Protein AF-0000000086062252 (afdb_homodimer)

Secondary structure (DSSP, 8-state):
-EEEPPEEEEEEEEEEE-S-SHHHHHHHHHHHHHS-EEEEEEETTEEEEEEEEEEE--BPPPGGGB-TTS-B---SS-EEEEEEEEE-SSS---EEEEEEEEE-TT-BBTTS-B--GGGGGG-SEEEEEEEEESS-GGGHHHHHHHHHHHTT--GGGGS---TTT-EEEEEEEEEEB-TTT-GGGSSTTSHHHHHHTTTTT-SSEEEEEEEEESSSTTSEEEEEE-HHHHHHH-TT--S-EEEEEEPPTTGGGS-TTSGGGS-EEEEEEEGGG-SS-B-GGGHHHHHHHHHHHHHHHHHHTT--SS---TTSTT---SB---SS----EEE-S--PPP--HHHHHHHHHHHHHHHTTS--HHHHHHHHHHHHS-S-B-HHHHHHHHT--HHHHHHHHHHTTTTEEEETTEEEESSHHHHHHHHHHHHHHHHHHHHHHHHHHHHHHHHHHHHHHHHHHHHHHHHHHTTEEEEEETTEEEEEEEE-SSS-HHHHHHHHHHHHHHTT--HHHHHTPEEEEEETTEEEEEEGGGGS-TT----/-EEEPPEEEEEEEEEEE-S-SHHHHHHHHHHHHHS-EEEEEEETTEEEEEEEEEEE--BPPPGGGB-TTS-B---SS-EEEEEEEEE-SSS---EEEEEEEEE-TT-BBTTS-B--GGGGGG-SEEEEEEEEESS-GGGHHHHHHHHHHHTT--GGGGS---TTT-EEEEEEEEEEB-TTT-GGGSSTTSHHHHHTTTTTT-SSEEEEEEEEESSSTTSEEEEEE-HHHHHHH-TT--S-EEEEEEPPTTGGGS-TTSGGGS-EEEEEEEGGG-SS-B-GGGHHHHHHHHHHHHHHHHHHTT--SS---TTSTT---SB---SS----EEE-S--PPP--HHHHHHHHHHHHHHHTTS--HHHHHHHHHHHHS-S-B-HHHHHHHHT--HHHHHHHHHHTTTTEEEETTEEEES-HHHHHHHHHHHHHHHHHHHHHHHHHHHHHHHHHHHHHHHHHHHHHHHHHHTTEEEEEETTEEEEEEEE-SSS-HHHHHHHHHHHHHHTT--HHHHHTPEEEEEETTEEEEEEGGGGS-TT----

pLDDT: mean 78.75, std 21.05, range [26.55, 98.81]

InterPro domains:
  IPR057167 Domain of unknown function DUF7845 [PF25227] (4-328)

Organism: NCBI:txid261290

Foldseek 3Di:
DKFWDWFWFKWKKKWKQLPACQLVVLLVVLCVVPQKFWFWDDDPRWIKIKIKHKDFDQWQADPPQAAPVGHGHPDRTDIKMWIKIWTPDDVGQFIKIKIKAWDEAQIAGPVGHGDPNVCHVSGTMIIIIIMGGRDQLLCRLVVVLVSCVGRPHHSVSSVDTDQVPMFIAKIKIKFWFQAVLCQLLQDCPAPLNLLQLQCVVPPDFDKDWDADQPPHHQAKTKMWGAQVSCCQFVVVAGFTKMWIKHADVPLVVDDSLARSVIIMTMIMTHVVRDPDTDGSVCSVVVSVSRRLVSLQSCVRSLHDRAFDDPPDPVRDTGGHDDPSGDRDMDDDPDRDHTNSVRSVVVVVVVVVVVVVPDADPLLLLLLLCQLVVQDWAALVRSCVVVVHDSVSNVVSCVVVVVQWPDDPRTIHGPDNVSSVVSLVVSVCVVVCVVVVVVVVVCVVCVVVVVQLVVLLVVLVVLCVVQVWRWDDDRLAIEIEGEEDEPDDPLVSLVVSLVSCVSNVHDSVRQQQHWYWYAYPVGIDIDGSVVSPPPPDPPD/DKFWDWFWFKWKKKWKQLPACQLVVLLVVLCVVPQKFWFWDDDPRWIKIKIKHKDFDQWQADPPQAAPVGHGHDDRTDIKMWIKIWTPDPVGQFIKIKIKAWDEAQIAGPVGHGDPNVCHVSGTMIIIIIMGGRDQLLCRLVVVLVSCVGRPHHSVSSVDTDQVPMFIAKIKIKFWFQAVLCQLLQDCPAPLNLLQLQCVVPPDFDKDWDADQPPHHQAKTKMWGAQVSCCQFVVVAGFTKMWIKHADVPLVVDDSLARRVIIMTMIMTHVVRDPDTHGSVCSVVVSVSRRLVSLQSCVRSQHDRAFDDPPDDVRDTGGHDDPSGDRDMDDDPDRDHTNSVVSVVVVLVVVVVVVVPDADPLLLLLLLCQLVVQDWAALVRSCVVVVHDSVSNVVSCVVVVVQWPDDPRTIHGPDNVSSVVSLVSSVCVVVCVVVVVVVVVCVVCVVVVVQLVVLLVVLVVLCVVQVWRWDDDRLAIEIEGEEDEPDDPLVSLVVSLVSCVSNVHDSVRQQQHWYWYAYPVGTDIDGSVVSPPPPDPPD

Sequence (1078 aa):
MKAVATAPHEYMANYVYADGLGPWFGAARLCDATGSRRGSFTLDGETWRVTLSYQESGLAPPDGGETPDGTPVEFDTLREFRLNAVVDDEIGERKVKALIQPRWRGLESESGKSVARPLWDAGDAVNVRVNASNVEFDRVETVIQRAAGAVTLDPMHFESRSDEYSVVVDAARYVRLHRDVSGPVHAREGPIARLGHLLESDRSGYRKVVQDDTERAGYYHTVTLGPKRIRECFPDHRVPKELKHYYARNAESMPDDHPLAHPKLEASYQSSRWDETLRPADHDLLVDELEEAVLAVLNEAGLPTQPLDEDGPGGGRTFVEDAYFDAETVDRSRVLALNLERVESDQRNVVVRQLADGLSPVEWDSLQTLVADGGDVSPAEIAEEHDWHPDSVRRGLRRIEDMVVREQGSVALRSHHVAEQVVEALTAAREGVRNAVGAAANAVQNAERKALDERTDELIAFCQANGIHVEEREARLRVKMGYLADESWSELVTRLKRYWVDAGRDPERLKDAETHYRDDAGPKIRPARGAWGRGQTLGMKAVATAPHEYMANYVYADGLGPWFGAARLCDATGSRRGSFTLDGETWRVTLSYQESGLAPPDGGETPDGTPVEFDTLREFRLNAVVDDEIGERKVKALIQPRWRGLESESGKSVARPLWDAGDAVNVRVNASNVEFDRVETVIQRAAGAVTLDPMHFESRSDEYSVVVDAARYVRLHRDVSGPVHAREGPIARLGHLLESDRSGYRKVVQDDTERAGYYHTVTLGPKRIRECFPDHRVPKELKHYYARNAESMPDDHPLAHPKLEASYQSSRWDETLRPADHDLLVDELEEAVLAVLNEAGLPTQPLDEDGPGGGRTFVEDAYFDAETVDRSRVLALNLERVESDQRNVVVRQLADGLSPVEWDSLQTLVADGGDVSPAEIAEEHDWHPDSVRRGLRRIEDMVVREQGSVALRSHHVAEQVVEALTAAREGVRNAVGAAANAVQNAERKALDERTDELIAFCQANGIHVEEREARLRVKMGYLADESWSELVTRLKRYWVDAGRDPERLKDAETHYRDDAGPKIRPARGAWGRGQTLG

Solvent-accessible surface area (backbone atoms only — not comparable to full-atom values): 54650 Å² total; per-residue (Å²): 80,68,26,46,49,67,24,46,45,40,37,29,31,38,46,25,25,54,87,30,50,57,57,51,53,50,51,49,56,53,28,71,72,58,57,48,39,67,32,54,46,74,56,97,88,39,49,31,40,28,39,40,40,69,43,80,55,61,42,41,57,50,73,93,35,31,41,86,86,63,49,78,47,91,51,87,68,42,64,26,34,37,44,37,33,33,38,75,57,94,81,58,63,37,31,39,38,32,37,38,35,78,42,35,51,83,35,27,28,64,88,67,46,82,42,70,68,90,47,26,87,54,34,43,14,28,38,29,43,35,45,33,21,54,52,57,75,89,47,49,63,57,50,51,26,49,43,30,45,34,54,70,35,70,34,72,59,65,67,63,65,35,72,86,71,18,34,48,51,36,36,28,34,30,46,37,30,25,61,88,70,43,54,40,41,62,28,64,83,9,38,46,46,45,57,53,43,47,65,59,69,47,64,54,40,41,40,33,32,37,42,34,14,72,91,35,68,53,31,38,33,37,21,34,34,15,35,69,54,32,29,59,32,34,71,92,44,62,73,20,32,31,42,35,37,30,46,49,88,66,19,84,78,41,55,84,86,39,51,56,41,25,26,36,39,32,20,29,48,38,47,91,56,43,93,69,83,49,29,75,89,41,46,64,60,52,50,50,50,34,49,41,49,43,48,12,40,37,47,65,34,70,41,76,58,40,73,56,68,71,81,49,95,84,43,68,56,51,52,46,55,48,99,74,34,76,60,44,72,36,83,33,93,76,78,52,71,68,44,51,60,62,30,51,47,52,44,31,46,41,0,31,7,20,30,62,22,40,77,52,70,49,33,44,54,44,46,48,48,27,32,75,40,76,45,78,42,34,44,58,54,45,7,65,74,67,72,42,55,39,65,51,29,44,50,24,44,62,68,41,39,74,56,32,35,79,54,98,75,20,36,22,44,60,42,71,66,54,26,51,51,47,35,51,27,48,52,38,4,49,54,28,3,58,44,45,45,49,46,60,49,30,64,68,26,44,74,58,33,52,58,35,49,45,26,36,45,45,28,52,50,49,26,58,75,62,48,39,42,74,41,78,50,92,97,42,35,32,34,38,38,48,76,40,77,93,54,54,65,41,55,53,50,52,51,47,46,52,31,39,43,55,39,67,42,62,59,68,53,50,36,65,10,40,30,34,34,28,43,99,92,39,80,45,78,43,49,40,43,72,47,50,64,100,75,74,69,92,121,79,70,25,46,51,66,23,46,44,42,36,28,30,39,46,25,25,54,88,30,49,56,58,51,52,49,50,49,54,52,29,71,73,58,57,48,41,67,32,55,49,76,56,97,88,41,50,30,40,26,38,39,40,69,45,81,54,60,41,41,57,50,72,93,36,31,41,85,85,64,50,76,47,90,50,86,68,42,63,28,33,37,43,37,33,32,38,76,57,95,81,57,64,39,33,40,38,32,36,38,34,78,42,35,51,84,34,26,29,67,88,66,44,81,43,70,67,91,47,26,86,54,35,43,13,27,38,29,43,35,44,33,22,52,50,57,76,88,47,49,62,57,49,52,27,49,43,31,43,34,55,72,36,70,34,72,60,66,67,63,64,36,72,86,72,17,34,47,51,35,38,28,32,30,47,36,31,23,59,90,69,44,55,40,40,63,28,64,83,9,40,47,46,44,59,52,41,47,63,59,69,48,65,54,41,41,41,31,33,37,41,34,14,72,91,36,68,51,31,38,33,36,21,33,34,16,37,68,54,32,29,58,31,34,71,89,44,61,73,20,32,30,42,34,36,31,47,48,87,66,20,82,78,42,55,85,86,39,51,56,39,24,27,36,41,34,19,30,48,36,46,91,56,44,93,70,84,48,30,75,89,42,46,66,60,52,50,49,50,34,49,41,49,43,48,12,39,37,47,64,33,69,42,77,55,39,73,56,68,73,82,48,93,86,44,68,56,52,52,46,56,48,100,72,32,78,60,43,71,37,83,31,94,76,80,51,72,66,42,52,60,62,29,51,47,52,44,30,45,42,0,31,9,22,30,60,18,39,76,52,70,50,32,44,52,43,47,49,47,28,35,76,40,78,44,76,40,32,43,59,55,44,7,64,74,66,73,42,55,41,64,50,28,46,51,25,44,61,71,41,39,77,54,31,37,78,53,98,75,20,35,22,45,62,40,72,66,55,26,51,50,46,34,51,27,48,52,40,2,46,55,30,3,56,46,45,45,50,47,56,49,30,64,67,26,42,71,60,33,51,55,34,50,46,26,36,47,44,28,53,50,49,26,57,76,62,49,40,42,75,42,80,51,93,99,42,35,34,33,37,37,48,78,38,77,95,56,54,66,42,55,52,50,53,51,47,46,52,31,38,42,55,37,67,42,64,58,70,52,51,37,65,9,40,29,34,33,29,42,100,93,39,81,45,80,42,51,41,42,73,45,48,61,100,76,71,70,92,121

Structure (mmCIF, N/CA/C/O backbone):
data_AF-0000000086062252-model_v1
#
loop_
_entity.id
_entity.type
_entity.pdbx_description
1 polymer 'DUF7845 domain-containing protein'
#
loop_
_atom_site.group_PDB
_atom_site.id
_atom_site.type_symbol
_atom_site.label_atom_id
_atom_site.label_alt_id
_atom_site.label_comp_id
_atom_site.label_asym_id
_atom_site.label_entity_id
_atom_site.label_seq_id
_atom_site.pdbx_PDB_ins_code
_atom_site.Cartn_x
_atom_site.Cartn_y
_atom_site.Cartn_z
_atom_site.occupancy
_atom_site.B_iso_or_equiv
_atom_site.auth_seq_id
_atom_site.auth_comp_id
_atom_site.auth_asym_id
_atom_site.auth_atom_id
_atom_site.pdbx_PDB_model_num
ATOM 1 N N . MET A 1 1 ? -12.203 31.516 15.969 1 67.94 1 MET A N 1
ATOM 2 C CA . MET A 1 1 ? -12.297 30.469 16.984 1 67.94 1 MET A CA 1
ATOM 3 C C . MET A 1 1 ? -10.914 29.922 17.328 1 67.94 1 MET A C 1
ATOM 5 O O . MET A 1 1 ? -9.977 30.047 16.531 1 67.94 1 MET A O 1
ATOM 9 N N . LYS A 1 2 ? -10.859 29.5 18.547 1 79.56 2 LYS A N 1
ATOM 10 C CA . LYS A 1 2 ? -9.57 28.953 18.969 1 79.56 2 LYS A CA 1
ATOM 11 C C . LYS A 1 2 ? -9.5 27.453 18.719 1 79.56 2 LYS A C 1
ATOM 13 O O . LYS A 1 2 ? -10.477 26.734 18.938 1 79.56 2 LYS A O 1
ATOM 18 N N . ALA A 1 3 ? -8.445 27.047 18.094 1 88.5 3 ALA A N 1
ATOM 19 C CA . ALA A 1 3 ? -8.211 25.625 17.859 1 88.5 3 ALA A CA 1
ATOM 20 C C . ALA A 1 3 ? -6.73 25.281 17.953 1 88.5 3 ALA A C 1
ATOM 22 O O . ALA A 1 3 ? -5.875 26.156 17.797 1 88.5 3 ALA A O 1
ATOM 23 N N . VAL A 1 4 ? -6.527 24.109 18.234 1 92 4 VAL A N 1
ATOM 24 C CA . VAL A 1 4 ? -5.148 23.656 18.359 1 92 4 VAL A CA 1
ATOM 25 C C . VAL A 1 4 ? -4.426 23.828 17.031 1 92 4 VAL A C 1
ATOM 27 O O . VAL A 1 4 ? -5 23.578 15.969 1 92 4 VAL A O 1
ATOM 30 N N . ALA A 1 5 ? -3.244 24.297 17.109 1 94.19 5 ALA A N 1
ATOM 31 C CA . ALA A 1 5 ? -2.406 24.344 15.914 1 94.19 5 ALA A CA 1
ATOM 32 C C . ALA A 1 5 ? -1.821 22.969 15.594 1 94.19 5 ALA A C 1
ATOM 34 O O . ALA A 1 5 ? -1.343 22.266 16.484 1 94.19 5 ALA A O 1
ATOM 35 N N . THR A 1 6 ? -1.868 22.578 14.336 1 96.56 6 THR A N 1
ATOM 36 C CA . THR A 1 6 ? -1.22 21.344 13.93 1 96.56 6 THR A CA 1
ATOM 37 C C . THR A 1 6 ? 0.281 21.547 13.75 1 96.56 6 THR A C 1
ATOM 39 O O . THR A 1 6 ? 0.754 22.688 13.703 1 96.56 6 THR A O 1
ATOM 42 N N . ALA A 1 7 ? 0.994 20.484 13.703 1 98.06 7 ALA A N 1
ATOM 43 C CA . ALA A 1 7 ? 2.434 20.516 13.461 1 98.06 7 ALA A CA 1
ATOM 44 C C . ALA A 1 7 ? 2.783 19.812 12.148 1 98.06 7 ALA A C 1
ATOM 46 O O . ALA A 1 7 ? 2.127 18.844 11.758 1 98.06 7 ALA A O 1
ATOM 47 N N . PRO A 1 8 ? 3.811 20.344 11.469 1 98.44 8 PRO A N 1
ATOM 48 C CA . PRO A 1 8 ? 4.289 19.625 10.297 1 98.44 8 PRO A CA 1
ATOM 49 C C . PRO A 1 8 ? 4.945 18.281 10.656 1 98.44 8 PRO A C 1
ATOM 51 O O . PRO A 1 8 ? 5.598 18.188 11.695 1 98.44 8 PRO A O 1
ATOM 54 N N . HIS A 1 9 ? 4.754 17.312 9.797 1 98.5 9 HIS A N 1
ATOM 55 C CA . HIS A 1 9 ? 5.355 16 10.047 1 98.5 9 HIS A CA 1
ATOM 56 C C . HIS A 1 9 ? 6.34 15.633 8.945 1 98.5 9 HIS A C 1
ATOM 58 O O . HIS A 1 9 ? 7.523 15.406 9.211 1 98.5 9 HIS A O 1
ATOM 64 N N . GLU A 1 10 ? 5.84 15.492 7.766 1 98.38 10 GLU A N 1
ATOM 65 C CA . GLU A 1 10 ? 6.66 15.125 6.617 1 98.38 10 GLU A CA 1
ATOM 66 C C . GLU A 1 10 ? 6.434 16.078 5.449 1 98.38 10 GLU A C 1
ATOM 68 O O . GLU A 1 10 ? 5.344 16.641 5.301 1 98.38 10 GLU A O 1
ATOM 73 N N . TYR A 1 11 ? 7.465 16.266 4.629 1 98.5 11 TYR A N 1
ATOM 74 C CA . TYR A 1 11 ? 7.414 17.094 3.426 1 98.5 11 TYR A CA 1
ATOM 75 C C . TYR A 1 11 ? 8.406 16.594 2.383 1 98.5 11 TYR A C 1
ATOM 77 O O . TYR A 1 11 ? 9.57 16.344 2.695 1 98.5 11 TYR A O 1
ATOM 85 N N . MET A 1 12 ? 7.934 16.312 1.227 1 98.75 12 MET A N 1
ATOM 86 C CA . MET A 1 12 ? 8.781 15.945 0.099 1 98.75 12 MET A CA 1
ATOM 87 C C . MET A 1 12 ? 8.5 16.828 -1.113 1 98.75 12 MET A C 1
ATOM 89 O O . MET A 1 12 ? 7.34 17.125 -1.415 1 98.75 12 MET A O 1
ATOM 93 N N . ALA A 1 13 ? 9.562 17.172 -1.794 1 98.5 13 ALA A N 1
ATOM 94 C CA . ALA A 1 13 ? 9.422 18.031 -2.973 1 98.5 13 ALA A CA 1
ATOM 95 C C . ALA A 1 13 ? 10.641 17.906 -3.885 1 98.5 13 ALA A C 1
ATOM 97 O O . ALA A 1 13 ? 11.672 17.344 -3.482 1 98.5 13 ALA A O 1
ATOM 98 N N . ASN A 1 14 ? 10.445 18.281 -5.078 1 98.19 14 ASN A N 1
ATOM 99 C CA . ASN A 1 14 ? 11.531 18.562 -6.008 1 98.19 14 ASN A CA 1
ATOM 100 C C . ASN A 1 14 ? 11.68 20.047 -6.281 1 98.19 14 ASN A C 1
ATOM 102 O O . ASN A 1 14 ? 10.781 20.672 -6.863 1 98.19 14 ASN A O 1
ATOM 106 N N . TYR A 1 15 ? 12.75 20.547 -5.828 1 98.38 15 TYR A N 1
ATOM 107 C CA . TYR A 1 15 ? 13.094 21.938 -6.121 1 98.38 15 TYR A CA 1
ATOM 108 C C . TYR A 1 15 ? 14.047 22.031 -7.305 1 98.38 15 TYR A C 1
ATOM 110 O O . TYR A 1 15 ? 15.18 21.547 -7.234 1 98.38 15 TYR A O 1
ATOM 118 N N . VAL A 1 16 ? 13.609 22.734 -8.305 1 98.12 16 VAL A N 1
ATOM 119 C CA . VAL A 1 16 ? 14.422 22.812 -9.523 1 98.12 16 VAL A CA 1
ATOM 120 C C . VAL A 1 16 ? 15.016 24.203 -9.664 1 98.12 16 VAL A C 1
ATOM 122 O O . VAL A 1 16 ? 14.305 25.203 -9.578 1 98.12 16 VAL A O 1
ATOM 125 N N . TYR A 1 17 ? 16.281 24.203 -9.82 1 97.56 17 TYR A N 1
ATOM 126 C CA . TYR A 1 17 ? 17.031 25.438 -10.117 1 97.56 17 TYR A CA 1
ATOM 127 C C . TYR A 1 17 ? 17.547 25.422 -11.547 1 97.56 17 TYR A C 1
ATOM 129 O O . TYR A 1 17 ? 18.516 24.719 -11.852 1 97.56 17 TYR A O 1
ATOM 137 N N . ALA A 1 18 ? 16.969 26.281 -12.344 1 94.38 18 ALA A N 1
ATOM 138 C CA . ALA A 1 18 ? 17.141 26.156 -13.797 1 94.38 18 ALA A CA 1
ATOM 139 C C . ALA A 1 18 ? 18.203 27.125 -14.312 1 94.38 18 ALA A C 1
ATOM 141 O O . ALA A 1 18 ? 18.266 27.391 -15.516 1 94.38 18 ALA A O 1
ATOM 142 N N . ASP A 1 19 ? 19.078 27.656 -13.438 1 92 19 ASP A N 1
ATOM 143 C CA . ASP A 1 19 ? 20.094 28.609 -13.844 1 92 19 ASP A CA 1
ATOM 144 C C . ASP A 1 19 ? 21.422 27.906 -14.141 1 92 19 ASP A C 1
ATOM 146 O O . ASP A 1 19 ? 22.484 28.516 -13.992 1 92 19 ASP A O 1
ATOM 150 N N . GLY A 1 20 ? 21.359 26.641 -14.492 1 94.62 20 GLY A N 1
ATOM 151 C CA . GLY A 1 20 ? 22.578 25.922 -14.828 1 94.62 20 GLY A CA 1
ATOM 152 C C . GLY A 1 20 ? 22.953 24.875 -13.797 1 94.62 20 GLY A C 1
ATOM 153 O O . GLY A 1 20 ? 22.156 24.562 -12.906 1 94.62 20 GLY A O 1
ATOM 154 N N . LEU A 1 21 ? 24.172 24.312 -13.945 1 97.06 21 LEU A N 1
ATOM 155 C CA . LEU A 1 21 ? 24.609 23.203 -13.125 1 97.06 21 LEU A CA 1
ATOM 156 C C . LEU A 1 21 ? 25.5 23.672 -11.992 1 97.06 21 LEU A C 1
ATOM 158 O O . LEU A 1 21 ? 26.172 22.875 -11.344 1 97.06 21 LEU A O 1
ATOM 162 N N . GLY A 1 22 ? 25.469 24.922 -11.727 1 95.06 22 GLY A N 1
ATOM 163 C CA . GLY A 1 22 ? 26.344 25.578 -10.758 1 95.06 22 GLY A CA 1
ATOM 164 C C . GLY A 1 22 ? 26.328 24.891 -9.398 1 95.06 22 GLY A C 1
ATOM 165 O O . GLY A 1 22 ? 27.375 24.531 -8.875 1 95.06 22 GLY A O 1
ATOM 166 N N . PRO A 1 23 ? 25.156 24.734 -8.789 1 95.88 23 PRO A N 1
ATOM 167 C CA . PRO A 1 23 ? 25.094 24.094 -7.48 1 95.88 23 PRO A CA 1
ATOM 168 C C . PRO A 1 23 ? 25.734 22.688 -7.484 1 95.88 23 PRO A C 1
ATOM 170 O O . PRO A 1 23 ? 26.391 22.312 -6.516 1 95.88 23 PRO A O 1
ATOM 173 N N . TRP A 1 24 ? 25.547 22 -8.484 1 97.81 24 TRP A N 1
ATOM 174 C CA . TRP A 1 24 ? 26.078 20.641 -8.602 1 97.81 24 TRP A CA 1
ATOM 175 C C . TRP A 1 24 ? 27.594 20.656 -8.719 1 97.81 24 TRP A C 1
ATOM 177 O O . TRP A 1 24 ? 28.297 19.922 -8.008 1 97.81 24 TRP A O 1
ATOM 187 N N . PHE A 1 25 ? 28.156 21.562 -9.555 1 97.12 25 PHE A N 1
ATOM 188 C CA . PHE A 1 25 ? 29.594 21.703 -9.695 1 97.12 25 PHE A CA 1
ATOM 189 C C . PHE A 1 25 ? 30.219 22.172 -8.383 1 97.12 25 PHE A C 1
ATOM 191 O O . PHE A 1 25 ? 31.312 21.734 -8.016 1 97.12 25 PHE A O 1
ATOM 198 N N . GLY A 1 26 ? 29.516 23.109 -7.812 1 96.31 26 GLY A N 1
ATOM 199 C CA . GLY A 1 26 ? 30.016 23.578 -6.531 1 96.31 26 GLY A CA 1
ATOM 200 C C . GLY A 1 26 ? 30.156 22.484 -5.496 1 96.31 26 GLY A C 1
ATOM 201 O O . GLY A 1 26 ? 31.172 22.406 -4.805 1 96.31 26 GLY A O 1
ATOM 202 N N . ALA A 1 27 ? 29.156 21.641 -5.383 1 97.75 27 ALA A N 1
ATOM 203 C CA . ALA A 1 27 ? 29.188 20.516 -4.441 1 97.75 27 ALA A CA 1
ATOM 204 C C . ALA A 1 27 ? 30.281 19.531 -4.805 1 97.75 27 ALA A C 1
ATOM 206 O O . ALA A 1 27 ? 30.984 19.016 -3.926 1 97.75 27 ALA A O 1
ATOM 207 N N . ALA A 1 28 ? 30.391 19.312 -6.066 1 96.62 28 ALA A N 1
ATOM 208 C CA . ALA A 1 28 ? 31.422 18.375 -6.535 1 96.62 28 ALA A CA 1
ATOM 209 C C . ALA A 1 28 ? 32.812 18.859 -6.141 1 96.62 28 ALA A C 1
ATOM 211 O O . ALA A 1 28 ? 33.625 18.078 -5.633 1 96.62 28 ALA A O 1
ATOM 212 N N . ARG A 1 29 ? 33.062 20.094 -6.383 1 94.62 29 ARG A N 1
ATOM 213 C CA . ARG A 1 29 ? 34.375 20.656 -6.066 1 94.62 29 ARG A CA 1
ATOM 214 C C . ARG A 1 29 ? 34.688 20.531 -4.582 1 94.62 29 ARG A C 1
ATOM 216 O O . ARG A 1 29 ? 35.812 20.172 -4.207 1 94.62 29 ARG A O 1
ATOM 223 N N . LEU A 1 30 ? 33.719 20.766 -3.82 1 95.5 30 LEU A N 1
ATOM 224 C CA . LEU A 1 30 ? 33.938 20.719 -2.377 1 95.5 30 LEU A CA 1
ATOM 225 C C . LEU A 1 30 ? 34.188 19.281 -1.921 1 95.5 30 LEU A C 1
ATOM 227 O O . LEU A 1 30 ? 35.094 19.047 -1.118 1 95.5 30 LEU A O 1
ATOM 231 N N . CYS A 1 31 ? 33.438 18.344 -2.381 1 94.81 31 CYS A N 1
ATOM 232 C CA . CYS A 1 31 ? 33.594 16.953 -1.966 1 94.81 31 CYS A CA 1
ATOM 233 C C . CYS A 1 31 ? 34.844 16.344 -2.535 1 94.81 31 CYS A C 1
ATOM 235 O O . CYS A 1 31 ? 35.438 15.445 -1.927 1 94.81 31 CYS A O 1
ATOM 237 N N . ASP A 1 32 ? 35.281 16.75 -3.67 1 91.88 32 ASP A N 1
ATOM 238 C CA . ASP A 1 32 ? 36.531 16.281 -4.238 1 91.88 32 ASP A CA 1
ATOM 239 C C . ASP A 1 32 ? 37.719 16.641 -3.35 1 91.88 32 ASP A C 1
ATOM 241 O O . ASP A 1 32 ? 38.656 15.875 -3.213 1 91.88 32 ASP A O 1
ATOM 245 N N . ALA A 1 33 ? 37.562 17.703 -2.801 1 88.56 33 ALA A N 1
ATOM 246 C CA . ALA A 1 33 ? 38.656 18.234 -1.986 1 88.56 33 ALA A CA 1
ATOM 247 C C . ALA A 1 33 ? 38.719 17.531 -0.635 1 88.56 33 ALA A C 1
ATOM 249 O O . ALA A 1 33 ? 39.812 17.266 -0.118 1 88.56 33 ALA A O 1
ATOM 250 N N . THR A 1 34 ? 37.594 17.203 -0.036 1 89.38 34 THR A N 1
ATOM 251 C CA . THR A 1 34 ? 37.625 16.797 1.362 1 89.38 34 THR A CA 1
ATOM 252 C C . THR A 1 34 ? 36.844 15.5 1.562 1 89.38 34 THR A C 1
ATOM 254 O O . THR A 1 34 ? 36.812 14.953 2.668 1 89.38 34 THR A O 1
ATOM 257 N N . GLY A 1 35 ? 36.219 14.992 0.471 1 89.81 35 GLY A N 1
ATOM 258 C CA . GLY A 1 35 ? 35.344 13.844 0.615 1 89.81 35 GLY A CA 1
ATOM 259 C C . GLY A 1 35 ? 34 14.195 1.167 1 89.81 35 GLY A C 1
ATOM 260 O O . GLY A 1 35 ? 32.969 13.836 0.581 1 89.81 35 GLY A O 1
ATOM 261 N N . SER A 1 36 ? 34 14.828 2.35 1 94.81 36 SER A N 1
ATOM 262 C CA . SER A 1 36 ? 32.812 15.352 2.986 1 94.81 36 SER A CA 1
ATOM 263 C C . SER A 1 36 ? 33.094 16.656 3.715 1 94.81 36 SER A C 1
ATOM 265 O O . SER A 1 36 ? 34.25 17 3.973 1 94.81 36 SER A O 1
ATOM 267 N N . ARG A 1 37 ? 31.984 17.422 3.865 1 96.5 37 ARG A N 1
ATOM 268 C CA . ARG A 1 37 ? 32.094 18.656 4.613 1 96.5 37 ARG A CA 1
ATOM 269 C C . ARG A 1 37 ? 31.047 18.734 5.711 1 96.5 37 ARG A C 1
ATOM 271 O O . ARG A 1 37 ? 29.922 18.266 5.527 1 96.5 37 ARG A O 1
ATOM 278 N N . ARG A 1 38 ? 31.484 19.297 6.805 1 97.31 38 ARG A N 1
ATOM 279 C CA . ARG A 1 38 ? 30.562 19.5 7.918 1 97.31 38 ARG A CA 1
ATOM 280 C C . ARG A 1 38 ? 30.531 20.953 8.352 1 97.31 38 ARG A C 1
ATOM 282 O O . ARG A 1 38 ? 31.5 21.688 8.148 1 97.31 38 ARG A O 1
ATOM 289 N N . GLY A 1 39 ? 29.375 21.359 8.828 1 97.69 39 GLY A N 1
ATOM 290 C CA . GLY A 1 39 ? 29.172 22.703 9.352 1 97.69 39 GLY A CA 1
ATOM 291 C C . GLY A 1 39 ? 27.938 22.828 10.227 1 97.69 39 GLY A C 1
ATOM 292 O O . GLY A 1 39 ? 27.344 21.828 10.609 1 97.69 39 GLY A O 1
ATOM 293 N N . SER A 1 40 ? 27.688 24.062 10.641 1 98.12 40 SER A N 1
ATOM 294 C CA . SER A 1 40 ? 26.5 24.312 11.438 1 98.12 40 SER A CA 1
ATOM 295 C C . SER A 1 40 ? 26 25.75 11.242 1 98.12 40 SER A C 1
ATOM 297 O O . SER A 1 40 ? 26.75 26.609 10.758 1 98.12 40 SER A O 1
ATOM 299 N N . PHE A 1 41 ? 24.781 25.969 11.5 1 98.06 41 PHE A N 1
ATOM 300 C CA . PHE A 1 41 ? 24.188 27.297 11.508 1 98.06 41 PHE A CA 1
ATOM 301 C C . PHE A 1 41 ? 23.062 27.391 12.523 1 98.06 41 PHE A C 1
ATOM 303 O O . PHE A 1 41 ? 22.625 26.375 13.062 1 98.06 41 PHE A O 1
ATOM 310 N N . THR A 1 42 ? 22.703 28.641 12.797 1 97.44 42 THR A N 1
ATOM 311 C CA . THR A 1 42 ? 21.578 28.875 13.703 1 97.44 42 THR A CA 1
ATOM 312 C C . THR A 1 42 ? 20.422 29.547 12.977 1 97.44 42 THR A C 1
ATOM 314 O O . THR A 1 42 ? 20.641 30.469 12.188 1 97.44 42 THR A O 1
ATOM 317 N N . LEU A 1 43 ? 19.297 29 13.172 1 96.06 43 LEU A N 1
ATOM 318 C CA . LEU A 1 43 ? 18.062 29.547 12.617 1 96.06 43 LEU A CA 1
ATOM 319 C C . LEU A 1 43 ? 16.953 29.547 13.656 1 96.06 43 LEU A C 1
ATOM 321 O O . LEU A 1 43 ? 16.641 28.516 14.242 1 96.06 43 LEU A O 1
ATOM 325 N N . ASP A 1 44 ? 16.328 30.734 13.898 1 91.75 44 ASP A N 1
ATOM 326 C CA . ASP A 1 44 ? 15.227 30.906 14.852 1 91.75 44 ASP A CA 1
ATOM 327 C C . ASP A 1 44 ? 15.57 30.281 16.203 1 91.75 44 ASP A C 1
ATOM 329 O O . ASP A 1 44 ? 14.758 29.562 16.781 1 91.75 44 ASP A O 1
ATOM 333 N N . GLY A 1 45 ? 16.812 30.391 16.594 1 92.81 45 GLY A N 1
ATOM 334 C CA . GLY A 1 45 ? 17.266 29.969 17.922 1 92.81 45 GLY A CA 1
ATOM 335 C C . GLY A 1 45 ? 17.672 28.5 17.969 1 92.81 45 GLY A C 1
ATOM 336 O O . GLY A 1 45 ? 18.094 28.016 19 1 92.81 45 GLY A O 1
ATOM 337 N N . GLU A 1 46 ? 17.547 27.812 16.906 1 95.25 46 GLU A N 1
ATOM 338 C CA . GLU A 1 46 ? 17.922 26.406 16.875 1 95.25 46 GLU A CA 1
ATOM 339 C C . GLU A 1 46 ? 19.234 26.203 16.094 1 95.25 46 GLU A C 1
ATOM 341 O O . GLU A 1 46 ? 19.438 26.828 15.047 1 95.25 46 GLU A O 1
ATOM 346 N N . THR A 1 47 ? 20.016 25.391 16.641 1 97.75 47 THR A N 1
ATOM 347 C CA . THR A 1 47 ? 21.266 25.062 15.977 1 97.75 47 THR A CA 1
ATOM 348 C C . THR A 1 47 ? 21.109 23.859 15.062 1 97.75 47 THR A C 1
ATOM 350 O O . THR A 1 47 ? 20.609 22.812 15.492 1 97.75 47 THR A O 1
ATOM 353 N N . TRP A 1 48 ? 21.516 24.016 13.867 1 98.56 48 TRP A N 1
ATOM 354 C CA . TRP A 1 48 ? 21.438 22.953 12.859 1 98.56 48 TRP A CA 1
ATOM 355 C C . TRP A 1 48 ? 22.828 22.422 12.531 1 98.56 48 TRP A C 1
ATOM 357 O O . TRP A 1 48 ? 23.766 23.203 12.289 1 98.56 48 TRP A O 1
ATOM 367 N N . ARG A 1 49 ? 22.984 21.141 12.508 1 98.5 49 ARG A N 1
ATOM 368 C CA . ARG A 1 49 ? 24.188 20.484 12.016 1 98.5 49 ARG A CA 1
ATOM 369 C C . ARG A 1 49 ? 24.031 20.078 10.555 1 98.5 49 ARG A C 1
ATOM 371 O O . ARG A 1 49 ? 22.969 19.578 10.156 1 98.5 49 ARG A O 1
ATOM 378 N N . VAL A 1 50 ? 25.109 20.297 9.82 1 98.56 50 VAL A N 1
ATOM 379 C CA . VAL A 1 50 ? 25.016 20.094 8.383 1 98.56 50 VAL A CA 1
ATOM 380 C C . VAL A 1 50 ? 26.141 19.172 7.914 1 98.56 50 VAL A C 1
ATOM 382 O O . VAL A 1 50 ? 27.281 19.281 8.398 1 98.56 50 VAL A O 1
ATOM 385 N N . THR A 1 51 ? 25.812 18.281 7.023 1 98.38 51 THR A N 1
ATOM 386 C CA . THR A 1 51 ? 26.797 17.453 6.359 1 98.38 51 THR A CA 1
ATOM 387 C C . THR A 1 51 ? 26.578 17.453 4.848 1 98.38 51 THR A C 1
ATOM 389 O O . THR A 1 51 ? 25.453 17.328 4.375 1 98.38 51 THR A O 1
ATOM 392 N N . LEU A 1 52 ? 27.609 17.703 4.113 1 98.31 52 LEU A N 1
ATOM 393 C CA . LEU A 1 52 ? 27.641 17.531 2.666 1 98.31 52 LEU A CA 1
ATOM 394 C C . LEU A 1 52 ? 28.438 16.297 2.277 1 98.31 52 LEU A C 1
ATOM 396 O O . LEU A 1 52 ? 29.609 16.156 2.652 1 98.31 52 LEU A O 1
ATOM 400 N N . SER A 1 53 ? 27.812 15.375 1.639 1 97.94 53 SER A N 1
ATOM 401 C CA . SER A 1 53 ? 28.422 14.141 1.168 1 97.94 53 SER A CA 1
ATOM 402 C C . SER A 1 53 ? 27.953 13.781 -0.236 1 97.94 53 SER A C 1
ATOM 404 O O . SER A 1 53 ? 27.344 14.617 -0.921 1 97.94 53 SER A O 1
ATOM 406 N N . TYR A 1 54 ? 28.422 12.594 -0.74 1 96.38 54 TYR A N 1
ATOM 407 C CA . TYR A 1 54 ? 28.016 12.266 -2.105 1 96.38 54 TYR A CA 1
ATOM 408 C C . TYR A 1 54 ? 27.719 10.781 -2.242 1 96.38 54 TYR A C 1
ATOM 410 O O . TYR A 1 54 ? 28.031 9.992 -1.353 1 96.38 54 TYR A O 1
ATOM 418 N N . GLN A 1 55 ? 26.984 10.445 -3.258 1 93.19 55 GLN A N 1
ATOM 419 C CA . GLN A 1 55 ? 26.703 9.078 -3.684 1 93.19 55 GLN A CA 1
ATOM 420 C C . GLN A 1 55 ? 26.797 8.938 -5.199 1 93.19 55 GLN A C 1
ATOM 422 O O . GLN A 1 55 ? 26.75 9.938 -5.922 1 93.19 55 GLN A O 1
ATOM 427 N N . GLU A 1 56 ? 26.984 7.715 -5.59 1 90.31 56 GLU A N 1
ATOM 428 C CA . GLU A 1 56 ? 26.938 7.48 -7.031 1 90.31 56 GLU A CA 1
ATOM 429 C C . GLU A 1 56 ? 25.516 7.66 -7.57 1 90.31 56 GLU A C 1
ATOM 431 O O . GLU A 1 56 ? 24.547 7.262 -6.93 1 90.31 56 GLU A O 1
ATOM 436 N N . SER A 1 57 ? 25.469 8.203 -8.75 1 92.12 57 SER A N 1
ATOM 437 C CA . SER A 1 57 ? 24.156 8.594 -9.25 1 92.12 57 SER A CA 1
ATOM 438 C C . SER A 1 57 ? 23.547 7.504 -10.125 1 92.12 57 SER A C 1
ATOM 440 O O . SER A 1 57 ? 22.328 7.445 -10.289 1 92.12 57 SER A O 1
ATOM 442 N N . GLY A 1 58 ? 24.391 6.715 -10.766 1 90.12 58 GLY A N 1
ATOM 443 C CA . GLY A 1 58 ? 23.906 5.785 -11.773 1 90.12 58 GLY A CA 1
ATOM 444 C C . GLY A 1 58 ? 23.562 6.461 -13.086 1 90.12 58 GLY A C 1
ATOM 445 O O . GLY A 1 58 ? 22.984 5.832 -13.977 1 90.12 58 GLY A O 1
ATOM 446 N N . LEU A 1 59 ? 23.859 7.707 -13.281 1 94.38 59 LEU A N 1
ATOM 447 C CA . LEU A 1 59 ? 23.625 8.477 -14.5 1 94.38 59 LEU A CA 1
ATOM 448 C C . LEU A 1 59 ? 24.844 8.391 -15.43 1 94.38 59 LEU A C 1
ATOM 450 O O . LEU A 1 59 ? 25.969 8.227 -14.961 1 94.38 59 LEU A O 1
ATOM 454 N N . ALA A 1 60 ? 24.562 8.547 -16.672 1 94.38 60 ALA A N 1
ATOM 455 C CA . ALA A 1 60 ? 25.641 8.555 -17.656 1 94.38 60 ALA A CA 1
ATOM 456 C C . ALA A 1 60 ? 26.125 9.977 -17.938 1 94.38 60 ALA A C 1
ATOM 458 O O . ALA A 1 60 ? 25.312 10.906 -18.031 1 94.38 60 ALA A O 1
ATOM 459 N N . PRO A 1 61 ? 27.422 10.109 -18.062 1 94.19 61 PRO A N 1
ATOM 460 C CA . PRO A 1 61 ? 27.906 11.414 -18.516 1 94.19 61 PRO A CA 1
ATOM 461 C C . PRO A 1 61 ? 27.438 11.758 -19.922 1 94.19 61 PRO A C 1
ATOM 463 O O . PRO A 1 61 ? 27.047 10.875 -20.688 1 94.19 61 PRO A O 1
ATOM 466 N N . PRO A 1 62 ? 27.344 13.047 -20.172 1 92.62 62 PRO A N 1
ATOM 467 C CA . PRO A 1 62 ? 26.922 13.414 -21.531 1 92.62 62 PRO A CA 1
ATOM 468 C C . PRO A 1 62 ? 27.906 12.938 -22.594 1 92.62 62 PRO A C 1
ATOM 470 O O . PRO A 1 62 ? 29.125 12.906 -22.359 1 92.62 62 PRO A O 1
ATOM 473 N N . ASP A 1 63 ? 27.297 12.703 -23.75 1 85.5 63 ASP A N 1
ATOM 474 C CA . ASP A 1 63 ? 28.109 12.305 -24.891 1 85.5 63 ASP A CA 1
ATOM 475 C C . ASP A 1 63 ? 29.078 13.414 -25.281 1 85.5 63 ASP A C 1
ATOM 477 O O . ASP A 1 63 ? 28.672 14.57 -25.422 1 85.5 63 ASP A O 1
ATOM 481 N N . GLY A 1 64 ? 30.281 13.031 -25.484 1 86.81 64 GLY A N 1
ATOM 482 C CA . GLY A 1 64 ? 31.266 13.992 -25.938 1 86.81 64 GLY A CA 1
ATOM 483 C C . GLY A 1 64 ? 31.766 14.898 -24.828 1 86.81 64 GLY A C 1
ATOM 484 O O . GLY A 1 64 ? 32.562 15.82 -25.094 1 86.81 64 GLY A O 1
ATOM 485 N N . GLY A 1 65 ? 31.281 14.844 -23.672 1 91.88 65 GLY A N 1
ATOM 486 C CA . GLY A 1 65 ? 31.781 15.594 -22.531 1 91.88 65 GLY A CA 1
ATOM 487 C C . GLY A 1 65 ? 31.078 16.922 -22.312 1 91.88 65 GLY A C 1
ATOM 488 O O . GLY A 1 65 ? 31.484 17.719 -21.469 1 91.88 65 GLY A O 1
ATOM 489 N N . GLU A 1 66 ? 30.094 17.219 -23.125 1 95.12 66 GLU A N 1
ATOM 490 C CA . GLU A 1 66 ? 29.328 18.453 -23 1 95.12 66 GLU A CA 1
ATOM 491 C C . GLU A 1 66 ? 27.828 18.172 -23.031 1 95.12 66 GLU A C 1
ATOM 493 O O . GLU A 1 66 ? 27.359 17.297 -23.766 1 95.12 66 GLU A O 1
ATOM 498 N N . THR A 1 67 ? 27.125 18.891 -22.188 1 96.06 67 THR A N 1
ATOM 499 C CA . THR A 1 67 ? 25.672 18.781 -22.234 1 96.06 67 THR A CA 1
ATOM 500 C C . THR A 1 67 ? 25.125 19.375 -23.531 1 96.06 67 THR A C 1
ATOM 502 O O . THR A 1 67 ? 25.828 20.094 -24.234 1 96.06 67 THR A O 1
ATOM 505 N N . PRO A 1 68 ? 23.922 19.078 -23.844 1 94.5 68 PRO A N 1
ATOM 506 C CA . PRO A 1 68 ? 23.344 19.656 -25.062 1 94.5 68 PRO A CA 1
ATOM 507 C C . PRO A 1 68 ? 23.312 21.188 -25.031 1 94.5 68 PRO A C 1
ATOM 509 O O . PRO A 1 68 ? 23.297 21.828 -26.094 1 94.5 68 PRO A O 1
ATOM 512 N N . ASP A 1 69 ? 23.328 21.812 -23.875 1 94.69 69 ASP A N 1
ATOM 513 C CA . ASP A 1 69 ? 23.328 23.266 -23.766 1 94.69 69 ASP A CA 1
ATOM 514 C C . ASP A 1 69 ? 24.75 23.812 -23.766 1 94.69 69 ASP A C 1
ATOM 516 O O . ASP A 1 69 ? 24.969 25.016 -23.578 1 94.69 69 ASP A O 1
ATOM 520 N N . GLY A 1 70 ? 25.703 22.922 -23.844 1 94.44 70 GLY A N 1
ATOM 521 C CA . GLY A 1 70 ? 27.078 23.359 -24.047 1 94.44 70 GLY A CA 1
ATOM 522 C C . GLY A 1 70 ? 27.891 23.391 -22.766 1 94.44 70 GLY A C 1
ATOM 523 O O . GLY A 1 70 ? 29.016 23.906 -22.734 1 94.44 70 GLY A O 1
ATOM 524 N N . THR A 1 71 ? 27.391 22.922 -21.703 1 96.25 71 THR A N 1
ATOM 525 C CA . THR A 1 71 ? 28.125 22.922 -20.453 1 96.25 71 THR A CA 1
ATOM 526 C C . THR A 1 71 ? 29.094 21.75 -20.391 1 96.25 71 THR A C 1
ATOM 528 O O . THR A 1 71 ? 28.688 20.594 -20.5 1 96.25 71 THR A O 1
ATOM 531 N N . PRO A 1 72 ? 30.344 22.016 -20.188 1 95.81 72 PRO A N 1
ATOM 532 C CA . PRO A 1 72 ? 31.312 20.922 -20.109 1 95.81 72 PRO A CA 1
ATOM 533 C C . PRO A 1 72 ? 31.156 20.109 -18.812 1 95.81 72 PRO A C 1
ATOM 535 O O . PRO A 1 72 ? 30.984 20.672 -17.734 1 95.81 72 PRO A O 1
ATOM 538 N N . VAL A 1 73 ? 31.109 18.766 -18.984 1 94.88 73 VAL A N 1
ATOM 539 C CA . VAL A 1 73 ? 31.094 17.844 -17.859 1 94.88 73 VAL A CA 1
ATOM 540 C C . VAL A 1 73 ? 32.25 16.859 -17.953 1 94.88 73 VAL A C 1
ATOM 542 O O . VAL A 1 73 ? 32.219 15.93 -18.766 1 94.88 73 VAL A O 1
ATOM 545 N N . GLU A 1 74 ? 33.25 17.016 -17.094 1 88.31 74 GLU A N 1
ATOM 546 C CA . GLU A 1 74 ? 34.5 16.266 -17.219 1 88.31 74 GLU A CA 1
ATOM 547 C C . GLU A 1 74 ? 34.531 15.109 -16.219 1 88.31 74 GLU A C 1
ATOM 549 O O . GLU A 1 74 ? 35.625 14.633 -15.859 1 88.31 74 GLU A O 1
ATOM 554 N N . PHE A 1 75 ? 33.5 14.695 -15.758 1 90.06 75 PHE A N 1
ATOM 555 C CA . PHE A 1 75 ? 33.438 13.594 -14.805 1 90.06 75 PHE A CA 1
ATOM 556 C C . PHE A 1 75 ? 33.219 12.266 -15.516 1 90.06 75 PHE A C 1
ATOM 558 O O . PHE A 1 75 ? 32.312 12.164 -16.359 1 90.06 75 PHE A O 1
ATOM 565 N N . ASP A 1 76 ? 34 11.297 -15.203 1 86.25 76 ASP A N 1
ATOM 566 C CA . ASP A 1 76 ? 33.781 9.961 -15.75 1 86.25 76 ASP A CA 1
ATOM 567 C C . ASP A 1 76 ? 32.562 9.297 -15.102 1 86.25 76 ASP A C 1
ATOM 569 O O . ASP A 1 76 ? 31.828 8.555 -15.766 1 86.25 76 ASP A O 1
ATOM 573 N N . THR A 1 77 ? 32.438 9.547 -13.828 1 89.94 77 THR A N 1
ATOM 574 C CA . THR A 1 77 ? 31.297 9.062 -13.07 1 89.94 77 THR A CA 1
ATOM 575 C C . THR A 1 77 ? 30.547 10.227 -12.43 1 89.94 77 THR A C 1
ATOM 577 O O . THR A 1 77 ? 31.141 11.07 -11.766 1 89.94 77 THR A O 1
ATOM 580 N N . LEU A 1 78 ? 29.297 10.203 -12.711 1 95 78 LEU A N 1
ATOM 581 C CA . LEU A 1 78 ? 28.484 11.289 -12.156 1 95 78 LEU A CA 1
ATOM 582 C C . LEU A 1 78 ? 28.047 10.969 -10.734 1 95 78 LEU A C 1
ATOM 584 O O . LEU A 1 78 ? 27.625 9.852 -10.445 1 95 78 LEU A O 1
ATOM 588 N N . ARG A 1 79 ? 28.188 11.938 -9.93 1 96.19 79 ARG A N 1
ATOM 589 C CA . ARG A 1 79 ? 27.766 11.836 -8.531 1 96.19 79 ARG A CA 1
ATOM 590 C C . ARG A 1 79 ? 26.594 12.766 -8.234 1 96.19 79 ARG A C 1
ATOM 592 O O . ARG A 1 79 ? 26.359 13.727 -8.969 1 96.19 79 ARG A O 1
ATOM 599 N N . GLU A 1 80 ? 25.844 12.344 -7.23 1 97.88 80 GLU A N 1
ATOM 600 C CA . GLU A 1 80 ? 24.844 13.211 -6.609 1 97.88 80 GLU A CA 1
ATOM 601 C C . GLU A 1 80 ? 25.234 13.555 -5.172 1 97.88 80 GLU A C 1
ATOM 603 O O . GLU A 1 80 ? 25.953 12.805 -4.52 1 97.88 80 GLU A O 1
ATOM 608 N N . PHE A 1 81 ? 24.828 14.68 -4.77 1 98.38 81 PHE A N 1
ATOM 609 C CA . PHE A 1 81 ? 25.359 15.188 -3.512 1 98.38 81 PHE A CA 1
ATOM 610 C C . PHE A 1 81 ? 24.25 15.383 -2.486 1 98.38 81 PHE A C 1
ATOM 612 O O . PHE A 1 81 ? 23.203 15.938 -2.807 1 98.38 81 PHE A O 1
ATOM 619 N N . ARG A 1 82 ? 24.547 14.922 -1.273 1 98.56 82 ARG A N 1
ATOM 620 C CA . ARG A 1 82 ? 23.578 14.984 -0.184 1 98.56 82 ARG A CA 1
ATOM 621 C C . ARG A 1 82 ? 23.922 16.109 0.785 1 98.56 82 ARG A C 1
ATOM 623 O O . ARG A 1 82 ? 24.984 16.094 1.414 1 98.56 82 ARG A O 1
ATOM 630 N N . LEU A 1 83 ? 23.047 17.078 0.837 1 98.62 83 LEU A N 1
ATOM 631 C CA . LEU A 1 83 ? 23.094 18.125 1.842 1 98.62 83 LEU A CA 1
ATOM 632 C C . LEU A 1 83 ? 22.094 17.875 2.959 1 98.62 83 LEU A C 1
ATOM 634 O O . LEU A 1 83 ? 20.906 18.156 2.805 1 98.62 83 LEU A O 1
ATOM 638 N N . ASN A 1 84 ? 22.578 17.375 4.094 1 98.62 84 ASN A N 1
ATOM 639 C CA . ASN A 1 84 ? 21.703 16.984 5.203 1 98.62 84 ASN A CA 1
ATOM 640 C C . ASN A 1 84 ? 21.812 17.969 6.363 1 98.62 84 ASN A C 1
ATOM 642 O O . ASN A 1 84 ? 22.906 18.234 6.859 1 98.62 84 ASN A O 1
ATOM 646 N N . ALA A 1 85 ? 20.734 18.516 6.758 1 98.75 85 ALA A N 1
ATOM 647 C CA . ALA A 1 85 ? 20.672 19.406 7.918 1 98.75 85 ALA A CA 1
ATOM 648 C C . ALA A 1 85 ? 19.75 18.828 8.992 1 98.75 85 ALA A C 1
ATOM 650 O O . ALA A 1 85 ? 18.625 18.438 8.711 1 98.75 85 ALA A O 1
ATOM 651 N N . VAL A 1 86 ? 20.234 18.75 10.219 1 98.5 86 VAL A N 1
ATOM 652 C CA . VAL A 1 86 ? 19.469 18.203 11.336 1 98.5 86 VAL A CA 1
ATOM 653 C C . VAL A 1 86 ? 19.609 19.094 12.555 1 98.5 86 VAL A C 1
ATOM 655 O O . VAL A 1 86 ? 20.703 19.578 12.859 1 98.5 86 VAL A O 1
ATOM 658 N N . VAL A 1 87 ? 18.5 19.406 13.195 1 97.62 87 VAL A N 1
ATOM 659 C CA . VAL A 1 87 ? 18.578 20.188 14.422 1 97.62 87 VAL A CA 1
ATOM 660 C C . VAL A 1 87 ? 19.297 19.391 15.508 1 97.62 87 VAL A C 1
ATOM 662 O O . VAL A 1 87 ? 19.062 18.188 15.656 1 97.62 87 VAL A O 1
ATOM 665 N N . ASP A 1 88 ? 20.078 20.047 16.172 1 94.25 88 ASP A N 1
ATOM 666 C CA . ASP A 1 88 ? 20.812 19.438 17.281 1 94.25 88 ASP A CA 1
ATOM 667 C C . ASP A 1 88 ? 19.953 19.375 18.547 1 94.25 88 ASP A C 1
ATOM 669 O O . ASP A 1 88 ? 20.203 20.094 19.516 1 94.25 88 ASP A O 1
ATOM 673 N N . ASP A 1 89 ? 19 18.609 18.594 1 91.56 89 ASP A N 1
ATOM 674 C CA . ASP A 1 89 ? 18.141 18.406 19.75 1 91.56 89 ASP A CA 1
ATOM 675 C C . ASP A 1 89 ? 18.219 16.953 20.234 1 91.56 89 ASP A C 1
ATOM 677 O O . ASP A 1 89 ? 19.031 16.172 19.75 1 91.56 89 ASP A O 1
ATOM 681 N N . GLU A 1 90 ? 17.516 16.609 21.25 1 88.81 90 GLU A N 1
ATOM 682 C CA . GLU A 1 90 ? 17.625 15.312 21.891 1 88.81 90 GLU A CA 1
ATOM 683 C C . GLU A 1 90 ? 17.109 14.195 21 1 88.81 90 GLU A C 1
ATOM 685 O O . GLU A 1 90 ? 17.625 13.078 21.016 1 88.81 90 GLU A O 1
ATOM 690 N N . ILE A 1 91 ? 16.125 14.547 20.203 1 90.69 91 ILE A N 1
ATOM 691 C CA . ILE A 1 91 ? 15.477 13.508 19.422 1 90.69 91 ILE A CA 1
ATOM 692 C C . ILE A 1 91 ? 16.141 13.406 18.047 1 90.69 91 ILE A C 1
ATOM 694 O O . ILE A 1 91 ? 16.312 12.305 17.516 1 90.69 91 ILE A O 1
ATOM 698 N N . GLY A 1 92 ? 16.453 14.508 17.422 1 93.69 92 GLY A N 1
ATOM 699 C CA . GLY A 1 92 ? 17.156 14.516 16.141 1 93.69 92 GLY A CA 1
ATOM 700 C C . GLY A 1 92 ? 16.25 14.211 14.961 1 93.69 92 GLY A C 1
ATOM 701 O O . GLY A 1 92 ? 16.688 13.594 13.992 1 93.69 92 GLY A O 1
ATOM 702 N N . GLU A 1 93 ? 14.977 14.539 15.039 1 95.75 93 GLU A N 1
ATOM 703 C CA . GLU A 1 93 ? 14.055 14.164 13.977 1 95.75 93 GLU A CA 1
ATOM 704 C C . GLU A 1 93 ? 13.57 15.391 13.195 1 95.75 93 GLU A C 1
ATOM 706 O O . GLU A 1 93 ? 12.828 15.258 12.227 1 95.75 93 GLU A O 1
ATOM 711 N N . ARG A 1 94 ? 14.023 16.562 13.617 1 97.69 94 ARG A N 1
ATOM 712 C CA . ARG A 1 94 ? 13.828 17.734 12.789 1 97.69 94 ARG A CA 1
ATOM 713 C C . ARG A 1 94 ? 14.961 17.891 11.781 1 97.69 94 ARG A C 1
ATOM 715 O O . ARG A 1 94 ? 16.062 18.281 12.141 1 97.69 94 ARG A O 1
ATOM 722 N N . LYS A 1 95 ? 14.641 17.656 10.5 1 98.44 95 LYS A N 1
ATOM 723 C CA . LYS A 1 95 ? 15.734 17.547 9.539 1 98.44 95 LYS A CA 1
ATOM 724 C C . LYS A 1 95 ? 15.258 17.859 8.125 1 98.44 95 LYS A C 1
ATOM 726 O O . LYS A 1 95 ? 14.062 17.781 7.832 1 98.44 95 LYS A O 1
ATOM 731 N N . VAL A 1 96 ? 16.172 18.281 7.332 1 98.75 96 VAL A N 1
ATOM 732 C CA . VAL A 1 96 ? 16 18.5 5.898 1 98.75 96 VAL A CA 1
ATOM 733 C C . VAL A 1 96 ? 17.109 17.781 5.137 1 98.75 96 VAL A C 1
ATOM 735 O O . VAL A 1 96 ? 18.297 18.031 5.355 1 98.75 96 VAL A O 1
ATOM 738 N N . LYS A 1 97 ? 16.703 16.859 4.34 1 98.81 97 LYS A N 1
ATOM 739 C CA . LYS A 1 97 ? 17.609 16.172 3.432 1 98.81 97 LYS A CA 1
ATOM 740 C C . LYS A 1 97 ? 17.438 16.656 1.995 1 98.81 97 LYS A C 1
ATOM 742 O O . LYS A 1 97 ? 16.328 16.594 1.45 1 98.81 97 LYS A O 1
ATOM 747 N N . ALA A 1 98 ? 18.5 17.078 1.458 1 98.75 98 ALA A N 1
ATOM 748 C CA . ALA A 1 98 ? 18.484 17.609 0.097 1 98.75 98 ALA A CA 1
ATOM 749 C C . ALA A 1 98 ? 19.469 16.859 -0.797 1 98.75 98 ALA A C 1
ATOM 751 O O . ALA A 1 98 ? 20.688 16.875 -0.543 1 98.75 98 ALA A O 1
ATOM 752 N N . LEU A 1 99 ? 18.953 16.234 -1.789 1 98.81 99 LEU A N 1
ATOM 753 C CA . LEU A 1 99 ? 19.797 15.555 -2.762 1 98.81 99 LEU A CA 1
ATOM 754 C C . LEU A 1 99 ? 19.953 16.391 -4.027 1 98.81 99 LEU A C 1
ATOM 756 O O . LEU A 1 99 ? 18.984 16.641 -4.738 1 98.81 99 LEU A O 1
ATOM 760 N N . ILE A 1 100 ? 21.141 16.812 -4.258 1 98.56 100 ILE A N 1
ATOM 761 C CA . ILE A 1 100 ? 21.469 17.672 -5.383 1 98.56 100 ILE A CA 1
ATOM 762 C C . ILE A 1 100 ? 21.797 16.828 -6.609 1 98.56 100 ILE A C 1
ATOM 764 O O . ILE A 1 100 ? 22.797 16.094 -6.617 1 98.56 100 ILE A O 1
ATOM 768 N N . GLN A 1 101 ? 21.016 17.016 -7.656 1 98.19 101 GLN A N 1
ATOM 769 C CA . GLN A 1 101 ? 21.109 16.141 -8.828 1 98.19 101 GLN A CA 1
ATOM 770 C C . GLN A 1 101 ? 21.203 16.969 -10.109 1 98.19 101 GLN A C 1
ATOM 772 O O . GLN A 1 101 ? 20.406 17.875 -10.336 1 98.19 101 GLN A O 1
ATOM 777 N N . PRO A 1 102 ? 22.125 16.641 -10.984 1 97.69 102 PRO A N 1
ATOM 778 C CA . PRO A 1 102 ? 22.188 17.328 -12.273 1 97.69 102 PRO A CA 1
ATOM 779 C C . PRO A 1 102 ? 21.109 16.859 -13.25 1 97.69 102 PRO A C 1
ATOM 781 O O . PRO A 1 102 ? 20.719 15.695 -13.219 1 97.69 102 PRO A O 1
ATOM 784 N N . ARG A 1 103 ? 20.641 17.812 -14.07 1 97.12 103 ARG A N 1
ATOM 785 C CA . ARG A 1 103 ? 19.656 17.516 -15.109 1 97.12 103 ARG A CA 1
ATOM 786 C C . ARG A 1 103 ? 20 18.25 -16.406 1 97.12 103 ARG A C 1
ATOM 788 O O . ARG A 1 103 ? 20.422 19.406 -16.391 1 97.12 103 ARG A O 1
ATOM 795 N N . TRP A 1 104 ? 19.781 17.516 -17.5 1 96.94 104 TRP A N 1
ATOM 796 C CA . TRP A 1 104 ? 19.875 18.141 -18.828 1 96.94 104 TRP A CA 1
ATOM 797 C C . TRP A 1 104 ? 19.078 17.359 -19.859 1 96.94 104 TRP A C 1
ATOM 799 O O . TRP A 1 104 ? 18.625 16.234 -19.578 1 96.94 104 TRP A O 1
ATOM 809 N N . ARG A 1 105 ? 18.844 17.984 -20.938 1 95.69 105 ARG A N 1
ATOM 810 C CA . ARG A 1 105 ? 18.094 17.328 -22 1 95.69 105 ARG A CA 1
ATOM 811 C C . ARG A 1 105 ? 18.812 16.047 -22.469 1 95.69 105 ARG A C 1
ATOM 813 O O . ARG A 1 105 ? 20.016 16.062 -22.688 1 95.69 105 ARG A O 1
ATOM 820 N N . GLY A 1 106 ? 18.062 14.938 -22.5 1 94.31 106 GLY A N 1
ATOM 821 C CA . GLY A 1 106 ? 18.609 13.695 -23 1 94.31 106 GLY A CA 1
ATOM 822 C C . GLY A 1 106 ? 19.359 12.898 -21.953 1 94.31 106 GLY A C 1
ATOM 823 O O . GLY A 1 106 ? 20.016 11.906 -22.266 1 94.31 106 GLY A O 1
ATOM 824 N N . LEU A 1 107 ? 19.328 13.336 -20.766 1 95.62 107 LEU A N 1
ATOM 825 C CA . LEU A 1 107 ? 20 12.625 -19.688 1 95.62 107 LEU A CA 1
ATOM 826 C C . LEU A 1 107 ? 19.578 11.164 -19.641 1 95.62 107 LEU A C 1
ATOM 828 O O . LEU A 1 107 ? 18.391 10.852 -19.766 1 95.62 107 LEU A O 1
ATOM 832 N N . GLU A 1 108 ? 20.562 10.305 -19.422 1 94.56 108 GLU A N 1
ATOM 833 C CA . GLU A 1 108 ? 20.312 8.867 -19.406 1 94.56 108 GLU A CA 1
ATOM 834 C C . GLU A 1 108 ? 20.984 8.211 -18.203 1 94.56 108 GLU A C 1
ATOM 836 O O . GLU A 1 108 ? 21.922 8.773 -17.625 1 94.56 108 GLU A O 1
ATOM 841 N N . SER A 1 109 ? 20.453 7.078 -17.922 1 93.19 109 SER A N 1
ATOM 842 C CA . SER A 1 109 ? 21.141 6.238 -16.953 1 93.19 109 SER A CA 1
ATOM 843 C C . SER A 1 109 ? 22.328 5.516 -17.578 1 93.19 109 SER A C 1
ATOM 845 O O . SER A 1 109 ? 22.469 5.5 -18.812 1 93.19 109 SER A O 1
ATOM 847 N N . GLU A 1 110 ? 23.094 4.938 -16.703 1 88.38 110 GLU A N 1
ATOM 848 C CA . GLU A 1 110 ? 24.203 4.145 -17.203 1 88.38 110 GLU A CA 1
ATOM 849 C C . GLU A 1 110 ? 23.719 2.969 -18.031 1 88.38 110 GLU A C 1
ATOM 851 O O . GLU A 1 110 ? 24.422 2.502 -18.938 1 88.38 110 GLU A O 1
ATOM 856 N N . SER A 1 111 ? 22.531 2.516 -17.797 1 83 111 SER A N 1
ATOM 857 C CA . SER A 1 111 ? 21.953 1.402 -18.547 1 83 111 SER A CA 1
ATOM 858 C C . SER A 1 111 ? 21.281 1.883 -19.828 1 83 111 SER A C 1
ATOM 860 O O . SER A 1 111 ? 20.703 1.086 -20.562 1 83 111 SER A O 1
ATOM 862 N N . GLY A 1 112 ? 21.219 3.17 -20.031 1 88 112 GLY A N 1
ATOM 863 C CA . GLY A 1 112 ? 20.75 3.721 -21.297 1 88 112 GLY A CA 1
ATOM 864 C C . GLY A 1 112 ? 19.297 4.168 -21.234 1 88 112 GLY A C 1
ATOM 865 O O . GLY A 1 112 ? 18.703 4.523 -22.266 1 88 112 GLY A O 1
ATOM 866 N N . LYS A 1 113 ? 18.766 4.172 -20.156 1 89.81 113 LYS A N 1
ATOM 867 C CA . LYS A 1 113 ? 17.375 4.602 -20.016 1 89.81 113 LYS A CA 1
ATOM 868 C C . LYS A 1 113 ? 17.281 6.109 -19.828 1 89.81 113 LYS A C 1
ATOM 870 O O . LYS A 1 113 ? 18.094 6.699 -19.109 1 89.81 113 LYS A O 1
ATOM 875 N N . SER A 1 114 ? 16.172 6.668 -20.406 1 92.5 114 SER A N 1
ATOM 876 C CA . SER A 1 114 ? 15.953 8.102 -20.25 1 92.5 114 SER A CA 1
ATOM 877 C C . SER A 1 114 ? 15.57 8.445 -18.812 1 92.5 114 SER A C 1
ATOM 879 O O . SER A 1 114 ? 14.773 7.742 -18.188 1 92.5 114 SER A O 1
ATOM 881 N N . VAL A 1 115 ? 16.156 9.5 -18.344 1 92.44 115 VAL A N 1
ATOM 882 C CA . VAL A 1 115 ? 15.938 9.914 -16.969 1 92.44 115 VAL A CA 1
ATOM 883 C C . VAL A 1 115 ? 15.422 11.344 -16.938 1 92.44 115 VAL A C 1
ATOM 885 O O . VAL A 1 115 ? 15.891 12.203 -17.688 1 92.44 115 VAL A O 1
ATOM 888 N N . ALA A 1 116 ? 14.43 11.664 -16.031 1 92 116 ALA A N 1
ATOM 889 C CA . ALA A 1 116 ? 13.898 12.984 -15.703 1 92 116 ALA A CA 1
ATOM 890 C C . ALA A 1 116 ? 13.43 13.719 -16.953 1 92 116 ALA A C 1
ATOM 892 O O . ALA A 1 116 ? 13.773 14.883 -17.172 1 92 116 ALA A O 1
ATOM 893 N N . ARG A 1 117 ? 12.672 13.117 -17.781 1 89.44 117 ARG A N 1
ATOM 894 C CA . ARG A 1 117 ? 12.211 13.633 -19.062 1 89.44 117 ARG A CA 1
ATOM 895 C C . ARG A 1 117 ? 11.406 14.922 -18.875 1 89.44 117 ARG A C 1
ATOM 897 O O . ARG A 1 117 ? 11.547 15.859 -19.656 1 89.44 117 ARG A O 1
ATOM 904 N N . PRO A 1 118 ? 10.625 14.984 -17.844 1 88.38 118 PRO A N 1
ATOM 905 C CA . PRO A 1 118 ? 9.805 16.188 -17.672 1 88.38 118 PRO A CA 1
ATOM 906 C C . PRO A 1 118 ? 10.648 17.453 -17.5 1 88.38 118 PRO A C 1
ATOM 908 O O . PRO A 1 118 ? 10.141 18.562 -17.688 1 88.38 118 PRO A O 1
ATOM 911 N N . LEU A 1 119 ? 11.93 17.281 -17.188 1 94 119 LEU A N 1
ATOM 912 C CA . LEU A 1 119 ? 12.773 18.438 -16.922 1 94 119 LEU A CA 1
ATOM 913 C C . LEU A 1 119 ? 13.648 18.766 -18.125 1 94 119 LEU A C 1
ATOM 915 O O . LEU A 1 119 ? 14.438 19.719 -18.078 1 94 119 LEU A O 1
ATOM 919 N N . TRP A 1 120 ? 13.484 18.094 -19.156 1 93.62 120 TRP A N 1
ATOM 920 C CA . TRP A 1 120 ? 14.367 18.266 -20.312 1 93.62 120 TRP A CA 1
ATOM 921 C C . TRP A 1 120 ? 14.227 19.672 -20.891 1 93.62 120 TRP A C 1
ATOM 923 O O . TRP A 1 120 ? 15.211 20.25 -21.344 1 93.62 120 TRP A O 1
ATOM 933 N N . ASP A 1 121 ? 13.102 20.219 -20.797 1 94 121 ASP A N 1
ATOM 934 C CA . ASP A 1 121 ? 12.852 21.516 -21.406 1 94 121 ASP A CA 1
ATOM 935 C C . ASP A 1 121 ? 13.422 22.641 -20.531 1 94 121 ASP A C 1
ATOM 937 O O . ASP A 1 121 ? 13.555 23.781 -20.984 1 94 121 ASP A O 1
ATOM 941 N N . ALA A 1 122 ? 13.844 22.328 -19.391 1 94.31 122 ALA A N 1
ATOM 942 C CA . ALA A 1 122 ? 14.43 23.328 -18.5 1 94.31 122 ALA A CA 1
ATOM 943 C C . ALA A 1 122 ? 15.891 23.578 -18.828 1 94.31 122 ALA A C 1
ATOM 945 O O . ALA A 1 122 ? 16.5 24.516 -18.328 1 94.31 122 ALA A O 1
ATOM 946 N N . GLY A 1 123 ? 16.422 22.75 -19.797 1 94.81 123 GLY A N 1
ATOM 947 C CA . GLY A 1 123 ? 17.844 22.859 -20.062 1 94.81 123 GLY A CA 1
ATOM 948 C C . GLY A 1 123 ? 18.703 22.344 -18.922 1 94.81 123 GLY A C 1
ATOM 949 O O . GLY A 1 123 ? 18.312 21.422 -18.203 1 94.81 123 GLY A O 1
ATOM 950 N N . ASP A 1 124 ? 19.938 22.891 -18.891 1 96.94 124 ASP A N 1
ATOM 951 C CA . ASP A 1 124 ? 20.797 22.531 -17.781 1 96.94 124 ASP A CA 1
ATOM 952 C C . ASP A 1 124 ? 20.266 23.062 -16.453 1 96.94 124 ASP A C 1
ATOM 954 O O . ASP A 1 124 ? 20.062 24.266 -16.297 1 96.94 124 ASP A O 1
ATOM 958 N N . ALA A 1 125 ? 19.938 22.172 -15.625 1 97.5 125 ALA A N 1
ATOM 959 C CA . ALA A 1 125 ? 19.328 22.531 -14.344 1 97.5 125 ALA A CA 1
ATOM 960 C C . ALA A 1 125 ? 19.781 21.578 -13.242 1 97.5 125 ALA A C 1
ATOM 962 O O . ALA A 1 125 ? 20.438 20.578 -13.508 1 97.5 125 ALA A O 1
ATOM 963 N N . VAL A 1 126 ? 19.516 21.969 -12.062 1 98.12 126 VAL A N 1
ATOM 964 C CA . VAL A 1 126 ? 19.75 21.125 -10.898 1 98.12 126 VAL A CA 1
ATOM 965 C C . VAL A 1 126 ? 18.422 20.844 -10.188 1 98.12 126 VAL A C 1
ATOM 967 O O . VAL A 1 126 ? 17.656 21.766 -9.922 1 98.12 126 VAL A O 1
ATOM 970 N N . ASN A 1 127 ? 18.203 19.594 -10.016 1 98.31 127 ASN A N 1
ATOM 971 C CA . ASN A 1 127 ? 17.094 19.172 -9.172 1 98.31 127 ASN A CA 1
ATOM 972 C C . ASN A 1 127 ? 17.547 18.891 -7.742 1 98.31 127 ASN A C 1
ATOM 974 O O . ASN A 1 127 ? 18.5 18.141 -7.523 1 98.31 127 ASN A O 1
ATOM 978 N N . VAL A 1 128 ? 16.906 19.5 -6.836 1 98.62 128 VAL A N 1
ATOM 979 C CA . VAL A 1 128 ? 17.125 19.172 -5.43 1 98.62 128 VAL A CA 1
ATOM 980 C C . VAL A 1 128 ? 15.93 18.375 -4.902 1 98.62 128 VAL A C 1
ATOM 982 O O . VAL A 1 128 ? 14.836 18.922 -4.723 1 98.62 128 VAL A O 1
ATOM 985 N N . ARG A 1 129 ? 16.125 17.094 -4.715 1 98.62 129 ARG A N 1
ATOM 986 C CA . ARG A 1 129 ? 15.086 16.281 -4.082 1 98.62 129 ARG A CA 1
ATOM 987 C C . ARG A 1 129 ? 15.062 16.5 -2.574 1 98.62 129 ARG A C 1
ATOM 989 O O . ARG A 1 129 ? 16.031 16.188 -1.881 1 98.62 129 ARG A O 1
ATOM 996 N N . VAL A 1 130 ? 13.945 16.938 -2.127 1 98.75 130 VAL A N 1
ATOM 997 C CA . VAL A 1 130 ? 13.844 17.391 -0.744 1 98.75 130 VAL A CA 1
ATOM 998 C C . VAL A 1 130 ? 13.008 16.406 0.068 1 98.75 130 VAL A C 1
ATOM 1000 O O . VAL A 1 130 ? 11.906 16.031 -0.344 1 98.75 130 VAL A O 1
ATOM 1003 N N . ASN A 1 131 ? 13.508 15.945 1.153 1 98.69 131 ASN A N 1
ATOM 1004 C CA . ASN A 1 131 ? 12.797 15.234 2.207 1 98.69 131 ASN A CA 1
ATOM 1005 C C . ASN A 1 131 ? 12.961 15.922 3.561 1 98.69 131 ASN A C 1
ATOM 1007 O O . ASN A 1 131 ? 14.07 15.969 4.102 1 98.69 131 ASN A O 1
ATOM 1011 N N . ALA A 1 132 ? 11.914 16.422 4.055 1 98.75 132 ALA A N 1
ATOM 1012 C CA . ALA A 1 132 ? 11.984 17.141 5.32 1 98.75 132 ALA A CA 1
ATOM 1013 C C . ALA A 1 132 ? 11.031 16.547 6.352 1 98.75 132 ALA A C 1
ATOM 1015 O O . ALA A 1 132 ? 9.984 15.984 5.992 1 98.75 132 ALA A O 1
ATOM 1016 N N . SER A 1 133 ? 11.414 16.625 7.625 1 98.38 133 SER A N 1
ATOM 1017 C CA . SER A 1 133 ? 10.602 16.172 8.75 1 98.38 133 SER A CA 1
ATOM 1018 C C . SER A 1 133 ? 10.539 17.219 9.852 1 98.38 133 SER A C 1
ATOM 1020 O O . SER A 1 133 ? 11.562 17.797 10.219 1 98.38 133 SER A O 1
ATOM 1022 N N . ASN A 1 134 ? 9.312 17.516 10.297 1 98.12 134 ASN A N 1
ATOM 1023 C CA . ASN A 1 134 ? 9.047 18.391 11.43 1 98.12 134 ASN A CA 1
ATOM 1024 C C . ASN A 1 134 ? 9.547 19.812 11.164 1 98.12 134 ASN A C 1
ATOM 1026 O O . ASN A 1 134 ? 10.07 20.469 12.062 1 98.12 134 ASN A O 1
ATOM 1030 N N . VAL A 1 135 ? 9.539 20.203 9.93 1 98.25 135 VAL A N 1
ATOM 1031 C CA . VAL A 1 135 ? 9.891 21.547 9.508 1 98.25 135 VAL A CA 1
ATOM 1032 C C . VAL A 1 135 ? 8.719 22.188 8.758 1 98.25 135 VAL A C 1
ATOM 1034 O O . VAL A 1 135 ? 8.109 21.531 7.898 1 98.25 135 VAL A O 1
ATOM 1037 N N . GLU A 1 136 ? 8.445 23.406 9.148 1 97.5 136 GLU A N 1
ATOM 1038 C CA . GLU A 1 136 ? 7.398 24.094 8.406 1 97.5 136 GLU A CA 1
ATOM 1039 C C . GLU A 1 136 ? 7.734 24.172 6.922 1 97.5 136 GLU A C 1
ATOM 1041 O O . GLU A 1 136 ? 8.875 24.438 6.547 1 97.5 136 GLU A O 1
ATOM 1046 N N . PHE A 1 137 ? 6.734 24 6.109 1 98.12 137 PHE A N 1
ATOM 1047 C CA . PHE A 1 137 ? 6.949 23.812 4.684 1 98.12 137 PHE A CA 1
ATOM 1048 C C . PHE A 1 137 ? 7.613 25.031 4.059 1 98.12 137 PHE A C 1
ATOM 1050 O O . PHE A 1 137 ? 8.5 24.891 3.213 1 98.12 137 PHE A O 1
ATOM 1057 N N . ASP A 1 138 ? 7.23 26.156 4.492 1 95.75 138 ASP A N 1
ATOM 1058 C CA . ASP A 1 138 ? 7.715 27.391 3.895 1 95.75 138 ASP A CA 1
ATOM 1059 C C . ASP A 1 138 ? 9.125 27.734 4.387 1 95.75 138 ASP A C 1
ATOM 1061 O O . ASP A 1 138 ? 9.758 28.672 3.889 1 95.75 138 ASP A O 1
ATOM 1065 N N . ARG A 1 139 ? 9.648 26.984 5.281 1 96.88 139 ARG A N 1
ATOM 1066 C CA . ARG A 1 139 ? 10.977 27.234 5.828 1 96.88 139 ARG A CA 1
ATOM 1067 C C . ARG A 1 139 ? 12.016 26.312 5.195 1 96.88 139 ARG A C 1
ATOM 1069 O O . ARG A 1 139 ? 13.219 26.531 5.34 1 96.88 139 ARG A O 1
ATOM 1076 N N . VAL A 1 140 ? 11.602 25.344 4.508 1 98 140 VAL A N 1
ATOM 1077 C CA . VAL A 1 140 ? 12.477 24.297 4.004 1 98 140 VAL A CA 1
ATOM 1078 C C . VAL A 1 140 ? 13.531 24.906 3.084 1 98 140 VAL A C 1
ATOM 1080 O O . VAL A 1 140 ? 14.727 24.609 3.215 1 98 140 VAL A O 1
ATOM 1083 N N . GLU A 1 141 ? 13.148 25.75 2.227 1 97.38 141 GLU A N 1
ATOM 1084 C CA . GLU A 1 141 ? 14.094 26.344 1.291 1 97.38 141 GLU A CA 1
ATOM 1085 C C . GLU A 1 141 ? 15.133 27.203 2.021 1 97.38 141 GLU A C 1
ATOM 1087 O O . GLU A 1 141 ? 16.312 27.188 1.666 1 97.38 141 GLU A O 1
ATOM 1092 N N . THR A 1 142 ? 14.688 27.906 3.027 1 97.5 142 THR A N 1
ATOM 1093 C CA . THR A 1 142 ? 15.602 28.688 3.846 1 97.5 142 THR A CA 1
ATOM 1094 C C . THR A 1 142 ? 16.641 27.797 4.512 1 97.5 142 THR A C 1
ATOM 1096 O O . THR A 1 142 ? 17.828 28.125 4.539 1 97.5 142 THR A O 1
ATOM 1099 N N . VAL A 1 143 ? 16.203 26.688 4.961 1 98.44 143 VAL A N 1
ATOM 1100 C CA . VAL A 1 143 ? 17.125 25.75 5.609 1 98.44 143 VAL A CA 1
ATOM 1101 C C . VAL A 1 143 ? 18.141 25.25 4.602 1 98.44 143 VAL A C 1
ATOM 1103 O O . VAL A 1 143 ? 19.328 25.141 4.918 1 98.44 143 VAL A O 1
ATOM 1106 N N . ILE A 1 144 ? 17.719 24.984 3.436 1 98.5 144 ILE A N 1
ATOM 1107 C CA . ILE A 1 144 ? 18.625 24.5 2.395 1 98.5 144 ILE A CA 1
ATOM 1108 C C . ILE A 1 144 ? 19.672 25.578 2.096 1 98.5 144 ILE A C 1
ATOM 1110 O O . ILE A 1 144 ? 20.875 25.281 2.008 1 98.5 144 ILE A O 1
ATOM 1114 N N . GLN A 1 145 ? 19.281 26.812 2.006 1 98.12 145 GLN A N 1
ATOM 1115 C CA . GLN A 1 145 ? 20.188 27.922 1.724 1 98.12 145 GLN A CA 1
ATOM 1116 C C . GLN A 1 145 ? 21.219 28.078 2.838 1 98.12 145 GLN A C 1
ATOM 1118 O O . GLN A 1 145 ? 22.422 28.203 2.572 1 98.12 145 GLN A O 1
ATOM 1123 N N . ARG A 1 146 ? 20.719 28.047 4 1 98.19 146 ARG A N 1
ATOM 1124 C CA . ARG A 1 146 ? 21.609 28.219 5.141 1 98.19 146 ARG A CA 1
ATOM 1125 C C . ARG A 1 146 ? 22.562 27.031 5.27 1 98.19 146 ARG A C 1
ATOM 1127 O O . ARG A 1 146 ? 23.703 27.188 5.68 1 98.19 146 ARG A O 1
ATOM 1134 N N . ALA A 1 147 ? 22.047 25.844 5.02 1 98.69 147 ALA A N 1
ATOM 1135 C CA . ALA A 1 147 ? 22.875 24.641 5.066 1 98.69 147 ALA A CA 1
ATOM 1136 C C . ALA A 1 147 ? 24.016 24.719 4.043 1 98.69 147 ALA A C 1
ATOM 1138 O O . ALA A 1 147 ? 25.156 24.359 4.348 1 98.69 147 ALA A O 1
ATOM 1139 N N . ALA A 1 148 ? 23.656 25.156 2.881 1 98.44 148 ALA A N 1
ATOM 1140 C CA . ALA A 1 148 ? 24.672 25.328 1.855 1 98.44 148 ALA A CA 1
ATOM 1141 C C . ALA A 1 148 ? 25.781 26.266 2.344 1 98.44 148 ALA A C 1
ATOM 1143 O O . ALA A 1 148 ? 26.969 25.922 2.26 1 98.44 148 ALA A O 1
ATOM 1144 N N . GLY A 1 149 ? 25.406 27.328 2.922 1 97.5 149 GLY A N 1
ATOM 1145 C CA . GLY A 1 149 ? 26.391 28.266 3.453 1 97.5 149 GLY A CA 1
ATOM 1146 C C . GLY A 1 149 ? 27.266 27.672 4.535 1 97.5 149 GLY A C 1
ATOM 1147 O O . GLY A 1 149 ? 28.469 27.938 4.582 1 97.5 149 GLY A O 1
ATOM 1148 N N . ALA A 1 150 ? 26.703 26.875 5.312 1 97.94 150 ALA A N 1
ATOM 1149 C CA . ALA A 1 150 ? 27.391 26.297 6.453 1 97.94 150 ALA A CA 1
ATOM 1150 C C . ALA A 1 150 ? 28.531 25.391 5.992 1 97.94 150 ALA A C 1
ATOM 1152 O O . ALA A 1 150 ? 29.516 25.203 6.711 1 97.94 150 ALA A O 1
ATOM 1153 N N . VAL A 1 151 ? 28.422 24.844 4.824 1 97.81 151 VAL A N 1
ATOM 1154 C CA . VAL A 1 151 ? 29.453 23.953 4.328 1 97.81 151 VAL A CA 1
ATOM 1155 C C . VAL A 1 151 ? 30.25 24.656 3.217 1 97.81 151 VAL A C 1
ATOM 1157 O O . VAL A 1 151 ? 30.922 24 2.418 1 97.81 151 VAL A O 1
ATOM 1160 N N . THR A 1 152 ? 30.031 25.906 3.008 1 96.38 152 THR A N 1
ATOM 1161 C CA . THR A 1 152 ? 30.781 26.812 2.125 1 96.38 152 THR A CA 1
ATOM 1162 C C . THR A 1 152 ? 30.359 26.609 0.673 1 96.38 152 THR A C 1
ATOM 1164 O O . THR A 1 152 ? 31.109 26.922 -0.25 1 96.38 152 THR A O 1
ATOM 1167 N N . LEU A 1 153 ? 29.266 25.969 0.525 1 96.94 153 LEU A N 1
ATOM 1168 C CA . LEU A 1 153 ? 28.594 26.016 -0.774 1 96.94 153 LEU A CA 1
ATOM 1169 C C . LEU A 1 153 ? 27.844 27.328 -0.942 1 96.94 153 LEU A C 1
ATOM 1171 O O . LEU A 1 153 ? 27.172 27.781 -0.015 1 96.94 153 LEU A O 1
ATOM 1175 N N . ASP A 1 154 ? 27.953 27.984 -2.086 1 95.5 154 ASP A N 1
ATOM 1176 C CA . ASP A 1 154 ? 27.328 29.281 -2.309 1 95.5 154 ASP A CA 1
ATOM 1177 C C . ASP A 1 154 ? 25.812 29.203 -2.156 1 95.5 154 ASP A C 1
ATOM 1179 O O . ASP A 1 154 ? 25.141 28.578 -2.979 1 95.5 154 ASP A O 1
ATOM 1183 N N . PRO A 1 155 ? 25.281 29.828 -1.183 1 95.19 155 PRO A N 1
ATOM 1184 C CA . PRO A 1 155 ? 23.828 29.766 -0.963 1 95.19 155 PRO A CA 1
ATOM 1185 C C . PRO A 1 155 ? 23.047 30.391 -2.111 1 95.19 155 PRO A C 1
ATOM 1187 O O . PRO A 1 155 ? 21.859 30.062 -2.293 1 95.19 155 PRO A O 1
ATOM 1190 N N . MET A 1 156 ? 23.656 31.234 -2.852 1 93.81 156 MET A N 1
ATOM 1191 C CA . MET A 1 156 ? 22.984 31.938 -3.938 1 93.81 156 MET A CA 1
ATOM 1192 C C . MET A 1 156 ? 22.531 30.953 -5.023 1 93.81 156 MET A C 1
ATOM 1194 O O . MET A 1 156 ? 21.641 31.266 -5.812 1 93.81 156 MET A O 1
ATOM 1198 N N . HIS A 1 157 ? 23.172 29.812 -4.992 1 93.44 157 HIS A N 1
ATOM 1199 C CA . HIS A 1 157 ? 22.797 28.766 -5.934 1 93.44 157 HIS A CA 1
ATOM 1200 C C . HIS A 1 157 ? 21.344 28.344 -5.723 1 93.44 157 HIS A C 1
ATOM 1202 O O . HIS A 1 157 ? 20.719 27.781 -6.629 1 93.44 157 HIS A O 1
ATOM 1208 N N . PHE A 1 158 ? 20.797 28.625 -4.551 1 95.44 158 PHE A N 1
ATOM 1209 C CA . PHE A 1 158 ? 19.484 28.109 -4.195 1 95.44 158 PHE A CA 1
ATOM 1210 C C . PHE A 1 158 ? 18.5 29.266 -3.99 1 95.44 158 PHE A C 1
ATOM 1212 O O . PHE A 1 158 ? 17.531 29.125 -3.252 1 95.44 158 PHE A O 1
ATOM 1219 N N . GLU A 1 159 ? 18.719 30.359 -4.613 1 90.56 159 GLU A N 1
ATOM 1220 C CA . GLU A 1 159 ? 17.875 31.531 -4.457 1 90.56 159 GLU A CA 1
ATOM 1221 C C . GLU A 1 159 ? 16.766 31.562 -5.52 1 90.56 159 GLU A C 1
ATOM 1223 O O . GLU A 1 159 ? 15.68 32.094 -5.273 1 90.56 159 GLU A O 1
ATOM 1228 N N . SER A 1 160 ? 17.031 31.062 -6.668 1 90.75 160 SER A N 1
ATOM 1229 C CA . SER A 1 160 ? 16.094 31.203 -7.781 1 90.75 160 SER A CA 1
ATOM 1230 C C . SER A 1 160 ? 15.461 29.875 -8.148 1 90.75 160 SER A C 1
ATOM 1232 O O . SER A 1 160 ? 15.656 29.359 -9.258 1 90.75 160 SER A O 1
ATOM 1234 N N . ARG A 1 161 ? 14.578 29.438 -7.34 1 95.31 161 ARG A N 1
ATOM 1235 C CA . ARG A 1 161 ? 13.859 28.203 -7.633 1 95.31 161 ARG A CA 1
ATOM 1236 C C . ARG A 1 161 ? 12.828 28.422 -8.727 1 95.31 161 ARG A C 1
ATOM 1238 O O . ARG A 1 161 ? 12.109 29.422 -8.719 1 95.31 161 ARG A O 1
ATOM 1245 N N . SER A 1 162 ? 12.727 27.484 -9.594 1 95.81 162 SER A N 1
ATOM 1246 C CA . SER A 1 162 ? 11.742 27.578 -10.672 1 95.81 162 SER A CA 1
ATOM 1247 C C . SER A 1 162 ? 10.359 27.172 -10.195 1 95.81 162 SER A C 1
ATOM 1249 O O . SER A 1 162 ? 10.148 26.031 -9.781 1 95.81 162 SER A O 1
ATOM 1251 N N . ASP A 1 163 ? 9.406 28.047 -10.367 1 92.75 163 ASP A N 1
ATOM 1252 C CA . ASP A 1 163 ? 8.031 27.734 -10 1 92.75 163 ASP A CA 1
ATOM 1253 C C . ASP A 1 163 ? 7.406 26.75 -10.992 1 92.75 163 ASP A C 1
ATOM 1255 O O . ASP A 1 163 ? 6.539 25.953 -10.625 1 92.75 163 ASP A O 1
ATOM 1259 N N . GLU A 1 164 ? 7.855 26.844 -12.086 1 92.81 164 GLU A N 1
ATOM 1260 C CA . GLU A 1 164 ? 7.289 26.047 -13.172 1 92.81 164 GLU A CA 1
ATOM 1261 C C . GLU A 1 164 ? 7.633 24.578 -13 1 92.81 164 GLU A C 1
ATOM 1263 O O . GLU A 1 164 ? 6.793 23.703 -13.242 1 92.81 164 GLU A O 1
ATOM 1268 N N . TYR A 1 165 ? 8.82 24.312 -12.531 1 95.69 165 TYR A N 1
ATOM 1269 C CA . TYR A 1 165 ? 9.289 22.922 -12.578 1 95.69 165 TYR A CA 1
ATOM 1270 C C . TYR A 1 165 ? 9.297 22.297 -11.195 1 95.69 165 TYR A C 1
ATOM 1272 O O . TYR A 1 165 ? 9.359 21.078 -11.062 1 95.69 165 TYR A O 1
ATOM 1280 N N . SER A 1 166 ? 9.266 23.125 -10.203 1 97.5 166 SER A N 1
ATOM 1281 C CA . SER A 1 166 ? 9.289 22.578 -8.844 1 97.5 166 SER A CA 1
ATOM 1282 C C . SER A 1 166 ? 7.926 22.016 -8.453 1 97.5 166 SER A C 1
ATOM 1284 O O . SER A 1 166 ? 6.891 22.594 -8.797 1 97.5 166 SER A O 1
ATOM 1286 N N . VAL A 1 167 ? 7.98 20.875 -7.703 1 97.12 167 VAL A N 1
ATOM 1287 C CA . VAL A 1 167 ? 6.723 20.203 -7.383 1 97.12 167 VAL A CA 1
ATOM 1288 C C . VAL A 1 167 ? 6.762 19.688 -5.945 1 97.12 167 VAL A C 1
ATOM 1290 O O . VAL A 1 167 ? 7.812 19.266 -5.461 1 97.12 167 VAL A O 1
ATOM 1293 N N . VAL A 1 168 ? 5.609 19.797 -5.297 1 97.75 168 VAL A N 1
ATOM 1294 C CA . VAL A 1 168 ? 5.434 19.156 -3.994 1 97.75 168 VAL A CA 1
ATOM 1295 C C . VAL A 1 168 ? 4.918 17.734 -4.184 1 97.75 168 VAL A C 1
ATOM 1297 O O . VAL A 1 168 ? 3.963 17.5 -4.93 1 97.75 168 VAL A O 1
ATOM 1300 N N . VAL A 1 169 ? 5.535 16.781 -3.488 1 97.31 169 VAL A N 1
ATOM 1301 C CA . VAL A 1 169 ? 5.234 15.375 -3.703 1 97.31 169 VAL A CA 1
ATOM 1302 C C . VAL A 1 169 ? 4.453 14.828 -2.512 1 97.31 169 VAL A C 1
ATOM 1304 O O . VAL A 1 169 ? 3.586 13.969 -2.674 1 97.31 169 VAL A O 1
ATOM 1307 N N . ASP A 1 170 ? 4.754 15.266 -1.348 1 97.06 170 ASP A N 1
ATOM 1308 C CA . ASP A 1 170 ? 4.129 14.805 -0.114 1 97.06 170 ASP A CA 1
ATOM 1309 C C . ASP A 1 170 ? 4.172 15.883 0.964 1 97.06 170 ASP A C 1
ATOM 1311 O O . ASP A 1 170 ? 5.062 16.734 0.959 1 97.06 170 ASP A O 1
ATOM 1315 N N . ALA A 1 171 ? 3.225 15.859 1.765 1 98.62 171 ALA A N 1
ATOM 1316 C CA . ALA A 1 171 ? 3.135 16.766 2.914 1 98.62 171 ALA A CA 1
ATOM 1317 C C . ALA A 1 171 ? 2.154 16.219 3.953 1 98.62 171 ALA A C 1
ATOM 1319 O O . ALA A 1 171 ? 1.104 15.68 3.602 1 98.62 171 ALA A O 1
ATOM 1320 N N . ALA A 1 172 ? 2.51 16.406 5.203 1 98.75 172 ALA A N 1
ATOM 1321 C CA . ALA A 1 172 ? 1.635 15.906 6.254 1 98.75 172 ALA A CA 1
ATOM 1322 C C . ALA A 1 172 ? 1.66 16.812 7.477 1 98.75 172 ALA A C 1
ATOM 1324 O O . ALA A 1 172 ? 2.697 17.391 7.805 1 98.75 172 ALA A O 1
ATOM 1325 N N . ARG A 1 173 ? 0.54 16.922 8.125 1 98.56 173 ARG A N 1
ATOM 1326 C CA . ARG A 1 173 ? 0.393 17.609 9.391 1 98.56 173 ARG A CA 1
ATOM 1327 C C . ARG A 1 173 ? -0.399 16.781 10.391 1 98.56 173 ARG A C 1
ATOM 1329 O O . ARG A 1 173 ? -1.215 15.945 10 1 98.56 173 ARG A O 1
ATOM 1336 N N . TYR A 1 174 ? -0.141 17.047 11.695 1 98.44 174 TYR A N 1
ATOM 1337 C CA . TYR A 1 174 ? -0.752 16.156 12.664 1 98.44 174 TYR A CA 1
ATOM 1338 C C . TYR A 1 174 ? -1.015 16.859 13.984 1 98.44 174 TYR A C 1
ATOM 1340 O O . TYR A 1 174 ? -0.55 17.984 14.195 1 98.44 174 TYR A O 1
ATOM 1348 N N . VAL A 1 175 ? -1.797 16.234 14.82 1 97.56 175 VAL A N 1
ATOM 1349 C CA . VAL A 1 175 ? -1.895 16.438 16.266 1 97.56 175 VAL A CA 1
ATOM 1350 C C . VAL A 1 175 ? -1.701 15.117 16.984 1 97.56 175 VAL A C 1
ATOM 1352 O O . VAL A 1 175 ? -1.865 14.047 16.406 1 97.56 175 VAL A O 1
ATOM 1355 N N . ARG A 1 176 ? -1.245 15.203 18.156 1 97.38 176 ARG A N 1
ATOM 1356 C CA . ARG A 1 176 ? -1.131 14 18.984 1 97.38 176 ARG A CA 1
ATOM 1357 C C . ARG A 1 176 ? -2.219 13.961 20.047 1 97.38 176 ARG A C 1
ATOM 1359 O O . ARG A 1 176 ? -2.342 14.883 20.859 1 97.38 176 ARG A O 1
ATOM 1366 N N . LEU A 1 177 ? -2.975 12.883 20.031 1 95.81 177 LEU A N 1
ATOM 1367 C CA . LEU A 1 177 ? -4.113 12.742 20.938 1 95.81 177 LEU A CA 1
ATOM 1368 C C . LEU A 1 177 ? -3.758 11.852 22.125 1 95.81 177 LEU A C 1
ATOM 1370 O O . LEU A 1 177 ? -2.957 10.922 22 1 95.81 177 LEU A O 1
ATOM 1374 N N . HIS A 1 178 ? -4.34 12.188 23.234 1 93.12 178 HIS A N 1
ATOM 1375 C CA . HIS A 1 178 ? -4.238 11.242 24.328 1 93.12 178 HIS A CA 1
ATOM 1376 C C . HIS A 1 178 ? -4.957 9.938 24.016 1 93.12 178 HIS A C 1
ATOM 1378 O O . HIS A 1 178 ? -6.082 9.953 23.516 1 93.12 178 HIS A O 1
ATOM 1384 N N . ARG A 1 179 ? -4.32 8.891 24.312 1 92.81 179 ARG A N 1
ATOM 1385 C CA . ARG A 1 179 ? -4.812 7.574 23.891 1 92.81 179 ARG A CA 1
ATOM 1386 C C . ARG A 1 179 ? -6.184 7.289 24.5 1 92.81 179 ARG A C 1
ATOM 1388 O O . ARG A 1 179 ? -7.004 6.605 23.891 1 92.81 179 ARG A O 1
ATOM 1395 N N . ASP A 1 180 ? -6.539 7.855 25.609 1 84.94 180 ASP A N 1
ATOM 1396 C CA . ASP A 1 180 ? -7.785 7.551 26.312 1 84.94 180 ASP A CA 1
ATOM 1397 C C . ASP A 1 180 ? -8.969 8.258 25.656 1 84.94 180 ASP A C 1
ATOM 1399 O O . ASP A 1 180 ? -10.125 7.883 25.875 1 84.94 180 ASP A O 1
ATOM 1403 N N . VAL A 1 181 ? -8.664 9.25 24.891 1 85.5 181 VAL A N 1
ATOM 1404 C CA . VAL A 1 181 ? -9.781 10.008 24.328 1 85.5 181 VAL A CA 1
ATOM 1405 C C . VAL A 1 181 ? -9.852 9.773 22.812 1 85.5 181 VAL A C 1
ATOM 1407 O O . VAL A 1 181 ? -10.82 10.18 22.172 1 85.5 181 VAL A O 1
ATOM 1410 N N . SER A 1 182 ? -8.93 9.031 22.203 1 91.25 182 SER A N 1
ATOM 1411 C CA . SER A 1 182 ? -8.805 8.938 20.75 1 91.25 182 SER A CA 1
ATOM 1412 C C . SER A 1 182 ? -9.766 7.906 20.172 1 91.25 182 SER A C 1
ATOM 1414 O O . SER A 1 182 ? -9.977 7.848 18.953 1 91.25 182 SER A O 1
ATOM 1416 N N . GLY A 1 183 ? -10.414 7.145 20.906 1 88.69 183 GLY A N 1
ATOM 1417 C CA . GLY A 1 183 ? -11.281 6.047 20.516 1 88.69 183 GLY A CA 1
ATOM 1418 C C . GLY A 1 183 ? -12.32 6.453 19.484 1 88.69 183 GLY A C 1
ATOM 1419 O O . GLY A 1 183 ? -12.453 5.805 18.438 1 88.69 183 GLY A O 1
ATOM 1420 N N . PRO A 1 184 ? -12.977 7.555 19.719 1 81.12 184 PRO A N 1
ATOM 1421 C CA . PRO A 1 184 ? -14.031 7.973 18.797 1 81.12 184 PRO A CA 1
ATOM 1422 C C . PRO A 1 184 ? -13.516 8.242 17.391 1 81.12 184 PRO A C 1
ATOM 1424 O O . PRO A 1 184 ? -14.273 8.156 16.422 1 81.12 184 PRO A O 1
ATOM 1427 N N . VAL A 1 185 ? -12.312 8.555 17.25 1 91.56 185 VAL A N 1
ATOM 1428 C CA . VAL A 1 185 ? -11.734 8.867 15.945 1 91.56 185 VAL A CA 1
ATOM 1429 C C . VAL A 1 185 ? -11.734 7.625 15.062 1 91.56 185 VAL A C 1
ATOM 1431 O O . VAL A 1 185 ? -12.023 7.703 13.867 1 91.56 185 VAL A O 1
ATOM 1434 N N . HIS A 1 186 ? -11.406 6.48 15.75 1 89.94 186 HIS A N 1
ATOM 1435 C CA . HIS A 1 186 ? -11.273 5.254 14.969 1 89.94 186 HIS A CA 1
ATOM 1436 C C . HIS A 1 186 ? -12.383 4.262 15.297 1 89.94 186 HIS A C 1
ATOM 1438 O O . HIS A 1 186 ? -12.258 3.072 15 1 89.94 186 HIS A O 1
ATOM 1444 N N . ALA A 1 187 ? -13.398 4.824 15.875 1 80.12 187 ALA A N 1
ATOM 1445 C CA . ALA A 1 187 ? -14.547 3.984 16.203 1 80.12 187 ALA A CA 1
ATOM 1446 C C . ALA A 1 187 ? -15.266 3.516 14.945 1 80.12 187 ALA A C 1
ATOM 1448 O O . ALA A 1 187 ? -15 4.02 13.852 1 80.12 187 ALA A O 1
ATOM 1449 N N . ARG A 1 188 ? -16.125 2.617 15.102 1 68.62 188 ARG A N 1
ATOM 1450 C CA . ARG A 1 188 ? -16.891 2.023 14.016 1 68.62 188 ARG A CA 1
ATOM 1451 C C . ARG A 1 188 ? -17.656 3.092 13.234 1 68.62 188 ARG A C 1
ATOM 1453 O O . ARG A 1 188 ? -17.734 3.027 12.008 1 68.62 188 ARG A O 1
ATOM 1460 N N . GLU A 1 189 ? -18.125 3.932 13.969 1 66.38 189 GLU A N 1
ATOM 1461 C CA . GLU A 1 189 ? -18.859 5.031 13.344 1 66.38 189 GLU A CA 1
ATOM 1462 C C . GLU A 1 189 ? -18.094 6.348 13.469 1 66.38 189 GLU A C 1
ATOM 1464 O O . GLU A 1 189 ? -18.688 7.422 13.469 1 66.38 189 GLU A O 1
ATOM 1469 N N . GLY A 1 190 ? -16.844 6.215 13.641 1 80.12 190 GLY A N 1
ATOM 1470 C CA . GLY A 1 190 ? -16.016 7.402 13.719 1 80.12 190 GLY A CA 1
ATOM 1471 C C . GLY A 1 190 ? -15.758 8.039 12.367 1 80.12 190 GLY A C 1
ATOM 1472 O O . GLY A 1 190 ? -16.141 7.488 11.336 1 80.12 190 GLY A O 1
ATOM 1473 N N . PRO A 1 191 ? -15.211 9.125 12.414 1 88.25 191 PRO A N 1
ATOM 1474 C CA . PRO A 1 191 ? -15.031 9.883 11.18 1 88.25 191 PRO A CA 1
ATOM 1475 C C . PRO A 1 191 ? -14.195 9.141 10.141 1 88.25 191 PRO A C 1
ATOM 1477 O O . PRO A 1 191 ? -14.492 9.195 8.945 1 88.25 191 PRO A O 1
ATOM 1480 N N . ILE A 1 192 ? -13.141 8.438 10.5 1 92.25 192 ILE A N 1
ATOM 1481 C CA . ILE A 1 192 ? -12.281 7.754 9.539 1 92.25 192 ILE A CA 1
ATOM 1482 C C . ILE A 1 192 ? -13.062 6.656 8.828 1 92.25 192 ILE A C 1
ATOM 1484 O O . ILE A 1 192 ? -13.008 6.547 7.602 1 92.25 192 ILE A O 1
ATOM 1488 N N . ALA A 1 193 ? -13.781 5.934 9.586 1 84.25 193 ALA A N 1
ATOM 1489 C CA . ALA A 1 193 ? -14.609 4.879 9 1 84.25 193 ALA A CA 1
ATOM 1490 C C . ALA A 1 193 ? -15.68 5.469 8.086 1 84.25 193 ALA A C 1
ATOM 1492 O O . ALA A 1 193 ? -15.883 4.98 6.969 1 84.25 193 ALA A O 1
ATOM 1493 N N . ARG A 1 194 ? -16.344 6.457 8.508 1 82.44 194 ARG A N 1
ATOM 1494 C CA . ARG A 1 194 ? -17.422 7.07 7.738 1 82.44 194 ARG A CA 1
ATOM 1495 C C . ARG A 1 194 ? -16.891 7.672 6.438 1 82.44 194 ARG A C 1
ATOM 1497 O O . ARG A 1 194 ? -17.531 7.559 5.391 1 82.44 194 ARG A O 1
ATOM 1504 N N . LEU A 1 195 ? -15.812 8.297 6.547 1 90.38 195 LEU A N 1
ATOM 1505 C CA . LEU A 1 195 ? -15.18 8.812 5.34 1 90.38 195 LEU A CA 1
ATOM 1506 C C . LEU A 1 195 ? -14.891 7.684 4.355 1 90.38 195 LEU A C 1
ATOM 1508 O O . LEU A 1 195 ? -14.984 7.875 3.141 1 90.38 195 LEU A O 1
ATOM 1512 N N . GLY A 1 196 ? -14.547 6.539 4.891 1 89.25 196 GLY A N 1
ATOM 1513 C CA . GLY A 1 196 ? -14.289 5.375 4.059 1 89.25 196 GLY A CA 1
ATOM 1514 C C . GLY A 1 196 ? -15.508 4.906 3.291 1 89.25 196 GLY A C 1
ATOM 1515 O O . GLY A 1 196 ? -15.391 4.148 2.326 1 89.25 196 GLY A O 1
ATOM 1516 N N . HIS A 1 197 ? -16.609 5.387 3.705 1 80.88 197 HIS A N 1
ATOM 1517 C CA . HIS A 1 197 ? -17.859 4.965 3.059 1 80.88 197 HIS A CA 1
ATOM 1518 C C . HIS A 1 197 ? -18.344 6.016 2.066 1 80.88 197 HIS A C 1
ATOM 1520 O O . HIS A 1 197 ? -19.359 5.816 1.397 1 80.88 197 HIS A O 1
ATOM 1526 N N . LEU A 1 198 ? -17.641 7.047 1.98 1 79.69 198 LEU A N 1
ATOM 1527 C CA . LEU A 1 198 ? -18.062 8.109 1.074 1 79.69 198 LEU A CA 1
ATOM 1528 C C . LEU A 1 198 ? -18.094 7.613 -0.367 1 79.69 198 LEU A C 1
ATOM 1530 O O . LEU A 1 198 ? -17.094 7.145 -0.891 1 79.69 198 LEU A O 1
ATOM 1534 N N . LEU A 1 199 ? -19.234 7.738 -1.006 1 71.06 199 LEU A N 1
ATOM 1535 C CA . LEU A 1 199 ? -19.422 7.379 -2.406 1 71.06 199 LEU A CA 1
ATOM 1536 C C . LEU A 1 199 ? -18.906 5.973 -2.686 1 71.06 199 LEU A C 1
ATOM 1538 O O . LEU A 1 199 ? -18.266 5.738 -3.715 1 71.06 199 LEU A O 1
ATOM 1542 N N . GLU A 1 200 ? -19.062 5.137 -1.719 1 75.19 200 GLU A N 1
ATOM 1543 C CA . GLU A 1 200 ? -18.562 3.768 -1.845 1 75.19 200 GLU A CA 1
ATOM 1544 C C . GLU A 1 200 ? -19.203 3.066 -3.045 1 75.19 200 GLU A C 1
ATOM 1546 O O . GLU A 1 200 ? -18.578 2.189 -3.654 1 75.19 200 GLU A O 1
ATOM 1551 N N . SER A 1 201 ? -20.312 3.551 -3.371 1 64.75 201 SER A N 1
ATOM 1552 C CA . SER A 1 201 ? -21.047 2.871 -4.434 1 64.75 201 SER A CA 1
ATOM 1553 C C . SER A 1 201 ? -20.766 3.502 -5.793 1 64.75 201 SER A C 1
ATOM 1555 O O . SER A 1 201 ? -21.234 3.008 -6.82 1 64.75 201 SER A O 1
ATOM 1557 N N . ASP A 1 202 ? -20 4.535 -5.715 1 71.19 202 ASP A N 1
ATOM 1558 C CA . ASP A 1 202 ? -19.641 5.203 -6.965 1 71.19 202 ASP A CA 1
ATOM 1559 C C . ASP A 1 202 ? -18.562 4.422 -7.715 1 71.19 202 ASP A C 1
ATOM 1561 O O . ASP A 1 202 ? -17.656 3.855 -7.105 1 71.19 202 ASP A O 1
ATOM 1565 N N . ARG A 1 203 ? -18.734 4.188 -8.898 1 76.25 203 ARG A N 1
ATOM 1566 C CA . ARG A 1 203 ? -17.781 3.457 -9.727 1 76.25 203 ARG A CA 1
ATOM 1567 C C . ARG A 1 203 ? -16.812 4.41 -10.406 1 76.25 203 ARG A C 1
ATOM 1569 O O . ARG A 1 203 ? -16.5 4.254 -11.586 1 76.25 203 ARG A O 1
ATOM 1576 N N . SER A 1 204 ? -16.531 5.445 -9.664 1 83 204 SER A N 1
ATOM 1577 C CA . SER A 1 204 ? -15.539 6.414 -10.117 1 83 204 SER A CA 1
ATOM 1578 C C . SER A 1 204 ? -14.703 6.934 -8.945 1 83 204 SER A C 1
ATOM 1580 O O . SER A 1 204 ? -15.148 6.895 -7.797 1 83 204 SER A O 1
ATOM 1582 N N . GLY A 1 205 ? -13.5 7.297 -9.344 1 89.31 205 GLY A N 1
ATOM 1583 C CA . GLY A 1 205 ? -12.633 7.887 -8.336 1 89.31 205 GLY A CA 1
ATOM 1584 C C . GLY A 1 205 ? -11.883 6.852 -7.52 1 89.31 205 GLY A C 1
ATOM 1585 O O . GLY A 1 205 ? -11.758 5.699 -7.934 1 89.31 205 GLY A O 1
ATOM 1586 N N . TYR A 1 206 ? -11.336 7.348 -6.426 1 93.25 206 TYR A N 1
ATOM 1587 C CA . TYR A 1 206 ? -10.445 6.504 -5.641 1 93.25 206 TYR A CA 1
ATOM 1588 C C . TYR A 1 206 ? -10.789 6.57 -4.16 1 93.25 206 TYR A C 1
ATOM 1590 O O . TYR A 1 206 ? -11.086 7.645 -3.631 1 93.25 206 TYR A O 1
ATOM 1598 N N . ARG A 1 207 ? -10.742 5.379 -3.471 1 93.69 207 ARG A N 1
ATOM 1599 C CA . ARG A 1 207 ? -10.789 5.301 -2.014 1 93.69 207 ARG A CA 1
ATOM 1600 C C . ARG A 1 207 ? -10.023 4.082 -1.507 1 93.69 207 ARG A C 1
ATOM 1602 O O . ARG A 1 207 ? -10.016 3.035 -2.156 1 93.69 207 ARG A O 1
ATOM 1609 N N . LYS A 1 208 ? -9.438 4.25 -0.453 1 96.19 208 LYS A N 1
ATOM 1610 C CA . LYS A 1 208 ? -8.719 3.188 0.245 1 96.19 208 LYS A CA 1
ATOM 1611 C C . LYS A 1 208 ? -8.93 3.281 1.754 1 96.19 208 LYS A C 1
ATOM 1613 O O . LYS A 1 208 ? -8.812 4.363 2.336 1 96.19 208 LYS A O 1
ATOM 1618 N N . VAL A 1 209 ? -9.273 2.168 2.357 1 94.12 209 VAL A N 1
ATOM 1619 C CA . VAL A 1 209 ? -9.461 2.09 3.803 1 94.12 209 VAL A CA 1
ATOM 1620 C C . VAL A 1 209 ? -8.555 1.007 4.383 1 94.12 209 VAL A C 1
ATOM 1622 O O . VAL A 1 209 ? -8.492 -0.107 3.857 1 94.12 209 VAL A O 1
ATOM 1625 N N . VAL A 1 210 ? -7.871 1.348 5.363 1 95.31 210 VAL A N 1
ATOM 1626 C CA . VAL A 1 210 ? -7.059 0.386 6.105 1 95.31 210 VAL A CA 1
ATOM 1627 C C . VAL A 1 210 ? -7.445 0.417 7.582 1 95.31 210 VAL A C 1
ATOM 1629 O O . VAL A 1 210 ? -7.484 1.485 8.195 1 95.31 210 VAL A O 1
ATOM 1632 N N . GLN A 1 211 ? -7.773 -0.672 8.117 1 93.56 211 GLN A N 1
ATOM 1633 C CA . GLN A 1 211 ? -8.008 -0.851 9.547 1 93.56 211 GLN A CA 1
ATOM 1634 C C . GLN A 1 211 ? -7.152 -1.983 10.109 1 93.56 211 GLN A C 1
ATOM 1636 O O . GLN A 1 211 ? -7.402 -3.156 9.82 1 93.56 211 GLN A O 1
ATOM 1641 N N . ASP A 1 212 ? -6.152 -1.607 10.867 1 93.25 212 ASP A N 1
ATOM 1642 C CA . ASP A 1 212 ? -5.25 -2.547 11.523 1 93.25 212 ASP A CA 1
ATOM 1643 C C . ASP A 1 212 ? -5.359 -2.438 13.039 1 93.25 212 ASP A C 1
ATOM 1645 O O . ASP A 1 212 ? -4.887 -1.464 13.633 1 93.25 212 ASP A O 1
ATOM 1649 N N . ASP A 1 213 ? -5.898 -3.395 13.656 1 89.69 213 ASP A N 1
ATOM 1650 C CA . ASP A 1 213 ? -6.059 -3.445 15.109 1 89.69 213 ASP A CA 1
ATOM 1651 C C . ASP A 1 213 ? -5.32 -4.641 15.703 1 89.69 213 ASP A C 1
ATOM 1653 O O . ASP A 1 213 ? -5.723 -5.18 16.734 1 89.69 213 ASP A O 1
ATOM 1657 N N . THR A 1 214 ? -4.316 -5.129 14.984 1 88.5 214 THR A N 1
ATOM 1658 C CA . THR A 1 214 ? -3.639 -6.355 15.383 1 88.5 214 THR A CA 1
ATOM 1659 C C . THR A 1 214 ? -2.855 -6.145 16.672 1 88.5 214 THR A C 1
ATOM 1661 O O . THR A 1 214 ? -2.771 -7.047 17.516 1 88.5 214 THR A O 1
ATOM 1664 N N . GLU A 1 215 ? -2.291 -4.953 16.859 1 88.38 215 GLU A N 1
ATOM 1665 C CA . GLU A 1 215 ? -1.516 -4.656 18.062 1 88.38 215 GLU A CA 1
ATOM 1666 C C . GLU A 1 215 ? -2.408 -4.102 19.172 1 88.38 215 GLU A C 1
ATOM 1668 O O . GLU A 1 215 ? -2.291 -4.508 20.328 1 88.38 215 GLU A O 1
ATOM 1673 N N . ARG A 1 216 ? -3.297 -3.219 18.75 1 88.5 216 ARG A N 1
ATOM 1674 C CA . ARG A 1 216 ? -4.277 -2.598 19.641 1 88.5 216 ARG A CA 1
ATOM 1675 C C . ARG A 1 216 ? -5.391 -1.929 18.844 1 88.5 216 ARG A C 1
ATOM 1677 O O . ARG A 1 216 ? -5.234 -1.665 17.641 1 88.5 216 ARG A O 1
ATOM 1684 N N . ALA A 1 217 ? -6.426 -1.655 19.516 1 88.31 217 ALA A N 1
ATOM 1685 C CA . ALA A 1 217 ? -7.52 -0.937 18.875 1 88.31 217 ALA A CA 1
ATOM 1686 C C . ALA A 1 217 ? -7.059 0.428 18.375 1 88.31 217 ALA A C 1
ATOM 1688 O O . ALA A 1 217 ? -6.406 1.178 19.094 1 88.31 217 ALA A O 1
ATOM 1689 N N . GLY A 1 218 ? -7.293 0.669 17.156 1 91.62 218 GLY A N 1
ATOM 1690 C CA . GLY A 1 218 ? -6.93 1.956 16.594 1 91.62 218 GLY A CA 1
ATOM 1691 C C . GLY A 1 218 ? -5.461 2.057 16.219 1 91.62 218 GLY A C 1
ATOM 1692 O O . GLY A 1 218 ? -4.941 3.154 16.016 1 91.62 218 GLY A O 1
ATOM 1693 N N . TYR A 1 219 ? -4.789 0.942 16.109 1 95.44 219 TYR A N 1
ATOM 1694 C CA . TYR A 1 219 ? -3.35 0.957 15.883 1 95.44 219 TYR A CA 1
ATOM 1695 C C . TYR A 1 219 ? -3.012 1.723 14.609 1 95.44 219 TYR A C 1
ATOM 1697 O O . TYR A 1 219 ? -2.133 2.588 14.609 1 95.44 219 TYR A O 1
ATOM 1705 N N . TYR A 1 220 ? -3.68 1.373 13.578 1 96.88 220 TYR A N 1
ATOM 1706 C CA . TYR A 1 220 ? -3.453 2.016 12.289 1 96.88 220 TYR A CA 1
ATOM 1707 C C . TYR A 1 220 ? -4.73 2.029 11.453 1 96.88 220 TYR A C 1
ATOM 1709 O O . TYR A 1 220 ? -5.074 1.032 10.82 1 96.88 220 TYR A O 1
ATOM 1717 N N . HIS A 1 221 ? -5.426 3.131 11.461 1 96.44 221 HIS A N 1
ATOM 1718 C CA . HIS A 1 221 ? -6.652 3.352 10.695 1 96.44 221 HIS A CA 1
ATOM 1719 C C . HIS A 1 221 ? -6.484 4.5 9.703 1 96.44 221 HIS A C 1
ATOM 1721 O O . HIS A 1 221 ? -6.141 5.617 10.094 1 96.44 221 HIS A O 1
ATOM 1727 N N . THR A 1 222 ? -6.688 4.215 8.461 1 97.81 222 THR A N 1
ATOM 1728 C CA . THR A 1 222 ? -6.527 5.281 7.484 1 97.81 222 THR A CA 1
ATOM 1729 C C . THR A 1 222 ? -7.637 5.227 6.438 1 97.81 222 THR A C 1
ATOM 1731 O O . THR A 1 222 ? -8.227 4.168 6.211 1 97.81 222 THR A O 1
ATOM 1734 N N . VAL A 1 223 ? -7.926 6.352 5.922 1 96.81 223 VAL A N 1
ATOM 1735 C CA . VAL A 1 223 ? -8.75 6.488 4.727 1 96.81 223 VAL A CA 1
ATOM 1736 C C . VAL A 1 223 ? -8.062 7.418 3.729 1 96.81 223 VAL A C 1
ATOM 1738 O O . VAL A 1 223 ? -7.629 8.516 4.09 1 96.81 223 VAL A O 1
ATOM 1741 N N . THR A 1 224 ? -7.863 6.949 2.6 1 97.81 224 THR A N 1
ATOM 1742 C CA . THR A 1 224 ? -7.312 7.734 1.503 1 97.81 224 THR A CA 1
ATOM 1743 C C . THR A 1 224 ? -8.383 8.039 0.459 1 97.81 224 THR A C 1
ATOM 1745 O O . THR A 1 224 ? -9.031 7.121 -0.055 1 97.81 224 THR A O 1
ATOM 1748 N N . LEU A 1 225 ? -8.547 9.305 0.165 1 96.12 225 LEU A N 1
ATOM 1749 C CA . LEU A 1 225 ? -9.609 9.719 -0.737 1 96.12 225 LEU A CA 1
ATOM 1750 C C . LEU A 1 225 ? -9.055 10.539 -1.896 1 96.12 225 LEU A C 1
ATOM 1752 O O . LEU A 1 225 ? -8.164 11.375 -1.701 1 96.12 225 LEU A O 1
ATOM 1756 N N . GLY A 1 226 ? -9.578 10.25 -3.084 1 94.81 226 GLY A N 1
ATOM 1757 C CA . GLY A 1 226 ? -9.289 11.086 -4.238 1 94.81 226 GLY A CA 1
ATOM 1758 C C . GLY A 1 226 ? -10.07 12.391 -4.234 1 94.81 226 GLY A C 1
ATOM 1759 O O . GLY A 1 226 ? -10.875 12.633 -3.34 1 94.81 226 GLY A O 1
ATOM 1760 N N . PRO A 1 227 ? -9.828 13.195 -5.242 1 91.25 227 PRO A N 1
ATOM 1761 C CA . PRO A 1 227 ? -10.383 14.547 -5.273 1 91.25 227 PRO A CA 1
ATOM 1762 C C . PRO A 1 227 ? -11.914 14.555 -5.25 1 91.25 227 PRO A C 1
ATOM 1764 O O . PRO A 1 227 ? -12.523 15.406 -4.594 1 91.25 227 PRO A O 1
ATOM 1767 N N . LYS A 1 228 ? -12.516 13.672 -5.965 1 87.56 228 LYS A N 1
ATOM 1768 C CA . LYS A 1 228 ? -13.977 13.633 -6.039 1 87.56 228 LYS A CA 1
ATOM 1769 C C . LYS A 1 228 ? -14.586 13.438 -4.652 1 87.56 228 LYS A C 1
ATOM 1771 O O . LYS A 1 228 ? -15.508 14.156 -4.27 1 87.56 228 LYS A O 1
ATOM 1776 N N . ARG A 1 229 ? -14.086 12.523 -3.955 1 90.06 229 ARG A N 1
ATOM 1777 C CA . ARG A 1 229 ? -14.602 12.219 -2.627 1 90.06 229 ARG A CA 1
ATOM 1778 C C . ARG A 1 229 ? -14.227 13.305 -1.628 1 90.06 229 ARG A C 1
ATOM 1780 O O . ARG A 1 229 ? -14.992 13.602 -0.71 1 90.06 229 ARG A O 1
ATOM 1787 N N . ILE A 1 230 ? -13.086 13.914 -1.819 1 93.38 230 ILE A N 1
ATOM 1788 C CA . ILE A 1 230 ? -12.68 15.031 -0.977 1 93.38 230 ILE A CA 1
ATOM 1789 C C . ILE A 1 230 ? -13.664 16.188 -1.143 1 93.38 230 ILE A C 1
ATOM 1791 O O . ILE A 1 230 ? -14.109 16.781 -0.156 1 93.38 230 ILE A O 1
ATOM 1795 N N . ARG A 1 231 ? -14.062 16.438 -2.314 1 88 231 ARG A N 1
ATOM 1796 C CA . ARG A 1 231 ? -14.984 17.547 -2.572 1 88 231 ARG A CA 1
ATOM 1797 C C . ARG A 1 231 ? -16.344 17.266 -1.96 1 88 231 ARG A C 1
ATOM 1799 O O . ARG A 1 231 ? -17.078 18.203 -1.592 1 88 231 ARG A O 1
ATOM 1806 N N . GLU A 1 232 ? -16.625 16.016 -1.863 1 83.44 232 GLU A N 1
ATOM 1807 C CA . GLU A 1 232 ? -17.891 15.648 -1.241 1 83.44 232 GLU A CA 1
ATOM 1808 C C . GLU A 1 232 ? -17.875 15.953 0.253 1 83.44 232 GLU A C 1
ATOM 1810 O O . GLU A 1 232 ? -18.859 16.453 0.794 1 83.44 232 GLU A O 1
ATOM 1815 N N . CYS A 1 233 ? -16.781 15.648 0.87 1 88.56 233 CYS A N 1
ATOM 1816 C CA . CYS A 1 233 ? -16.734 15.82 2.318 1 88.56 233 CYS A CA 1
ATOM 1817 C C . CYS A 1 233 ? -16.234 17.203 2.691 1 88.56 233 CYS A C 1
ATOM 1819 O O . CYS A 1 233 ? -16.562 17.719 3.764 1 88.56 233 CYS A O 1
ATOM 1821 N N . PHE A 1 234 ? -15.383 17.766 1.843 1 89.88 234 PHE A N 1
ATOM 1822 C CA . PHE A 1 234 ? -14.875 19.125 1.962 1 89.88 234 PHE A CA 1
ATOM 1823 C C . PHE A 1 234 ? -15.117 19.906 0.678 1 89.88 234 PHE A C 1
ATOM 1825 O O . PHE A 1 234 ? -14.234 20.016 -0.171 1 89.88 234 PHE A O 1
ATOM 1832 N N . PRO A 1 235 ? -16.172 20.531 0.585 1 83.19 235 PRO A N 1
ATOM 1833 C CA . PRO A 1 235 ? -16.547 21.141 -0.692 1 83.19 235 PRO A CA 1
ATOM 1834 C C . PRO A 1 235 ? -15.5 22.141 -1.186 1 83.19 235 PRO A C 1
ATOM 1836 O O . PRO A 1 235 ? -15.344 22.328 -2.395 1 83.19 235 PRO A O 1
ATOM 1839 N N . ASP A 1 236 ? -14.812 22.781 -0.319 1 87.44 236 ASP A N 1
ATOM 1840 C CA . ASP A 1 236 ? -13.852 23.797 -0.708 1 87.44 236 ASP A CA 1
ATOM 1841 C C . ASP A 1 236 ? -12.453 23.203 -0.886 1 87.44 236 ASP A C 1
ATOM 1843 O O . ASP A 1 236 ? -11.516 23.906 -1.249 1 87.44 236 ASP A O 1
ATOM 1847 N N . HIS A 1 237 ? -12.312 21.938 -0.625 1 93.94 237 HIS A N 1
ATOM 1848 C CA . HIS A 1 237 ? -11.008 21.281 -0.75 1 93.94 237 HIS A CA 1
ATOM 1849 C C . HIS A 1 237 ? -10.852 20.625 -2.115 1 93.94 237 HIS A C 1
ATOM 1851 O O . HIS A 1 237 ? -11.844 20.281 -2.764 1 93.94 237 HIS A O 1
ATOM 1857 N N . ARG A 1 238 ? -9.648 20.469 -2.467 1 91.75 238 ARG A N 1
ATOM 1858 C CA . ARG A 1 238 ? -9.398 19.828 -3.758 1 91.75 238 ARG A CA 1
ATOM 1859 C C . ARG A 1 238 ? -8.281 18.797 -3.656 1 91.75 238 ARG A C 1
ATOM 1861 O O . ARG A 1 238 ? -8.219 17.859 -4.457 1 91.75 238 ARG A O 1
ATOM 1868 N N . VAL A 1 239 ? -7.477 18.922 -2.725 1 95.88 239 VAL A N 1
ATOM 1869 C CA . VAL A 1 239 ? -6.262 18.125 -2.648 1 95.88 239 VAL A CA 1
ATOM 1870 C C . VAL A 1 239 ? -6.598 16.734 -2.117 1 95.88 239 VAL A C 1
ATOM 1872 O O . VAL A 1 239 ? -7.207 16.594 -1.051 1 95.88 239 VAL A O 1
ATOM 1875 N N . PRO A 1 240 ? -6.219 15.672 -2.865 1 96.81 240 PRO A N 1
ATOM 1876 C CA . PRO A 1 240 ? -6.375 14.328 -2.311 1 96.81 240 PRO A CA 1
ATOM 1877 C C . PRO A 1 240 ? -5.547 14.109 -1.044 1 96.81 240 PRO A C 1
ATOM 1879 O O . PRO A 1 240 ? -4.43 14.625 -0.937 1 96.81 240 PRO A O 1
ATOM 1882 N N . LYS A 1 241 ? -6.105 13.336 -0.15 1 97.44 241 LYS A N 1
ATOM 1883 C CA . LYS A 1 241 ? -5.375 13.211 1.109 1 97.44 241 LYS A CA 1
ATOM 1884 C C . LYS A 1 241 ? -5.723 11.906 1.816 1 97.44 241 LYS A C 1
ATOM 1886 O O . LYS A 1 241 ? -6.691 11.234 1.454 1 97.44 241 LYS A O 1
ATOM 1891 N N . GLU A 1 242 ? -4.891 11.547 2.645 1 98.38 242 GLU A N 1
ATOM 1892 C CA . GLU A 1 242 ? -5.055 10.438 3.58 1 98.38 242 GLU A CA 1
ATOM 1893 C C . GLU A 1 242 ? -5.223 10.945 5.012 1 98.38 242 GLU A C 1
ATOM 1895 O O . GLU A 1 242 ? -4.453 11.789 5.469 1 98.38 242 GLU A O 1
ATOM 1900 N N . LEU A 1 243 ? -6.266 10.523 5.613 1 98.19 243 LEU A N 1
ATOM 1901 C CA . LEU A 1 243 ? -6.473 10.75 7.043 1 98.19 243 LEU A CA 1
ATOM 1902 C C . LEU A 1 243 ? -6.137 9.5 7.848 1 98.19 243 LEU A C 1
ATOM 1904 O O . LEU A 1 243 ? -6.582 8.406 7.508 1 98.19 243 LEU A O 1
ATOM 1908 N N . LYS A 1 244 ? -5.379 9.734 8.938 1 98 244 LYS A N 1
ATOM 1909 C CA . LYS A 1 244 ? -4.891 8.547 9.641 1 98 244 LYS A CA 1
ATOM 1910 C C . LYS A 1 244 ? -4.879 8.766 11.148 1 98 244 LYS A C 1
ATOM 1912 O O . LYS A 1 244 ? -4.566 9.859 11.625 1 98 244 LYS A O 1
ATOM 1917 N N . HIS A 1 245 ? -5.262 7.789 11.828 1 98.19 245 HIS A N 1
ATOM 1918 C CA . HIS A 1 245 ? -5.016 7.578 13.25 1 98.19 245 HIS A CA 1
ATOM 1919 C C . HIS A 1 245 ? -4.059 6.414 13.477 1 98.19 245 HIS A C 1
ATOM 1921 O O . HIS A 1 245 ? -4.328 5.289 13.047 1 98.19 245 HIS A O 1
ATOM 1927 N N . TYR A 1 246 ? -2.926 6.703 14.172 1 97.94 246 TYR A N 1
ATOM 1928 C CA . TYR A 1 246 ? -1.988 5.59 14.281 1 97.94 246 TYR A CA 1
ATOM 1929 C C . TYR A 1 246 ? -1.104 5.738 15.516 1 97.94 246 TYR A C 1
ATOM 1931 O O . TYR A 1 246 ? -0.873 6.852 15.984 1 97.94 246 TYR A O 1
ATOM 1939 N N . TYR A 1 247 ? -0.675 4.625 16.016 1 97 247 TYR A N 1
ATOM 1940 C CA . TYR A 1 247 ? 0.309 4.539 17.094 1 97 247 TYR A CA 1
ATOM 1941 C C . TYR A 1 247 ? 1.7 4.262 16.531 1 97 247 TYR A C 1
ATOM 1943 O O . TYR A 1 247 ? 1.841 3.648 15.469 1 97 247 TYR A O 1
ATOM 1951 N N . ALA A 1 248 ? 2.656 4.777 17.25 1 94.12 248 ALA A N 1
ATOM 1952 C CA . ALA A 1 248 ? 4.023 4.359 16.953 1 94.12 248 ALA A CA 1
ATOM 1953 C C . ALA A 1 248 ? 4.211 2.869 17.234 1 94.12 248 ALA A C 1
ATOM 1955 O O . ALA A 1 248 ? 3.449 2.27 18 1 94.12 248 ALA A O 1
ATOM 1956 N N . ARG A 1 249 ? 5.215 2.377 16.547 1 89.38 249 ARG A N 1
ATOM 1957 C CA . ARG A 1 249 ? 5.559 0.986 16.828 1 89.38 249 ARG A CA 1
ATOM 1958 C C . ARG A 1 249 ? 5.914 0.798 18.297 1 89.38 249 ARG A C 1
ATOM 1960 O O . ARG A 1 249 ? 6.594 1.639 18.891 1 89.38 249 ARG A O 1
ATOM 1967 N N . ASN A 1 250 ? 5.461 -0.076 18.984 1 85.38 250 ASN A N 1
ATOM 1968 C CA . ASN A 1 250 ? 5.727 -0.45 20.375 1 85.38 250 ASN A CA 1
ATOM 1969 C C . ASN A 1 250 ? 5.152 0.572 21.344 1 85.38 250 ASN A C 1
ATOM 1971 O O . ASN A 1 250 ? 5.684 0.757 22.438 1 85.38 250 ASN A O 1
ATOM 1975 N N . ALA A 1 251 ? 4.25 1.332 20.953 1 90.44 251 ALA A N 1
ATOM 1976 C CA . ALA A 1 251 ? 3.613 2.334 21.797 1 90.44 251 ALA A CA 1
ATOM 1977 C C . ALA A 1 251 ? 3.139 1.717 23.109 1 90.44 251 ALA A C 1
ATOM 1979 O O . ALA A 1 251 ? 3.17 2.369 24.156 1 90.44 251 ALA A O 1
ATOM 1980 N N . GLU A 1 252 ? 2.777 0.532 23.109 1 87.38 252 GLU A N 1
ATOM 1981 C CA . GLU A 1 252 ? 2.225 -0.141 24.281 1 87.38 252 GLU A CA 1
ATOM 1982 C C . GLU A 1 252 ? 3.289 -0.339 25.359 1 87.38 252 GLU A C 1
ATOM 1984 O O . GLU A 1 252 ? 2.975 -0.384 26.547 1 87.38 252 GLU A O 1
ATOM 1989 N N . SER A 1 253 ? 4.469 -0.447 24.875 1 89.44 253 SER A N 1
ATOM 1990 C CA . SER A 1 253 ? 5.555 -0.695 25.828 1 89.44 253 SER A CA 1
ATOM 1991 C C . SER A 1 253 ? 6.059 0.605 26.438 1 89.44 253 SER A C 1
ATOM 1993 O O . SER A 1 253 ? 6.82 0.583 27.406 1 89.44 253 SER A O 1
ATOM 1995 N N . MET A 1 254 ? 5.617 1.738 26.016 1 91.81 254 MET A N 1
ATOM 1996 C CA . MET A 1 254 ? 6.047 3.037 26.516 1 91.81 254 MET A CA 1
ATOM 1997 C C . MET A 1 254 ? 5.219 3.449 27.734 1 91.81 254 MET A C 1
ATOM 1999 O O . MET A 1 254 ? 4.031 3.139 27.812 1 91.81 254 MET A O 1
ATOM 2003 N N . PRO A 1 255 ? 5.891 4.102 28.609 1 90.94 255 PRO A N 1
ATOM 2004 C CA . PRO A 1 255 ? 5.117 4.637 29.734 1 90.94 255 PRO A CA 1
ATOM 2005 C C . PRO A 1 255 ? 4.059 5.641 29.281 1 90.94 255 PRO A C 1
ATOM 2007 O O . PRO A 1 255 ? 4.211 6.293 28.25 1 90.94 255 PRO A O 1
ATOM 2010 N N . ASP A 1 256 ? 3.086 5.828 30.109 1 85.31 256 ASP A N 1
ATOM 2011 C CA . ASP A 1 256 ? 1.921 6.645 29.781 1 85.31 256 ASP A CA 1
ATOM 2012 C C . ASP A 1 256 ? 2.312 8.109 29.594 1 85.31 256 ASP A C 1
ATOM 2014 O O . ASP A 1 256 ? 1.659 8.836 28.844 1 85.31 256 ASP A O 1
ATOM 2018 N N . ASP A 1 257 ? 3.322 8.484 30.203 1 89.38 257 ASP A N 1
ATOM 2019 C CA . ASP A 1 257 ? 3.701 9.891 30.141 1 89.38 257 ASP A CA 1
ATOM 2020 C C . ASP A 1 257 ? 4.586 10.172 28.922 1 89.38 257 ASP A C 1
ATOM 2022 O O . ASP A 1 257 ? 4.875 11.328 28.625 1 89.38 257 ASP A O 1
ATOM 2026 N N . HIS A 1 258 ? 4.965 9.117 28.312 1 94 258 HIS A N 1
ATOM 2027 C CA . HIS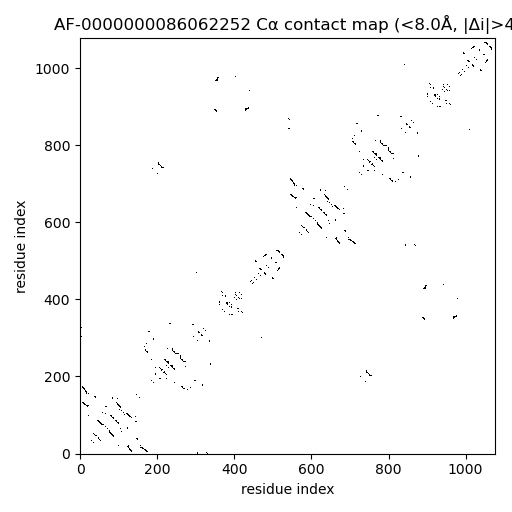 A 1 258 ? 5.75 9.305 27.094 1 94 258 HIS A CA 1
ATOM 2028 C C . HIS A 1 258 ? 4.863 9.695 25.922 1 94 258 HIS A C 1
ATOM 2030 O O . HIS A 1 258 ? 3.826 9.07 25.688 1 94 258 HIS A O 1
ATOM 2036 N N . PRO A 1 259 ? 5.293 10.664 25.125 1 94 259 PRO A N 1
ATOM 2037 C CA . PRO A 1 259 ? 4.445 11.117 24.031 1 94 259 PRO A CA 1
ATOM 2038 C C . PRO A 1 259 ? 4.152 10.016 23.016 1 94 259 PRO A C 1
ATOM 2040 O O . PRO A 1 259 ? 3.043 9.953 22.469 1 94 259 PRO A O 1
ATOM 2043 N N . LEU A 1 260 ? 5.043 9.109 22.766 1 94.44 260 LEU A N 1
ATOM 2044 C CA . LEU A 1 260 ? 4.891 8.086 21.734 1 94.44 260 LEU A CA 1
ATOM 2045 C C . LEU A 1 260 ? 3.914 7 22.188 1 94.44 260 LEU A C 1
ATOM 2047 O O . LEU A 1 260 ? 3.523 6.145 21.391 1 94.44 260 LEU A O 1
ATOM 2051 N N . ALA A 1 261 ? 3.541 7.027 23.422 1 95.81 261 ALA A N 1
ATOM 2052 C CA . ALA A 1 261 ? 2.5 6.117 23.906 1 95.81 261 ALA A CA 1
ATOM 2053 C C . ALA A 1 261 ? 1.133 6.512 23.359 1 95.81 261 ALA A C 1
ATOM 2055 O O . ALA A 1 261 ? 0.177 5.738 23.438 1 95.81 261 ALA A O 1
ATOM 2056 N N . HIS A 1 262 ? 1.126 7.688 22.797 1 95.94 262 HIS A N 1
ATOM 2057 C CA . HIS A 1 262 ? -0.131 8.266 22.344 1 95.94 262 HIS A CA 1
ATOM 2058 C C . HIS A 1 262 ? -0.162 8.383 20.828 1 95.94 262 HIS A C 1
ATOM 2060 O O . HIS A 1 262 ? 0.877 8.586 20.188 1 95.94 262 HIS A O 1
ATOM 2066 N N . PRO A 1 263 ? -1.363 8.211 20.25 1 97.56 263 PRO A N 1
ATOM 2067 C CA . PRO A 1 263 ? -1.473 8.188 18.781 1 97.56 263 PRO A CA 1
ATOM 2068 C C . PRO A 1 263 ? -1.437 9.578 18.172 1 97.56 263 PRO A C 1
ATOM 2070 O O . PRO A 1 263 ? -1.676 10.57 18.859 1 97.56 263 PRO A O 1
ATOM 2073 N N . LYS A 1 264 ? -1.14 9.57 16.875 1 98.06 264 LYS A N 1
ATOM 2074 C CA . LYS A 1 264 ? -1.281 10.766 16.047 1 98.06 264 LYS A CA 1
ATOM 2075 C C . LYS A 1 264 ? -2.553 10.703 15.211 1 98.06 264 LYS A C 1
ATOM 2077 O O . LYS A 1 264 ? -2.979 9.625 14.797 1 98.06 264 LYS A O 1
ATOM 2082 N N . LEU A 1 265 ? -3.156 11.828 15.07 1 98.31 265 LEU A N 1
ATOM 2083 C CA . LEU A 1 265 ? -4.105 12.094 13.992 1 98.31 265 LEU A CA 1
ATOM 2084 C C . LEU A 1 265 ? -3.475 12.969 12.914 1 98.31 265 LEU A C 1
ATOM 2086 O O . LEU A 1 265 ? -3.043 14.086 13.195 1 98.31 265 LEU A O 1
ATOM 2090 N N . GLU A 1 266 ? -3.455 12.391 11.688 1 98.75 266 GLU A N 1
ATOM 2091 C CA . GLU A 1 266 ? -2.648 13.031 10.656 1 98.75 266 GLU A CA 1
ATOM 2092 C C . GLU A 1 266 ? -3.4 13.102 9.328 1 98.75 266 GLU A C 1
ATOM 2094 O O . GLU A 1 266 ? -4.152 12.188 8.992 1 98.75 266 GLU A O 1
ATOM 2099 N N . ALA A 1 267 ? -3.236 14.211 8.656 1 98.56 267 ALA A N 1
ATOM 2100 C CA . ALA A 1 267 ? -3.627 14.344 7.258 1 98.56 267 ALA A CA 1
ATOM 2101 C C . ALA A 1 267 ? -2.404 14.492 6.355 1 98.56 267 ALA A C 1
ATOM 2103 O O . ALA A 1 267 ? -1.462 15.211 6.695 1 98.56 267 ALA A O 1
ATOM 2104 N N . SER A 1 268 ? -2.396 13.781 5.262 1 98.62 268 SER A N 1
ATOM 2105 C CA . SER A 1 268 ? -1.251 13.828 4.363 1 98.62 268 SER A CA 1
ATOM 2106 C C . SER A 1 268 ? -1.696 13.961 2.908 1 98.62 268 SER A C 1
ATOM 2108 O O . SER A 1 268 ? -2.684 13.344 2.498 1 98.62 268 SER A O 1
ATOM 2110 N N . TYR A 1 269 ? -0.981 14.789 2.18 1 98.06 269 TYR A N 1
ATOM 2111 C CA . TYR A 1 269 ? -1.195 14.984 0.75 1 98.06 269 TYR A CA 1
ATOM 2112 C C . TYR A 1 269 ? -0.772 13.75 -0.035 1 98.06 269 TYR A C 1
ATOM 2114 O O . TYR A 1 269 ? 0.318 13.211 0.177 1 98.06 269 TYR A O 1
ATOM 2122 N N . GLN A 1 270 ? -1.69 13.312 -0.908 1 95.69 270 GLN A N 1
ATOM 2123 C CA . GLN A 1 270 ? -1.436 12.148 -1.746 1 95.69 270 GLN A CA 1
ATOM 2124 C C . GLN A 1 270 ? -1.287 12.547 -3.213 1 95.69 270 GLN A C 1
ATOM 2126 O O . GLN A 1 270 ? -2.26 12.523 -3.969 1 95.69 270 GLN A O 1
ATOM 2131 N N . SER A 1 271 ? -0.082 12.711 -3.666 1 93.62 271 SER A N 1
ATOM 2132 C CA . SER A 1 271 ? 0.16 13.219 -5.012 1 93.62 271 SER A CA 1
ATOM 2133 C C . SER A 1 271 ? -0.186 12.18 -6.07 1 93.62 271 SER A C 1
ATOM 2135 O O . SER A 1 271 ? -0.58 12.523 -7.184 1 93.62 271 SER A O 1
ATOM 2137 N N . SER A 1 272 ? -0.038 10.93 -5.762 1 89.62 272 SER A N 1
ATOM 2138 C CA . SER A 1 272 ? -0.279 9.859 -6.727 1 89.62 272 SER A CA 1
ATOM 2139 C C . SER A 1 272 ? -1.758 9.766 -7.082 1 89.62 272 SER A C 1
ATOM 2141 O O . SER A 1 272 ? -2.127 9.086 -8.039 1 89.62 272 SER A O 1
ATOM 2143 N N . ARG A 1 273 ? -2.566 10.406 -6.402 1 89.5 273 ARG A N 1
ATOM 2144 C CA . ARG A 1 273 ? -4.004 10.344 -6.633 1 89.5 273 ARG A CA 1
ATOM 2145 C C . ARG A 1 273 ? -4.516 11.625 -7.281 1 89.5 273 ARG A C 1
ATOM 2147 O O . ARG A 1 273 ? -5.719 11.891 -7.289 1 89.5 273 ARG A O 1
ATOM 2154 N N . TRP A 1 274 ? -3.578 12.359 -7.758 1 84.12 274 TRP A N 1
ATOM 2155 C CA . TRP A 1 274 ? -3.885 13.688 -8.281 1 84.12 274 TRP A CA 1
ATOM 2156 C C . TRP A 1 274 ? -3.48 13.797 -9.75 1 84.12 274 TRP A C 1
ATOM 2158 O O . TRP A 1 274 ? -2.422 13.305 -10.148 1 84.12 274 TRP A O 1
ATOM 2168 N N . ASP A 1 275 ? -4.34 14.375 -10.477 1 84.38 275 ASP A N 1
ATOM 2169 C CA . ASP A 1 275 ? -3.965 14.633 -11.867 1 84.38 275 ASP A CA 1
ATOM 2170 C C . ASP A 1 275 ? -3.338 16.016 -12.016 1 84.38 275 ASP A C 1
ATOM 2172 O O . ASP A 1 275 ? -2.764 16.328 -13.055 1 84.38 275 ASP A O 1
ATOM 2176 N N . GLU A 1 276 ? -3.447 16.797 -10.969 1 89.44 276 GLU A N 1
ATOM 2177 C CA . GLU A 1 276 ? -2.842 18.125 -10.969 1 89.44 276 GLU A CA 1
ATOM 2178 C C . GLU A 1 276 ? -1.535 18.125 -10.18 1 89.44 276 GLU A C 1
ATOM 2180 O O . GLU A 1 276 ? -1.074 17.078 -9.719 1 89.44 276 GLU A O 1
ATOM 2185 N N . THR A 1 277 ? -0.841 19.281 -10.289 1 91.5 277 THR A N 1
ATOM 2186 C CA . THR A 1 277 ? 0.454 19.422 -9.633 1 91.5 277 THR A CA 1
ATOM 2187 C C . THR A 1 277 ? 0.419 20.547 -8.602 1 91.5 277 THR A C 1
ATOM 2189 O O . THR A 1 277 ? -0.107 21.625 -8.867 1 91.5 277 THR A O 1
ATOM 2192 N N . LEU A 1 278 ? 0.901 20.219 -7.453 1 95.19 278 LEU A N 1
ATOM 2193 C CA . LEU A 1 278 ? 1.106 21.266 -6.461 1 95.19 278 LEU A CA 1
ATOM 2194 C C . LEU A 1 278 ? 2.555 21.734 -6.465 1 95.19 278 LEU A C 1
ATOM 2196 O O . LEU A 1 278 ? 3.477 20.938 -6.605 1 95.19 278 LEU A O 1
ATOM 2200 N N . ARG A 1 279 ? 2.627 23 -6.281 1 96.62 279 ARG A N 1
ATOM 2201 C CA . ARG A 1 279 ? 3.936 23.641 -6.273 1 96.62 279 ARG A CA 1
ATOM 2202 C C . ARG A 1 279 ? 4.199 24.344 -4.941 1 96.62 279 ARG A C 1
ATOM 2204 O O . ARG A 1 279 ? 3.273 24.547 -4.152 1 96.62 279 ARG A O 1
ATOM 2211 N N . PRO A 1 280 ? 5.465 24.625 -4.695 1 96.19 280 PRO A N 1
ATOM 2212 C CA . PRO A 1 280 ? 5.766 25.297 -3.426 1 96.19 280 PRO A CA 1
ATOM 2213 C C . PRO A 1 280 ? 4.988 26.594 -3.248 1 96.19 280 PRO A C 1
ATOM 2215 O O . PRO A 1 280 ? 4.715 27 -2.117 1 96.19 280 PRO A O 1
ATOM 2218 N N . ALA A 1 281 ? 4.551 27.203 -4.266 1 94.56 281 ALA A N 1
ATOM 2219 C CA . ALA A 1 281 ? 3.723 28.406 -4.195 1 94.56 281 ALA A CA 1
ATOM 2220 C C . ALA A 1 281 ? 2.355 28.094 -3.594 1 94.56 281 ALA A C 1
ATOM 2222 O O . ALA A 1 281 ? 1.645 29 -3.148 1 94.56 281 ALA A O 1
ATOM 2223 N N . ASP A 1 282 ? 2.012 26.828 -3.584 1 95.5 282 ASP A N 1
ATOM 2224 C CA . ASP A 1 282 ? 0.699 26.406 -3.105 1 95.5 282 ASP A CA 1
ATOM 2225 C C . ASP A 1 282 ? 0.762 25.953 -1.646 1 95.5 282 ASP A C 1
ATOM 2227 O O . ASP A 1 282 ? -0.174 25.344 -1.139 1 95.5 282 ASP A O 1
ATOM 2231 N N . HIS A 1 283 ? 1.794 26.25 -0.954 1 97.06 283 HIS A N 1
ATOM 2232 C CA . HIS A 1 283 ? 1.975 25.797 0.421 1 97.06 283 HIS A CA 1
ATOM 2233 C C . HIS A 1 283 ? 0.823 26.266 1.308 1 97.06 283 HIS A C 1
ATOM 2235 O O . HIS A 1 283 ? 0.33 25.5 2.139 1 97.06 283 HIS A O 1
ATOM 2241 N N . ASP A 1 284 ? 0.438 27.453 1.165 1 94.62 284 ASP A N 1
ATOM 2242 C CA . ASP A 1 284 ? -0.63 27.969 2.014 1 94.62 284 ASP A CA 1
ATOM 2243 C C . ASP A 1 284 ? -1.914 27.156 1.836 1 94.62 284 ASP A C 1
ATOM 2245 O O . ASP A 1 284 ? -2.557 26.781 2.818 1 94.62 284 ASP A O 1
ATOM 2249 N N . LEU A 1 285 ? -2.285 26.953 0.63 1 94.19 285 LEU A N 1
ATOM 2250 C CA . LEU A 1 285 ? -3.451 26.141 0.323 1 94.19 285 LEU A CA 1
ATOM 2251 C C . LEU A 1 285 ? -3.324 24.75 0.951 1 94.19 285 LEU A C 1
ATOM 2253 O O . LEU A 1 285 ? -4.273 24.25 1.561 1 94.19 285 LEU A O 1
ATOM 2257 N N . LEU A 1 286 ? -2.193 24.172 0.767 1 96.31 286 LEU A N 1
ATOM 2258 C CA . LEU A 1 286 ? -1.924 22.828 1.25 1 96.31 286 LEU A CA 1
ATOM 2259 C C . LEU A 1 286 ? -2.035 22.766 2.77 1 96.31 286 LEU A C 1
ATOM 2261 O O . LEU A 1 286 ? -2.703 21.875 3.311 1 96.31 286 LEU A O 1
ATOM 2265 N N . VAL A 1 287 ? -1.456 23.688 3.422 1 96.44 287 VAL A N 1
ATOM 2266 C CA . VAL A 1 287 ? -1.479 23.734 4.879 1 96.44 287 VAL A CA 1
ATOM 2267 C C . VAL A 1 287 ? -2.912 23.938 5.367 1 96.44 287 VAL A C 1
ATOM 2269 O O . VAL A 1 287 ? -3.369 23.234 6.273 1 96.44 287 VAL A O 1
ATOM 2272 N N . ASP A 1 288 ? -3.604 24.781 4.754 1 94.56 288 ASP A N 1
ATOM 2273 C CA . ASP A 1 288 ? -4.984 25.062 5.141 1 94.56 288 ASP A CA 1
ATOM 2274 C C . ASP A 1 288 ? -5.852 23.812 5.02 1 94.56 288 ASP A C 1
ATOM 2276 O O . ASP A 1 288 ? -6.582 23.469 5.949 1 94.56 288 ASP A O 1
ATOM 2280 N N . GLU A 1 289 ? -5.73 23.188 3.936 1 96.44 289 GLU A N 1
ATOM 2281 C CA . GLU A 1 289 ? -6.582 22.016 3.697 1 96.44 289 GLU A CA 1
ATOM 2282 C C . GLU A 1 289 ? -6.23 20.875 4.645 1 96.44 289 GLU A C 1
ATOM 2284 O O . GLU A 1 289 ? -7.117 20.188 5.148 1 96.44 289 GLU A O 1
ATOM 2289 N N . LEU A 1 290 ? -4.945 20.656 4.871 1 97.69 290 LEU A N 1
ATOM 2290 C CA . LEU A 1 290 ? -4.535 19.578 5.762 1 97.69 290 LEU A CA 1
ATOM 2291 C C . LEU A 1 290 ? -4.965 19.875 7.199 1 97.69 290 LEU A C 1
ATOM 2293 O O . LEU A 1 290 ? -5.469 18.984 7.891 1 97.69 290 LEU A O 1
ATOM 2297 N N . GLU A 1 291 ? -4.758 21.094 7.609 1 96 291 GLU A N 1
ATOM 2298 C CA . GLU A 1 291 ? -5.137 21.484 8.969 1 96 291 GLU A CA 1
ATOM 2299 C C . GLU A 1 291 ? -6.648 21.406 9.164 1 96 291 GLU A C 1
ATOM 2301 O O . GLU A 1 291 ? -7.121 20.875 10.172 1 96 291 GLU A O 1
ATOM 2306 N N . GLU A 1 292 ? -7.355 21.906 8.211 1 94.81 292 GLU A N 1
ATOM 2307 C CA . GLU A 1 292 ? -8.812 21.859 8.289 1 94.81 292 GLU A CA 1
ATOM 2308 C C . GLU A 1 292 ? -9.32 20.422 8.328 1 94.81 292 GLU A C 1
ATOM 2310 O O . GLU A 1 292 ? -10.297 20.125 9.016 1 94.81 292 GLU A O 1
ATOM 2315 N N . ALA A 1 293 ? -8.703 19.594 7.617 1 96.25 293 ALA A N 1
ATOM 2316 C CA . ALA A 1 293 ? -9.109 18.188 7.598 1 96.25 293 ALA A CA 1
ATOM 2317 C C . ALA A 1 293 ? -8.914 17.547 8.961 1 96.25 293 ALA A C 1
ATOM 2319 O O . ALA A 1 293 ? -9.797 16.844 9.461 1 96.25 293 ALA A O 1
ATOM 2320 N N . VAL A 1 294 ? -7.75 17.781 9.547 1 96.94 294 VAL A N 1
ATOM 2321 C CA . VAL A 1 294 ? -7.461 17.234 10.867 1 96.94 294 VAL A CA 1
ATOM 2322 C C . VAL A 1 294 ? -8.5 17.734 11.875 1 96.94 294 VAL A C 1
ATOM 2324 O O . VAL A 1 294 ? -9.078 16.938 12.617 1 96.94 294 VAL A O 1
ATOM 2327 N N . LEU A 1 295 ? -8.734 18.969 11.836 1 93.81 295 LEU A N 1
ATOM 2328 C CA . LEU A 1 295 ? -9.664 19.578 12.789 1 93.81 295 LEU A CA 1
ATOM 2329 C C . LEU A 1 295 ? -11.086 19.094 12.539 1 93.81 295 LEU A C 1
ATOM 2331 O O . LEU A 1 295 ? -11.859 18.906 13.484 1 93.81 295 LEU A O 1
ATOM 2335 N N . ALA A 1 296 ? -11.438 18.922 11.273 1 91.94 296 ALA A N 1
ATOM 2336 C CA . ALA A 1 296 ? -12.766 18.406 10.938 1 91.94 296 ALA A CA 1
ATOM 2337 C C . ALA A 1 296 ? -12.977 17.016 11.492 1 91.94 296 ALA A C 1
ATOM 2339 O O . ALA A 1 296 ? -14.062 16.688 11.992 1 91.94 296 ALA A O 1
ATOM 2340 N N . VAL A 1 297 ? -11.984 16.219 11.414 1 94 297 VAL A N 1
ATOM 2341 C CA . VAL A 1 297 ? -12.062 14.852 11.938 1 94 297 VAL A CA 1
ATOM 2342 C C . VAL A 1 297 ? -12.219 14.891 13.453 1 94 297 VAL A C 1
ATOM 2344 O O . VAL A 1 297 ? -13.023 14.148 14.023 1 94 297 VAL A O 1
ATOM 2347 N N . LEU A 1 298 ? -11.43 15.773 14.094 1 90.12 298 LEU A N 1
ATOM 2348 C CA . LEU A 1 298 ? -11.562 15.945 15.531 1 90.12 298 LEU A CA 1
ATOM 2349 C C . LEU A 1 298 ? -12.984 16.344 15.906 1 90.12 298 LEU A C 1
ATOM 2351 O O . LEU A 1 298 ? -13.586 15.75 16.797 1 90.12 298 LEU A O 1
ATOM 2355 N N . ASN A 1 299 ? -13.383 17.266 15.195 1 83.5 299 ASN A N 1
ATOM 2356 C CA . ASN A 1 299 ? -14.727 17.781 15.461 1 83.5 299 ASN A CA 1
ATOM 2357 C C . ASN A 1 299 ? -15.781 16.688 15.266 1 83.5 299 ASN A C 1
ATOM 2359 O O . ASN A 1 299 ? -16.688 16.547 16.094 1 83.5 299 ASN A O 1
ATOM 2363 N N . GLU A 1 300 ? -15.68 15.992 14.219 1 83.5 300 GLU A N 1
ATOM 2364 C CA . GLU A 1 300 ? -16.625 14.93 13.914 1 83.5 300 GLU A CA 1
ATOM 2365 C C . GLU A 1 300 ? -16.562 13.82 14.961 1 83.5 300 GLU A C 1
ATOM 2367 O O . GLU A 1 300 ? -17.578 13.172 15.242 1 83.5 300 GLU A O 1
ATOM 2372 N N . ALA A 1 301 ? -15.422 13.633 15.523 1 83.81 301 ALA A N 1
ATOM 2373 C CA . ALA A 1 301 ? -15.234 12.617 16.562 1 83.81 301 ALA A CA 1
ATOM 2374 C C . ALA A 1 301 ? -15.773 13.102 17.906 1 83.81 301 ALA A C 1
ATOM 2376 O O . ALA A 1 301 ? -15.773 12.352 18.875 1 83.81 301 ALA A O 1
ATOM 2377 N N . GLY A 1 302 ? -16.156 14.328 17.984 1 78.38 302 GLY A N 1
ATOM 2378 C CA . GLY A 1 302 ? -16.672 14.898 19.219 1 78.38 302 GLY A CA 1
ATOM 2379 C C . GLY A 1 302 ? -15.57 15.344 20.172 1 78.38 302 GLY A C 1
ATOM 2380 O O . GLY A 1 302 ? -15.805 15.523 21.375 1 78.38 302 GLY A O 1
ATOM 2381 N N . LEU A 1 303 ? -14.406 15.492 19.656 1 81.5 303 LEU A N 1
ATOM 2382 C CA . LEU A 1 303 ? -13.289 15.93 20.5 1 81.5 303 LEU A CA 1
ATOM 2383 C C . LEU A 1 303 ? -13.117 17.438 20.438 1 81.5 303 LEU A C 1
ATOM 2385 O O . LEU A 1 303 ? -13.359 18.047 19.391 1 81.5 303 LEU A O 1
ATOM 2389 N N . PRO A 1 304 ? -12.719 17.969 21.578 1 80.19 304 PRO A N 1
ATOM 2390 C CA . PRO A 1 304 ? -12.461 19.406 21.531 1 80.19 304 PRO A CA 1
ATOM 2391 C C . PRO A 1 304 ? -11.281 19.781 20.625 1 80.19 304 PRO A C 1
ATOM 2393 O O . PRO A 1 304 ? -10.297 19.047 20.562 1 80.19 304 PRO A O 1
ATOM 2396 N N . THR A 1 305 ? -11.414 20.859 19.938 1 81.88 305 THR A N 1
ATOM 2397 C CA . THR A 1 305 ? -10.328 21.328 19.078 1 81.88 305 THR A CA 1
ATOM 2398 C C . THR A 1 305 ? -9.367 22.219 19.844 1 81.88 305 THR A C 1
ATOM 2400 O O . THR A 1 305 ? -8.289 22.562 19.359 1 81.88 305 THR A O 1
ATOM 2403 N N . GLN A 1 306 ? -9.805 22.609 20.984 1 78.62 306 GLN A N 1
ATOM 2404 C CA . GLN A 1 306 ? -8.93 23.344 21.891 1 78.62 306 GLN A CA 1
ATOM 2405 C C . GLN A 1 306 ? -8.586 22.516 23.125 1 78.62 306 GLN A C 1
ATOM 2407 O O . GLN A 1 306 ? -9.422 21.734 23.609 1 78.62 306 GLN A O 1
ATOM 2412 N N . PRO A 1 307 ? -7.262 22.641 23.5 1 68.38 307 PRO A N 1
ATOM 2413 C CA . PRO A 1 307 ? -6.93 21.938 24.734 1 68.38 307 PRO A CA 1
ATOM 2414 C C . PRO A 1 307 ? -7.832 22.328 25.906 1 68.38 307 PRO A C 1
ATOM 2416 O O . PRO A 1 307 ? -8.211 23.5 26.031 1 68.38 307 PRO A O 1
ATOM 2419 N N . LEU A 1 308 ? -8.406 21.266 26.531 1 58.44 308 LEU A N 1
ATOM 2420 C CA . LEU A 1 308 ? -9.219 21.531 27.719 1 58.44 308 LEU A CA 1
ATOM 2421 C C . LEU A 1 308 ? -8.336 21.734 28.938 1 58.44 308 LEU A C 1
ATOM 2423 O O . LEU A 1 308 ? -7.277 21.125 29.062 1 58.44 308 LEU A O 1
ATOM 2427 N N . ASP A 1 309 ? -8.211 22.859 29.594 1 49.66 309 ASP A N 1
ATOM 2428 C CA . ASP A 1 309 ? -7.457 23.156 30.812 1 49.66 309 ASP A CA 1
ATOM 2429 C C . ASP A 1 309 ? -7.434 21.953 31.75 1 49.66 309 ASP A C 1
ATOM 2431 O O . ASP A 1 309 ? -8.414 21.203 31.828 1 49.66 309 ASP A O 1
ATOM 2435 N N . GLU A 1 310 ? -6.125 21.453 32.156 1 46.03 310 GLU A N 1
ATOM 2436 C CA . GLU A 1 310 ? -5.746 20.406 33.094 1 46.03 310 GLU A CA 1
ATOM 2437 C C . GLU A 1 310 ? -6.746 20.297 34.25 1 46.03 310 GLU A C 1
ATOM 2439 O O . GLU A 1 310 ? -6.914 19.219 34.844 1 46.03 310 GLU A O 1
ATOM 2444 N N . ASP A 1 311 ? -7.129 21.328 35 1 39.03 311 ASP A N 1
ATOM 2445 C CA . ASP A 1 311 ? -7.52 21.328 36.406 1 39.03 311 ASP A CA 1
ATOM 2446 C C . ASP A 1 311 ? -8.898 20.703 36.594 1 39.03 311 ASP A C 1
ATOM 2448 O O . ASP A 1 311 ? -9.43 20.672 37.719 1 39.03 311 ASP A O 1
ATOM 2452 N N . GLY A 1 312 ? -9.758 20.531 35.656 1 36.81 312 GLY A N 1
ATOM 2453 C CA . GLY A 1 312 ? -10.961 19.984 36.281 1 36.81 312 GLY A CA 1
ATOM 2454 C C . GLY A 1 312 ? -10.906 18.484 36.469 1 36.81 312 GLY A C 1
ATOM 2455 O O . GLY A 1 312 ? -10.055 17.812 35.875 1 36.81 312 GLY A O 1
ATOM 2456 N N . PRO A 1 313 ? -11.477 17.812 37.562 1 37.94 313 PRO A N 1
ATOM 2457 C CA . PRO A 1 313 ? -11.273 16.438 38.031 1 37.94 313 PRO A CA 1
ATOM 2458 C C . PRO A 1 313 ? -11.117 15.453 36.875 1 37.94 313 PRO A C 1
ATOM 2460 O O . PRO A 1 313 ? -10.422 14.445 37 1 37.94 313 PRO A O 1
ATOM 2463 N N . GLY A 1 314 ? -12.094 15.352 36.062 1 38.25 314 GLY A N 1
ATOM 2464 C CA . GLY A 1 314 ? -12.297 14.344 35.031 1 38.25 314 GLY A CA 1
ATOM 2465 C C . GLY A 1 314 ? -11.641 14.711 33.688 1 38.25 314 GLY A C 1
ATOM 2466 O O . GLY A 1 314 ? -11.938 14.109 32.656 1 38.25 314 GLY A O 1
ATOM 2467 N N . GLY A 1 315 ? -11.141 15.945 33.438 1 43.84 315 GLY A N 1
ATOM 2468 C CA . GLY A 1 315 ? -10.898 16.672 32.219 1 43.84 315 GLY A CA 1
ATOM 2469 C C . GLY A 1 315 ? -9.664 16.188 31.469 1 43.84 315 GLY A C 1
ATOM 2470 O O . GLY A 1 315 ? -8.57 16.703 31.672 1 43.84 315 GLY A O 1
ATOM 2471 N N . GLY A 1 316 ? -9.406 15.023 31.234 1 53.78 316 GLY A N 1
ATOM 2472 C CA . GLY A 1 316 ? -8.203 14.445 30.656 1 53.78 316 GLY A CA 1
ATOM 2473 C C . GLY A 1 316 ? -7.766 15.133 29.375 1 53.78 316 GLY A C 1
ATOM 2474 O O . GLY A 1 316 ? -8.547 15.844 28.75 1 53.78 316 GLY A O 1
ATOM 2475 N N . ARG A 1 317 ? -6.379 15.477 29.234 1 77.44 317 ARG A N 1
ATOM 2476 C CA . ARG A 1 317 ? -5.668 16.141 28.141 1 77.44 317 ARG A CA 1
ATOM 2477 C C . ARG A 1 317 ? -6.012 15.508 26.797 1 77.44 317 ARG A C 1
ATOM 2479 O O . ARG A 1 317 ? -5.949 14.281 26.641 1 77.44 317 ARG A O 1
ATOM 2486 N N . THR A 1 318 ? -6.723 16.328 25.969 1 87 318 THR A N 1
ATOM 2487 C CA . THR A 1 318 ? -7.043 15.875 24.625 1 87 318 THR A CA 1
ATOM 2488 C C . THR A 1 318 ? -5.77 15.68 23.797 1 87 318 THR A C 1
ATOM 2490 O O . THR A 1 318 ? -5.637 14.695 23.078 1 87 318 THR A O 1
ATOM 2493 N N . PHE A 1 319 ? -4.914 16.578 24.094 1 94.62 319 PHE A N 1
ATOM 2494 C CA . PHE A 1 319 ? -3.693 16.578 23.297 1 94.62 319 PHE A CA 1
ATOM 2495 C C . PHE A 1 319 ? -2.479 16.297 24.172 1 94.62 319 PHE A C 1
ATOM 2497 O O . PHE A 1 319 ? -2.461 16.656 25.359 1 94.62 319 PHE A O 1
ATOM 2504 N N . VAL A 1 320 ? -1.547 15.672 23.625 1 94.38 320 VAL A N 1
ATOM 2505 C CA . VAL A 1 320 ? -0.279 15.383 24.281 1 94.38 320 VAL A CA 1
ATOM 2506 C C . VAL A 1 320 ? 0.864 16.062 23.531 1 94.38 320 VAL A C 1
ATOM 2508 O O . VAL A 1 320 ? 1.071 15.797 22.344 1 94.38 320 VAL A O 1
ATOM 2511 N N . GLU A 1 321 ? 1.498 16.922 24.25 1 94.06 321 GLU A N 1
ATOM 2512 C CA . GLU A 1 321 ? 2.652 17.594 23.641 1 94.06 321 GLU A CA 1
ATOM 2513 C C . GLU A 1 321 ? 3.77 16.594 23.344 1 94.06 321 GLU A C 1
ATOM 2515 O O . GLU A 1 321 ? 3.918 15.594 24.062 1 94.06 321 GLU A O 1
ATOM 2520 N N . ASP A 1 322 ? 4.496 16.859 22.25 1 94.62 322 ASP A N 1
ATOM 2521 C CA . ASP A 1 322 ? 5.723 16.125 21.984 1 94.62 322 ASP A CA 1
ATOM 2522 C C . ASP A 1 322 ? 6.848 17.062 21.547 1 94.62 322 ASP A C 1
ATOM 2524 O O . ASP A 1 322 ? 6.762 18.281 21.75 1 94.62 322 ASP A O 1
ATOM 2528 N N . ALA A 1 323 ? 7.934 16.484 21.094 1 93.88 323 ALA A N 1
ATOM 2529 C CA . ALA A 1 323 ? 9.117 17.297 20.797 1 93.88 323 ALA A CA 1
ATOM 2530 C C . ALA A 1 323 ? 8.828 18.312 19.703 1 93.88 323 ALA A C 1
ATOM 2532 O O . ALA A 1 323 ? 9.469 19.375 19.656 1 93.88 323 ALA A O 1
ATOM 2533 N N . TYR A 1 324 ? 7.871 18.062 18.906 1 96.44 324 TYR A N 1
ATOM 2534 C CA . TYR A 1 324 ? 7.68 18.922 17.75 1 96.44 324 TYR A CA 1
ATOM 2535 C C . TYR A 1 324 ? 6.238 19.406 17.656 1 96.44 324 TYR A C 1
ATOM 2537 O O . TYR A 1 324 ? 5.859 20.078 16.688 1 96.44 324 TYR A O 1
ATOM 2545 N N . PHE A 1 325 ? 5.461 19.078 18.531 1 96.5 325 PHE A N 1
ATOM 2546 C CA . PHE A 1 325 ? 4.066 19.484 18.656 1 96.5 325 PHE A CA 1
ATOM 2547 C C . PHE A 1 325 ? 3.811 20.109 20.016 1 96.5 325 PHE A C 1
ATOM 2549 O O . PHE A 1 325 ? 3.824 19.422 21.031 1 96.5 325 PHE A O 1
ATOM 2556 N N . ASP A 1 326 ? 3.363 21.391 20.047 1 93.38 326 ASP A N 1
ATOM 2557 C CA . ASP A 1 326 ? 3.24 22.141 21.297 1 93.38 326 ASP A CA 1
ATOM 2558 C C . ASP A 1 326 ? 1.793 22.156 21.781 1 93.38 326 ASP A C 1
ATOM 2560 O O . ASP A 1 326 ? 1.514 22.609 22.891 1 93.38 326 ASP A O 1
ATOM 2564 N N . ALA A 1 327 ? 0.928 21.734 21 1 92.31 327 ALA A N 1
ATOM 2565 C CA . ALA A 1 327 ? -0.497 21.719 21.328 1 92.31 327 ALA A CA 1
ATOM 2566 C C . ALA A 1 327 ? -0.986 23.125 21.672 1 92.31 327 ALA A C 1
ATOM 2568 O O . ALA A 1 327 ? -1.79 23.312 22.594 1 92.31 327 ALA A O 1
ATOM 2569 N N . GLU A 1 328 ? -0.42 24.094 21 1 90.25 328 GLU A N 1
ATOM 2570 C CA . GLU A 1 328 ? -0.836 25.469 21.234 1 90.25 328 GLU A CA 1
ATOM 2571 C C . GLU A 1 328 ? -2.127 25.797 20.484 1 90.25 328 GLU A C 1
ATOM 2573 O O . GLU A 1 328 ? -2.414 25.203 19.453 1 90.25 328 GLU A O 1
ATOM 2578 N N . THR A 1 329 ? -2.801 26.703 21.125 1 88.94 329 THR A N 1
ATOM 2579 C CA . THR A 1 329 ? -4.043 27.125 20.484 1 88.94 329 THR A CA 1
ATOM 2580 C C . THR A 1 329 ? -3.814 28.375 19.625 1 88.94 329 THR A C 1
ATOM 2582 O O . THR A 1 329 ? -3.057 29.266 20.016 1 88.94 329 THR A O 1
ATOM 2585 N N . VAL A 1 330 ? -4.473 28.359 18.516 1 89.25 330 VAL A N 1
ATOM 2586 C CA . VAL A 1 330 ? -4.387 29.516 17.625 1 89.25 330 VAL A CA 1
ATOM 2587 C C . VAL A 1 330 ? -5.789 29.938 17.188 1 89.25 330 VAL A C 1
ATOM 2589 O O . VAL A 1 330 ? -6.738 29.156 17.281 1 89.25 330 VAL A O 1
ATOM 2592 N N . ASP A 1 331 ? -5.828 31.219 16.828 1 85.38 331 ASP A N 1
ATOM 2593 C CA . ASP A 1 331 ? -7.098 31.734 16.312 1 85.38 331 ASP A CA 1
ATOM 2594 C C . ASP A 1 331 ? -7.348 31.234 14.883 1 85.38 331 ASP A C 1
ATOM 2596 O O . ASP A 1 331 ? -6.453 31.297 14.039 1 85.38 331 ASP A O 1
ATOM 2600 N N . ARG A 1 332 ? -8.461 30.688 14.742 1 81.81 332 ARG A N 1
ATOM 2601 C CA . ARG A 1 332 ? -8.852 30.234 13.414 1 81.81 332 ARG A CA 1
ATOM 2602 C C . ARG A 1 332 ? -10.188 30.844 12.992 1 81.81 332 ARG A C 1
ATOM 2604 O O . ARG A 1 332 ? -11.039 31.141 13.836 1 81.81 332 ARG A O 1
ATOM 2611 N N . SER A 1 333 ? -10.188 31.031 11.664 1 69.5 333 SER A N 1
ATOM 2612 C CA . SER A 1 333 ? -11.414 31.625 11.133 1 69.5 333 SER A CA 1
ATOM 2613 C C . SER A 1 333 ? -12.578 30.641 11.211 1 69.5 333 SER A C 1
ATOM 2615 O O . SER A 1 333 ? -13.719 31.047 11.453 1 69.5 333 SER A O 1
ATOM 2617 N N . ARG A 1 334 ? -12.266 29.312 10.961 1 71.56 334 ARG A N 1
ATOM 2618 C CA . ARG A 1 334 ? -13.344 28.328 10.945 1 71.56 334 ARG A CA 1
ATOM 2619 C C . ARG A 1 334 ? -12.812 26.922 11.219 1 71.56 334 ARG A C 1
ATOM 2621 O O . ARG A 1 334 ? -11.625 26.641 11 1 71.56 334 ARG A O 1
ATOM 2628 N N . VAL A 1 335 ? -13.617 26.141 11.867 1 71.81 335 VAL A N 1
ATOM 2629 C CA . VAL A 1 335 ? -13.445 24.688 11.898 1 71.81 335 VAL A CA 1
ATOM 2630 C C . VAL A 1 335 ? -14.547 24.016 11.078 1 71.81 335 VAL A C 1
ATOM 2632 O O . VAL A 1 335 ? -15.727 24.141 11.391 1 71.81 335 VAL A O 1
ATOM 2635 N N . LEU A 1 336 ? -14.109 23.281 10.039 1 74.56 336 LEU A N 1
ATOM 2636 C CA . LEU A 1 336 ? -15.07 22.719 9.094 1 74.56 336 LEU A CA 1
ATOM 2637 C C . LEU A 1 336 ? -15.742 21.469 9.672 1 74.56 336 LEU A C 1
ATOM 2639 O O . LEU A 1 336 ? -15.133 20.75 10.469 1 74.56 336 LEU A O 1
ATOM 2643 N N . ALA A 1 337 ? -17 21.328 9.297 1 71.56 337 ALA A N 1
ATOM 2644 C CA . ALA A 1 337 ? -17.688 20.062 9.516 1 71.56 337 ALA A CA 1
ATOM 2645 C C . ALA A 1 337 ? -17.547 19.141 8.312 1 71.56 337 ALA A C 1
ATOM 2647 O O . ALA A 1 337 ? -17.547 19.594 7.168 1 71.56 337 ALA A O 1
ATOM 2648 N N . LEU A 1 338 ? -17.328 17.891 8.609 1 81 338 LEU A N 1
ATOM 2649 C CA . LEU A 1 338 ? -17.312 16.922 7.523 1 81 338 LEU A CA 1
ATOM 2650 C C . LEU A 1 338 ? -18.703 16.781 6.895 1 81 338 LEU A C 1
ATOM 2652 O O . LEU A 1 338 ? -19.703 16.656 7.605 1 81 338 LEU A O 1
ATOM 2656 N N . ASN A 1 339 ? -18.703 16.922 5.594 1 69.94 339 ASN A N 1
ATOM 2657 C CA . ASN A 1 339 ? -19.938 16.609 4.879 1 69.94 339 ASN A CA 1
ATOM 2658 C C . ASN A 1 339 ? -20.062 15.117 4.613 1 69.94 339 ASN A C 1
ATOM 2660 O O . ASN A 1 339 ? -19.516 14.609 3.627 1 69.94 339 ASN A O 1
ATOM 2664 N N . LEU A 1 340 ? -20.797 14.43 5.473 1 68.12 340 LEU A N 1
ATOM 2665 C CA . LEU A 1 340 ? -20.938 12.977 5.359 1 68.12 340 LEU A CA 1
ATOM 2666 C C . LEU A 1 340 ? -22.391 12.602 5.074 1 68.12 340 LEU A C 1
ATOM 2668 O O . LEU A 1 340 ? -22.812 11.492 5.41 1 68.12 340 LEU A O 1
ATOM 2672 N N . GLU A 1 341 ? -22.969 13.586 4.492 1 50.53 341 GLU A N 1
ATOM 2673 C CA . GLU A 1 341 ? -24.391 13.398 4.211 1 50.53 341 GLU A CA 1
ATOM 2674 C C . GLU A 1 341 ? -24.625 12.188 3.311 1 50.53 341 GLU A C 1
ATOM 2676 O O . GLU A 1 341 ? -25.578 11.43 3.508 1 50.53 341 GLU A O 1
ATOM 2681 N N . ARG A 1 342 ? -23.781 12.07 2.432 1 50.88 342 ARG A N 1
ATOM 2682 C CA . ARG A 1 342 ? -23.922 10.969 1.492 1 50.88 342 ARG A CA 1
ATOM 2683 C C . ARG A 1 342 ? -23.734 9.625 2.191 1 50.88 342 ARG A C 1
ATOM 2685 O O . ARG A 1 342 ? -24.422 8.648 1.863 1 50.88 342 ARG A O 1
ATOM 2692 N N . VAL A 1 343 ? -22.844 9.586 3.031 1 52.84 343 VAL A N 1
ATOM 2693 C CA . VAL A 1 343 ? -22.625 8.367 3.799 1 52.84 343 VAL A CA 1
ATOM 2694 C C . VAL A 1 343 ? -23.875 8.039 4.617 1 52.84 343 VAL A C 1
ATOM 2696 O O . VAL A 1 343 ? -24.328 6.891 4.637 1 52.84 343 VAL A O 1
ATOM 2699 N N . GLU A 1 344 ? -24.328 9.047 5.18 1 47.03 344 GLU A N 1
ATOM 2700 C CA . GLU A 1 344 ? -25.516 8.891 6.016 1 47.03 344 GLU A CA 1
ATOM 2701 C C . GLU A 1 344 ? -26.719 8.453 5.188 1 47.03 344 GLU A C 1
ATOM 2703 O O . GLU A 1 344 ? -27.5 7.59 5.613 1 47.03 344 GLU A O 1
ATOM 2708 N N . SER A 1 345 ? -26.656 9.031 4.043 1 41.75 345 SER A N 1
ATOM 2709 C CA . SER A 1 345 ? -27.734 8.68 3.131 1 41.75 345 SER A CA 1
ATOM 2710 C C . SER A 1 345 ? -27.625 7.238 2.658 1 41.75 345 SER A C 1
ATOM 2712 O O . SER A 1 345 ? -28.609 6.504 2.641 1 41.75 345 SER A O 1
ATOM 2714 N N . ASP A 1 346 ? -26.453 6.863 2.373 1 45.81 346 ASP A N 1
ATOM 2715 C CA . ASP A 1 346 ? -26.203 5.508 1.882 1 45.81 346 ASP A CA 1
ATOM 2716 C C . ASP A 1 346 ? -26.484 4.473 2.971 1 45.81 346 ASP A C 1
ATOM 2718 O O . ASP A 1 346 ? -27.031 3.408 2.695 1 45.81 346 ASP A O 1
ATOM 2722 N N . GLN A 1 347 ? -25.984 4.75 4.094 1 43.78 347 GLN A N 1
ATOM 2723 C CA . GLN A 1 347 ? -26.234 3.875 5.234 1 43.78 347 GLN A CA 1
ATOM 2724 C C . GLN A 1 347 ? -27.719 3.771 5.543 1 43.78 347 GLN A C 1
ATOM 2726 O O . GLN A 1 347 ? -28.219 2.689 5.848 1 43.78 347 GLN A O 1
ATOM 2731 N N . ARG A 1 348 ? -28.328 4.906 5.453 1 35.97 348 ARG A N 1
ATOM 2732 C CA . ARG A 1 348 ? -29.781 4.926 5.637 1 35.97 348 ARG A CA 1
ATOM 2733 C C . ARG A 1 348 ? -30.484 4.062 4.59 1 35.97 348 ARG A C 1
ATOM 2735 O O . ARG A 1 348 ? -31.422 3.334 4.906 1 35.97 348 ARG A O 1
ATOM 2742 N N . ASN A 1 349 ? -29.875 4.281 3.477 1 35.94 349 ASN A N 1
ATOM 2743 C CA . ASN A 1 349 ? -30.438 3.48 2.398 1 35.94 349 ASN A CA 1
ATOM 2744 C C . ASN A 1 349 ? -30.328 1.987 2.686 1 35.94 349 ASN A C 1
ATOM 2746 O O . ASN A 1 349 ? -31.25 1.22 2.396 1 35.94 349 ASN A O 1
ATOM 2750 N N . VAL A 1 350 ? -29.312 1.664 3.35 1 36.78 350 VAL A N 1
ATOM 2751 C CA . VAL A 1 350 ? -29.109 0.269 3.723 1 36.78 350 VAL A CA 1
ATOM 2752 C C . VAL A 1 350 ? -30.094 -0.125 4.824 1 36.78 350 VAL A C 1
ATOM 2754 O O . VAL A 1 350 ? -30.688 -1.202 4.773 1 36.78 350 VAL A O 1
ATOM 2757 N N . VAL A 1 351 ? -30.297 0.799 5.828 1 33.31 351 VAL A N 1
ATOM 2758 C CA . VAL A 1 351 ? -31.203 0.562 6.949 1 33.31 351 VAL A CA 1
ATOM 2759 C C . VAL A 1 351 ? -32.625 0.467 6.441 1 33.31 351 VAL A C 1
ATOM 2761 O O . VAL A 1 351 ? -33.375 -0.434 6.832 1 33.31 351 VAL A O 1
ATOM 2764 N N . VAL A 1 352 ? -33 1.42 5.73 1 31.88 352 VAL A N 1
ATOM 2765 C CA . VAL A 1 352 ? -34.375 1.454 5.18 1 31.88 352 VAL A CA 1
ATOM 2766 C C . VAL A 1 352 ? -34.656 0.134 4.473 1 31.88 352 VAL A C 1
ATOM 2768 O O . VAL A 1 352 ? -35.75 -0.439 4.652 1 31.88 352 VAL A O 1
ATOM 2771 N N . ARG A 1 353 ? -33.781 -0.337 3.922 1 33.59 353 ARG A N 1
ATOM 2772 C CA . ARG A 1 353 ? -33.969 -1.594 3.205 1 33.59 353 ARG A CA 1
ATOM 2773 C C . ARG A 1 353 ? -34.156 -2.758 4.176 1 33.59 353 ARG A C 1
ATOM 2775 O O . ARG A 1 353 ? -35 -3.617 3.979 1 33.59 353 ARG A O 1
ATOM 2782 N N . GLN A 1 354 ? -33.5 -2.709 5.332 1 34.16 354 GLN A N 1
ATOM 2783 C CA . GLN A 1 354 ? -33.5 -3.795 6.305 1 34.16 354 GLN A CA 1
ATOM 2784 C C . GLN A 1 354 ? -34.719 -3.709 7.215 1 34.16 354 GLN A C 1
ATOM 2786 O O . GLN A 1 354 ? -35.312 -4.73 7.578 1 34.16 354 GLN A O 1
ATOM 2791 N N . LEU A 1 355 ? -35.062 -2.572 7.883 1 34.16 355 LEU A N 1
ATOM 2792 C CA . LEU A 1 355 ? -36.188 -2.338 8.758 1 34.16 355 LEU A CA 1
ATOM 2793 C C . LEU A 1 355 ? -37.5 -2.66 8.039 1 34.16 355 LEU A C 1
ATOM 2795 O O . LEU A 1 355 ? -38.438 -3.168 8.656 1 34.16 355 LEU A O 1
ATOM 2799 N N . ALA A 1 356 ? -37.75 -2.311 7.035 1 32.56 356 ALA A N 1
ATOM 2800 C CA . ALA A 1 356 ? -38.969 -2.613 6.277 1 32.56 356 ALA A CA 1
ATOM 2801 C C . AL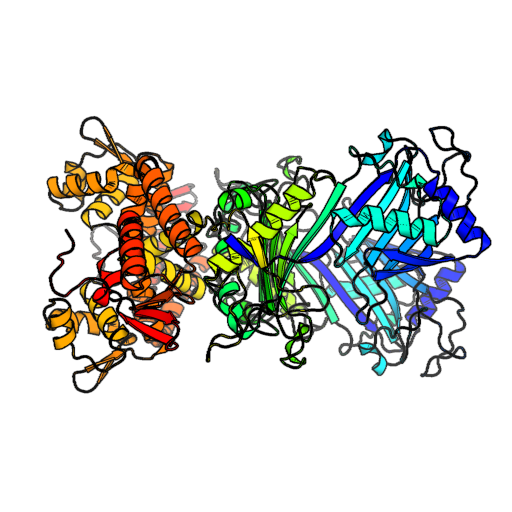A A 1 356 ? -39.344 -4.086 6.414 1 32.56 356 ALA A C 1
ATOM 2803 O O . ALA A 1 356 ? -40.531 -4.43 6.469 1 32.56 356 ALA A O 1
ATOM 2804 N N . ASP A 1 357 ? -38.5 -4.992 6.605 1 33.88 357 ASP A N 1
ATOM 2805 C CA . ASP A 1 357 ? -38.875 -6.395 6.559 1 33.88 357 ASP A CA 1
ATOM 2806 C C . ASP A 1 357 ? -39.25 -6.914 7.949 1 33.88 357 ASP A C 1
ATOM 2808 O O . ASP A 1 357 ? -40.062 -7.836 8.086 1 33.88 357 ASP A O 1
ATOM 2812 N N . GLY A 1 358 ? -38.719 -6.574 9.305 1 37.25 358 GLY A N 1
ATOM 2813 C CA . GLY A 1 358 ? -38.75 -7.535 10.398 1 37.25 358 GLY A CA 1
ATOM 2814 C C . GLY A 1 358 ? -39.688 -7.129 11.516 1 37.25 358 GLY A C 1
ATOM 2815 O O . GLY A 1 358 ? -40.562 -7.898 11.906 1 37.25 358 GLY A O 1
ATOM 2816 N N . LEU A 1 359 ? -39.531 -6.199 12.68 1 43.22 359 LEU A N 1
ATOM 2817 C CA . LEU A 1 359 ? -40.156 -6.156 14 1 43.22 359 LEU A CA 1
ATOM 2818 C C . LEU A 1 359 ? -41.5 -5.449 13.945 1 43.22 359 LEU A C 1
ATOM 2820 O O . LEU A 1 359 ? -41.625 -4.41 13.297 1 43.22 359 LEU A O 1
ATOM 2824 N N . SER A 1 360 ? -42.531 -6.215 14.508 1 44.81 360 SER A N 1
ATOM 2825 C CA . SER A 1 360 ? -43.812 -5.562 14.773 1 44.81 360 SER A CA 1
ATOM 2826 C C . SER A 1 360 ? -43.656 -4.395 15.734 1 44.81 360 SER A C 1
ATOM 2828 O O . SER A 1 360 ? -42.688 -4.332 16.484 1 44.81 360 SER A O 1
ATOM 2830 N N . PRO A 1 361 ? -44.5 -3.422 15.672 1 51.09 361 PRO A N 1
ATOM 2831 C CA . PRO A 1 361 ? -44.438 -2.299 16.609 1 51.09 361 PRO A CA 1
ATOM 2832 C C . PRO A 1 361 ? -44.344 -2.752 18.062 1 51.09 361 PRO A C 1
ATOM 2834 O O . PRO A 1 361 ? -43.625 -2.148 18.859 1 51.09 361 PRO A O 1
ATOM 2837 N N . VAL A 1 362 ? -45.062 -3.746 18.344 1 56.19 362 VAL A N 1
ATOM 2838 C CA . VAL A 1 362 ? -45.062 -4.219 19.719 1 56.19 362 VAL A CA 1
ATOM 2839 C C . VAL A 1 362 ? -43.688 -4.797 20.078 1 56.19 362 VAL A C 1
ATOM 2841 O O . VAL A 1 362 ? -43.188 -4.574 21.172 1 56.19 362 VAL A O 1
ATOM 2844 N N . GLU A 1 363 ? -43.094 -5.453 19.219 1 57.62 363 GLU A N 1
ATOM 2845 C CA . GLU A 1 363 ? -41.781 -6.031 19.453 1 57.62 363 GLU A CA 1
ATOM 2846 C C . GLU A 1 363 ? -40.719 -4.941 19.594 1 57.62 363 GLU A C 1
ATOM 2848 O O . GLU A 1 363 ? -39.875 -5.02 20.469 1 57.62 363 GLU A O 1
ATOM 2853 N N . TRP A 1 364 ? -40.969 -4.02 18.828 1 56.25 364 TRP A N 1
ATOM 2854 C CA . TRP A 1 364 ? -40.094 -2.861 18.891 1 56.25 364 TRP A CA 1
ATOM 2855 C C . TRP A 1 364 ? -40.219 -2.137 20.219 1 56.25 364 TRP A C 1
ATOM 2857 O O . TRP A 1 364 ? -39.219 -1.84 20.891 1 56.25 364 TRP A O 1
ATOM 2867 N N . ASP A 1 365 ? -41.281 -1.84 20.5 1 58.19 365 ASP A N 1
ATOM 2868 C CA . ASP A 1 365 ? -41.562 -1.142 21.766 1 58.19 365 ASP A CA 1
ATOM 2869 C C . ASP A 1 365 ? -41.094 -1.971 22.953 1 58.19 365 ASP A C 1
ATOM 2871 O O . ASP A 1 365 ? -40.562 -1.425 23.922 1 58.19 365 ASP A O 1
ATOM 2875 N N . SER A 1 366 ? -41.188 -3.162 22.812 1 63.69 366 SER A N 1
ATOM 2876 C CA . SER A 1 366 ? -40.75 -4.051 23.875 1 63.69 366 SER A CA 1
ATOM 2877 C C . SER A 1 366 ? -39.25 -4.035 24.016 1 63.69 366 SER A C 1
ATOM 2879 O O . SER A 1 366 ? -38.719 -3.961 25.141 1 63.69 366 SER A O 1
ATOM 2881 N N . LEU A 1 367 ? -38.594 -3.996 22.922 1 60.84 367 LEU A N 1
ATOM 2882 C CA . LEU A 1 367 ? -37.156 -3.992 22.953 1 60.84 367 LEU A CA 1
ATOM 2883 C C . LEU A 1 367 ? -36.625 -2.652 23.453 1 60.84 367 LEU A C 1
ATOM 2885 O O . LEU A 1 367 ? -35.625 -2.607 24.203 1 60.84 367 LEU A O 1
ATOM 2889 N N . GLN A 1 368 ? -37.219 -1.669 23.016 1 58.5 368 GLN A N 1
ATOM 2890 C CA . GLN A 1 368 ? -36.844 -0.344 23.5 1 58.5 368 GLN A CA 1
ATOM 2891 C C . GLN A 1 368 ? -36.938 -0.278 25.031 1 58.5 368 GLN A C 1
ATOM 2893 O O . GLN A 1 368 ? -36.031 0.279 25.672 1 58.5 368 GLN A O 1
ATOM 2898 N N . THR A 1 369 ? -37.969 -0.791 25.484 1 61.91 369 THR A N 1
ATOM 2899 C CA . THR A 1 369 ? -38.125 -0.795 26.938 1 61.91 369 THR A CA 1
ATOM 2900 C C . THR A 1 369 ? -37.062 -1.665 27.594 1 61.91 369 THR A C 1
ATOM 2902 O O . THR A 1 369 ? -36.5 -1.289 28.625 1 61.91 369 THR A O 1
ATOM 2905 N N . LEU A 1 370 ? -36.719 -2.705 27 1 62.47 370 LEU A N 1
ATOM 2906 C CA . LEU A 1 370 ? -35.75 -3.621 27.609 1 62.47 370 LEU A CA 1
ATOM 2907 C C . LEU A 1 370 ? -34.344 -3.051 27.562 1 62.47 370 LEU A C 1
ATOM 2909 O O . LEU A 1 370 ? -33.531 -3.305 28.453 1 62.47 370 LEU A O 1
ATOM 2913 N N . VAL A 1 371 ? -34.125 -2.295 26.484 1 56.28 371 VAL A N 1
ATOM 2914 C CA . VAL A 1 371 ? -32.812 -1.659 26.359 1 56.28 371 VAL A CA 1
ATOM 2915 C C . VAL A 1 371 ? -32.719 -0.481 27.328 1 56.28 371 VAL A C 1
ATOM 2917 O O . VAL A 1 371 ? -31.656 -0.254 27.922 1 56.28 371 VAL A O 1
ATOM 2920 N N . ALA A 1 372 ? -33.625 0.287 27.25 1 54.81 372 ALA A N 1
ATOM 2921 C CA . ALA A 1 372 ? -33.656 1.449 28.141 1 54.81 372 ALA A CA 1
ATOM 2922 C C . ALA A 1 372 ? -33.656 1.022 29.609 1 54.81 372 ALA A C 1
ATOM 2924 O O . ALA A 1 372 ? -33 1.662 30.438 1 54.81 372 ALA A O 1
ATOM 2925 N N . ASP A 1 373 ? -34.281 -0.06 29.828 1 52.28 373 ASP A N 1
ATOM 2926 C CA . ASP A 1 373 ? -34.375 -0.513 31.203 1 52.28 373 ASP A CA 1
ATOM 2927 C C . ASP A 1 373 ? -33.594 -1.803 31.422 1 52.28 373 ASP A C 1
ATOM 2929 O O . ASP A 1 373 ? -33.906 -2.832 30.812 1 52.28 373 ASP A O 1
ATOM 2933 N N . GLY A 1 374 ? -32.281 -1.849 30.891 1 49 374 GLY A N 1
ATOM 2934 C CA . GLY A 1 374 ? -31.297 -2.918 31.047 1 49 374 GLY A CA 1
ATOM 2935 C C . GLY A 1 374 ? -31.719 -3.975 32.031 1 49 374 GLY A C 1
ATOM 2936 O O . GLY A 1 374 ? -30.984 -4.93 32.312 1 49 374 GLY A O 1
ATOM 2937 N N . GLY A 1 375 ? -32.781 -3.82 32.781 1 53.28 375 GLY A N 1
ATOM 2938 C CA . GLY A 1 375 ? -33.156 -4.688 33.906 1 53.28 375 GLY A CA 1
ATOM 2939 C C . GLY A 1 375 ? -34.312 -5.598 33.594 1 53.28 375 GLY A C 1
ATOM 2940 O O . GLY A 1 375 ? -34.781 -5.641 32.438 1 53.28 375 GLY A O 1
ATOM 2941 N N . ASP A 1 376 ? -34.875 -6.34 34.531 1 59.28 376 ASP A N 1
ATOM 2942 C CA . ASP A 1 376 ? -36.031 -7.23 34.531 1 59.28 376 ASP A CA 1
ATOM 2943 C C . ASP A 1 376 ? -37.312 -6.438 34.469 1 59.28 376 ASP A C 1
ATOM 2945 O O . ASP A 1 376 ? -37.625 -5.652 35.375 1 59.28 376 ASP A O 1
ATOM 2949 N N . VAL A 1 377 ? -37.906 -6.34 33.188 1 71.56 377 VAL A N 1
ATOM 2950 C CA . VAL A 1 377 ? -39.156 -5.625 33.031 1 71.56 377 VAL A CA 1
ATOM 2951 C C . VAL A 1 377 ? -40.281 -6.613 32.719 1 71.56 377 VAL A C 1
ATOM 2953 O O . VAL A 1 377 ? -40.094 -7.578 31.969 1 71.56 377 VAL A O 1
ATOM 2956 N N . SER A 1 378 ? -41.406 -6.484 33.469 1 76 378 SER A N 1
ATOM 2957 C CA . SER A 1 378 ? -42.531 -7.379 33.188 1 76 378 SER A CA 1
ATOM 2958 C C . SER A 1 378 ? -43.25 -6.996 31.891 1 76 378 SER A C 1
ATOM 2960 O O . SER A 1 378 ? -43.25 -5.828 31.5 1 76 378 SER A O 1
ATOM 2962 N N . PRO A 1 379 ? -43.719 -8.031 31.156 1 75.12 379 PRO A N 1
ATOM 2963 C CA . PRO A 1 379 ? -44.5 -7.73 29.938 1 75.12 379 PRO A CA 1
ATOM 2964 C C . PRO A 1 379 ? -45.625 -6.734 30.188 1 75.12 379 PRO A C 1
ATOM 2966 O O . PRO A 1 379 ? -45.938 -5.93 29.312 1 75.12 379 PRO A O 1
ATOM 2969 N N . ALA A 1 380 ? -46.188 -6.758 31.391 1 76.75 380 ALA A N 1
ATOM 2970 C CA . ALA A 1 380 ? -47.25 -5.82 31.734 1 76.75 380 ALA A CA 1
ATOM 2971 C C . ALA A 1 380 ? -46.719 -4.391 31.812 1 76.75 380 ALA A C 1
ATOM 2973 O O . ALA A 1 380 ? -47.406 -3.449 31.391 1 76.75 380 ALA A O 1
ATOM 2974 N N . GLU A 1 381 ? -45.5 -4.152 32.219 1 76.31 381 GLU A N 1
ATOM 2975 C CA . GLU A 1 381 ? -44.906 -2.83 32.281 1 76.31 381 GLU A CA 1
ATOM 2976 C C . GLU A 1 381 ? -44.562 -2.293 30.906 1 76.31 381 GLU A C 1
ATOM 2978 O O . GLU A 1 381 ? -44.75 -1.104 30.625 1 76.31 381 GLU A O 1
ATOM 2983 N N . ILE A 1 382 ? -44.125 -3.105 30.062 1 74.5 382 ILE A N 1
ATOM 2984 C CA . ILE A 1 382 ? -43.844 -2.707 28.688 1 74.5 382 ILE A CA 1
ATOM 2985 C C . ILE A 1 382 ? -45.156 -2.285 28 1 74.5 382 ILE A C 1
ATOM 2987 O O . ILE A 1 382 ? -45.188 -1.278 27.281 1 74.5 382 ILE A O 1
ATOM 2991 N N . ALA A 1 383 ? -46.188 -3.055 28.266 1 73.19 383 ALA A N 1
ATOM 2992 C CA . ALA A 1 383 ? -47.5 -2.762 27.703 1 73.19 383 ALA A CA 1
ATOM 2993 C C . ALA A 1 383 ? -48 -1.41 28.172 1 73.19 383 ALA A C 1
ATOM 2995 O O . ALA A 1 383 ? -48.531 -0.62 27.391 1 73.19 383 ALA A O 1
ATOM 2996 N N . GLU A 1 384 ? -47.844 -1.205 29.438 1 73.38 384 GLU A N 1
ATOM 2997 C CA . GLU A 1 384 ? -48.312 0.054 30 1 73.38 384 GLU A CA 1
ATOM 2998 C C . GLU A 1 384 ? -47.5 1.235 29.469 1 73.38 384 GLU A C 1
ATOM 3000 O O . GLU A 1 384 ? -48.062 2.293 29.172 1 73.38 384 GLU A O 1
ATOM 3005 N N . GLU A 1 385 ? -46.219 0.98 29.219 1 68.12 385 GLU A N 1
ATOM 3006 C CA . GLU A 1 385 ? -45.344 2.064 28.781 1 68.12 385 GLU A CA 1
ATOM 3007 C C . GLU A 1 385 ? -45.625 2.463 27.344 1 68.12 385 GLU A C 1
ATOM 3009 O O . GLU A 1 385 ? -45.5 3.637 26.984 1 68.12 385 GLU A O 1
ATOM 3014 N N . HIS A 1 386 ? -46.125 1.519 26.578 1 65.25 386 HIS A N 1
ATOM 3015 C CA . HIS A 1 386 ? -46.25 1.775 25.141 1 65.25 386 HIS A CA 1
ATOM 3016 C C . HIS A 1 386 ? -47.688 1.587 24.688 1 65.25 386 HIS A C 1
ATOM 3018 O O . HIS A 1 386 ? -47.969 1.555 23.484 1 65.25 386 HIS A O 1
ATOM 3024 N N . ASP A 1 387 ? -48.562 1.489 25.75 1 61.69 387 ASP A N 1
ATOM 3025 C CA . ASP A 1 387 ? -50 1.361 25.547 1 61.69 387 ASP A CA 1
ATOM 3026 C C . ASP A 1 387 ? -50.312 0.177 24.641 1 61.69 387 ASP A C 1
ATOM 3028 O O . ASP A 1 387 ? -51.062 0.32 23.672 1 61.69 387 ASP A O 1
ATOM 3032 N N . TRP A 1 388 ? -49.594 -0.838 24.906 1 67.94 388 TRP A N 1
ATOM 3033 C CA . TRP A 1 388 ? -49.938 -2.109 24.266 1 67.94 388 TRP A CA 1
ATOM 3034 C C . TRP A 1 388 ? -50.688 -3.006 25.234 1 67.94 388 TRP A C 1
ATOM 3036 O O . TRP A 1 388 ? -50.656 -2.793 26.453 1 67.94 388 TRP A O 1
ATOM 3046 N N . HIS A 1 389 ? -51.531 -3.879 24.672 1 68.38 389 HIS A N 1
ATOM 3047 C CA . HIS A 1 389 ? -52.094 -4.934 25.516 1 68.38 389 HIS A CA 1
ATOM 3048 C C . HIS A 1 389 ? -51 -5.906 25.953 1 68.38 389 HIS A C 1
ATOM 3050 O O . HIS A 1 389 ? -50.156 -6.281 25.156 1 68.38 389 HIS A O 1
ATOM 3056 N N . PRO A 1 390 ? -51.031 -6.199 27.266 1 70.12 390 PRO A N 1
ATOM 3057 C CA . PRO A 1 390 ? -50 -7.086 27.766 1 70.12 390 PRO A CA 1
ATOM 3058 C C . PRO A 1 390 ? -49.844 -8.367 26.938 1 70.12 390 PRO A C 1
ATOM 3060 O O . PRO A 1 390 ? -48.75 -8.867 26.75 1 70.12 390 PRO A O 1
ATOM 3063 N N . ASP A 1 391 ? -50.906 -8.797 26.344 1 65.06 391 ASP A N 1
ATOM 3064 C CA . ASP A 1 391 ? -50.844 -10.023 25.547 1 65.06 391 ASP A CA 1
ATOM 3065 C C . ASP A 1 391 ? -50.094 -9.789 24.234 1 65.06 391 ASP A C 1
ATOM 3067 O O . ASP A 1 391 ? -49.406 -10.672 23.719 1 65.06 391 ASP A O 1
ATOM 3071 N N . SER A 1 392 ? -50.219 -8.648 23.688 1 64 392 SER A N 1
ATOM 3072 C CA . SER A 1 392 ? -49.5 -8.297 22.484 1 64 392 SER A CA 1
ATOM 3073 C C . SER A 1 392 ? -48 -8.211 22.75 1 64 392 SER A C 1
ATOM 3075 O O . SER A 1 392 ? -47.188 -8.625 21.906 1 64 392 SER A O 1
ATOM 3077 N N . VAL A 1 393 ? -47.688 -7.68 23.891 1 69.94 393 VAL A N 1
ATOM 3078 C CA . VAL A 1 393 ? -46.281 -7.602 24.266 1 69.94 393 VAL A CA 1
ATOM 3079 C C . VAL A 1 393 ? -45.75 -9.008 24.5 1 69.94 393 VAL A C 1
ATOM 3081 O O . VAL A 1 393 ? -44.656 -9.344 24.016 1 69.94 393 VAL A O 1
ATOM 3084 N N . ARG A 1 394 ? -46.531 -9.781 25.156 1 68.19 394 ARG A N 1
ATOM 3085 C CA . ARG A 1 394 ? -46.125 -11.156 25.391 1 68.19 394 ARG A CA 1
ATOM 3086 C C . ARG A 1 394 ? -45.906 -11.906 24.078 1 68.19 394 ARG A C 1
ATOM 3088 O O . ARG A 1 394 ? -44.938 -12.641 23.922 1 68.19 394 ARG A O 1
ATOM 3095 N N . ARG A 1 395 ? -46.75 -11.672 23.203 1 64.06 395 ARG A N 1
ATOM 3096 C CA . ARG A 1 395 ? -46.625 -12.297 21.891 1 64.06 395 ARG A CA 1
ATOM 3097 C C . ARG A 1 395 ? -45.406 -11.742 21.141 1 64.06 395 ARG A C 1
ATOM 3099 O O . ARG A 1 395 ? -44.656 -12.5 20.516 1 64.06 395 ARG A O 1
ATOM 3106 N N . GLY A 1 396 ? -45.281 -10.453 21.281 1 63.84 396 GLY A N 1
ATOM 3107 C CA . GLY A 1 396 ? -44.125 -9.828 20.672 1 63.84 396 GLY A CA 1
ATOM 3108 C C . GLY A 1 396 ? -42.812 -10.32 21.25 1 63.84 396 GLY A C 1
ATOM 3109 O O . GLY A 1 396 ? -41.875 -10.602 20.5 1 63.84 396 GLY A O 1
ATOM 3110 N N . LEU A 1 397 ? -42.812 -10.445 22.516 1 65.38 397 LEU A N 1
ATOM 3111 C CA . LEU A 1 397 ? -41.594 -10.914 23.188 1 65.38 397 LEU A CA 1
ATOM 3112 C C . LEU A 1 397 ? -41.344 -12.383 22.875 1 65.38 397 LEU A C 1
ATOM 3114 O O . LEU A 1 397 ? -40.188 -12.805 22.797 1 65.38 397 LEU A O 1
ATOM 3118 N N . ARG A 1 398 ? -42.406 -13.125 22.75 1 64.38 398 ARG A N 1
ATOM 3119 C CA . ARG A 1 398 ? -42.25 -14.523 22.359 1 64.38 398 ARG A CA 1
ATOM 3120 C C . ARG A 1 398 ? -41.656 -14.641 20.969 1 64.38 398 ARG A C 1
ATOM 3122 O O . ARG A 1 398 ? -40.875 -15.555 20.703 1 64.38 398 ARG A O 1
ATOM 3129 N N . ARG A 1 399 ? -41.938 -13.656 20.266 1 57.28 399 ARG A N 1
ATOM 3130 C CA . ARG A 1 399 ? -41.469 -13.672 18.891 1 57.28 399 ARG A CA 1
ATOM 3131 C C . ARG A 1 399 ? -40 -13.289 18.828 1 57.28 399 ARG A C 1
ATOM 3133 O O . ARG A 1 399 ? -39.281 -13.688 17.891 1 57.28 399 ARG A O 1
ATOM 3140 N N . ILE A 1 400 ? -39.656 -12.57 19.984 1 59.25 400 ILE A N 1
ATOM 3141 C CA . ILE A 1 400 ? -38.25 -12.172 20.031 1 59.25 400 ILE A CA 1
ATOM 3142 C C . ILE A 1 400 ? -37.562 -12.852 21.203 1 59.25 400 ILE A C 1
ATOM 3144 O O . ILE A 1 400 ? -36.719 -12.25 21.859 1 59.25 400 ILE A O 1
ATOM 3148 N N . GLU A 1 401 ? -37.938 -13.938 21.453 1 57.47 401 GLU A N 1
ATOM 3149 C CA . GLU A 1 401 ? -37.469 -14.664 22.641 1 57.47 401 GLU A CA 1
ATOM 3150 C C . GLU A 1 401 ? -35.969 -14.93 22.594 1 57.47 401 GLU A C 1
ATOM 3152 O O . GLU A 1 401 ? -35.312 -15.07 23.625 1 57.47 401 GLU A O 1
ATOM 3157 N N . ASP A 1 402 ? -35.438 -14.938 21.469 1 53.81 402 ASP A N 1
ATOM 3158 C CA . ASP A 1 402 ? -34 -15.156 21.328 1 53.81 402 ASP A CA 1
ATOM 3159 C C . ASP A 1 402 ? -33.219 -13.938 21.797 1 53.81 402 ASP A C 1
ATOM 3161 O O . ASP A 1 402 ? -32 -14.031 22.078 1 53.81 402 ASP A O 1
ATOM 3165 N N . MET A 1 403 ? -33.875 -12.75 21.859 1 56.19 403 MET A N 1
ATOM 3166 C CA . MET A 1 403 ? -33.219 -11.523 22.297 1 56.19 403 MET A CA 1
ATOM 3167 C C . MET A 1 403 ? -33.469 -11.273 23.781 1 56.19 403 MET A C 1
ATOM 3169 O O . MET A 1 403 ? -32.75 -10.484 24.422 1 56.19 403 MET A O 1
ATOM 3173 N N . VAL A 1 404 ? -34.406 -11.969 24.203 1 61.22 404 VAL A N 1
ATOM 3174 C CA . VAL A 1 404 ? -34.844 -11.664 25.562 1 61.22 404 VAL A CA 1
ATOM 3175 C C . VAL A 1 404 ? -34.906 -12.945 26.391 1 61.22 404 VAL A C 1
ATOM 3177 O O . VAL A 1 404 ? -35.062 -14.039 25.828 1 61.22 404 VAL A O 1
ATOM 3180 N N . VAL A 1 405 ? -34.438 -12.836 27.562 1 63.34 405 VAL A N 1
ATOM 3181 C CA . VAL A 1 405 ? -34.594 -13.914 28.531 1 63.34 405 VAL A CA 1
ATOM 3182 C C . VAL A 1 405 ? -35.781 -13.625 29.438 1 63.34 405 VAL A C 1
ATOM 3184 O O . VAL A 1 405 ? -35.938 -12.508 29.922 1 63.34 405 VAL A O 1
ATOM 3187 N N . ARG A 1 406 ? -36.656 -14.672 29.438 1 63.56 406 ARG A N 1
ATOM 3188 C CA . ARG A 1 406 ? -37.812 -14.562 30.328 1 63.56 406 ARG A CA 1
ATOM 3189 C C . ARG A 1 406 ? -37.594 -15.352 31.625 1 63.56 406 ARG A C 1
ATOM 3191 O O . ARG A 1 406 ? -37.25 -16.531 31.578 1 63.56 406 ARG A O 1
ATOM 3198 N N . GLU A 1 407 ? -37.344 -14.578 32.688 1 58.56 407 GLU A N 1
ATOM 3199 C CA . GLU A 1 407 ? -37.281 -15.211 34.031 1 58.56 407 GLU A CA 1
ATOM 3200 C C . GLU A 1 407 ? -38.375 -14.68 34.938 1 58.56 407 GLU A C 1
ATOM 3202 O O . GLU A 1 407 ? -38.438 -13.477 35.188 1 58.56 407 GLU A O 1
ATOM 3207 N N . GLN A 1 408 ? -39.062 -15.531 35.781 1 58.03 408 GLN A N 1
ATOM 3208 C CA . GLN A 1 408 ? -40 -15.32 36.844 1 58.03 408 GLN A CA 1
ATOM 3209 C C . GLN A 1 408 ? -40.906 -14.109 36.562 1 58.03 408 GLN A C 1
ATOM 3211 O O . GLN A 1 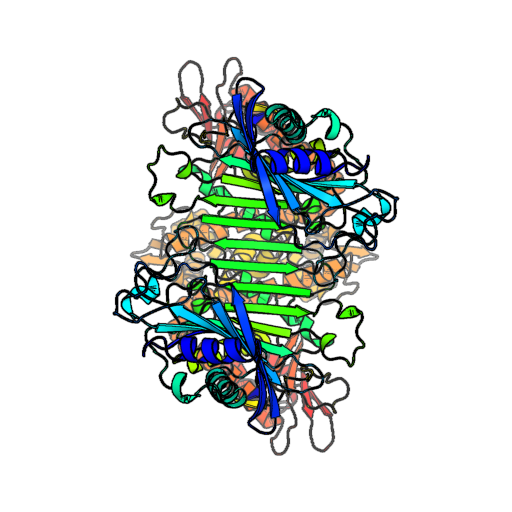408 ? -41 -13.211 37.406 1 58.03 408 GLN A O 1
ATOM 3216 N N . GLY A 1 409 ? -41.531 -13.984 35.344 1 63.41 409 GLY A N 1
ATOM 3217 C CA . GLY A 1 409 ? -42.469 -12.93 35.031 1 63.41 409 GLY A CA 1
ATOM 3218 C C . GLY A 1 409 ? -41.812 -11.688 34.469 1 63.41 409 GLY A C 1
ATOM 3219 O O . GLY A 1 409 ? -42.5 -10.688 34.188 1 63.41 409 GLY A O 1
ATOM 3220 N N . SER A 1 410 ? -40.438 -11.703 34.438 1 65.38 410 SER A N 1
ATOM 3221 C CA . SER A 1 410 ? -39.719 -10.57 33.875 1 65.38 410 SER A CA 1
ATOM 3222 C C . SER A 1 410 ? -38.969 -10.961 32.625 1 65.38 410 SER A C 1
ATOM 3224 O O . SER A 1 410 ? -38.719 -12.141 32.375 1 65.38 410 SER A O 1
ATOM 3226 N N . VAL A 1 411 ? -38.875 -9.977 31.75 1 66.06 411 VAL A N 1
ATOM 3227 C CA . VAL A 1 411 ? -38.156 -10.188 30.5 1 66.06 411 VAL A CA 1
ATOM 3228 C C . VAL A 1 411 ? -36.906 -9.281 30.453 1 66.06 411 VAL A C 1
ATOM 3230 O O . VAL A 1 411 ? -36.969 -8.125 30.891 1 66.06 411 VAL A O 1
ATOM 3233 N N . ALA A 1 412 ? -35.781 -9.852 30.203 1 63.38 412 ALA A N 1
ATOM 3234 C CA . ALA A 1 412 ? -34.531 -9.117 30.047 1 63.38 412 ALA A CA 1
ATOM 3235 C C . ALA A 1 412 ? -33.844 -9.469 28.734 1 63.38 412 ALA A C 1
ATOM 3237 O O . ALA A 1 412 ? -34.125 -10.508 28.125 1 63.38 412 ALA A O 1
ATOM 3238 N N . LEU A 1 413 ? -33.094 -8.531 28.312 1 60.62 413 LEU A N 1
ATOM 3239 C CA . LEU A 1 413 ? -32.281 -8.844 27.141 1 60.62 413 LEU A CA 1
ATOM 3240 C C . LEU A 1 413 ? -31.281 -9.961 27.438 1 60.62 413 LEU A C 1
ATOM 3242 O O . LEU A 1 413 ? -30.766 -10.055 28.562 1 60.62 413 LEU A O 1
ATOM 3246 N N . ARG A 1 414 ? -31.188 -10.977 26.734 1 52.78 414 ARG A N 1
ATOM 3247 C CA . ARG A 1 414 ? -30.391 -12.156 27 1 52.78 414 ARG A CA 1
ATOM 3248 C C . ARG A 1 414 ? -28.969 -11.773 27.422 1 52.78 414 ARG A C 1
ATOM 3250 O O . ARG A 1 414 ? -28.375 -12.406 28.297 1 52.78 414 ARG A O 1
ATOM 3257 N N . SER A 1 415 ? -28.25 -10.875 26.672 1 45.03 415 SER A N 1
ATOM 3258 C CA . SER A 1 415 ? -26.953 -10.383 27.109 1 45.03 415 SER A CA 1
ATOM 3259 C C . SER A 1 415 ? -26.859 -8.867 26.953 1 45.03 415 SER A C 1
ATOM 3261 O O . SER A 1 415 ? -27.609 -8.266 26.172 1 45.03 415 SER A O 1
ATOM 3263 N N . HIS A 1 416 ? -26.109 -8.188 27.812 1 43.16 416 HIS A N 1
ATOM 3264 C CA . HIS A 1 416 ? -25.875 -6.75 27.719 1 43.16 416 HIS A CA 1
ATOM 3265 C C . HIS A 1 416 ? -25.375 -6.355 26.328 1 43.16 416 HIS A C 1
ATOM 3267 O O . HIS A 1 416 ? -25.734 -5.285 25.828 1 43.16 416 HIS A O 1
ATOM 3273 N N . HIS A 1 417 ? -24.766 -7.141 25.797 1 40.69 417 HIS A N 1
ATOM 3274 C CA . HIS A 1 417 ? -24.188 -6.898 24.484 1 40.69 417 HIS A CA 1
ATOM 3275 C C . HIS A 1 417 ? -25.281 -6.895 23.406 1 40.69 417 HIS A C 1
ATOM 3277 O O . HIS A 1 417 ? -25.297 -6.016 22.547 1 40.69 417 HIS A O 1
ATOM 3283 N N . VAL A 1 418 ? -26.219 -7.738 23.531 1 40.44 418 VAL A N 1
ATOM 3284 C CA . VAL A 1 418 ? -27.359 -7.762 22.625 1 40.44 418 VAL A CA 1
ATOM 3285 C C . VAL A 1 418 ? -28.266 -6.555 22.906 1 40.44 418 VAL A C 1
ATOM 3287 O O . VAL A 1 418 ? -28.75 -5.914 21.969 1 40.44 418 VAL A O 1
ATOM 3290 N N . ALA A 1 419 ? -28.359 -6.289 24.109 1 42.31 419 ALA A N 1
ATOM 3291 C CA . ALA A 1 419 ? -29.141 -5.125 24.5 1 42.31 419 ALA A CA 1
ATOM 3292 C C . ALA A 1 419 ? -28.547 -3.84 23.938 1 42.31 419 ALA A C 1
ATOM 3294 O O . ALA A 1 419 ? -29.266 -2.986 23.422 1 42.31 419 ALA A O 1
ATOM 3295 N N . GLU A 1 420 ? -27.375 -3.746 24.078 1 41.72 420 GLU A N 1
ATOM 3296 C CA . GLU A 1 420 ? -26.672 -2.562 23.578 1 41.72 420 GLU A CA 1
ATOM 3297 C C . GLU A 1 420 ? -26.781 -2.461 22.062 1 41.72 420 GLU A C 1
ATOM 3299 O O . GLU A 1 420 ? -26.984 -1.372 21.516 1 41.72 420 GLU A O 1
ATOM 3304 N N . GLN A 1 421 ? -26.797 -3.539 21.516 1 40.34 421 GLN A N 1
ATOM 3305 C CA . GLN A 1 421 ? -26.906 -3.561 20.047 1 40.34 421 GLN A CA 1
ATOM 3306 C C . GLN A 1 421 ? -28.344 -3.26 19.609 1 40.34 421 GLN A C 1
ATOM 3308 O O . GLN A 1 421 ? -28.547 -2.559 18.609 1 40.34 421 GLN A O 1
ATOM 3313 N N . VAL A 1 422 ? -29.219 -3.723 20.375 1 39.66 422 VAL A N 1
ATOM 3314 C CA . VAL A 1 422 ? -30.625 -3.467 20.078 1 39.66 422 VAL A CA 1
ATOM 3315 C C . VAL A 1 422 ? -30.969 -2.016 20.406 1 39.66 422 VAL A C 1
ATOM 3317 O O . VAL A 1 422 ? -31.656 -1.342 19.641 1 39.66 422 VAL A O 1
ATOM 3320 N N . VAL A 1 423 ? -30.438 -1.562 21.453 1 41.31 423 VAL A N 1
ATOM 3321 C CA . VAL A 1 423 ? -30.656 -0.175 21.859 1 41.31 423 VAL A CA 1
ATOM 3322 C C . VAL A 1 423 ? -30.062 0.763 20.812 1 41.31 423 VAL A C 1
ATOM 3324 O O . VAL A 1 423 ? -30.688 1.749 20.422 1 41.31 423 VAL A O 1
ATOM 3327 N N . GLU A 1 424 ? -28.984 0.49 20.438 1 40.03 424 GLU A N 1
ATOM 3328 C CA . GLU A 1 424 ? -28.312 1.292 19.422 1 40.03 424 GLU A CA 1
ATOM 3329 C C . GLU A 1 424 ? -29.016 1.192 18.078 1 40.03 424 GLU A C 1
ATOM 3331 O O . GLU A 1 424 ? -29.172 2.193 17.375 1 40.03 424 GLU A O 1
ATOM 3336 N N . ALA A 1 425 ? -29.516 0.091 17.875 1 38.97 425 ALA A N 1
ATOM 3337 C CA . ALA A 1 425 ? -30.297 -0.11 16.656 1 38.97 425 ALA A CA 1
ATOM 3338 C C . ALA A 1 425 ? -31.672 0.555 16.766 1 38.97 425 ALA A C 1
ATOM 3340 O O . ALA A 1 425 ? -32.125 1.179 15.812 1 38.97 425 ALA A O 1
ATOM 3341 N N . LEU A 1 426 ? -32.219 0.433 17.906 1 37.78 426 LEU A N 1
ATOM 3342 C CA . LEU A 1 426 ? -33.531 1.033 18.156 1 37.78 426 LEU A CA 1
ATOM 3343 C C . LEU A 1 426 ? -33.438 2.551 18.266 1 37.78 426 LEU A C 1
ATOM 3345 O O . LEU A 1 426 ? -34.281 3.279 17.734 1 37.78 426 LEU A O 1
ATOM 3349 N N . THR A 1 427 ? -32.469 3.051 18.938 1 39.47 427 THR A N 1
ATOM 3350 C CA . THR A 1 427 ? -32.25 4.484 19.062 1 39.47 427 THR A CA 1
ATOM 3351 C C . THR A 1 427 ? -31.859 5.094 17.719 1 39.47 427 THR A C 1
ATOM 3353 O O . THR A 1 427 ? -32.344 6.172 17.359 1 39.47 427 THR A O 1
ATOM 3356 N N . ALA A 1 428 ? -31.141 4.5 16.969 1 37.62 428 ALA A N 1
ATOM 3357 C CA . ALA A 1 428 ? -30.781 4.914 15.617 1 37.62 428 ALA A CA 1
ATOM 3358 C C . ALA A 1 428 ? -31.969 4.777 14.664 1 37.62 428 ALA A C 1
ATOM 3360 O O . ALA A 1 428 ? -32.188 5.633 13.797 1 37.62 428 ALA A O 1
ATOM 3361 N N . ALA A 1 429 ? -32.75 3.826 14.859 1 36.06 429 ALA A N 1
ATOM 3362 C CA . ALA A 1 429 ? -34 3.668 14.102 1 36.06 429 ALA A CA 1
ATOM 3363 C C . ALA A 1 429 ? -35 4.738 14.484 1 36.06 429 ALA A C 1
ATOM 3365 O O . ALA A 1 429 ? -35.719 5.258 13.625 1 36.06 429 ALA A O 1
ATOM 3366 N N . ARG A 1 430 ? -35.062 5.082 15.617 1 34.25 430 ARG A N 1
ATOM 3367 C CA . ARG A 1 430 ? -35.969 6.137 16.078 1 34.25 430 ARG A CA 1
ATOM 3368 C C . ARG A 1 430 ? -35.5 7.508 15.617 1 34.25 430 ARG A C 1
ATOM 3370 O O . ARG A 1 430 ? -36.281 8.336 15.172 1 34.25 430 ARG A O 1
ATOM 3377 N N . GLU A 1 431 ? -34.312 7.883 15.766 1 36.09 431 GLU A N 1
ATOM 3378 C CA . GLU A 1 431 ? -33.75 9.156 15.312 1 36.09 431 GLU A CA 1
ATOM 3379 C C . GLU A 1 431 ? -33.625 9.195 13.789 1 36.09 431 GLU A C 1
ATOM 3381 O O . GLU A 1 431 ? -33.844 10.242 13.172 1 36.09 431 GLU A O 1
ATOM 3386 N N . GLY A 1 432 ? -33.375 8.227 13.117 1 31.92 432 GLY A N 1
ATOM 3387 C CA . GLY A 1 432 ? -33.406 8.102 11.664 1 31.92 432 GLY A CA 1
ATOM 3388 C C . GLY A 1 432 ? -34.781 8.172 11.086 1 31.92 432 GLY A C 1
ATOM 3389 O O . GLY A 1 432 ? -35 8.797 10.039 1 31.92 432 GLY A O 1
ATOM 3390 N N . VAL A 1 433 ? -35.781 7.578 11.656 1 30.59 433 VAL A N 1
ATOM 3391 C CA . VAL A 1 433 ? -37.156 7.746 11.211 1 30.59 433 VAL A CA 1
ATOM 3392 C C . VAL A 1 433 ? -37.594 9.203 11.383 1 30.59 433 VAL A C 1
ATOM 3394 O O . VAL A 1 433 ? -38.219 9.773 10.5 1 30.59 433 VAL A O 1
ATOM 3397 N N . ARG A 1 434 ? -37.312 9.836 12.352 1 31.34 434 ARG A N 1
ATOM 3398 C CA . ARG A 1 434 ? -37.594 11.258 12.492 1 31.34 434 ARG A CA 1
ATOM 3399 C C . ARG A 1 434 ? -36.812 12.086 11.477 1 31.34 434 ARG A C 1
ATOM 3401 O O . ARG A 1 434 ? -37.375 12.984 10.844 1 31.34 434 ARG A O 1
ATOM 3408 N N . ASN A 1 435 ? -35.5 11.938 11.336 1 30.48 435 ASN A N 1
ATOM 3409 C CA . ASN A 1 435 ? -34.719 12.727 10.398 1 30.48 435 ASN A CA 1
ATOM 3410 C C . ASN A 1 435 ? -34.844 12.195 8.977 1 30.48 435 ASN A C 1
ATOM 3412 O O . ASN A 1 435 ? -34.812 12.969 8.016 1 30.48 435 ASN A O 1
ATOM 3416 N N . ALA A 1 436 ? -35 10.992 8.688 1 28.98 436 ALA A N 1
ATOM 3417 C CA . ALA A 1 436 ? -35.219 10.539 7.312 1 28.98 436 ALA A CA 1
ATOM 3418 C C . ALA A 1 436 ? -36.562 11.07 6.77 1 28.98 436 ALA A C 1
ATOM 3420 O O . ALA A 1 436 ? -36.656 11.43 5.594 1 28.98 436 ALA A O 1
ATOM 3421 N N . VAL A 1 437 ? -37.594 11.109 7.426 1 28.95 437 VAL A N 1
ATOM 3422 C CA . VAL A 1 437 ? -38.812 11.812 7 1 28.95 437 VAL A CA 1
ATOM 3423 C C . VAL A 1 437 ? -38.5 13.297 6.82 1 28.95 437 VAL A C 1
ATOM 3425 O O . VAL A 1 437 ? -38.938 13.922 5.855 1 28.95 437 VAL A O 1
ATOM 3428 N N . GLY A 1 438 ? -37.781 13.914 7.664 1 27.58 438 GLY A N 1
ATOM 3429 C CA . GLY A 1 438 ? -37.312 15.273 7.434 1 27.58 438 GLY A CA 1
ATOM 3430 C C . GLY A 1 438 ? -36.344 15.391 6.273 1 27.58 438 GLY A C 1
ATOM 3431 O O . GLY A 1 438 ? -36.438 16.328 5.469 1 27.58 438 GLY A O 1
ATOM 3432 N N . ALA A 1 439 ? -35.5 14.453 6.074 1 28.11 439 ALA A N 1
ATOM 3433 C CA . ALA A 1 439 ? -34.5 14.633 5.023 1 28.11 439 ALA A CA 1
ATOM 3434 C C . ALA A 1 439 ? -35.062 14.273 3.656 1 28.11 439 ALA A C 1
ATOM 3436 O O . ALA A 1 439 ? -34.719 14.906 2.652 1 28.11 439 ALA A O 1
ATOM 3437 N N . ALA A 1 440 ? -35.906 13.328 3.371 1 27.61 440 ALA A N 1
ATOM 3438 C CA . ALA A 1 440 ? -36.562 13.188 2.072 1 27.61 440 ALA A CA 1
ATOM 3439 C C . ALA A 1 440 ? -37.312 14.453 1.706 1 27.61 440 ALA A C 1
ATOM 3441 O O . ALA A 1 440 ? -37.312 14.883 0.55 1 27.61 440 ALA A O 1
ATOM 3442 N N . ALA A 1 441 ? -38 15.055 2.545 1 27.17 441 ALA A N 1
ATOM 3443 C CA . ALA A 1 441 ? -38.562 16.406 2.375 1 27.17 441 ALA A CA 1
ATOM 3444 C C . ALA A 1 441 ? -37.438 17.438 2.215 1 27.17 441 ALA A C 1
ATOM 3446 O O . ALA A 1 441 ? -37.594 18.391 1.441 1 27.17 441 ALA A O 1
ATOM 3447 N N . ASN A 1 442 ? -36.344 17.25 2.822 1 27.3 442 ASN A N 1
ATOM 3448 C CA . ASN A 1 442 ? -35.281 18.25 2.734 1 27.3 442 ASN A CA 1
ATOM 3449 C C . ASN A 1 442 ? -34.531 18.172 1.402 1 27.3 442 ASN A C 1
ATOM 3451 O O . ASN A 1 442 ? -33.906 19.125 0.984 1 27.3 442 ASN A O 1
ATOM 3455 N N . ALA A 1 443 ? -34.594 17.281 0.572 1 27.33 443 ALA A N 1
ATOM 3456 C CA . ALA A 1 443 ? -34.031 17.516 -0.749 1 27.33 443 ALA A CA 1
ATOM 3457 C C . ALA A 1 443 ? -34.75 18.641 -1.478 1 27.33 443 ALA A C 1
ATOM 3459 O O . ALA A 1 443 ? -34.125 19.453 -2.154 1 27.33 443 ALA A O 1
ATOM 3460 N N . VAL A 1 444 ? -36.031 18.656 -1.544 1 26.89 444 VAL A N 1
ATOM 3461 C CA . VAL A 1 444 ? -36.781 19.828 -1.98 1 26.89 444 VAL A CA 1
ATOM 3462 C C . VAL A 1 444 ? -36.5 21 -1.04 1 26.89 444 VAL A C 1
ATOM 3464 O O . VAL A 1 444 ? -36.312 22.141 -1.487 1 26.89 444 VAL A O 1
ATOM 3467 N N . GLN A 1 445 ? -36.406 20.719 0.284 1 27.27 445 GLN A N 1
ATOM 3468 C CA . GLN A 1 445 ? -36.031 21.781 1.218 1 27.27 445 GLN A CA 1
ATOM 3469 C C . GLN A 1 445 ? -34.562 22.094 1.131 1 27.27 445 GLN A C 1
ATOM 3471 O O . GLN A 1 445 ? -34.094 23.109 1.679 1 27.27 445 GLN A O 1
ATOM 3476 N N . ASN A 1 446 ? -33.812 21.516 0.591 1 28.45 446 ASN A N 1
ATOM 3477 C CA . ASN A 1 446 ? -32.469 22.031 0.339 1 28.45 446 ASN A CA 1
ATOM 3478 C C . ASN A 1 446 ? -32.5 23.422 -0.281 1 28.45 446 ASN A C 1
ATOM 3480 O O . ASN A 1 446 ? -31.609 24.234 -0.057 1 28.45 446 ASN A O 1
ATOM 3484 N N . ALA A 1 447 ? -33.438 23.672 -1.063 1 27.23 447 ALA A N 1
ATOM 3485 C CA . ALA A 1 447 ? -33.656 25.078 -1.379 1 27.23 447 ALA A CA 1
ATOM 3486 C C . ALA A 1 447 ? -33.969 25.891 -0.121 1 27.23 447 ALA A C 1
ATOM 3488 O O . ALA A 1 447 ? -33.469 27 0.049 1 27.23 447 ALA A O 1
ATOM 3489 N N . GLU A 1 448 ? -34.938 25.484 0.746 1 27.73 448 GLU A N 1
ATOM 3490 C CA . GLU A 1 448 ? -35.156 26.047 2.07 1 27.73 448 GLU A CA 1
ATOM 3491 C C . GLU A 1 448 ? -34.125 25.516 3.072 1 27.73 448 GLU A C 1
ATOM 3493 O O . GLU A 1 448 ? -33.938 26.109 4.137 1 27.73 448 GLU A O 1
ATOM 3498 N N . ARG A 1 449 ? -33.469 24.516 3.023 1 32.94 449 ARG A N 1
ATOM 3499 C CA . ARG A 1 449 ? -32.406 23.922 3.814 1 32.94 449 ARG A CA 1
ATOM 3500 C C . ARG A 1 449 ? -31.109 24.734 3.697 1 32.94 449 ARG A C 1
ATOM 3502 O O . ARG A 1 449 ? -30.203 24.594 4.52 1 32.94 449 ARG A O 1
ATOM 3509 N N . LYS A 1 450 ? -30.969 25.281 2.816 1 34.72 450 LYS A N 1
ATOM 3510 C CA . LYS A 1 450 ? -30.031 26.406 2.758 1 34.72 450 LYS A CA 1
ATOM 3511 C C . LYS A 1 450 ? -30.25 27.359 3.93 1 34.72 450 LYS A C 1
ATOM 3513 O O . LYS A 1 450 ? -29.281 27.844 4.516 1 34.72 450 LYS A O 1
ATOM 3518 N N . ALA A 1 451 ? -31.438 27.672 4.219 1 31.81 451 ALA A N 1
ATOM 3519 C CA . ALA A 1 451 ? -31.797 28.484 5.375 1 31.81 451 ALA A CA 1
ATOM 3520 C C . ALA A 1 451 ? -31.609 27.703 6.672 1 31.81 451 ALA A C 1
ATOM 3522 O O . ALA A 1 451 ? -31.172 28.25 7.684 1 31.81 451 ALA A O 1
ATOM 3523 N N . LEU A 1 452 ? -31.969 26.406 6.797 1 35.16 452 LEU A N 1
ATOM 3524 C CA . LEU A 1 452 ? -31.766 25.578 7.98 1 35.16 452 LEU A CA 1
ATOM 3525 C C . LEU A 1 452 ? -30.312 25.109 8.086 1 35.16 452 LEU A C 1
ATOM 3527 O O . LEU A 1 452 ? -29.75 25.078 9.188 1 35.16 452 LEU A O 1
ATOM 3531 N N . ASP A 1 453 ? -29.734 24.75 7.113 1 39.53 453 ASP A N 1
ATOM 3532 C CA . ASP A 1 453 ? -28.297 24.531 7.066 1 39.53 453 ASP A CA 1
ATOM 3533 C C . ASP A 1 453 ? -27.531 25.781 7.535 1 39.53 453 ASP A C 1
ATOM 3535 O O . ASP A 1 453 ? -26.562 25.672 8.281 1 39.53 453 ASP A O 1
ATOM 3539 N N . GLU A 1 454 ? -28.078 26.75 7.035 1 43.41 454 GLU A N 1
ATOM 3540 C CA . GLU A 1 454 ? -27.562 28.016 7.547 1 43.41 454 GLU A CA 1
ATOM 3541 C C . GLU A 1 454 ? -27.844 28.172 9.039 1 43.41 454 GLU A C 1
ATOM 3543 O O . GLU A 1 454 ? -26.984 28.641 9.797 1 43.41 454 GLU A O 1
ATOM 3548 N N . ARG A 1 455 ? -29.047 27.719 9.453 1 46.69 455 ARG A N 1
ATOM 3549 C CA . ARG A 1 455 ? -29.406 27.812 10.859 1 46.69 455 ARG A CA 1
ATOM 3550 C C . ARG A 1 455 ? -28.719 26.75 11.688 1 46.69 455 ARG A C 1
ATOM 3552 O O . ARG A 1 455 ? -28.328 26.984 12.836 1 46.69 455 ARG A O 1
ATOM 3559 N N . THR A 1 456 ? -28.641 25.625 11.133 1 54.78 456 THR A N 1
ATOM 3560 C CA . THR A 1 456 ? -27.812 24.641 11.812 1 54.78 456 THR A CA 1
ATOM 3561 C C . THR A 1 456 ? -26.344 25.078 11.852 1 54.78 456 THR A C 1
ATOM 3563 O O . THR A 1 456 ? -25.672 24.922 12.867 1 54.78 456 THR A O 1
ATOM 3566 N N . ASP A 1 457 ? -25.984 25.609 10.805 1 52.34 457 ASP A N 1
ATOM 3567 C CA . ASP A 1 457 ? -24.672 26.234 10.812 1 52.34 457 ASP A CA 1
ATOM 3568 C C . ASP A 1 457 ? -24.594 27.344 11.859 1 52.34 457 ASP A C 1
ATOM 3570 O O . ASP A 1 457 ? -23.578 27.484 12.539 1 52.34 457 ASP A O 1
ATOM 3574 N N . GLU A 1 458 ? -25.641 27.984 11.977 1 59.75 458 GLU A N 1
ATOM 3575 C CA . GLU A 1 458 ? -25.719 29.047 12.977 1 59.75 458 GLU A CA 1
ATOM 3576 C C . GLU A 1 458 ? -25.719 28.469 14.391 1 59.75 458 GLU A C 1
ATOM 3578 O O . GLU A 1 458 ? -25.094 29.031 15.297 1 59.75 458 GLU A O 1
ATOM 3583 N N . LEU A 1 459 ? -26.312 27.344 14.508 1 68.75 459 LEU A N 1
ATOM 3584 C CA . LEU A 1 459 ? -26.281 26.672 15.797 1 68.75 459 LEU A CA 1
ATOM 3585 C C . LEU A 1 459 ? -24.875 26.156 16.109 1 68.75 459 LEU A C 1
ATOM 3587 O O . LEU A 1 459 ? -24.359 26.359 17.203 1 68.75 459 LEU A O 1
ATOM 3591 N N . ILE A 1 460 ? -24.375 25.594 15.25 1 64.31 460 ILE A N 1
ATOM 3592 C CA . ILE A 1 460 ? -23.016 25.109 15.422 1 64.31 460 ILE A CA 1
ATOM 3593 C C . ILE A 1 460 ? -22.062 26.281 15.664 1 64.31 460 ILE A C 1
ATOM 3595 O O . ILE A 1 460 ? -21.234 26.234 16.562 1 64.31 460 ILE A O 1
ATOM 3599 N N . ALA A 1 461 ? -22.25 27.312 14.867 1 60.62 461 ALA A N 1
ATOM 3600 C CA . ALA A 1 461 ? -21.469 28.531 15.055 1 60.62 461 ALA A CA 1
ATOM 3601 C C . ALA A 1 461 ? -21.688 29.125 16.438 1 60.62 461 ALA A C 1
ATOM 3603 O O . ALA A 1 461 ? -20.75 29.562 17.094 1 60.62 461 ALA A O 1
ATOM 3604 N N . PHE A 1 462 ? -22.875 29.156 16.938 1 68 462 PHE A N 1
ATOM 3605 C CA . PHE A 1 462 ? -23.203 29.641 18.266 1 68 462 PHE A CA 1
ATOM 3606 C C . PHE A 1 462 ? -22.516 28.797 19.344 1 68 462 PHE A C 1
ATOM 3608 O O . PHE A 1 462 ? -21.906 29.328 20.266 1 68 462 PHE A O 1
ATOM 3615 N N . CYS A 1 463 ? -22.625 27.516 19.234 1 70.12 463 CYS A N 1
ATOM 3616 C CA . CYS A 1 463 ? -22.031 26.625 20.203 1 70.12 463 CYS A CA 1
ATOM 3617 C C . CYS A 1 463 ? -20.516 26.797 20.234 1 70.12 463 CYS A C 1
ATOM 3619 O O . CYS A 1 463 ? -19.906 26.891 21.312 1 70.12 463 CYS A O 1
ATOM 3621 N N . GLN A 1 464 ? -20 26.938 19.172 1 61.53 464 GLN A N 1
ATOM 3622 C CA . GLN A 1 464 ? -18.547 27.125 19.062 1 61.53 464 GLN A CA 1
ATOM 3623 C C . GLN A 1 464 ? -18.125 28.469 19.656 1 61.53 464 GLN A C 1
ATOM 3625 O O . GLN A 1 464 ? -17.141 28.562 20.391 1 61.53 464 GLN A O 1
ATOM 3630 N N . ALA A 1 465 ? -18.875 29.5 19.359 1 64.06 465 ALA A N 1
ATOM 3631 C CA . ALA A 1 465 ? -18.578 30.859 19.828 1 64.06 465 ALA A CA 1
ATOM 3632 C C . ALA A 1 465 ? -18.703 30.953 21.359 1 64.06 465 ALA A C 1
ATOM 3634 O O . ALA A 1 465 ? -18.016 31.75 21.984 1 64.06 465 ALA A O 1
ATOM 3635 N N . ASN A 1 466 ? -19.516 30.031 21.859 1 67.88 466 ASN A N 1
ATOM 3636 C CA . ASN A 1 466 ? -19.766 30.141 23.297 1 67.88 466 ASN A CA 1
ATOM 3637 C C . ASN A 1 466 ? -19.172 28.969 24.062 1 67.88 466 ASN A C 1
ATOM 3639 O O . ASN A 1 466 ? -19.484 28.766 25.234 1 67.88 466 ASN A O 1
ATOM 3643 N N . GLY A 1 467 ? -18.328 28.219 23.25 1 64.69 467 GLY A N 1
ATOM 3644 C CA . GLY A 1 467 ? -17.656 27.094 23.922 1 64.69 467 GLY A CA 1
ATOM 3645 C C . GLY A 1 467 ? -18.625 26.031 24.391 1 64.69 467 GLY A C 1
ATOM 3646 O O . GLY A 1 467 ? -18.406 25.391 25.422 1 64.69 467 GLY A O 1
ATOM 3647 N N . ILE A 1 468 ? -19.688 25.859 23.719 1 68.5 468 ILE A N 1
ATOM 3648 C CA . ILE A 1 468 ? -20.688 24.875 24.094 1 68.5 468 ILE A CA 1
ATOM 3649 C C . ILE A 1 468 ? -20.469 23.578 23.297 1 68.5 468 ILE A C 1
ATOM 3651 O O . ILE A 1 468 ? -20.297 23.625 22.078 1 68.5 468 ILE A O 1
ATOM 3655 N N . HIS A 1 469 ? -20.391 22.594 24.078 1 70.38 469 HIS A N 1
ATOM 3656 C CA . HIS A 1 469 ? -20.312 21.281 23.469 1 70.38 469 HIS A CA 1
ATOM 3657 C C . HIS A 1 469 ? -21.547 20.438 23.797 1 70.38 469 HIS A C 1
ATOM 3659 O O . HIS A 1 469 ? -21.875 20.25 24.969 1 70.38 469 HIS A O 1
ATOM 3665 N N . VAL A 1 470 ? -22.188 20.047 22.766 1 63.97 470 VAL A N 1
ATOM 3666 C CA . VAL A 1 470 ? -23.375 19.234 22.969 1 63.97 470 VAL A CA 1
ATOM 3667 C C . VAL A 1 470 ? -23.047 17.766 22.734 1 63.97 470 VAL A C 1
ATOM 3669 O O . VAL A 1 470 ? -22.562 17.391 21.672 1 63.97 470 VAL A O 1
ATOM 3672 N N . GLU A 1 471 ? -23.172 17.141 23.734 1 60.59 471 GLU A N 1
ATOM 3673 C CA . GLU A 1 471 ? -22.984 15.703 23.672 1 60.59 471 GLU A CA 1
ATOM 3674 C C . GLU A 1 471 ? -24.328 14.977 23.609 1 60.59 471 GLU A C 1
ATOM 3676 O O . GLU A 1 471 ? -25.156 15.117 24.516 1 60.59 471 GLU A O 1
ATOM 3681 N N . GLU A 1 472 ? -24.453 14.422 22.547 1 46.47 472 GLU A N 1
ATOM 3682 C CA . GLU A 1 472 ? -25.672 13.625 22.422 1 46.47 472 GLU A CA 1
ATOM 3683 C C . GLU A 1 472 ? -25.391 12.141 22.609 1 46.47 472 GLU A C 1
ATOM 3685 O O . GLU A 1 472 ? -24.844 11.492 21.719 1 46.47 472 GLU A O 1
ATOM 3690 N N . ARG A 1 473 ? -25.344 11.781 23.734 1 42.41 473 ARG A N 1
ATOM 3691 C CA . ARG A 1 473 ? -25.188 10.367 24.078 1 42.41 473 ARG A CA 1
ATOM 3692 C C . ARG A 1 473 ? -26.5 9.758 24.516 1 42.41 473 ARG A C 1
ATOM 3694 O O . ARG A 1 473 ? -27.125 10.234 25.469 1 42.41 473 ARG A O 1
ATOM 3701 N N . GLU A 1 474 ? -26.953 8.539 24.094 1 44.34 474 GLU A N 1
ATOM 3702 C CA . GLU A 1 474 ? -28.172 7.797 24.406 1 44.34 474 GLU A CA 1
ATOM 3703 C C . GLU A 1 474 ? -29.375 8.734 24.547 1 44.34 474 GLU A C 1
ATOM 3705 O O . GLU A 1 474 ? -29.406 9.797 23.906 1 44.34 474 GLU A O 1
ATOM 3710 N N . ALA A 1 475 ? -30.25 8.688 25.688 1 46.56 475 ALA A N 1
ATOM 3711 C CA . ALA A 1 475 ? -31.484 9.383 26.062 1 46.56 475 ALA A CA 1
ATOM 3712 C C . ALA A 1 475 ? -31.172 10.758 26.641 1 46.56 475 ALA A C 1
ATOM 3714 O O . ALA A 1 475 ? -32.062 11.594 26.781 1 46.56 475 ALA A O 1
ATOM 3715 N N . ARG A 1 476 ? -29.859 11.055 26.797 1 54.16 476 ARG A N 1
ATOM 3716 C CA . ARG A 1 476 ? -29.672 12.32 27.5 1 54.16 476 ARG A CA 1
ATOM 3717 C C . ARG A 1 476 ? -28.75 13.25 26.719 1 54.16 476 ARG A C 1
ATOM 3719 O O . ARG A 1 476 ? -27.719 12.812 26.219 1 54.16 476 ARG A O 1
ATOM 3726 N N . LEU A 1 477 ? -29.266 14.328 26.531 1 67.44 477 LEU A N 1
ATOM 3727 C CA . LEU A 1 477 ? -28.516 15.445 25.953 1 67.44 477 LEU A CA 1
ATOM 3728 C C . LEU A 1 477 ? -27.703 16.156 27.031 1 67.44 477 LEU A C 1
ATOM 3730 O O . LEU A 1 477 ? -28.234 16.5 28.094 1 67.44 477 LEU A O 1
ATOM 3734 N N . ARG A 1 478 ? -26.5 16.062 26.812 1 73.94 478 ARG A N 1
ATOM 3735 C CA . ARG A 1 478 ? -25.625 16.828 27.688 1 73.94 478 ARG A CA 1
ATOM 3736 C C . ARG A 1 478 ? -25 18.016 26.953 1 73.94 478 ARG A C 1
ATOM 3738 O O . ARG A 1 478 ? -24.484 17.844 25.844 1 73.94 478 ARG A O 1
ATOM 3745 N N . VAL A 1 479 ? -25.125 19.109 27.578 1 78.88 479 VAL A N 1
ATOM 3746 C CA . VAL A 1 479 ? -24.562 20.344 27.047 1 78.88 479 VAL A CA 1
ATOM 3747 C C . VAL A 1 479 ? -23.422 20.828 27.938 1 78.88 479 VAL A C 1
ATOM 3749 O O . VAL A 1 479 ? -23.641 21.219 29.078 1 78.88 479 VAL A O 1
ATOM 3752 N N . LYS A 1 480 ? -22.344 20.641 27.484 1 76.25 480 LYS A N 1
ATOM 3753 C CA . LYS A 1 480 ? -21.172 21.141 28.219 1 76.25 480 LYS A CA 1
ATOM 3754 C C . LYS A 1 480 ? -20.844 22.578 27.828 1 76.25 480 LYS A C 1
ATOM 3756 O O . LYS A 1 480 ? -20.641 22.875 26.656 1 76.25 480 LYS A O 1
ATOM 3761 N N . MET A 1 481 ? -20.906 23.344 29.016 1 75.12 481 MET A N 1
ATOM 3762 C CA . MET A 1 481 ? -20.594 24.766 28.859 1 75.12 481 MET A CA 1
ATOM 3763 C C . MET A 1 481 ? -19.312 25.125 29.594 1 75.12 481 MET A C 1
ATOM 3765 O O . MET A 1 481 ? -18.953 24.469 30.578 1 75.12 481 MET A O 1
ATOM 3769 N N . GLY A 1 482 ? -18.297 25.578 29 1 64.81 482 GLY A N 1
ATOM 3770 C CA . GLY A 1 482 ? -17.031 26.016 29.578 1 64.81 482 GLY A CA 1
ATOM 3771 C C . GLY A 1 482 ? -17.219 26.906 30.797 1 64.81 482 GLY A C 1
ATOM 3772 O O . GLY A 1 482 ? -18.172 26.734 31.562 1 64.81 482 GLY A O 1
ATOM 3773 N N . TYR A 1 483 ? -16.266 27.656 31.203 1 70.19 483 TYR A N 1
ATOM 3774 C CA . TYR A 1 483 ? -16.297 28.625 32.281 1 70.19 483 TYR A CA 1
ATOM 3775 C C . TYR A 1 483 ? -17.172 29.828 31.938 1 70.19 483 TYR A C 1
ATOM 3777 O O . TYR A 1 483 ? -16.938 30.484 30.922 1 70.19 483 TYR A O 1
ATOM 3785 N N . LEU A 1 484 ? -18.328 29.875 32.719 1 74.44 484 LEU A N 1
ATOM 3786 C CA . LEU A 1 484 ? -19.219 31.016 32.531 1 74.44 484 LEU A CA 1
ATOM 3787 C C . LEU A 1 484 ? -18.781 32.188 33.406 1 74.44 484 LEU A C 1
ATOM 3789 O O . LEU A 1 484 ? -18.969 32.156 34.625 1 74.44 484 LEU A O 1
ATOM 3793 N N . ALA A 1 485 ? -17.969 33.094 33 1 67.38 485 ALA A N 1
ATOM 3794 C CA . ALA A 1 485 ? -17.578 34.25 33.781 1 67.38 485 ALA A CA 1
ATOM 3795 C C . ALA A 1 485 ? -18.781 35.125 34.094 1 67.38 485 ALA A C 1
ATOM 3797 O O . ALA A 1 485 ? -19.547 34.844 35.031 1 67.38 485 ALA A O 1
ATOM 3798 N N . ASP A 1 486 ? -18.969 36.219 33.219 1 64.5 486 ASP A N 1
ATOM 3799 C CA . ASP A 1 486 ? -20 37.25 33.406 1 64.5 486 ASP A CA 1
ATOM 3800 C C . ASP A 1 486 ? -21.25 36.938 32.594 1 64.5 486 ASP A C 1
ATOM 3802 O O . ASP A 1 486 ? -22.203 37.719 32.562 1 64.5 486 ASP A O 1
ATOM 3806 N N . GLU A 1 487 ? -21.266 35.719 32.062 1 69.31 487 GLU A N 1
ATOM 3807 C CA . GLU A 1 487 ? -22.438 35.375 31.234 1 69.31 487 GLU A CA 1
ATOM 3808 C C . GLU A 1 487 ? -23.453 34.562 32.031 1 69.31 487 GLU A C 1
ATOM 3810 O O . GLU A 1 487 ? -23.062 33.625 32.75 1 69.31 487 GLU A O 1
ATOM 3815 N N . SER A 1 488 ? -24.688 35.062 32.062 1 79.31 488 SER A N 1
ATOM 3816 C CA . SER A 1 488 ? -25.797 34.344 32.719 1 79.31 488 SER A CA 1
ATOM 3817 C C . SER A 1 488 ? -26.047 33 32.062 1 79.31 488 SER A C 1
ATOM 3819 O O . SER A 1 488 ? -26.25 32.906 30.859 1 79.31 488 SER A O 1
ATOM 3821 N N . TRP A 1 489 ? -25.875 32 32.875 1 84.94 489 TRP A N 1
ATOM 3822 C CA . TRP A 1 489 ? -26.219 30.641 32.438 1 84.94 489 TRP A CA 1
ATOM 3823 C C . TRP A 1 489 ? -27.578 30.609 31.781 1 84.94 489 TRP A C 1
ATOM 3825 O O . TRP A 1 489 ? -27.734 30.016 30.703 1 84.94 489 TRP A O 1
ATOM 3835 N N . SER A 1 490 ? -28.547 31.234 32.406 1 81.88 490 SER A N 1
ATOM 3836 C CA . SER A 1 490 ? -29.906 31.219 31.906 1 81.88 490 SER A CA 1
ATOM 3837 C C . SER A 1 490 ? -30 31.891 30.531 1 81.88 490 SER A C 1
ATOM 3839 O O . SER A 1 490 ? -30.719 31.422 29.656 1 81.88 490 SER A O 1
ATOM 3841 N N . GLU A 1 491 ? -29.203 32.875 30.344 1 79.5 491 GLU A N 1
ATOM 3842 C CA . GLU A 1 491 ? -29.203 33.594 29.062 1 79.5 491 GLU A CA 1
ATOM 3843 C C . GLU A 1 491 ? -28.562 32.719 27.969 1 79.5 491 GLU A C 1
ATOM 3845 O O . GLU A 1 491 ? -29.062 32.688 26.844 1 79.5 491 GLU A O 1
ATOM 3850 N N . LEU A 1 492 ? -27.5 32.125 28.312 1 82.56 492 LEU A N 1
ATOM 3851 C CA . LEU A 1 492 ? -26.781 31.312 27.344 1 82.56 492 LEU A CA 1
ATOM 3852 C C . LEU A 1 492 ? -27.609 30.094 26.906 1 82.56 492 LEU A C 1
ATOM 3854 O O . LEU A 1 492 ? -27.656 29.781 25.719 1 82.56 492 LEU A O 1
ATOM 3858 N N . VAL A 1 493 ? -28.234 29.547 27.812 1 84.62 493 VAL A N 1
ATOM 3859 C CA . VAL A 1 493 ? -29.078 28.391 27.516 1 84.62 493 VAL A CA 1
ATOM 3860 C C . VAL A 1 493 ? -30.297 28.828 26.703 1 84.62 493 VAL A C 1
ATOM 3862 O O . VAL A 1 493 ? -30.719 28.125 25.781 1 84.62 493 VAL A O 1
ATOM 3865 N N . THR A 1 494 ? -30.875 29.969 27.047 1 80.19 494 THR A N 1
ATOM 3866 C CA . THR A 1 494 ? -32 30.516 26.297 1 80.19 494 THR A CA 1
ATOM 3867 C C . THR A 1 494 ? -31.594 30.812 24.844 1 80.19 494 THR A C 1
ATOM 3869 O O . THR A 1 494 ? -32.344 30.516 23.922 1 80.19 494 THR A O 1
ATOM 3872 N N . ARG A 1 495 ? -30.406 31.328 24.656 1 79.94 495 ARG A N 1
ATOM 3873 C CA . ARG A 1 495 ? -29.891 31.562 23.312 1 79.94 495 ARG A CA 1
ATOM 3874 C C . ARG A 1 495 ? -29.656 30.25 22.578 1 79.94 495 ARG A C 1
ATOM 3876 O O . ARG A 1 495 ? -29.984 30.109 21.391 1 79.94 495 ARG A O 1
ATOM 3883 N N . LEU A 1 496 ? -29.062 29.359 23.312 1 83.56 496 LEU A N 1
ATOM 3884 C CA . LEU A 1 496 ? -28.875 28.047 22.734 1 83.56 496 LEU A CA 1
ATOM 3885 C C . LEU A 1 496 ? -30.203 27.469 22.234 1 83.56 496 LEU A C 1
ATOM 3887 O O . LEU A 1 496 ? -30.266 26.891 21.156 1 83.56 496 LEU A O 1
ATOM 3891 N N . LYS A 1 497 ? -31.188 27.625 23.031 1 81.44 497 LYS A N 1
ATOM 3892 C CA . LYS A 1 497 ? -32.5 27.125 22.672 1 81.44 497 LYS A CA 1
ATOM 3893 C C . LYS A 1 497 ? -33 27.734 21.359 1 81.44 497 LYS A C 1
ATOM 3895 O O . LYS A 1 497 ? -33.562 27.031 20.5 1 81.44 497 LYS A O 1
ATOM 3900 N N . ARG A 1 498 ? -32.812 28.953 21.188 1 76.12 498 ARG A N 1
ATOM 3901 C CA . ARG A 1 498 ? -33.219 29.641 19.969 1 76.12 498 ARG A CA 1
ATOM 3902 C C . ARG A 1 498 ? -32.562 29.031 18.75 1 76.12 498 ARG A C 1
ATOM 3904 O O . ARG A 1 498 ? -33.219 28.703 17.766 1 76.12 498 ARG A O 1
ATOM 3911 N N . TYR A 1 499 ? -31.266 28.875 18.906 1 75.94 499 TYR A N 1
ATOM 3912 C CA . TYR A 1 499 ? -30.516 28.297 17.797 1 75.94 499 TYR A CA 1
ATOM 3913 C C . TYR A 1 499 ? -30.891 26.844 17.578 1 75.94 499 TYR A C 1
ATOM 3915 O O . TYR A 1 499 ? -30.984 26.375 16.453 1 75.94 499 TYR A O 1
ATOM 3923 N N . TRP A 1 500 ? -31.094 26.203 18.688 1 77.75 500 TRP A N 1
ATOM 3924 C CA . TRP A 1 500 ? -31.5 24.812 18.703 1 77.75 500 TRP A CA 1
ATOM 3925 C C . TRP A 1 500 ? -32.844 24.625 17.969 1 77.75 500 TRP A C 1
ATOM 3927 O O . TRP A 1 500 ? -32.969 23.766 17.094 1 77.75 500 TRP A O 1
ATOM 3937 N N . VAL A 1 501 ? -33.781 25.484 18.25 1 72.88 501 VAL A N 1
ATOM 3938 C CA . VAL A 1 501 ? -35.125 25.453 17.641 1 72.88 501 VAL A CA 1
ATOM 3939 C C . VAL A 1 501 ? -35.031 25.906 16.188 1 72.88 501 VAL A C 1
ATOM 3941 O O . VAL A 1 501 ? -35.656 25.312 15.312 1 72.88 501 VAL A O 1
ATOM 3944 N N . ASP A 1 502 ? -34.219 26.797 15.961 1 67.75 502 ASP A N 1
ATOM 3945 C CA . ASP A 1 502 ? -34.062 27.312 14.609 1 67.75 502 ASP A CA 1
ATOM 3946 C C . ASP A 1 502 ? -33.438 26.25 13.695 1 67.75 502 ASP A C 1
ATOM 3948 O O . ASP A 1 502 ? -33.75 26.219 12.492 1 67.75 502 ASP A O 1
ATOM 3952 N N . ALA A 1 503 ? -32.656 25.562 14.359 1 65.94 503 ALA A N 1
ATOM 3953 C CA . ALA A 1 503 ? -32 24.5 13.609 1 65.94 503 ALA A CA 1
ATOM 3954 C C . ALA A 1 503 ? -32.906 23.312 13.398 1 65.94 503 ALA A C 1
ATOM 3956 O O . ALA A 1 503 ? -32.5 22.281 12.867 1 65.94 503 ALA A O 1
ATOM 3957 N N . GLY A 1 504 ? -34.031 23.516 13.906 1 64.75 504 GLY A N 1
ATOM 3958 C CA . GLY A 1 504 ? -35.062 22.516 13.695 1 64.75 504 GLY A CA 1
ATOM 3959 C C . GLY A 1 504 ? -35 21.359 14.68 1 64.75 504 GLY A C 1
ATOM 3960 O O . GLY A 1 504 ? -35.594 20.297 14.461 1 64.75 504 GLY A O 1
ATOM 3961 N N . ARG A 1 505 ? -34.219 21.578 15.711 1 65.19 505 ARG A N 1
ATOM 3962 C CA . ARG A 1 505 ? -34.062 20.516 16.703 1 65.19 505 ARG A CA 1
ATOM 3963 C C . ARG A 1 505 ? -35.156 20.578 17.75 1 65.19 505 ARG A C 1
ATOM 3965 O O . ARG A 1 505 ? -35.75 21.641 17.984 1 65.19 505 ARG A O 1
ATOM 3972 N N . ASP A 1 506 ? -35.469 19.484 18.312 1 66.38 506 ASP A N 1
ATOM 3973 C CA . ASP A 1 506 ? -36.562 19.344 19.266 1 66.38 506 ASP A CA 1
ATOM 3974 C C . ASP A 1 506 ? -36.281 20.141 20.547 1 66.38 506 ASP A C 1
ATOM 3976 O O . ASP A 1 506 ? -35.344 19.812 21.281 1 66.38 506 ASP A O 1
ATOM 3980 N N . PRO A 1 507 ? -37.062 21 20.75 1 71.56 507 PRO A N 1
ATOM 3981 C CA . PRO A 1 507 ? -36.812 21.797 21.953 1 71.56 507 PRO A CA 1
ATOM 3982 C C . PRO A 1 507 ? -36.969 21.016 23.25 1 71.56 507 PRO A C 1
ATOM 3984 O O . PRO A 1 507 ? -36.344 21.328 24.25 1 71.56 507 PRO A O 1
ATOM 3987 N N . GLU A 1 508 ? -37.781 19.969 23.172 1 73.12 508 GLU A N 1
ATOM 3988 C CA . GLU A 1 508 ? -37.969 19.188 24.391 1 73.12 508 GLU A CA 1
ATOM 3989 C C . GLU A 1 508 ? -36.719 18.406 24.766 1 73.12 508 GLU A C 1
ATOM 3991 O O . GLU A 1 508 ? -36.406 18.203 25.938 1 73.12 508 GLU A O 1
ATOM 3996 N N . ARG A 1 509 ? -36 18.141 23.875 1 74.19 509 ARG A N 1
ATOM 3997 C CA . ARG A 1 509 ? -34.719 17.438 24.109 1 74.19 509 ARG A CA 1
ATOM 3998 C C . ARG A 1 509 ? -33.719 18.344 24.812 1 74.19 509 ARG A C 1
ATOM 4000 O O . ARG A 1 509 ? -32.969 17.891 25.688 1 74.19 509 ARG A O 1
ATOM 4007 N N . LEU A 1 510 ? -33.75 19.547 24.469 1 79.75 510 LEU A N 1
ATOM 4008 C CA . LEU A 1 510 ? -32.875 20.516 25.125 1 79.75 510 LEU A CA 1
ATOM 4009 C C . LEU A 1 510 ? -33.344 20.828 26.531 1 79.75 510 LEU A C 1
ATOM 4011 O O . LEU A 1 510 ? -32.531 21.031 27.438 1 79.75 510 LEU A O 1
ATOM 4015 N N . LYS A 1 511 ? -34.625 20.75 26.688 1 77.69 511 LYS A N 1
ATOM 4016 C CA . LYS A 1 511 ? -35.188 21.047 27.984 1 77.69 511 LYS A CA 1
ATOM 4017 C C . LYS A 1 511 ? -34.719 20.062 29.047 1 77.69 511 LYS A C 1
ATOM 4019 O O . LYS A 1 511 ? -34.406 20.438 30.172 1 77.69 511 LYS A O 1
ATOM 4024 N N . ASP A 1 512 ? -34.531 18.922 28.562 1 74.75 512 ASP A N 1
ATOM 4025 C CA . ASP A 1 512 ? -34.125 17.891 29.531 1 74.75 512 ASP A CA 1
ATOM 4026 C C . ASP A 1 512 ? -32.625 17.641 29.5 1 74.75 512 ASP A C 1
ATOM 4028 O O . ASP A 1 512 ? -32.125 16.719 30.156 1 74.75 512 ASP A O 1
ATOM 4032 N N . ALA A 1 513 ? -31.953 18.375 28.812 1 80.06 513 ALA A N 1
ATOM 4033 C CA . ALA A 1 513 ? -30.5 18.234 28.719 1 80.06 513 ALA A CA 1
ATOM 4034 C C . ALA A 1 513 ? -29.828 18.656 30.016 1 80.06 513 ALA A C 1
ATOM 4036 O O . ALA A 1 513 ? -30.281 19.562 30.703 1 80.06 513 ALA A O 1
ATOM 4037 N N . GLU A 1 514 ? -28.859 17.938 30.344 1 80.88 514 GLU A N 1
ATOM 4038 C CA . GLU A 1 514 ? -28 18.359 31.438 1 80.88 514 GLU A CA 1
ATOM 4039 C C . GLU A 1 514 ? -26.938 19.344 30.969 1 80.88 514 GLU A C 1
ATOM 4041 O O . GLU A 1 514 ? -26.203 19.047 30.016 1 80.88 514 GLU A O 1
ATOM 4046 N N . THR A 1 515 ? -26.953 20.469 31.625 1 84.44 515 THR A N 1
ATOM 4047 C CA . THR A 1 515 ? -25.938 21.453 31.297 1 84.44 515 THR A CA 1
ATOM 4048 C C . THR A 1 515 ? -24.812 21.453 32.344 1 84.44 515 THR A C 1
ATOM 4050 O O . THR A 1 515 ? -25.078 21.453 33.531 1 84.44 515 THR A O 1
ATOM 4053 N N . HIS A 1 516 ? -23.688 21.25 31.844 1 80.12 516 HIS A N 1
ATOM 4054 C CA . HIS A 1 516 ? -22.484 21.281 32.656 1 80.12 516 HIS A CA 1
ATOM 4055 C C . HIS A 1 516 ? -21.688 22.562 32.438 1 80.12 516 HIS A C 1
ATOM 4057 O O . HIS A 1 516 ? -21.359 22.906 31.312 1 80.12 516 HIS A O 1
ATOM 4063 N N . TYR A 1 517 ? -21.562 23.375 33.531 1 79.94 517 TYR A N 1
ATOM 4064 C CA . TYR A 1 517 ? -20.75 24.578 33.406 1 79.94 517 TYR A CA 1
ATOM 4065 C C . TYR A 1 517 ? -19.969 24.844 34.688 1 79.94 517 TYR A C 1
ATOM 4067 O O . TYR A 1 517 ? -20.156 24.156 35.688 1 79.94 517 TYR A O 1
ATOM 4075 N N . ARG A 1 518 ? -19 25.734 34.594 1 79.44 518 ARG A N 1
ATOM 4076 C CA . ARG A 1 518 ? -18.234 26.172 35.75 1 79.44 518 ARG A CA 1
ATOM 4077 C C . ARG A 1 518 ? -18.406 27.672 36 1 79.44 518 ARG A C 1
ATOM 4079 O O . ARG A 1 518 ? -18.516 28.438 35.031 1 79.44 518 ARG A O 1
ATOM 4086 N N . ASP A 1 519 ? -18.625 28.047 37.219 1 72.94 519 ASP A N 1
ATOM 4087 C CA . ASP A 1 519 ? -18.547 29.453 37.594 1 72.94 519 ASP A CA 1
ATOM 4088 C C . ASP A 1 519 ? -17.625 29.625 38.812 1 72.94 519 ASP A C 1
ATOM 4090 O O . ASP A 1 519 ? -16.922 28.703 39.188 1 72.94 519 ASP A O 1
ATOM 4094 N N . ASP A 1 520 ? -17.531 30.891 39.344 1 69.19 520 ASP A N 1
ATOM 4095 C CA . ASP A 1 520 ? -16.641 31.234 40.469 1 69.19 520 ASP A CA 1
ATOM 4096 C C . ASP A 1 520 ? -16.844 30.312 41.656 1 69.19 520 ASP A C 1
ATOM 4098 O O . ASP A 1 520 ? -15.922 30.109 42.438 1 69.19 520 ASP A O 1
ATOM 4102 N N . ALA A 1 521 ? -18.094 29.688 41.75 1 73.25 521 ALA A N 1
ATOM 4103 C CA . ALA A 1 521 ? -18.422 28.859 42.906 1 73.25 521 ALA A CA 1
ATOM 4104 C C . ALA A 1 521 ? -18.062 27.391 42.625 1 73.25 521 ALA A C 1
ATOM 4106 O O . ALA A 1 521 ? -18.172 26.547 43.531 1 73.25 521 ALA A O 1
ATOM 4107 N N . GLY A 1 522 ? -17.578 27.094 41.406 1 71.88 522 GLY A N 1
ATOM 4108 C CA . GLY A 1 522 ? -17.141 25.734 41.062 1 71.88 522 GLY A CA 1
ATOM 4109 C C . GLY A 1 522 ? -17.953 25.109 39.969 1 71.88 522 GLY A C 1
ATOM 4110 O O . GLY A 1 522 ? -18.734 25.781 39.281 1 71.88 522 GLY A O 1
ATOM 4111 N N . PRO A 1 523 ? -17.75 23.844 39.781 1 77.62 523 PRO A N 1
ATOM 4112 C CA . PRO A 1 523 ? -18.5 23.156 38.75 1 77.62 523 PRO A CA 1
ATOM 4113 C C . PRO A 1 523 ? -19.984 23 39.094 1 77.62 523 PRO A C 1
ATOM 4115 O O . PRO A 1 523 ? -20.328 22.734 40.25 1 77.62 523 PRO A O 1
ATOM 4118 N N . LYS A 1 524 ? -20.922 23.234 38.094 1 80.75 524 LYS A N 1
ATOM 4119 C CA . LYS A 1 524 ? -22.375 23.141 38.25 1 80.75 524 LYS A CA 1
ATOM 4120 C C . LYS A 1 524 ? -23 22.234 37.219 1 80.75 524 LYS A C 1
ATOM 4122 O O . LYS A 1 524 ? -22.531 22.188 36.062 1 80.75 524 LYS A O 1
ATOM 4127 N N . ILE A 1 525 ? -23.922 21.484 37.625 1 81.75 525 ILE A N 1
ATOM 4128 C CA . ILE A 1 525 ? -24.766 20.703 36.75 1 81.75 525 ILE A CA 1
ATOM 4129 C C . ILE A 1 525 ? -26.234 21.094 36.938 1 81.75 525 ILE A C 1
ATOM 4131 O O . ILE A 1 525 ? -26.75 21.031 38.062 1 81.75 525 ILE A O 1
ATOM 4135 N N . ARG A 1 526 ? -26.906 21.609 35.844 1 83 526 ARG A N 1
ATOM 4136 C CA . ARG A 1 526 ? -28.312 22.031 35.906 1 83 526 ARG A CA 1
ATOM 4137 C C . ARG A 1 526 ? -29.078 21.562 34.656 1 83 526 ARG A C 1
ATOM 4139 O O . ARG A 1 526 ? -28.547 21.562 33.562 1 83 526 ARG A O 1
ATOM 4146 N N . PRO A 1 527 ? -30.172 21.156 34.969 1 81.44 527 PRO A N 1
ATOM 4147 C CA . PRO A 1 527 ? -31 20.891 33.781 1 81.44 527 PRO A CA 1
ATOM 4148 C C . PRO A 1 527 ? -31.312 22.156 32.969 1 81.44 527 PRO A C 1
ATOM 4150 O O . PRO A 1 527 ? -31.547 23.203 33.562 1 81.44 527 PRO A O 1
ATOM 4153 N N . ALA A 1 528 ? -31.391 22.031 31.672 1 85.5 528 ALA A N 1
ATOM 4154 C CA . ALA A 1 528 ? -31.594 23.188 30.812 1 85.5 528 ALA A CA 1
ATOM 4155 C C . ALA A 1 528 ? -32.938 23.844 31.094 1 85.5 528 ALA A C 1
ATOM 4157 O O . ALA A 1 528 ? -33.062 25.062 30.969 1 85.5 528 ALA A O 1
ATOM 4158 N N . ARG A 1 529 ? -33.906 23.094 31.625 1 81.44 529 ARG A N 1
ATOM 4159 C CA . ARG A 1 529 ? -35.25 23.594 31.891 1 81.44 529 ARG A CA 1
ATOM 4160 C C . ARG A 1 529 ? -35.219 24.672 32.969 1 81.44 529 ARG A C 1
ATOM 4162 O O . ARG A 1 529 ? -36.094 25.531 33.031 1 81.44 529 ARG A O 1
ATOM 4169 N N . GLY A 1 530 ? -34.281 24.547 33.719 1 79.88 530 GLY A N 1
ATOM 4170 C CA . GLY A 1 530 ? -34.125 25.516 34.812 1 79.88 530 GLY A CA 1
ATOM 4171 C C . GLY A 1 530 ? -33.844 26.922 34.312 1 79.88 530 GLY A C 1
ATOM 4172 O O . GLY A 1 530 ? -34 27.891 35.062 1 79.88 530 GLY A O 1
ATOM 4173 N N . ALA A 1 531 ? -33.438 26.938 33.062 1 81 531 ALA A N 1
ATOM 4174 C CA . ALA A 1 531 ? -33.156 28.25 32.5 1 81 531 ALA A CA 1
ATOM 4175 C C . ALA A 1 531 ? -34.406 29 32.125 1 81 531 ALA A C 1
ATOM 4177 O O . ALA A 1 531 ? -34.406 30.234 31.984 1 81 531 ALA A O 1
ATOM 4178 N N . TRP A 1 532 ? -35.562 28.203 32 1 74.56 532 TRP A N 1
ATOM 4179 C CA . TRP A 1 532 ? -36.812 28.766 31.531 1 74.56 532 TRP A CA 1
ATOM 4180 C C . TRP A 1 532 ? -37.844 28.781 32.656 1 74.56 532 TRP A C 1
ATOM 4182 O O . TRP A 1 532 ? -37.938 27.828 33.406 1 74.56 532 TRP A O 1
ATOM 4192 N N . GLY A 1 533 ? -37.969 29.594 33.594 1 57.19 533 GLY A N 1
ATOM 4193 C CA . GLY A 1 533 ? -38.938 29.703 34.688 1 57.19 533 GLY A CA 1
ATOM 4194 C C . GLY A 1 533 ? -40.125 28.781 34.531 1 57.19 533 GLY A C 1
ATOM 4195 O O . GLY A 1 533 ? -40.375 28.281 33.438 1 57.19 533 GLY A O 1
ATOM 4196 N N . ARG A 1 534 ? -40.875 27.969 35.594 1 52.97 534 ARG A N 1
ATOM 4197 C CA . ARG A 1 534 ? -42.031 27.094 35.625 1 52.97 534 ARG A CA 1
ATOM 4198 C C . ARG A 1 534 ? -43.031 27.484 34.531 1 52.97 534 ARG A C 1
ATOM 4200 O O . ARG A 1 534 ? -43.781 26.625 34.031 1 52.97 534 ARG A O 1
ATOM 4207 N N . GLY A 1 535 ? -43.469 28.688 34.219 1 42.25 535 GLY A N 1
ATOM 4208 C CA . GLY A 1 535 ? -44.594 29.203 33.438 1 42.25 535 GLY A CA 1
ATOM 4209 C C . GLY A 1 535 ? -44.281 29.328 31.969 1 42.25 535 GLY A C 1
ATOM 4210 O O . GLY A 1 535 ? -45.125 29.781 31.188 1 42.25 535 GLY A O 1
ATOM 4211 N N . GLN A 1 536 ? -43.156 29.516 31.453 1 38.75 536 GLN A N 1
ATOM 4212 C CA . GLN A 1 536 ? -43.062 29.984 30.078 1 38.75 536 GLN A CA 1
ATOM 4213 C C . GLN A 1 536 ? -43.188 28.828 29.094 1 38.75 536 GLN A C 1
ATOM 4215 O O . GLN A 1 536 ? -42.438 27.859 29.125 1 38.75 536 GLN A O 1
ATOM 4220 N N . THR A 1 537 ? -44.469 28.562 28.75 1 35.41 537 THR A N 1
ATOM 4221 C CA . THR A 1 537 ? -44.969 27.703 27.672 1 35.41 537 THR A CA 1
ATOM 4222 C C . THR A 1 537 ? -44.156 27.891 26.406 1 35.41 537 THR A C 1
ATOM 4224 O O . THR A 1 537 ? -43.781 29.016 26.062 1 35.41 537 THR A O 1
ATOM 4227 N N . LEU A 1 538 ? -43.562 26.859 25.875 1 38.44 538 LEU A N 1
ATOM 4228 C CA . LEU A 1 538 ? -42.906 26.781 24.562 1 38.44 538 LEU A CA 1
ATOM 4229 C C . LEU A 1 538 ? -43.844 27.328 23.484 1 38.44 538 LEU A C 1
ATOM 4231 O O . LEU A 1 538 ? -44.875 26.719 23.172 1 38.44 538 LEU A O 1
ATOM 4235 N N . GLY A 1 539 ? -44.375 28.688 23.484 1 29.14 539 GLY A N 1
ATOM 4236 C CA . GLY A 1 539 ? -45 29.219 22.297 1 29.14 539 GLY A CA 1
ATOM 4237 C C . GLY A 1 539 ? -44.062 29.297 21.109 1 29.14 539 GLY A C 1
ATOM 4238 O O . GLY A 1 539 ? -42.844 29.312 21.281 1 29.14 539 GLY A O 1
ATOM 4239 N N . MET B 1 1 ? -18.078 -31.5 -8.773 1 67.75 1 MET B N 1
ATOM 4240 C CA . MET B 1 1 ? -18.594 -30.469 -9.656 1 67.75 1 MET B CA 1
ATOM 4241 C C . MET B 1 1 ? -17.516 -29.922 -10.578 1 67.75 1 MET B C 1
ATOM 4243 O O . MET B 1 1 ? -16.328 -30.031 -10.266 1 67.75 1 MET B O 1
ATOM 4247 N N . LYS B 1 2 ? -17.984 -29.516 -11.703 1 79.44 2 LYS B N 1
ATOM 4248 C CA . LYS B 1 2 ? -17 -28.969 -12.641 1 79.44 2 LYS B CA 1
ATOM 4249 C C . LYS B 1 2 ? -16.828 -27.469 -12.445 1 79.44 2 LYS B C 1
ATOM 4251 O O . LYS B 1 2 ? -17.812 -26.75 -12.203 1 79.44 2 LYS B O 1
ATOM 4256 N N . ALA B 1 3 ? -15.602 -27.078 -12.328 1 88.44 3 ALA B N 1
ATOM 4257 C CA . ALA B 1 3 ? -15.289 -25.656 -12.219 1 88.44 3 ALA B CA 1
ATOM 4258 C C . ALA B 1 3 ? -14 -25.328 -12.961 1 88.44 3 ALA B C 1
ATOM 4260 O O . ALA B 1 3 ? -13.172 -26.203 -13.203 1 88.44 3 ALA B O 1
ATOM 4261 N N . VAL B 1 4 ? -13.938 -24.156 -13.305 1 92.06 4 VAL B N 1
ATOM 4262 C CA . VAL B 1 4 ? -12.75 -23.688 -14.016 1 92.06 4 VAL B CA 1
ATOM 4263 C C . VAL B 1 4 ? -11.516 -23.875 -13.133 1 92.06 4 VAL B C 1
ATOM 4265 O O . VAL B 1 4 ? -11.562 -23.625 -11.93 1 92.06 4 VAL B O 1
ATOM 4268 N N . ALA B 1 5 ? -10.484 -24.328 -13.719 1 94.19 5 ALA B N 1
ATOM 4269 C CA . ALA B 1 5 ? -9.203 -24.391 -13.016 1 94.19 5 ALA B CA 1
ATOM 4270 C C . ALA B 1 5 ? -8.539 -23.016 -12.992 1 94.19 5 ALA B C 1
ATOM 4272 O O . ALA B 1 5 ? -8.492 -22.312 -14.008 1 94.19 5 ALA B O 1
ATOM 4273 N N . THR B 1 6 ? -8.031 -22.625 -11.828 1 96.56 6 THR B N 1
ATOM 4274 C CA . THR B 1 6 ? -7.27 -21.391 -11.758 1 96.56 6 THR B CA 1
ATOM 4275 C C . THR B 1 6 ? -5.84 -21.594 -12.258 1 96.56 6 THR B C 1
ATOM 4277 O O . THR B 1 6 ? -5.398 -22.734 -12.414 1 96.56 6 THR B O 1
ATOM 4280 N N . ALA B 1 7 ? -5.168 -20.531 -12.547 1 98.06 7 ALA B N 1
ATOM 4281 C CA . ALA B 1 7 ? -3.768 -20.578 -12.961 1 98.06 7 ALA B CA 1
ATOM 4282 C C . ALA B 1 7 ? -2.873 -19.875 -11.938 1 98.06 7 ALA B C 1
ATOM 4284 O O . ALA B 1 7 ? -3.291 -18.922 -11.289 1 98.06 7 ALA B O 1
ATOM 4285 N N . PRO B 1 8 ? -1.657 -20.422 -11.773 1 98.44 8 PRO B N 1
ATOM 4286 C CA . PRO B 1 8 ? -0.709 -19.688 -10.93 1 98.44 8 PRO B CA 1
ATOM 4287 C C . PRO B 1 8 ? -0.282 -18.359 -11.547 1 98.44 8 PRO B C 1
ATOM 4289 O O . PRO B 1 8 ? -0.155 -18.25 -12.766 1 98.44 8 PRO B O 1
ATOM 4292 N N . HIS B 1 9 ? -0.072 -17.375 -10.695 1 98.5 9 HIS B N 1
ATOM 4293 C CA . HIS B 1 9 ? 0.357 -16.078 -11.188 1 98.5 9 HIS B CA 1
ATOM 4294 C C . HIS B 1 9 ? 1.727 -15.703 -10.633 1 98.5 9 HIS B C 1
ATOM 4296 O O . HIS B 1 9 ? 2.668 -15.469 -11.391 1 98.5 9 HIS B O 1
ATOM 4302 N N . GLU B 1 10 ? 1.799 -15.586 -9.344 1 98.44 10 GLU B N 1
ATOM 4303 C CA . GLU B 1 10 ? 3.043 -15.219 -8.672 1 98.44 10 GLU B CA 1
ATOM 4304 C C . GLU B 1 10 ? 3.357 -16.172 -7.527 1 98.44 10 GLU B C 1
ATOM 4306 O O . GLU B 1 10 ? 2.447 -16.734 -6.914 1 98.44 10 GLU B O 1
ATOM 4311 N N . TYR B 1 11 ? 4.645 -16.359 -7.246 1 98.5 11 TYR B N 1
ATOM 4312 C CA . TYR B 1 11 ? 5.133 -17.172 -6.145 1 98.5 11 TYR B CA 1
ATOM 4313 C C . TYR B 1 11 ? 6.484 -16.672 -5.648 1 98.5 11 TYR B C 1
ATOM 4315 O O . TYR B 1 11 ? 7.395 -16.422 -6.445 1 98.5 11 TYR B O 1
ATOM 4323 N N . MET B 1 12 ? 6.559 -16.406 -4.395 1 98.75 12 MET B N 1
ATOM 4324 C CA . MET B 1 12 ? 7.816 -16.031 -3.758 1 98.75 12 MET B CA 1
ATOM 4325 C C . MET B 1 12 ? 8.102 -16.906 -2.545 1 98.75 12 MET B C 1
ATOM 4327 O O . MET B 1 12 ? 7.191 -17.203 -1.763 1 98.75 12 MET B O 1
ATOM 4331 N N . ALA B 1 13 ? 9.352 -17.25 -2.398 1 98.5 13 ALA B N 1
ATOM 4332 C CA . ALA B 1 13 ? 9.75 -18.109 -1.284 1 98.5 13 ALA B CA 1
ATOM 4333 C C . ALA B 1 13 ? 11.242 -17.984 -1.002 1 98.5 13 ALA B C 1
ATOM 4335 O O . ALA B 1 13 ? 11.992 -17.422 -1.812 1 98.5 13 ALA B O 1
ATOM 4336 N N . ASN B 1 14 ? 11.578 -18.359 0.166 1 98.19 14 ASN B N 1
ATOM 4337 C CA . ASN B 1 14 ? 12.969 -18.641 0.518 1 98.19 14 ASN B CA 1
ATOM 4338 C C . ASN B 1 14 ? 13.219 -20.141 0.692 1 98.19 14 ASN B C 1
ATOM 4340 O O . ASN B 1 14 ? 12.672 -20.766 1.605 1 98.19 14 ASN B O 1
ATOM 4344 N N . TYR B 1 15 ? 13.984 -20.625 -0.186 1 98.38 15 TYR B N 1
ATOM 4345 C CA . TYR B 1 15 ? 14.414 -22.016 -0.081 1 98.38 15 TYR B CA 1
ATOM 4346 C C . TYR B 1 15 ? 15.797 -22.109 0.559 1 98.38 15 TYR B C 1
ATOM 4348 O O . TYR B 1 15 ? 16.781 -21.625 -0.004 1 98.38 15 TYR B O 1
ATOM 4356 N N . VAL B 1 16 ? 15.844 -22.828 1.648 1 98.19 16 VAL B N 1
ATOM 4357 C CA . VAL B 1 16 ? 17.109 -22.891 2.379 1 98.19 16 VAL B CA 1
ATOM 4358 C C . VAL B 1 16 ? 17.703 -24.297 2.246 1 98.19 16 VAL B C 1
ATOM 4360 O O . VAL B 1 16 ? 17.031 -25.297 2.484 1 98.19 16 VAL B O 1
ATOM 4363 N N . TYR B 1 17 ? 18.922 -24.297 1.827 1 97.62 17 TYR B N 1
ATOM 4364 C CA . TYR B 1 17 ? 19.703 -25.516 1.766 1 97.62 17 TYR B CA 1
ATOM 4365 C C . TYR B 1 17 ? 20.812 -25.5 2.816 1 97.62 17 TYR B C 1
ATOM 4367 O O . TYR B 1 17 ? 21.812 -24.797 2.664 1 97.62 17 TYR B O 1
ATOM 4375 N N . ALA B 1 18 ? 20.641 -26.359 3.793 1 94.56 18 ALA B N 1
ATOM 4376 C CA . ALA B 1 18 ? 21.422 -26.234 5.02 1 94.56 18 ALA B CA 1
ATOM 4377 C C . ALA B 1 18 ? 22.594 -27.203 5.023 1 94.56 18 ALA B C 1
ATOM 4379 O O . ALA B 1 18 ? 23.188 -27.484 6.07 1 94.56 18 ALA B O 1
ATOM 4380 N N . ASP B 1 19 ? 23.016 -27.734 3.848 1 92.19 19 ASP B N 1
ATOM 4381 C CA . ASP B 1 19 ? 24.109 -28.703 3.768 1 92.19 19 ASP B CA 1
ATOM 4382 C C . ASP B 1 19 ? 25.422 -28 3.443 1 92.19 19 ASP B C 1
ATOM 4384 O O . ASP B 1 19 ? 26.312 -28.594 2.826 1 92.19 19 ASP B O 1
ATOM 4388 N N . GLY B 1 20 ? 25.531 -26.734 3.795 1 94.69 20 GLY B N 1
ATOM 4389 C CA . GLY B 1 20 ? 26.766 -26 3.562 1 94.69 20 GLY B CA 1
ATOM 4390 C C . GLY B 1 20 ? 26.641 -24.953 2.479 1 94.69 20 GLY B C 1
ATOM 4391 O O . GLY B 1 20 ? 25.547 -24.641 2.037 1 94.69 20 GLY B O 1
ATOM 4392 N N . LEU B 1 21 ? 27.797 -24.406 2.072 1 97.06 21 LEU B N 1
ATOM 4393 C CA . LEU B 1 21 ? 27.828 -23.281 1.141 1 97.06 21 LEU B CA 1
ATOM 4394 C C . LEU B 1 21 ? 28.125 -23.766 -0.276 1 97.06 21 LEU B C 1
ATOM 4396 O O . LEU B 1 21 ? 28.438 -22.953 -1.154 1 97.06 21 LEU B O 1
ATOM 4400 N N . GLY B 1 22 ? 27.984 -25.016 -0.501 1 95.06 22 GLY B N 1
ATOM 4401 C CA . GLY B 1 22 ? 28.328 -25.656 -1.755 1 95.06 22 GLY B CA 1
ATOM 4402 C C . GLY B 1 22 ? 27.719 -24.984 -2.969 1 95.06 22 GLY B C 1
ATOM 4403 O O . GLY B 1 22 ? 28.438 -24.609 -3.902 1 95.06 22 GLY B O 1
ATOM 4404 N N . PRO B 1 23 ? 26.422 -24.812 -3.002 1 96 23 PRO B N 1
ATOM 4405 C CA . PRO B 1 23 ? 25.781 -24.172 -4.148 1 96 23 PRO B CA 1
ATOM 4406 C C . PRO B 1 23 ? 26.344 -22.781 -4.422 1 96 23 PRO B C 1
ATOM 4408 O O . PRO B 1 23 ? 26.516 -22.391 -5.582 1 96 23 PRO B O 1
ATOM 4411 N N . TRP B 1 24 ? 26.625 -22.078 -3.441 1 97.88 24 TRP B N 1
ATOM 4412 C CA . TRP B 1 24 ? 27.156 -20.734 -3.566 1 97.88 24 TRP B CA 1
ATOM 4413 C C . TRP B 1 24 ? 28.578 -20.75 -4.133 1 97.88 24 TRP B C 1
ATOM 4415 O O . TRP B 1 24 ? 28.891 -20.016 -5.078 1 97.88 24 TRP B O 1
ATOM 4425 N N . PHE B 1 25 ? 29.453 -21.656 -3.623 1 97.12 25 PHE B N 1
ATOM 4426 C CA . PHE B 1 25 ? 30.812 -21.812 -4.137 1 97.12 25 PHE B CA 1
ATOM 4427 C C . PHE B 1 25 ? 30.781 -22.281 -5.586 1 97.12 25 PHE B C 1
ATOM 4429 O O . PHE B 1 25 ? 31.594 -21.844 -6.402 1 97.12 25 PHE B O 1
ATOM 4436 N N . GLY B 1 26 ? 29.906 -23.203 -5.781 1 96.38 26 GLY B N 1
ATOM 4437 C CA . GLY B 1 26 ? 29.781 -23.688 -7.148 1 96.38 26 GLY B CA 1
ATOM 4438 C C . GLY B 1 26 ? 29.453 -22.594 -8.141 1 96.38 26 GLY B C 1
ATOM 4439 O O . GLY B 1 26 ? 30.062 -22.516 -9.203 1 96.38 26 GLY B O 1
ATOM 4440 N N . ALA B 1 27 ? 28.516 -21.75 -7.812 1 97.81 27 ALA B N 1
ATOM 4441 C CA . ALA B 1 27 ? 28.125 -20.625 -8.664 1 97.81 27 ALA B CA 1
ATOM 4442 C C . ALA B 1 27 ? 29.281 -19.641 -8.82 1 97.81 27 ALA B C 1
ATOM 4444 O O . ALA B 1 27 ? 29.531 -19.125 -9.922 1 97.81 27 ALA B O 1
ATOM 4445 N N . ALA B 1 28 ? 29.938 -19.406 -7.742 1 96.5 28 ALA B N 1
ATOM 4446 C CA . ALA B 1 28 ? 31.062 -18.484 -7.77 1 96.5 28 ALA B CA 1
ATOM 4447 C C . ALA B 1 28 ? 32.125 -18.969 -8.742 1 96.5 28 ALA B C 1
ATOM 4449 O O . ALA B 1 28 ? 32.656 -18.188 -9.555 1 96.5 28 ALA B O 1
ATOM 4450 N N . ARG B 1 29 ? 32.469 -20.203 -8.641 1 94.62 29 ARG B N 1
ATOM 4451 C CA . ARG B 1 29 ? 33.5 -20.781 -9.5 1 94.62 29 ARG B CA 1
ATOM 4452 C C . ARG B 1 29 ? 33.125 -20.641 -10.977 1 94.62 29 ARG B C 1
ATOM 4454 O O . ARG B 1 29 ? 33.969 -20.281 -11.805 1 94.62 29 ARG B O 1
ATOM 4461 N N . LEU B 1 30 ? 31.938 -20.891 -11.227 1 95.5 30 LEU B N 1
ATOM 4462 C CA . LEU B 1 30 ? 31.469 -20.828 -12.609 1 95.5 30 LEU B CA 1
ATOM 4463 C C . LEU B 1 30 ? 31.516 -19.391 -13.133 1 95.5 30 LEU B C 1
ATOM 4465 O O . LEU B 1 30 ? 31.969 -19.141 -14.25 1 95.5 30 LEU B O 1
ATOM 4469 N N . CYS B 1 31 ? 31.047 -18.469 -12.383 1 94.88 31 CYS B N 1
ATOM 4470 C CA . CYS B 1 31 ? 30.984 -17.078 -12.812 1 94.88 31 CYS B CA 1
ATOM 4471 C C . CYS B 1 31 ? 32.375 -16.453 -12.859 1 94.88 31 CYS B C 1
ATOM 4473 O O . CYS B 1 31 ? 32.656 -15.562 -13.656 1 94.88 31 CYS B O 1
ATOM 4475 N N . ASP B 1 32 ? 33.25 -16.875 -12.023 1 92 32 ASP B N 1
ATOM 4476 C CA . ASP B 1 32 ? 34.625 -16.406 -12.062 1 92 32 ASP B CA 1
ATOM 4477 C C . ASP B 1 32 ? 35.312 -16.781 -13.383 1 92 32 ASP B C 1
ATOM 4479 O O . ASP B 1 32 ? 36.094 -16 -13.93 1 92 32 ASP B O 1
ATOM 4483 N N . ALA B 1 33 ? 34.938 -17.828 -13.805 1 88.5 33 ALA B N 1
ATOM 4484 C CA . ALA B 1 33 ? 35.562 -18.359 -15.016 1 88.5 33 ALA B CA 1
ATOM 4485 C C . ALA B 1 33 ? 35.031 -17.656 -16.266 1 88.5 33 ALA B C 1
ATOM 4487 O O . ALA B 1 33 ? 35.781 -17.391 -17.188 1 88.5 33 ALA B O 1
ATOM 4488 N N . THR B 1 34 ? 33.75 -17.344 -16.312 1 89.62 34 THR B N 1
ATOM 4489 C CA . THR B 1 34 ? 33.156 -16.922 -17.578 1 89.62 34 THR B CA 1
ATOM 4490 C C . THR B 1 34 ? 32.375 -15.625 -17.406 1 89.62 34 THR B C 1
ATOM 4492 O O . THR B 1 34 ? 31.859 -15.078 -18.391 1 89.62 34 THR B O 1
ATOM 4495 N N . GLY B 1 35 ? 32.312 -15.117 -16.188 1 90.06 35 GLY B N 1
ATOM 4496 C CA . GLY B 1 35 ? 31.453 -13.969 -15.922 1 90.06 35 GLY B CA 1
ATOM 4497 C C . GLY B 1 35 ? 29.984 -14.32 -15.812 1 90.06 35 GLY B C 1
ATOM 4498 O O . GLY B 1 35 ? 29.328 -13.961 -14.836 1 90.06 35 GLY B O 1
ATOM 4499 N N . SER B 1 36 ? 29.484 -14.945 -16.875 1 94.88 36 SER B N 1
ATOM 4500 C CA . SER B 1 36 ? 28.125 -15.469 -16.922 1 94.88 36 SER B CA 1
ATOM 4501 C C . SER B 1 36 ? 28.047 -16.781 -17.703 1 94.88 36 SER B C 1
ATOM 4503 O O . SER B 1 36 ? 28.969 -17.109 -18.438 1 94.88 36 SER B O 1
ATOM 4505 N N . ARG B 1 37 ? 26.984 -17.531 -17.359 1 96.56 37 ARG B N 1
ATOM 4506 C CA . ARG B 1 37 ? 26.75 -18.781 -18.078 1 96.56 37 ARG B CA 1
ATOM 4507 C C . ARG B 1 37 ? 25.328 -18.859 -18.594 1 96.56 37 ARG B C 1
ATOM 4509 O O . ARG B 1 37 ? 24.391 -18.391 -17.938 1 96.56 37 ARG B O 1
ATOM 4516 N N . ARG B 1 38 ? 25.234 -19.406 -19.766 1 97.31 38 ARG B N 1
ATOM 4517 C CA . ARG B 1 38 ? 23.906 -19.609 -20.359 1 97.31 38 ARG B CA 1
ATOM 4518 C C . ARG B 1 38 ? 23.688 -21.062 -20.734 1 97.31 38 ARG B C 1
ATOM 4520 O O . ARG B 1 38 ? 24.641 -21.797 -20.984 1 97.31 38 ARG B O 1
ATOM 4527 N N . GLY B 1 39 ? 22.438 -21.469 -20.672 1 97.62 39 GLY B N 1
ATOM 4528 C CA . GLY B 1 39 ? 22.031 -22.812 -21.047 1 97.62 39 GLY B CA 1
ATOM 4529 C C . GLY B 1 39 ? 20.531 -22.922 -21.297 1 97.62 39 GLY B C 1
ATOM 4530 O O . GLY B 1 39 ? 19.828 -21.922 -21.375 1 97.62 39 GLY B O 1
ATOM 4531 N N . SER B 1 40 ? 20.125 -24.141 -21.562 1 98.12 40 SER B N 1
ATOM 4532 C CA . SER B 1 40 ? 18.703 -24.406 -21.75 1 98.12 40 SER B CA 1
ATOM 4533 C C . SER B 1 40 ? 18.344 -25.828 -21.359 1 98.12 40 SER B C 1
ATOM 4535 O O . SER B 1 40 ? 19.219 -26.688 -21.266 1 98.12 40 SER B O 1
ATOM 4537 N N . PHE B 1 41 ? 17.125 -26.047 -21.047 1 98.06 41 PHE B N 1
ATOM 4538 C CA . PHE B 1 41 ? 16.594 -27.375 -20.781 1 98.06 41 PHE B CA 1
ATOM 4539 C C . PHE B 1 41 ? 15.133 -27.469 -21.203 1 98.06 41 PHE B C 1
ATOM 4541 O O . PHE B 1 41 ? 14.5 -26.453 -21.5 1 98.06 41 PHE B O 1
ATOM 4548 N N . THR B 1 42 ? 14.68 -28.703 -21.297 1 97.5 42 THR B N 1
ATOM 4549 C CA . THR B 1 42 ? 13.281 -28.938 -21.625 1 97.5 42 THR B CA 1
ATOM 4550 C C . THR B 1 42 ? 12.562 -29.625 -20.453 1 97.5 42 THR B C 1
ATOM 4552 O O . THR B 1 42 ? 13.094 -30.547 -19.859 1 97.5 42 THR B O 1
ATOM 4555 N N . LEU B 1 43 ? 11.469 -29.062 -20.125 1 96.12 43 LEU B N 1
ATOM 4556 C CA . LEU B 1 43 ? 10.609 -29.625 -19.078 1 96.12 43 LEU B CA 1
ATOM 4557 C C . LEU B 1 43 ? 9.148 -29.609 -19.531 1 96.12 43 LEU B C 1
ATOM 4559 O O . LEU B 1 43 ? 8.617 -28.578 -19.922 1 96.12 43 LEU B O 1
ATOM 4563 N N . ASP B 1 44 ? 8.477 -30.797 -19.484 1 91.75 44 ASP B N 1
ATOM 4564 C CA . ASP B 1 44 ? 7.078 -30.969 -19.859 1 91.75 44 ASP B CA 1
ATOM 4565 C C . ASP B 1 44 ? 6.793 -30.344 -21.219 1 91.75 44 ASP B C 1
ATOM 4567 O O . ASP B 1 44 ? 5.812 -29.625 -21.375 1 91.75 44 ASP B O 1
ATOM 4571 N N . GLY B 1 45 ? 7.734 -30.453 -22.125 1 92.88 45 GLY B N 1
ATOM 4572 C CA . GLY B 1 45 ? 7.555 -30.016 -23.5 1 92.88 45 GLY B CA 1
ATOM 4573 C C . GLY B 1 45 ? 7.898 -28.562 -23.719 1 92.88 45 GLY B C 1
ATOM 4574 O O . GLY B 1 45 ? 7.836 -28.062 -24.844 1 92.88 45 GLY B O 1
ATOM 4575 N N . GLU B 1 46 ? 8.234 -27.875 -22.719 1 95.25 46 GLU B N 1
ATOM 4576 C CA . GLU B 1 46 ? 8.594 -26.469 -22.844 1 95.25 46 GLU B CA 1
ATOM 4577 C C . GLU B 1 46 ? 10.102 -26.266 -22.719 1 95.25 46 GLU B C 1
ATOM 4579 O O . GLU B 1 46 ? 10.742 -26.891 -21.859 1 95.25 46 GLU B O 1
ATOM 4584 N N . THR B 1 47 ? 10.586 -25.453 -23.562 1 97.75 47 THR B N 1
ATOM 4585 C CA . THR B 1 47 ? 12.008 -25.141 -23.516 1 97.75 47 THR B CA 1
ATOM 4586 C C . THR B 1 47 ? 12.258 -23.938 -22.625 1 97.75 47 THR B C 1
ATOM 4588 O O . THR B 1 47 ? 11.625 -22.891 -22.781 1 97.75 47 THR B O 1
ATOM 4591 N N . TRP B 1 48 ? 13.148 -24.078 -21.719 1 98.56 48 TRP B N 1
ATOM 4592 C CA . TRP B 1 48 ? 13.523 -23.031 -20.781 1 98.56 48 TRP B CA 1
ATOM 4593 C C . TRP B 1 48 ? 14.922 -22.5 -21.094 1 98.56 48 TRP B C 1
ATOM 4595 O O . TRP B 1 48 ? 15.859 -23.266 -21.281 1 98.56 48 TRP B O 1
ATOM 4605 N N . ARG B 1 49 ? 15.078 -21.219 -21.156 1 98.5 49 ARG B N 1
ATOM 4606 C CA . ARG B 1 49 ? 16.375 -20.562 -21.234 1 98.5 49 ARG B CA 1
ATOM 4607 C C . ARG B 1 49 ? 16.875 -20.156 -19.859 1 98.5 49 ARG B C 1
ATOM 4609 O O . ARG B 1 49 ? 16.109 -19.656 -19.031 1 98.5 49 ARG B O 1
ATOM 4616 N N . VAL B 1 50 ? 18.172 -20.391 -19.672 1 98.56 50 VAL B N 1
ATOM 4617 C CA . VAL B 1 50 ? 18.719 -20.172 -18.344 1 98.56 50 VAL B CA 1
ATOM 4618 C C . VAL B 1 50 ? 19.953 -19.266 -18.422 1 98.56 50 VAL B C 1
ATOM 4620 O O . VAL B 1 50 ? 20.75 -19.375 -19.344 1 98.56 50 VAL B O 1
ATOM 4623 N N . THR B 1 51 ? 20.031 -18.359 -17.469 1 98.38 51 THR B N 1
ATOM 4624 C CA . THR B 1 51 ? 21.219 -17.531 -17.312 1 98.38 51 THR B CA 1
ATOM 4625 C C . THR B 1 51 ? 21.703 -17.531 -15.867 1 98.38 51 THR B C 1
ATOM 4627 O O . THR B 1 51 ? 20.891 -17.406 -14.945 1 98.38 51 THR B O 1
ATOM 4630 N N . LEU B 1 52 ? 22.938 -17.797 -15.656 1 98.31 52 LEU B N 1
ATOM 4631 C CA . LEU B 1 52 ? 23.609 -17.625 -14.367 1 98.31 52 LEU B CA 1
ATOM 4632 C C . LEU B 1 52 ? 24.5 -16.391 -14.375 1 98.31 52 LEU B C 1
ATOM 4634 O O . LEU B 1 52 ? 25.375 -16.266 -15.234 1 98.31 52 LEU B O 1
ATOM 4638 N N . SER B 1 53 ? 24.219 -15.469 -13.531 1 97.94 53 SER B N 1
ATOM 4639 C CA . SER B 1 53 ? 24.969 -14.234 -13.375 1 97.94 53 SER B CA 1
ATOM 4640 C C . SER B 1 53 ? 25.172 -13.883 -11.906 1 97.94 53 SER B C 1
ATOM 4642 O O . SER B 1 53 ? 24.938 -14.711 -11.023 1 97.94 53 SER B O 1
ATOM 4644 N N . TYR B 1 54 ? 25.828 -12.703 -11.656 1 96.38 54 TYR B N 1
ATOM 4645 C CA . TYR B 1 54 ? 26.078 -12.375 -10.258 1 96.38 54 TYR B CA 1
ATOM 4646 C C . TYR B 1 54 ? 25.844 -10.891 -9.992 1 96.38 54 TYR B C 1
ATOM 4648 O O . TYR B 1 54 ? 25.75 -10.102 -10.938 1 96.38 54 TYR B O 1
ATOM 4656 N N . GLN B 1 55 ? 25.625 -10.547 -8.766 1 93.25 55 GLN B N 1
ATOM 4657 C CA . GLN B 1 55 ? 25.562 -9.188 -8.258 1 93.25 55 GLN B CA 1
ATOM 4658 C C . GLN B 1 55 ? 26.328 -9.047 -6.941 1 93.25 55 GLN B C 1
ATOM 4660 O O . GLN B 1 55 ? 26.609 -10.047 -6.273 1 93.25 55 GLN B O 1
ATOM 4665 N N . GLU B 1 56 ? 26.656 -7.828 -6.676 1 90.38 56 GLU B N 1
ATOM 4666 C CA . GLU B 1 56 ? 27.25 -7.594 -5.359 1 90.38 56 GLU B CA 1
ATOM 4667 C C . GLU B 1 56 ? 26.219 -7.781 -4.25 1 90.38 56 GLU B C 1
ATOM 4669 O O . GLU B 1 56 ? 25.062 -7.383 -4.395 1 90.38 56 GLU B O 1
ATOM 4674 N N . SER B 1 57 ? 26.719 -8.336 -3.172 1 92.25 57 SER B N 1
ATOM 4675 C CA . SER B 1 57 ? 25.766 -8.734 -2.141 1 92.25 57 SER B CA 1
ATOM 4676 C C . SER B 1 57 ? 25.594 -7.645 -1.088 1 92.25 57 SER B C 1
ATOM 4678 O O . SER B 1 57 ? 24.578 -7.582 -0.404 1 92.25 57 SER B O 1
ATOM 4680 N N . GLY B 1 58 ? 26.625 -6.852 -0.895 1 90.25 58 GLY B N 1
ATOM 4681 C CA . GLY B 1 58 ? 26.641 -5.918 0.221 1 90.25 58 GLY B CA 1
ATOM 4682 C C . GLY B 1 58 ? 26.891 -6.59 1.557 1 90.25 58 GLY B C 1
ATOM 4683 O O . GLY B 1 58 ? 26.766 -5.961 2.609 1 90.25 58 GLY B O 1
ATOM 4684 N N . LEU B 1 59 ? 27.281 -7.836 1.595 1 94.5 59 LEU B N 1
ATOM 4685 C CA . LEU B 1 59 ? 27.609 -8.602 2.791 1 94.5 59 LEU B CA 1
ATOM 4686 C C . LEU B 1 59 ? 29.109 -8.523 3.088 1 94.5 59 LEU B C 1
ATOM 4688 O O . LEU B 1 59 ? 29.906 -8.359 2.172 1 94.5 59 LEU B O 1
ATOM 4692 N N . ALA B 1 60 ? 29.391 -8.648 4.344 1 94.5 60 ALA B N 1
ATOM 4693 C CA . ALA B 1 60 ? 30.797 -8.664 4.746 1 94.5 60 ALA B CA 1
ATOM 4694 C C . ALA B 1 60 ? 31.344 -10.094 4.785 1 94.5 60 ALA B C 1
ATOM 4696 O O . ALA B 1 60 ? 30.656 -11.016 5.227 1 94.5 60 ALA B O 1
ATOM 4697 N N . PRO B 1 61 ? 32.562 -10.227 4.32 1 94.19 61 PRO B N 1
ATOM 4698 C CA . PRO B 1 61 ? 33.188 -11.531 4.508 1 94.19 61 PRO B CA 1
ATOM 4699 C C . PRO B 1 61 ? 33.406 -11.883 5.98 1 94.19 61 PRO B C 1
ATOM 4701 O O . PRO B 1 61 ? 33.375 -10.992 6.84 1 94.19 61 PRO B O 1
ATOM 4704 N N . PRO B 1 62 ? 33.406 -13.164 6.246 1 92.56 62 PRO B N 1
ATOM 4705 C CA . PRO B 1 62 ? 33.625 -13.531 7.645 1 92.56 62 PRO B CA 1
ATOM 4706 C C . PRO B 1 62 ? 35 -13.062 8.172 1 92.56 62 PRO B C 1
ATOM 4708 O O . PRO B 1 62 ? 35.969 -13.023 7.426 1 92.56 62 PRO B O 1
ATOM 4711 N N . ASP B 1 63 ? 34.938 -12.836 9.469 1 85.12 63 ASP B N 1
ATOM 4712 C CA . ASP B 1 63 ? 36.188 -12.438 10.141 1 85.12 63 ASP B CA 1
ATOM 4713 C C . ASP B 1 63 ? 37.219 -13.555 10.078 1 85.12 63 ASP B C 1
ATOM 4715 O O . ASP B 1 63 ? 36.906 -14.711 10.367 1 85.12 63 ASP B O 1
ATOM 4719 N N . GLY B 1 64 ? 38.406 -13.164 9.727 1 86.5 64 GLY B N 1
ATOM 4720 C CA . GLY B 1 64 ? 39.5 -14.125 9.703 1 86.5 64 GLY B CA 1
ATOM 4721 C C . GLY B 1 64 ? 39.469 -15.039 8.492 1 86.5 64 GLY B C 1
ATOM 4722 O O . GLY B 1 64 ? 40.281 -15.961 8.391 1 86.5 64 GLY B O 1
ATOM 4723 N N . GLY B 1 65 ? 38.5 -14.992 7.664 1 91.56 65 GLY B N 1
ATOM 4724 C CA . GLY B 1 65 ? 38.469 -15.742 6.422 1 91.56 65 GLY B CA 1
ATOM 4725 C C . GLY B 1 65 ? 37.719 -17.062 6.547 1 91.56 65 GLY B C 1
ATOM 4726 O O . GLY B 1 65 ? 37.719 -17.859 5.605 1 91.56 65 GLY B O 1
ATOM 4727 N N . GLU B 1 66 ? 37.188 -17.359 7.711 1 95.06 66 GLU B N 1
ATOM 4728 C CA . GLU B 1 66 ? 36.438 -18.578 7.941 1 95.06 66 GLU B CA 1
ATOM 4729 C C . GLU B 1 66 ? 35.094 -18.281 8.617 1 95.06 66 GLU B C 1
ATOM 4731 O O . GLU B 1 66 ? 35.031 -17.406 9.477 1 95.06 66 GLU B O 1
ATOM 4736 N N . THR B 1 67 ? 34.094 -19.016 8.172 1 96 67 THR B N 1
ATOM 4737 C CA . THR B 1 67 ? 32.812 -18.891 8.852 1 96 67 THR B CA 1
ATOM 4738 C C . THR B 1 67 ? 32.875 -19.5 10.258 1 96 67 THR B C 1
ATOM 4740 O O . THR B 1 67 ? 33.844 -20.219 10.578 1 96 67 THR B O 1
ATOM 4743 N N . PRO B 1 68 ? 31.938 -19.203 11.062 1 94.5 68 PRO B N 1
ATOM 4744 C CA . PRO B 1 68 ? 31.953 -19.781 12.414 1 94.5 68 PRO B CA 1
ATOM 4745 C C . PRO B 1 68 ? 31.906 -21.312 12.398 1 94.5 68 PRO B C 1
ATOM 4747 O O . PRO B 1 68 ? 32.344 -21.953 13.352 1 94.5 68 PRO B O 1
ATOM 4750 N N . ASP B 1 69 ? 31.406 -21.922 11.352 1 94.69 69 ASP B N 1
ATOM 4751 C CA . ASP B 1 69 ? 31.359 -23.375 11.25 1 94.69 69 ASP B CA 1
ATOM 4752 C C . ASP B 1 69 ? 32.625 -23.922 10.625 1 94.69 69 ASP B C 1
ATOM 4754 O O . ASP B 1 69 ? 32.75 -25.125 10.352 1 94.69 69 ASP B O 1
ATOM 4758 N N . GLY B 1 70 ? 33.531 -23.031 10.273 1 94.31 70 GLY B N 1
ATOM 4759 C CA . GLY B 1 70 ? 34.844 -23.484 9.852 1 94.31 70 GLY B CA 1
ATOM 4760 C C . GLY B 1 70 ? 35.031 -23.516 8.344 1 94.31 70 GLY B C 1
ATOM 4761 O O . GLY B 1 70 ? 36 -24.047 7.832 1 94.31 70 GLY B O 1
ATOM 4762 N N . THR B 1 71 ? 34.094 -23.031 7.617 1 96.19 71 THR B N 1
ATOM 4763 C CA . THR B 1 71 ? 34.219 -23.031 6.164 1 96.19 71 THR B CA 1
ATOM 4764 C C . THR B 1 71 ? 35.062 -21.859 5.688 1 96.19 71 THR B C 1
ATOM 4766 O O . THR B 1 71 ? 34.75 -20.703 5.961 1 96.19 71 THR B O 1
ATOM 4769 N N . PRO B 1 72 ? 36.094 -22.141 4.961 1 95.81 72 PRO B N 1
ATOM 4770 C CA . PRO B 1 72 ? 36.938 -21.047 4.457 1 95.81 72 PRO B CA 1
ATOM 4771 C C . PRO B 1 72 ? 36.25 -20.234 3.365 1 95.81 72 PRO B C 1
ATOM 4773 O O . PRO B 1 72 ? 35.625 -20.797 2.469 1 95.81 72 PRO B O 1
ATOM 4776 N N . VAL B 1 73 ? 36.281 -18.891 3.521 1 94.75 73 VAL B N 1
ATOM 4777 C CA . VAL B 1 73 ? 35.781 -17.969 2.525 1 94.75 73 VAL B CA 1
ATOM 4778 C C . VAL B 1 73 ? 36.875 -16.984 2.115 1 94.75 73 VAL B C 1
ATOM 4780 O O . VAL B 1 73 ? 37.188 -16.062 2.867 1 94.75 73 VAL B O 1
ATOM 4783 N N . GLU B 1 74 ? 37.375 -17.125 0.908 1 88.06 74 GLU B N 1
ATOM 4784 C CA . GLU B 1 74 ? 38.531 -16.375 0.475 1 88.06 74 GLU B CA 1
ATOM 4785 C C . GLU B 1 74 ? 38.125 -15.211 -0.431 1 88.06 74 GLU B C 1
ATOM 4787 O O . GLU B 1 74 ? 38.969 -14.688 -1.179 1 88.06 74 GLU B O 1
ATOM 4792 N N . PHE B 1 75 ? 36.969 -14.82 -0.419 1 89.81 75 PHE B N 1
ATOM 4793 C CA . PHE B 1 75 ? 36.531 -13.719 -1.253 1 89.81 75 PHE B CA 1
ATOM 4794 C C . PHE B 1 75 ? 36.625 -12.398 -0.504 1 89.81 75 PHE B C 1
ATOM 4796 O O . PHE B 1 75 ? 36.188 -12.289 0.64 1 89.81 75 PHE B O 1
ATOM 4803 N N . ASP B 1 76 ? 37.219 -11.43 -1.116 1 86.19 76 ASP B N 1
ATOM 4804 C CA . ASP B 1 76 ? 37.25 -10.094 -0.528 1 86.19 76 ASP B CA 1
ATOM 4805 C C . ASP B 1 76 ? 35.875 -9.422 -0.573 1 86.19 76 ASP B C 1
ATOM 4807 O O . ASP B 1 76 ? 35.531 -8.672 0.335 1 86.19 76 ASP B O 1
ATOM 4811 N N . THR B 1 77 ? 35.219 -9.672 -1.682 1 89.94 77 THR B N 1
ATOM 4812 C CA . THR B 1 77 ? 33.844 -9.18 -1.853 1 89.94 77 THR B CA 1
ATOM 4813 C C . THR B 1 77 ? 32.875 -10.336 -2.102 1 89.94 77 THR B C 1
ATOM 4815 O O . THR B 1 77 ? 33.125 -11.188 -2.963 1 89.94 77 THR B O 1
ATOM 4818 N N . LEU B 1 78 ? 31.891 -10.312 -1.286 1 95 78 LEU B N 1
ATOM 4819 C CA . LEU B 1 78 ? 30.922 -11.398 -1.436 1 95 78 LEU B CA 1
ATOM 4820 C C . LEU B 1 78 ? 29.906 -11.07 -2.521 1 95 78 LEU B C 1
ATOM 4822 O O . LEU B 1 78 ? 29.406 -9.945 -2.594 1 95 78 LEU B O 1
ATOM 4826 N N . ARG B 1 79 ? 29.656 -12.055 -3.299 1 96.19 79 ARG B N 1
ATOM 4827 C CA . ARG B 1 79 ? 28.672 -11.938 -4.371 1 96.19 79 ARG B CA 1
ATOM 4828 C C . ARG B 1 79 ? 27.484 -12.875 -4.125 1 96.19 79 ARG B C 1
ATOM 4830 O O . ARG B 1 79 ? 27.594 -13.836 -3.365 1 96.19 79 ARG B O 1
ATOM 4837 N N . GLU B 1 80 ? 26.375 -12.438 -4.703 1 97.88 80 GLU B N 1
ATOM 4838 C CA . GLU B 1 80 ? 25.203 -13.305 -4.824 1 97.88 80 GLU B CA 1
ATOM 4839 C C . GLU B 1 80 ? 24.922 -13.648 -6.285 1 97.88 80 GLU B C 1
ATOM 4841 O O . GLU B 1 80 ? 25.281 -12.891 -7.188 1 97.88 80 GLU B O 1
ATOM 4846 N N . PHE B 1 81 ? 24.375 -14.773 -6.469 1 98.38 81 PHE B N 1
ATOM 4847 C CA . PHE B 1 81 ? 24.297 -15.273 -7.832 1 98.38 81 PHE B CA 1
ATOM 4848 C C . PHE B 1 81 ? 22.844 -15.469 -8.266 1 98.38 81 PHE B C 1
ATOM 4850 O O . PHE B 1 81 ? 22.031 -16.016 -7.512 1 98.38 81 PHE B O 1
ATOM 4857 N N . ARG B 1 82 ? 22.578 -14.992 -9.477 1 98.56 82 ARG B N 1
ATOM 4858 C CA . ARG B 1 82 ? 21.219 -15.055 -10.031 1 98.56 82 ARG B CA 1
ATOM 4859 C C . ARG B 1 82 ? 21.094 -16.188 -11.047 1 98.56 82 ARG B C 1
ATOM 4861 O O . ARG B 1 82 ? 21.766 -16.188 -12.07 1 98.56 82 ARG B O 1
ATOM 4868 N N . LEU B 1 83 ? 20.281 -17.172 -10.711 1 98.69 83 LEU B N 1
ATOM 4869 C CA . LEU B 1 83 ? 19.891 -18.219 -11.633 1 98.69 83 LEU B CA 1
ATOM 4870 C C . LEU B 1 83 ? 18.5 -17.969 -12.195 1 98.69 83 LEU B C 1
ATOM 4872 O O . LEU B 1 83 ? 17.5 -18.25 -11.531 1 98.69 83 LEU B O 1
ATOM 4876 N N . ASN B 1 84 ? 18.422 -17.453 -13.406 1 98.62 84 ASN B N 1
ATOM 4877 C CA . ASN B 1 84 ? 17.156 -17.062 -14.023 1 98.62 84 ASN B CA 1
ATOM 4878 C C . ASN B 1 84 ? 16.734 -18.047 -15.109 1 98.62 84 ASN B C 1
ATOM 4880 O O . ASN B 1 84 ? 17.5 -18.328 -16.031 1 98.62 84 ASN B O 1
ATOM 4884 N N . ALA B 1 85 ? 15.602 -18.594 -15.008 1 98.81 85 ALA B N 1
ATOM 4885 C CA . ALA B 1 85 ? 15.023 -19.484 -16.016 1 98.81 85 ALA B CA 1
ATOM 4886 C C . ALA B 1 85 ? 13.727 -18.906 -16.578 1 98.81 85 ALA B C 1
ATOM 4888 O O . ALA B 1 85 ? 12.836 -18.516 -15.82 1 98.81 85 ALA B O 1
ATOM 4889 N N . VAL B 1 86 ? 13.617 -18.828 -17.891 1 98.5 86 VAL B N 1
ATOM 4890 C CA . VAL B 1 86 ? 12.438 -18.281 -18.547 1 98.5 86 VAL B CA 1
ATOM 4891 C C . VAL B 1 86 ? 12.023 -19.188 -19.703 1 98.5 86 VAL B C 1
ATOM 4893 O O . VAL B 1 86 ? 12.875 -19.656 -20.469 1 98.5 86 VAL B O 1
ATOM 4896 N N . VAL B 1 87 ? 10.766 -19.484 -19.812 1 97.69 87 VAL B N 1
ATOM 4897 C CA . VAL B 1 87 ? 10.281 -20.266 -20.938 1 97.69 87 VAL B CA 1
ATOM 4898 C C . VAL B 1 87 ? 10.445 -19.484 -22.234 1 97.69 87 VAL B C 1
ATOM 4900 O O . VAL B 1 87 ? 10.172 -18.281 -22.266 1 97.69 87 VAL B O 1
ATOM 4903 N N . ASP B 1 88 ? 10.859 -20.125 -23.188 1 94.31 88 ASP B N 1
ATOM 4904 C CA . ASP B 1 88 ? 11.031 -19.516 -24.5 1 94.31 88 ASP B CA 1
ATOM 4905 C C . ASP B 1 88 ? 9.703 -19.453 -25.25 1 94.31 88 ASP B C 1
ATOM 4907 O O . ASP B 1 88 ? 9.5 -20.188 -26.219 1 94.31 88 ASP B O 1
ATOM 4911 N N . ASP B 1 89 ? 8.836 -18.688 -24.891 1 91.62 89 ASP B N 1
ATOM 4912 C CA . ASP B 1 89 ? 7.551 -18.469 -25.547 1 91.62 89 ASP B CA 1
ATOM 4913 C C . ASP B 1 89 ? 7.406 -17.016 -26 1 91.62 89 ASP B C 1
ATOM 4915 O O . ASP B 1 89 ? 8.359 -16.234 -25.922 1 91.62 89 ASP B O 1
ATOM 4919 N N . GLU B 1 90 ? 6.336 -16.672 -26.609 1 88.81 90 GLU B N 1
ATOM 4920 C CA . GLU B 1 90 ? 6.148 -15.359 -27.234 1 88.81 90 GLU B CA 1
ATOM 4921 C C . GLU B 1 90 ? 6.07 -14.25 -26.203 1 88.81 90 GLU B C 1
ATOM 4923 O O . GLU B 1 90 ? 6.543 -13.133 -26.438 1 88.81 90 GLU B O 1
ATOM 4928 N N . ILE B 1 91 ? 5.539 -14.602 -25.047 1 90.69 91 ILE B N 1
ATOM 4929 C CA . ILE B 1 91 ? 5.301 -13.57 -24.047 1 90.69 91 ILE B CA 1
ATOM 4930 C C . ILE B 1 91 ? 6.496 -13.477 -23.109 1 90.69 91 ILE B C 1
ATOM 4932 O O . ILE B 1 91 ? 6.902 -12.375 -22.719 1 90.69 91 ILE B O 1
ATOM 4936 N N . GLY B 1 92 ? 7.055 -14.594 -22.688 1 93.75 92 GLY B N 1
ATOM 4937 C CA . GLY B 1 92 ? 8.25 -14.602 -21.859 1 93.75 92 GLY B CA 1
ATOM 4938 C C . GLY B 1 92 ? 7.961 -14.297 -20.391 1 93.75 92 GLY B C 1
ATOM 4939 O O . GLY B 1 92 ? 8.781 -13.68 -19.719 1 93.75 92 GLY B O 1
ATOM 4940 N N . GLU B 1 93 ? 6.777 -14.609 -19.891 1 95.69 93 GLU B N 1
ATOM 4941 C CA . GLU B 1 93 ? 6.422 -14.227 -18.531 1 95.69 93 GLU B CA 1
ATOM 4942 C C . GLU B 1 93 ? 6.324 -15.453 -17.625 1 95.69 93 GLU B C 1
ATOM 4944 O O . GLU B 1 93 ? 6.074 -15.32 -16.422 1 95.69 93 GLU B O 1
ATOM 4949 N N . ARG B 1 94 ? 6.543 -16.625 -18.188 1 97.62 94 ARG B N 1
ATOM 4950 C CA . ARG B 1 94 ? 6.727 -17.812 -17.359 1 97.62 94 ARG B CA 1
ATOM 4951 C C . ARG B 1 94 ? 8.188 -17.969 -16.938 1 97.62 94 ARG B C 1
ATOM 4953 O O . ARG B 1 94 ? 9.023 -18.375 -17.766 1 97.62 94 ARG B O 1
ATOM 4960 N N . LYS B 1 95 ? 8.469 -17.719 -15.68 1 98.44 95 LYS B N 1
ATOM 4961 C CA . LYS B 1 95 ? 9.875 -17.609 -15.305 1 98.44 95 LYS B CA 1
ATOM 4962 C C . LYS B 1 95 ? 10.07 -17.938 -13.828 1 98.44 95 LYS B C 1
ATOM 4964 O O . LYS B 1 95 ? 9.133 -17.859 -13.031 1 98.44 95 LYS B O 1
ATOM 4969 N N . VAL B 1 96 ? 11.25 -18.359 -13.5 1 98.75 96 VAL B N 1
ATOM 4970 C CA . VAL B 1 96 ? 11.734 -18.578 -12.148 1 98.75 96 VAL B CA 1
ATOM 4971 C C . VAL B 1 96 ? 13.062 -17.859 -11.945 1 98.75 96 VAL B C 1
ATOM 4973 O O . VAL B 1 96 ? 14.031 -18.125 -12.664 1 98.75 96 VAL B O 1
ATOM 4976 N N . LYS B 1 97 ? 13.055 -16.938 -11.055 1 98.81 97 LYS B N 1
ATOM 4977 C CA . LYS B 1 97 ? 14.273 -16.234 -10.641 1 98.81 97 LYS B CA 1
ATOM 4978 C C . LYS B 1 97 ? 14.742 -16.719 -9.273 1 98.81 97 LYS B C 1
ATOM 4980 O O . LYS B 1 97 ? 13.992 -16.672 -8.297 1 98.81 97 LYS B O 1
ATOM 4985 N N . ALA B 1 98 ? 15.938 -17.156 -9.258 1 98.75 98 ALA B N 1
ATOM 4986 C CA . ALA B 1 98 ? 16.516 -17.688 -8.031 1 98.75 98 ALA B CA 1
ATOM 4987 C C . ALA B 1 98 ? 17.797 -16.953 -7.664 1 98.75 98 ALA B C 1
ATOM 4989 O O . ALA B 1 98 ? 18.781 -16.969 -8.422 1 98.75 98 ALA B O 1
ATOM 4990 N N . LEU B 1 99 ? 17.766 -16.312 -6.539 1 98.81 99 LEU B N 1
ATOM 4991 C CA . LEU B 1 99 ? 18.953 -15.641 -6.043 1 98.81 99 LEU B CA 1
ATOM 4992 C C . LEU B 1 99 ? 19.656 -16.484 -4.977 1 98.81 99 LEU B C 1
ATOM 4994 O O . LEU B 1 99 ? 19.094 -16.719 -3.902 1 98.81 99 LEU B O 1
ATOM 4998 N N . ILE B 1 100 ? 20.828 -16.891 -5.301 1 98.62 100 ILE B N 1
ATOM 4999 C CA . ILE B 1 100 ? 21.625 -17.75 -4.438 1 98.62 100 ILE B CA 1
ATOM 5000 C C . ILE B 1 100 ? 22.469 -16.906 -3.484 1 98.62 100 ILE B C 1
ATOM 5002 O O . ILE B 1 100 ? 23.359 -16.188 -3.914 1 98.62 100 ILE B O 1
ATOM 5006 N N . GLN B 1 101 ? 22.203 -17.094 -2.199 1 98.25 101 GLN B N 1
ATOM 5007 C CA . GLN B 1 101 ? 22.797 -16.234 -1.188 1 98.25 101 GLN B CA 1
ATOM 5008 C C . GLN B 1 101 ? 23.453 -17.062 -0.08 1 98.25 101 GLN B C 1
ATOM 5010 O O . GLN B 1 101 ? 22.844 -17.969 0.472 1 98.25 101 GLN B O 1
ATOM 5015 N N . PRO B 1 102 ? 24.688 -16.734 0.295 1 97.69 102 PRO B N 1
ATOM 5016 C CA . PRO B 1 102 ? 25.297 -17.422 1.427 1 97.69 102 PRO B CA 1
ATOM 5017 C C . PRO B 1 102 ? 24.75 -16.953 2.775 1 97.69 102 PRO B C 1
ATOM 5019 O O . PRO B 1 102 ? 24.391 -15.789 2.92 1 97.69 102 PRO B O 1
ATOM 5022 N N . ARG B 1 103 ? 24.688 -17.906 3.725 1 97.12 103 ARG B N 1
ATOM 5023 C CA . ARG B 1 103 ? 24.281 -17.609 5.09 1 97.12 103 ARG B CA 1
ATOM 5024 C C . ARG B 1 103 ? 25.156 -18.344 6.105 1 97.12 103 ARG B C 1
ATOM 5026 O O . ARG B 1 103 ? 25.516 -19.5 5.898 1 97.12 103 ARG B O 1
ATOM 5033 N N . TRP B 1 104 ? 25.453 -17.625 7.168 1 97 104 TRP B N 1
ATOM 5034 C CA . TRP B 1 104 ? 26.109 -18.234 8.305 1 97 104 TRP B CA 1
ATOM 5035 C C . TRP B 1 104 ? 25.859 -17.453 9.586 1 97 104 TRP B C 1
ATOM 5037 O O . TRP B 1 104 ? 25.328 -16.344 9.547 1 97 104 TRP B O 1
ATOM 5047 N N . ARG B 1 105 ? 26.125 -18.094 10.664 1 95.75 105 ARG B N 1
ATOM 5048 C CA . ARG B 1 105 ? 25.938 -17.438 11.953 1 95.75 105 ARG B CA 1
ATOM 5049 C C . ARG B 1 105 ? 26.766 -16.172 12.055 1 95.75 105 ARG B C 1
ATOM 5051 O O . ARG B 1 105 ? 27.953 -16.172 11.719 1 95.75 105 ARG B O 1
ATOM 5058 N N . GLY B 1 106 ? 26.094 -15.055 12.414 1 94.38 106 GLY B N 1
ATOM 5059 C CA . GLY B 1 106 ? 26.828 -13.805 12.633 1 94.38 106 GLY B CA 1
ATOM 5060 C C . GLY B 1 106 ? 27.031 -13.008 11.359 1 94.38 106 GLY B C 1
ATOM 5061 O O . GLY B 1 106 ? 27.75 -12.016 11.359 1 94.38 106 GLY B O 1
ATOM 5062 N N . LEU B 1 107 ? 26.484 -13.445 10.312 1 95.62 107 LEU B N 1
ATOM 5063 C CA . LEU B 1 107 ? 26.609 -12.742 9.039 1 95.62 107 LEU B CA 1
ATOM 5064 C C . LEU B 1 107 ? 26.219 -11.273 9.195 1 95.62 107 LEU B C 1
ATOM 5066 O O . LEU B 1 107 ? 25.219 -10.953 9.836 1 95.62 107 LEU B O 1
ATOM 5070 N N . GLU B 1 108 ? 27.016 -10.422 8.578 1 94.62 108 GLU B N 1
ATOM 5071 C CA . GLU B 1 108 ? 26.781 -8.984 8.672 1 94.62 108 GLU B CA 1
ATOM 5072 C C . GLU B 1 108 ? 26.875 -8.328 7.297 1 94.62 108 GLU B C 1
ATOM 5074 O O . GLU B 1 108 ? 27.453 -8.891 6.367 1 94.62 108 GLU B O 1
ATOM 5079 N N . SER B 1 109 ? 26.266 -7.199 7.27 1 93.38 109 SER B N 1
ATOM 5080 C CA . SER B 1 109 ? 26.453 -6.359 6.094 1 93.38 109 SER B CA 1
ATOM 5081 C C . SER B 1 109 ? 27.797 -5.641 6.148 1 93.38 109 SER B C 1
ATOM 5083 O O . SER B 1 109 ? 28.469 -5.629 7.188 1 93.38 109 SER B O 1
ATOM 5085 N N . GLU B 1 110 ? 28.094 -5.047 5.023 1 88.44 110 GLU B N 1
ATOM 5086 C CA . GLU B 1 110 ? 29.312 -4.254 4.977 1 88.44 110 GLU B CA 1
ATOM 5087 C C . GLU B 1 110 ? 29.25 -3.082 5.949 1 88.44 110 GLU B C 1
ATOM 5089 O O . GLU B 1 110 ? 30.281 -2.623 6.445 1 88.44 110 GLU B O 1
ATOM 5094 N N . SER B 1 111 ? 28.078 -2.641 6.254 1 83.38 111 SER B N 1
ATOM 5095 C CA . SER B 1 111 ? 27.891 -1.528 7.18 1 83.38 111 SER B CA 1
ATOM 5096 C C . SER B 1 111 ? 27.859 -2.012 8.625 1 83.38 111 SER B C 1
ATOM 5098 O O . SER B 1 111 ? 27.672 -1.218 9.547 1 83.38 111 SER B O 1
ATOM 5100 N N . GLY B 1 112 ? 27.906 -3.305 8.852 1 88.44 112 GLY B N 1
ATOM 5101 C CA . GLY B 1 112 ? 28.031 -3.859 10.188 1 88.44 112 GLY B CA 1
ATOM 5102 C C . GLY B 1 112 ? 26.703 -4.305 10.766 1 88.44 112 GLY B C 1
ATOM 5103 O O . GLY B 1 112 ? 26.609 -4.668 11.945 1 88.44 112 GLY B O 1
ATOM 5104 N N . LYS B 1 113 ? 25.734 -4.297 10.016 1 89.5 113 LYS B N 1
ATOM 5105 C CA . LYS B 1 113 ? 24.422 -4.719 10.5 1 89.5 113 LYS B CA 1
ATOM 5106 C C . LYS B 1 113 ? 24.25 -6.227 10.367 1 89.5 113 LYS B C 1
ATOM 5108 O O . LYS B 1 113 ? 24.656 -6.82 9.375 1 89.5 113 LYS B O 1
ATOM 5113 N N . SER B 1 114 ? 23.516 -6.781 11.383 1 92.5 114 SER B N 1
ATOM 5114 C CA . SER B 1 114 ? 23.25 -8.211 11.344 1 92.5 114 SER B CA 1
ATOM 5115 C C . SER B 1 114 ? 22.266 -8.555 10.227 1 92.5 114 SER B C 1
ATOM 5117 O O . SER B 1 114 ? 21.281 -7.848 10.016 1 92.5 114 SER B O 1
ATOM 5119 N N . VAL B 1 115 ? 22.594 -9.617 9.539 1 92.5 115 VAL B N 1
ATOM 5120 C CA . VAL B 1 115 ? 21.781 -10.031 8.398 1 92.5 115 VAL B CA 1
ATOM 5121 C C . VAL B 1 115 ? 21.297 -11.469 8.594 1 92.5 115 VAL B C 1
ATOM 5123 O O . VAL B 1 115 ? 22.047 -12.32 9.062 1 92.5 115 VAL B O 1
ATOM 5126 N N . ALA B 1 116 ? 20 -11.766 8.227 1 92 116 ALA B N 1
ATOM 5127 C CA . ALA B 1 116 ? 19.375 -13.086 8.156 1 92 116 ALA B CA 1
ATOM 5128 C C . ALA B 1 116 ? 19.5 -13.812 9.492 1 92 116 ALA B C 1
ATOM 5130 O O . ALA B 1 116 ? 19.891 -14.984 9.531 1 92 116 ALA B O 1
ATOM 5131 N N . ARG B 1 117 ? 19.203 -13.211 10.578 1 89.38 117 ARG B N 1
ATOM 5132 C CA . ARG B 1 117 ? 19.359 -13.734 11.93 1 89.38 117 ARG B CA 1
ATOM 5133 C C . ARG B 1 117 ? 18.562 -15.016 12.117 1 89.38 117 ARG B C 1
ATOM 5135 O O . ARG B 1 117 ? 19.016 -15.961 12.758 1 89.38 117 ARG B O 1
ATOM 5142 N N . PRO B 1 118 ? 17.391 -15.078 11.523 1 88.44 118 PRO B N 1
ATOM 5143 C CA . PRO B 1 118 ? 16.578 -16.281 11.727 1 88.44 118 PRO B CA 1
ATOM 5144 C C . PRO B 1 118 ? 17.266 -17.547 11.195 1 88.44 118 PRO B C 1
ATOM 5146 O O . PRO B 1 118 ? 16.875 -18.656 11.578 1 88.44 118 PRO B O 1
ATOM 5149 N N . LEU B 1 119 ? 18.266 -17.359 10.359 1 94.12 119 LEU B N 1
ATOM 5150 C CA . LEU B 1 119 ? 18.906 -18.531 9.742 1 94.12 119 LEU B CA 1
ATOM 5151 C C . LEU B 1 119 ? 20.219 -18.859 10.43 1 94.12 119 LEU B C 1
ATOM 5153 O O . LEU B 1 119 ? 20.906 -19.797 10.039 1 94.12 119 LEU B O 1
ATOM 5157 N N . TRP B 1 120 ? 20.531 -18.172 11.43 1 93.88 120 TRP B N 1
ATOM 5158 C CA . TRP B 1 120 ? 21.828 -18.344 12.07 1 93.88 120 TRP B CA 1
ATOM 5159 C C . TRP B 1 120 ? 21.953 -19.75 12.656 1 93.88 120 TRP B C 1
ATOM 5161 O O . TRP B 1 120 ? 23.047 -20.344 12.617 1 93.88 120 TRP B O 1
ATOM 5171 N N . ASP B 1 121 ? 20.906 -20.297 13.094 1 94.06 121 ASP B N 1
ATOM 5172 C CA . ASP B 1 121 ? 20.938 -21.609 13.742 1 94.06 121 ASP B CA 1
ATOM 5173 C C . ASP B 1 121 ? 21.078 -22.719 12.711 1 94.06 121 ASP B C 1
ATOM 5175 O O . ASP B 1 121 ? 21.391 -23.859 13.062 1 94.06 121 ASP B O 1
ATOM 5179 N N . ALA B 1 122 ? 20.938 -22.406 11.484 1 94.38 122 ALA B N 1
ATOM 5180 C CA . ALA B 1 122 ? 21.062 -23.406 10.43 1 94.38 122 ALA B CA 1
ATOM 5181 C C . ALA B 1 122 ? 22.531 -23.656 10.086 1 94.38 122 ALA B C 1
ATOM 5183 O O . ALA B 1 122 ? 22.844 -24.594 9.352 1 94.38 122 ALA B O 1
ATOM 5184 N N . GLY B 1 123 ? 23.406 -22.828 10.711 1 94.88 123 GLY B N 1
ATOM 5185 C CA . GLY B 1 123 ? 24.812 -22.938 10.336 1 94.88 123 GLY B CA 1
ATOM 5186 C C . GLY B 1 123 ? 25.094 -22.438 8.93 1 94.88 123 GLY B C 1
ATOM 5187 O O . GLY B 1 123 ? 24.422 -21.516 8.453 1 94.88 123 GLY B O 1
ATOM 5188 N N . ASP B 1 124 ? 26.172 -23 8.359 1 97.06 124 ASP B N 1
ATOM 5189 C CA . ASP B 1 124 ? 26.469 -22.625 6.977 1 97.06 124 ASP B CA 1
ATOM 5190 C C . ASP B 1 124 ? 25.406 -23.156 6.023 1 97.06 124 ASP B C 1
ATOM 5192 O O . ASP B 1 124 ? 25.156 -24.359 5.961 1 97.06 124 ASP B O 1
ATOM 5196 N N . ALA B 1 125 ? 24.75 -22.266 5.426 1 97.56 125 ALA B N 1
ATOM 5197 C CA . ALA B 1 125 ? 23.641 -22.625 4.543 1 97.56 125 ALA B CA 1
ATOM 5198 C C . ALA B 1 125 ? 23.562 -21.672 3.352 1 97.56 125 ALA B C 1
ATOM 5200 O O . ALA B 1 125 ? 24.266 -20.656 3.305 1 97.56 125 ALA B O 1
ATOM 5201 N N . VAL B 1 126 ? 22.797 -22.062 2.418 1 98.19 126 VAL B N 1
ATOM 5202 C CA . VAL B 1 126 ? 22.5 -21.203 1.271 1 98.19 126 VAL B CA 1
ATOM 5203 C C . VAL B 1 126 ? 21 -20.922 1.219 1 98.19 126 VAL B C 1
ATOM 5205 O O . VAL B 1 126 ? 20.172 -21.844 1.33 1 98.19 126 VAL B O 1
ATOM 5208 N N . ASN B 1 127 ? 20.719 -19.672 1.16 1 98.38 127 ASN B N 1
ATOM 5209 C CA . ASN B 1 127 ? 19.344 -19.25 0.897 1 98.38 127 ASN B CA 1
ATOM 5210 C C . ASN B 1 127 ? 19.125 -18.969 -0.584 1 98.38 127 ASN B C 1
ATOM 5212 O O . ASN B 1 127 ? 19.875 -18.203 -1.196 1 98.38 127 ASN B O 1
ATOM 5216 N N . VAL B 1 128 ? 18.172 -19.594 -1.119 1 98.69 128 VAL B N 1
ATOM 5217 C CA . VAL B 1 128 ? 17.734 -19.25 -2.473 1 98.69 128 VAL B CA 1
ATOM 5218 C C . VAL B 1 128 ? 16.438 -18.453 -2.418 1 98.69 128 VAL B C 1
ATOM 5220 O O . VAL B 1 128 ? 15.375 -19.016 -2.1 1 98.69 128 VAL B O 1
ATOM 5223 N N . ARG B 1 129 ? 16.516 -17.188 -2.678 1 98.62 129 ARG B N 1
ATOM 5224 C CA . ARG B 1 129 ? 15.32 -16.359 -2.789 1 98.62 129 ARG B CA 1
ATOM 5225 C C . ARG B 1 129 ? 14.633 -16.578 -4.133 1 98.62 129 ARG B C 1
ATOM 5227 O O . ARG B 1 129 ? 15.195 -16.266 -5.184 1 98.62 129 ARG B O 1
ATOM 5234 N N . VAL B 1 130 ? 13.43 -17.016 -4.035 1 98.75 130 VAL B N 1
ATOM 5235 C CA . VAL B 1 130 ? 12.727 -17.469 -5.23 1 98.75 130 VAL B CA 1
ATOM 5236 C C . VAL B 1 130 ? 11.625 -16.469 -5.59 1 98.75 130 VAL B C 1
ATOM 5238 O O . VAL B 1 130 ? 10.82 -16.078 -4.734 1 98.75 130 VAL B O 1
ATOM 5241 N N . ASN B 1 131 ? 11.586 -16.031 -6.785 1 98.75 131 ASN B N 1
ATOM 5242 C CA . ASN B 1 131 ? 10.484 -15.305 -7.418 1 98.75 131 ASN B CA 1
ATOM 5243 C C . ASN B 1 131 ? 10.039 -15.992 -8.703 1 98.75 131 ASN B C 1
ATOM 5245 O O . ASN B 1 131 ? 10.789 -16.047 -9.68 1 98.75 131 ASN B O 1
ATOM 5249 N N . ALA B 1 132 ? 8.883 -16.484 -8.695 1 98.75 132 ALA B N 1
ATOM 5250 C CA . ALA B 1 132 ? 8.383 -17.219 -9.859 1 98.75 132 ALA B CA 1
ATOM 5251 C C . ALA B 1 132 ? 7.074 -16.609 -10.367 1 98.75 132 ALA B C 1
ATOM 5253 O O . ALA B 1 132 ? 6.293 -16.062 -9.578 1 98.75 132 ALA B O 1
ATOM 5254 N N . SER B 1 133 ? 6.863 -16.688 -11.664 1 98.44 133 SER B N 1
ATOM 5255 C CA . SER B 1 133 ? 5.637 -16.219 -12.312 1 98.44 133 SER B CA 1
ATOM 5256 C C . SER B 1 133 ? 5.09 -17.281 -13.273 1 98.44 133 SER B C 1
ATOM 5258 O O . SER B 1 133 ? 5.844 -17.859 -14.062 1 98.44 133 SER B O 1
ATOM 5260 N N . ASN B 1 134 ? 3.801 -17.562 -13.133 1 98.19 134 ASN B N 1
ATOM 5261 C CA . ASN B 1 134 ? 3.057 -18.438 -14.031 1 98.19 134 ASN B CA 1
ATOM 5262 C C . ASN B 1 134 ? 3.609 -19.859 -14.016 1 98.19 134 ASN B C 1
ATOM 5264 O O . ASN B 1 134 ? 3.68 -20.516 -15.055 1 98.19 134 ASN B O 1
ATOM 5268 N N . VAL B 1 135 ? 4.152 -20.25 -12.922 1 98.25 135 VAL B N 1
ATOM 5269 C CA . VAL B 1 135 ? 4.652 -21.609 -12.703 1 98.25 135 VAL B CA 1
ATOM 5270 C C . VAL B 1 135 ? 3.936 -22.234 -11.516 1 98.25 135 VAL B C 1
ATOM 5272 O O . VAL B 1 135 ? 3.77 -21.594 -10.469 1 98.25 135 VAL B O 1
ATOM 5275 N N . GLU B 1 136 ? 3.512 -23.469 -11.742 1 97.5 136 GLU B N 1
ATOM 5276 C CA . GLU B 1 136 ? 2.898 -24.156 -10.617 1 97.5 136 GLU B CA 1
ATOM 5277 C C . GLU B 1 136 ? 3.854 -24.234 -9.43 1 97.5 136 GLU B C 1
ATOM 5279 O O . GLU B 1 136 ? 5.043 -24.5 -9.602 1 97.5 136 GLU B O 1
ATOM 5284 N N . PHE B 1 137 ? 3.324 -24.062 -8.258 1 98.12 137 PHE B N 1
ATOM 5285 C CA . PHE B 1 137 ? 4.148 -23.875 -7.07 1 98.12 137 PHE B CA 1
ATOM 5286 C C . PHE B 1 137 ? 5.023 -25.094 -6.809 1 98.12 137 PHE B C 1
ATOM 5288 O O . PHE B 1 137 ? 6.191 -24.953 -6.441 1 98.12 137 PHE B O 1
ATOM 5295 N N . ASP B 1 138 ? 4.484 -26.219 -7.027 1 95.75 138 ASP B N 1
ATOM 5296 C CA . ASP B 1 138 ? 5.18 -27.469 -6.707 1 95.75 138 ASP B CA 1
ATOM 5297 C C . ASP B 1 138 ? 6.223 -27.797 -7.773 1 95.75 138 ASP B C 1
ATOM 5299 O O . ASP B 1 138 ? 7.012 -28.734 -7.605 1 95.75 138 ASP B O 1
ATOM 5303 N N . ARG B 1 139 ? 6.301 -27.047 -8.797 1 96.88 139 ARG B N 1
ATOM 5304 C CA . ARG B 1 139 ? 7.25 -27.297 -9.883 1 96.88 139 ARG B CA 1
ATOM 5305 C C . ARG B 1 139 ? 8.461 -26.375 -9.766 1 96.88 139 ARG B C 1
ATOM 5307 O O . ARG B 1 139 ? 9.477 -26.594 -10.43 1 96.88 139 ARG B O 1
ATOM 5314 N N . VAL B 1 140 ? 8.383 -25.406 -8.961 1 98.06 140 VAL B N 1
ATOM 5315 C CA . VAL B 1 140 ? 9.391 -24.359 -8.891 1 98.06 140 VAL B CA 1
ATOM 5316 C C . VAL B 1 140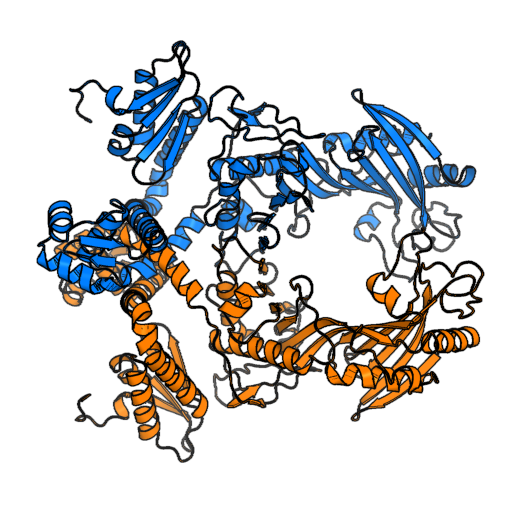 ? 10.742 -24.969 -8.531 1 98.06 140 VAL B C 1
ATOM 5318 O O . VAL B 1 140 ? 11.758 -24.672 -9.164 1 98.06 140 VAL B O 1
ATOM 5321 N N . GLU B 1 141 ? 10.773 -25.812 -7.605 1 97.38 141 GLU B N 1
ATOM 5322 C CA . GLU B 1 141 ? 12.039 -26.422 -7.18 1 97.38 141 GLU B CA 1
ATOM 5323 C C . GLU B 1 141 ? 12.648 -27.266 -8.289 1 97.38 141 GLU B C 1
ATOM 5325 O O . GLU B 1 141 ? 13.867 -27.25 -8.492 1 97.38 141 GLU B O 1
ATOM 5330 N N . THR B 1 142 ? 11.805 -27.969 -9 1 97.56 142 THR B N 1
ATOM 5331 C CA . THR B 1 142 ? 12.266 -28.75 -10.133 1 97.56 142 THR B CA 1
ATOM 5332 C C . THR B 1 142 ? 12.914 -27.859 -11.188 1 97.56 142 THR B C 1
ATOM 5334 O O . THR B 1 142 ? 13.961 -28.203 -11.734 1 97.56 142 THR B O 1
ATOM 5337 N N . VAL B 1 143 ? 12.312 -26.766 -11.406 1 98.44 143 VAL B N 1
ATOM 5338 C CA . VAL B 1 143 ? 12.852 -25.828 -12.391 1 98.44 143 VAL B CA 1
ATOM 5339 C C . VAL B 1 143 ? 14.219 -25.328 -11.938 1 98.44 143 VAL B C 1
ATOM 5341 O O . VAL B 1 143 ? 15.148 -25.219 -12.742 1 98.44 143 VAL B O 1
ATOM 5344 N N . ILE B 1 144 ? 14.359 -25.047 -10.695 1 98.5 144 ILE B N 1
ATOM 5345 C CA . ILE B 1 144 ? 15.633 -24.578 -10.156 1 98.5 144 ILE B CA 1
ATOM 5346 C C . ILE B 1 144 ? 16.703 -25.641 -10.352 1 98.5 144 ILE B C 1
ATOM 5348 O O . ILE B 1 144 ? 17.812 -25.344 -10.797 1 98.5 144 ILE B O 1
ATOM 5352 N N . GLN B 1 145 ? 16.391 -26.891 -10.102 1 98.19 145 GLN B N 1
ATOM 5353 C CA . GLN B 1 145 ? 17.328 -28 -10.242 1 98.19 145 GLN B CA 1
ATOM 5354 C C . GLN B 1 145 ? 17.75 -28.156 -11.695 1 98.19 145 GLN B C 1
ATOM 5356 O O . GLN B 1 145 ? 18.953 -28.281 -11.984 1 98.19 145 GLN B O 1
ATOM 5361 N N . ARG B 1 146 ? 16.781 -28.125 -12.508 1 98.19 146 ARG B N 1
ATOM 5362 C CA . ARG B 1 146 ? 17.078 -28.297 -13.93 1 98.19 146 ARG B CA 1
ATOM 5363 C C . ARG B 1 146 ? 17.875 -27.109 -14.461 1 98.19 146 ARG B C 1
ATOM 5365 O O . ARG B 1 146 ? 18.75 -27.281 -15.32 1 98.19 146 ARG B O 1
ATOM 5372 N N . ALA B 1 147 ? 17.531 -25.922 -14.023 1 98.75 147 ALA B N 1
ATOM 5373 C CA . ALA B 1 147 ? 18.25 -24.719 -14.43 1 98.75 147 ALA B CA 1
ATOM 5374 C C . ALA B 1 147 ? 19.719 -24.797 -14.008 1 98.75 147 ALA B C 1
ATOM 5376 O O . ALA B 1 147 ? 20.609 -24.453 -14.781 1 98.75 147 ALA B O 1
ATOM 5377 N N . ALA B 1 148 ? 19.922 -25.234 -12.805 1 98.44 148 ALA B N 1
ATOM 5378 C CA . ALA B 1 148 ? 21.297 -25.422 -12.336 1 98.44 148 ALA B CA 1
ATOM 5379 C C . ALA B 1 148 ? 22.078 -26.344 -13.258 1 98.44 148 ALA B C 1
ATOM 5381 O O . ALA B 1 148 ? 23.172 -26.016 -13.703 1 98.44 148 ALA B O 1
ATOM 5382 N N . GLY B 1 149 ? 21.484 -27.422 -13.617 1 97.5 149 GLY B N 1
ATOM 5383 C CA . GLY B 1 149 ? 22.125 -28.359 -14.523 1 97.5 149 GLY B CA 1
ATOM 5384 C C . GLY B 1 149 ? 22.438 -27.766 -15.875 1 97.5 149 GLY B C 1
ATOM 5385 O O . GLY B 1 149 ? 23.484 -28.031 -16.453 1 97.5 149 GLY B O 1
ATOM 5386 N N . ALA B 1 150 ? 21.562 -26.969 -16.312 1 97.94 150 ALA B N 1
ATOM 5387 C CA . ALA B 1 150 ? 21.688 -26.391 -17.641 1 97.94 150 ALA B CA 1
ATOM 5388 C C . ALA B 1 150 ? 22.922 -25.484 -17.734 1 97.94 150 ALA B C 1
ATOM 5390 O O . ALA B 1 150 ? 23.484 -25.297 -18.812 1 97.94 150 ALA B O 1
ATOM 5391 N N . VAL B 1 151 ? 23.344 -24.938 -16.641 1 97.81 151 VAL B N 1
ATOM 5392 C CA . VAL B 1 151 ? 24.5 -24.047 -16.656 1 97.81 151 VAL B CA 1
ATOM 5393 C C . VAL B 1 151 ? 25.688 -24.75 -16 1 97.81 151 VAL B C 1
ATOM 5395 O O . VAL B 1 151 ? 26.656 -24.094 -15.578 1 97.81 151 VAL B O 1
ATOM 5398 N N . THR B 1 152 ? 25.594 -26 -15.727 1 96.44 152 THR B N 1
ATOM 5399 C CA . THR B 1 152 ? 26.656 -26.891 -15.266 1 96.44 152 THR B CA 1
ATOM 5400 C C . THR B 1 152 ? 26.906 -26.688 -13.773 1 96.44 152 THR B C 1
ATOM 5402 O O . THR B 1 152 ? 28 -27 -13.273 1 96.44 152 THR B O 1
ATOM 5405 N N . LEU B 1 153 ? 25.984 -26.047 -13.156 1 97 153 LEU B N 1
ATOM 5406 C CA . LEU B 1 153 ? 25.953 -26.109 -11.703 1 97 153 LEU B CA 1
ATOM 5407 C C . LEU B 1 153 ? 25.344 -27.422 -11.211 1 97 153 LEU B C 1
ATOM 5409 O O . LEU B 1 153 ? 24.328 -27.859 -11.742 1 97 153 LEU B O 1
ATOM 5413 N N . ASP B 1 154 ? 25.969 -28.078 -10.25 1 95.69 154 ASP B N 1
ATOM 5414 C CA . ASP B 1 154 ? 25.516 -29.375 -9.773 1 95.69 154 ASP B CA 1
ATOM 5415 C C . ASP B 1 154 ? 24.094 -29.297 -9.242 1 95.69 154 ASP B C 1
ATOM 5417 O O . ASP B 1 154 ? 23.844 -28.672 -8.211 1 95.69 154 ASP B O 1
ATOM 5421 N N . PRO B 1 155 ? 23.172 -29.906 -9.891 1 95.31 155 PRO B N 1
ATOM 5422 C CA . PRO B 1 155 ? 21.781 -29.859 -9.445 1 95.31 155 PRO B CA 1
ATOM 5423 C C . PRO B 1 155 ? 21.578 -30.469 -8.062 1 95.31 155 PRO B C 1
ATOM 5425 O O . PRO B 1 155 ? 20.594 -30.141 -7.375 1 95.31 155 PRO B O 1
ATOM 5428 N N . MET B 1 156 ? 22.469 -31.328 -7.672 1 94 156 MET B N 1
ATOM 5429 C CA . MET B 1 156 ? 22.344 -32.031 -6.395 1 94 156 MET B CA 1
ATOM 5430 C C . MET B 1 156 ? 22.422 -31.047 -5.227 1 94 156 MET B C 1
ATOM 5432 O O . MET B 1 156 ? 21.969 -31.359 -4.125 1 94 156 MET B O 1
ATOM 5436 N N . HIS B 1 157 ? 22.969 -29.906 -5.531 1 93.56 157 HIS B N 1
ATOM 5437 C CA . HIS B 1 157 ? 23.031 -28.859 -4.516 1 93.56 157 HIS B CA 1
ATOM 5438 C C . HIS B 1 157 ? 21.641 -28.438 -4.066 1 93.56 157 HIS B C 1
ATOM 5440 O O . HIS B 1 157 ? 21.484 -27.891 -2.973 1 93.56 157 HIS B O 1
ATOM 5446 N N . PHE B 1 158 ? 20.656 -28.703 -4.887 1 95.5 158 PHE B N 1
ATOM 5447 C CA . PHE B 1 158 ? 19.312 -28.203 -4.621 1 95.5 158 PHE B CA 1
ATOM 5448 C C . PHE B 1 158 ? 18.344 -29.344 -4.383 1 95.5 158 PHE B C 1
ATOM 5450 O O . PHE B 1 158 ? 17.141 -29.203 -4.613 1 95.5 158 PHE B O 1
ATOM 5457 N N . GLU B 1 159 ? 18.828 -30.438 -3.926 1 90.62 159 GLU B N 1
ATOM 5458 C CA . GLU B 1 159 ? 18 -31.625 -3.703 1 90.62 159 GLU B CA 1
ATOM 5459 C C . GLU B 1 159 ? 17.469 -31.656 -2.275 1 90.62 159 GLU B C 1
ATOM 5461 O O . GLU B 1 159 ? 16.375 -32.188 -2.029 1 90.62 159 GLU B O 1
ATOM 5466 N N . SER B 1 160 ? 18.203 -31.156 -1.353 1 91.06 160 SER B N 1
ATOM 5467 C CA . SER B 1 160 ? 17.828 -31.312 0.054 1 91.06 160 SER B CA 1
ATOM 5468 C C . SER B 1 160 ? 17.422 -29.969 0.663 1 91.06 160 SER B C 1
ATOM 5470 O O . SER B 1 160 ? 18.109 -29.453 1.554 1 91.06 160 SER B O 1
ATOM 5472 N N . ARG B 1 161 ? 16.297 -29.531 0.339 1 95.44 161 ARG B N 1
ATOM 5473 C CA . ARG B 1 161 ? 15.781 -28.297 0.918 1 95.44 161 ARG B CA 1
ATOM 5474 C C . ARG B 1 161 ? 15.336 -28.516 2.361 1 95.44 161 ARG B C 1
ATOM 5476 O O . ARG B 1 161 ? 14.688 -29.516 2.676 1 95.44 161 ARG B O 1
ATOM 5483 N N . SER B 1 162 ? 15.633 -27.594 3.18 1 95.94 162 SER B N 1
ATOM 5484 C CA . SER B 1 162 ? 15.227 -27.688 4.578 1 95.94 162 SER B CA 1
ATOM 5485 C C . SER B 1 162 ? 13.766 -27.281 4.758 1 95.94 162 SER B C 1
ATOM 5487 O O . SER B 1 162 ? 13.398 -26.141 4.477 1 95.94 162 SER B O 1
ATOM 5489 N N . ASP B 1 163 ? 12.992 -28.141 5.332 1 92.88 163 ASP B N 1
ATOM 5490 C CA . ASP B 1 163 ? 11.594 -27.812 5.605 1 92.88 163 ASP B CA 1
ATOM 5491 C C . ASP B 1 163 ? 11.477 -26.844 6.773 1 92.88 163 ASP B C 1
ATOM 5493 O O . ASP B 1 163 ? 10.531 -26.047 6.824 1 92.88 163 ASP B O 1
ATOM 5497 N N . GLU B 1 164 ? 12.359 -26.938 7.562 1 92.88 164 GLU B N 1
ATOM 5498 C CA . GLU B 1 164 ? 12.32 -26.141 8.789 1 92.88 164 GLU B CA 1
ATOM 5499 C C . GLU B 1 164 ? 12.562 -24.672 8.492 1 92.88 164 GLU B C 1
ATOM 5501 O O . GLU B 1 164 ? 11.914 -23.797 9.086 1 92.88 164 GLU B O 1
ATOM 5506 N N . TYR B 1 165 ? 13.414 -24.406 7.539 1 95.81 165 TYR B N 1
ATOM 5507 C CA . TYR B 1 165 ? 13.859 -23.031 7.383 1 95.81 165 TYR B CA 1
ATOM 5508 C C . TYR B 1 165 ? 13.258 -22.391 6.137 1 95.81 165 TYR B C 1
ATOM 5510 O O . TYR B 1 165 ? 13.258 -21.172 5.992 1 95.81 165 TYR B O 1
ATOM 5518 N N . SER B 1 166 ? 12.789 -23.219 5.262 1 97.5 166 SER B N 1
ATOM 5519 C CA . SER B 1 166 ? 12.211 -22.672 4.035 1 97.5 166 SER B CA 1
ATOM 5520 C C . SER B 1 166 ? 10.812 -22.109 4.281 1 97.5 166 SER B C 1
ATOM 5522 O O . SER B 1 166 ? 10.039 -22.688 5.051 1 97.5 166 SER B O 1
ATOM 5524 N N . VAL B 1 167 ? 10.523 -20.984 3.584 1 97.12 167 VAL B N 1
ATOM 5525 C CA . VAL B 1 167 ? 9.258 -20.312 3.852 1 97.12 167 VAL B CA 1
ATOM 5526 C C . VAL B 1 167 ? 8.656 -19.797 2.545 1 97.12 167 VAL B C 1
ATOM 5528 O O . VAL B 1 167 ? 9.391 -19.359 1.647 1 97.12 167 VAL B O 1
ATOM 5531 N N . VAL B 1 168 ? 7.348 -19.891 2.471 1 97.75 168 VAL B N 1
ATOM 5532 C CA . VAL B 1 168 ? 6.613 -19.25 1.384 1 97.75 168 VAL B CA 1
ATOM 5533 C C . VAL B 1 168 ? 6.25 -17.828 1.778 1 97.75 168 VAL B C 1
ATOM 5535 O O . VAL B 1 168 ? 5.723 -17.594 2.869 1 97.75 168 VAL B O 1
ATOM 5538 N N . VAL B 1 169 ? 6.508 -16.891 0.896 1 97.25 169 VAL B N 1
ATOM 5539 C CA . VAL B 1 169 ? 6.348 -15.477 1.22 1 97.25 169 VAL B CA 1
ATOM 5540 C C . VAL B 1 169 ? 5.121 -14.914 0.498 1 97.25 169 VAL B C 1
ATOM 5542 O O . VAL B 1 169 ? 4.418 -14.055 1.03 1 97.25 169 VAL B O 1
ATOM 5545 N N . ASP B 1 170 ? 4.863 -15.352 -0.687 1 97.12 170 ASP B N 1
ATOM 5546 C CA . ASP B 1 170 ? 3.754 -14.883 -1.513 1 97.12 170 ASP B CA 1
ATOM 5547 C C . ASP B 1 170 ? 3.311 -15.961 -2.5 1 97.12 170 ASP B C 1
ATOM 5549 O O . ASP B 1 170 ? 4.105 -16.828 -2.885 1 97.12 170 ASP B O 1
ATOM 5553 N N . ALA B 1 171 ? 2.105 -15.922 -2.803 1 98.62 171 ALA B N 1
ATOM 5554 C CA . ALA B 1 171 ? 1.511 -16.812 -3.795 1 98.62 171 ALA B CA 1
ATOM 5555 C C . ALA B 1 171 ? 0.176 -16.266 -4.293 1 98.62 171 ALA B C 1
ATOM 5557 O O . ALA B 1 171 ? -0.607 -15.719 -3.516 1 98.62 171 ALA B O 1
ATOM 5558 N N . ALA B 1 172 ? -0.053 -16.484 -5.578 1 98.75 172 ALA B N 1
ATOM 5559 C CA . ALA B 1 172 ? -1.302 -15.977 -6.137 1 98.75 172 ALA B CA 1
ATOM 5560 C C . ALA B 1 172 ? -1.82 -16.891 -7.242 1 98.75 172 ALA B C 1
ATOM 5562 O O . ALA B 1 172 ? -1.035 -17.469 -7.996 1 98.75 172 ALA B O 1
ATOM 5563 N N . ARG B 1 173 ? -3.109 -16.984 -7.336 1 98.62 173 ARG B N 1
ATOM 5564 C CA . ARG B 1 173 ? -3.805 -17.672 -8.414 1 98.62 173 ARG B CA 1
ATOM 5565 C C . ARG B 1 173 ? -4.953 -16.828 -8.961 1 98.62 173 ARG B C 1
ATOM 5567 O O . ARG B 1 173 ? -5.516 -16 -8.242 1 98.62 173 ARG B O 1
ATOM 5574 N N . TYR B 1 174 ? -5.297 -17.125 -10.234 1 98.5 174 TYR B N 1
ATOM 5575 C CA . TYR B 1 174 ? -6.27 -16.219 -10.836 1 98.5 174 TYR B CA 1
ATOM 5576 C C . TYR B 1 174 ? -7.09 -16.922 -11.906 1 98.5 174 TYR B C 1
ATOM 5578 O O . TYR B 1 174 ? -6.762 -18.047 -12.305 1 98.5 174 TYR B O 1
ATOM 5586 N N . VAL B 1 175 ? -8.156 -16.281 -12.312 1 97.56 175 VAL B N 1
ATOM 5587 C CA . VAL B 1 175 ? -8.875 -16.5 -13.562 1 97.56 175 VAL B CA 1
ATOM 5588 C C . VAL B 1 175 ? -9.023 -15.164 -14.297 1 97.56 175 VAL B C 1
ATOM 5590 O O . VAL B 1 175 ? -8.898 -14.094 -13.695 1 97.56 175 VAL B O 1
ATOM 5593 N N . ARG B 1 176 ? -9.133 -15.25 -15.562 1 97.5 176 ARG B N 1
ATOM 5594 C CA . ARG B 1 176 ? -9.391 -14.047 -16.344 1 97.5 176 ARG B CA 1
ATOM 5595 C C . ARG B 1 176 ? -10.836 -14.008 -16.828 1 97.5 176 ARG B C 1
ATOM 5597 O O . ARG B 1 176 ? -11.305 -14.938 -17.484 1 97.5 176 ARG B O 1
ATOM 5604 N N . LEU B 1 177 ? -11.508 -12.922 -16.484 1 95.81 177 LEU B N 1
ATOM 5605 C CA . LEU B 1 177 ? -12.93 -12.773 -16.781 1 95.81 177 LEU B CA 1
ATOM 5606 C C . LEU B 1 177 ? -13.133 -11.891 -18.016 1 95.81 177 LEU B C 1
ATOM 5608 O O . LEU B 1 177 ? -12.352 -10.961 -18.25 1 95.81 177 LEU B O 1
ATOM 5612 N N . HIS B 1 178 ? -14.148 -12.234 -18.75 1 93.19 178 HIS B N 1
ATOM 5613 C CA . HIS B 1 178 ? -14.547 -11.289 -19.781 1 93.19 178 HIS B CA 1
ATOM 5614 C C . HIS B 1 178 ? -15.055 -9.984 -19.172 1 93.19 178 HIS B C 1
ATOM 5616 O O . HIS B 1 178 ? -15.844 -10 -18.219 1 93.19 178 HIS B O 1
ATOM 5622 N N . ARG B 1 179 ? -14.609 -8.93 -19.719 1 92.88 179 ARG B N 1
ATOM 5623 C CA . ARG B 1 179 ? -14.867 -7.617 -19.125 1 92.88 179 ARG B CA 1
ATOM 5624 C C . ARG B 1 179 ? -16.359 -7.328 -19.062 1 92.88 179 ARG B C 1
ATOM 5626 O O . ARG B 1 179 ? -16.828 -6.641 -18.156 1 92.88 179 ARG B O 1
ATOM 5633 N N . ASP B 1 180 ? -17.156 -7.887 -19.891 1 84.88 180 ASP B N 1
ATOM 5634 C CA . ASP B 1 180 ? -18.594 -7.586 -19.969 1 84.88 180 ASP B CA 1
ATOM 5635 C C . ASP B 1 180 ? -19.359 -8.281 -18.859 1 84.88 180 ASP B C 1
ATOM 5637 O O . ASP B 1 180 ? -20.5 -7.906 -18.547 1 84.88 180 ASP B O 1
ATOM 5641 N N . VAL B 1 181 ? -18.734 -9.281 -18.312 1 85.31 181 VAL B N 1
ATOM 5642 C CA . VAL B 1 181 ? -19.5 -10.031 -17.312 1 85.31 181 VAL B CA 1
ATOM 5643 C C . VAL B 1 181 ? -18.891 -9.797 -15.922 1 85.31 181 VAL B C 1
ATOM 5645 O O . VAL B 1 181 ? -19.469 -10.203 -14.914 1 85.31 181 VAL B O 1
ATOM 5648 N N . SER B 1 182 ? -17.797 -9.055 -15.789 1 91.25 182 SER B N 1
ATOM 5649 C CA . SER B 1 182 ? -17.047 -8.961 -14.539 1 91.25 182 SER B CA 1
ATOM 5650 C C . SER B 1 182 ? -17.656 -7.926 -13.602 1 91.25 182 SER B C 1
ATOM 5652 O O . SER B 1 182 ? -17.312 -7.867 -12.422 1 91.25 182 SER B O 1
ATOM 5654 N N . GLY B 1 183 ? -18.578 -7.16 -13.977 1 88.75 183 GLY B N 1
ATOM 5655 C CA . GLY B 1 183 ? -19.172 -6.062 -13.242 1 88.75 183 GLY B CA 1
ATOM 5656 C C . GLY B 1 183 ? -19.641 -6.465 -11.852 1 88.75 183 GLY B C 1
ATOM 5657 O O . GLY B 1 183 ? -19.312 -5.812 -10.867 1 88.75 183 GLY B O 1
ATOM 5658 N N . PRO B 1 184 ? -20.328 -7.57 -11.781 1 81.31 184 PRO B N 1
ATOM 5659 C CA . PRO B 1 184 ? -20.875 -7.98 -10.484 1 81.31 184 PRO B CA 1
ATOM 5660 C C . PRO B 1 184 ? -19.781 -8.25 -9.445 1 81.31 184 PRO B C 1
ATOM 5662 O O . PRO B 1 184 ? -20.031 -8.156 -8.242 1 81.31 184 PRO B O 1
ATOM 5665 N N . VAL B 1 185 ? -18.641 -8.562 -9.852 1 91.5 185 VAL B N 1
ATOM 5666 C CA . VAL B 1 185 ? -17.547 -8.875 -8.938 1 91.5 185 VAL B CA 1
ATOM 5667 C C . VAL B 1 185 ? -17.156 -7.633 -8.148 1 91.5 185 VAL B C 1
ATOM 5669 O O . VAL B 1 185 ? -16.891 -7.703 -6.949 1 91.5 185 VAL B O 1
ATOM 5672 N N . HIS B 1 186 ? -17.172 -6.492 -8.906 1 90.19 186 HIS B N 1
ATOM 5673 C CA . HIS B 1 186 ? -16.703 -5.27 -8.266 1 90.19 186 HIS B CA 1
ATOM 5674 C C . HIS B 1 186 ? -17.844 -4.273 -8.078 1 90.19 186 HIS B C 1
ATOM 5676 O O . HIS B 1 186 ? -17.609 -3.084 -7.855 1 90.19 186 HIS B O 1
ATOM 5682 N N . ALA B 1 187 ? -19.016 -4.816 -8.141 1 80.19 187 ALA B N 1
ATOM 5683 C CA . ALA B 1 187 ? -20.188 -3.979 -7.934 1 80.19 187 ALA B CA 1
ATOM 5684 C C . ALA B 1 187 ? -20.281 -3.512 -6.48 1 80.19 187 ALA B C 1
ATOM 5686 O O . ALA B 1 187 ? -19.547 -4.008 -5.617 1 80.19 187 ALA B O 1
ATOM 5687 N N . ARG B 1 188 ? -21.109 -2.629 -6.246 1 68.69 188 ARG B N 1
ATOM 5688 C CA . ARG B 1 188 ? -21.328 -2.035 -4.934 1 68.69 188 ARG B CA 1
ATOM 5689 C C . ARG B 1 188 ? -21.656 -3.107 -3.896 1 68.69 188 ARG B C 1
ATOM 5691 O O . ARG B 1 188 ? -21.172 -3.045 -2.762 1 68.69 188 ARG B O 1
ATOM 5698 N N . GLU B 1 189 ? -22.406 -3.932 -4.332 1 66.81 189 GLU B N 1
ATOM 5699 C CA . GLU B 1 189 ? -22.781 -5.027 -3.445 1 66.81 189 GLU B CA 1
ATOM 5700 C C . GLU B 1 189 ? -22.156 -6.344 -3.898 1 66.81 189 GLU B C 1
ATOM 5702 O O . GLU B 1 189 ? -22.688 -7.418 -3.633 1 66.81 189 GLU B O 1
ATOM 5707 N N . GLY B 1 190 ? -21.109 -6.219 -4.613 1 80.31 190 GLY B N 1
ATOM 5708 C CA . GLY B 1 190 ? -20.391 -7.406 -5.051 1 80.31 190 GLY B CA 1
ATOM 5709 C C . GLY B 1 190 ? -19.562 -8.047 -3.951 1 80.31 190 GLY B C 1
ATOM 5710 O O . GLY B 1 190 ? -19.438 -7.496 -2.855 1 80.31 190 GLY B O 1
ATOM 5711 N N . PRO B 1 191 ? -19.109 -9.141 -4.23 1 88.25 191 PRO B N 1
ATOM 5712 C CA . PRO B 1 191 ? -18.406 -9.914 -3.205 1 88.25 191 PRO B CA 1
ATOM 5713 C C . PRO B 1 191 ? -17.188 -9.172 -2.645 1 88.25 191 PRO B C 1
ATOM 5715 O O . PRO B 1 191 ? -16.922 -9.234 -1.441 1 88.25 191 PRO B O 1
ATOM 5718 N N . ILE B 1 192 ? -16.406 -8.469 -3.436 1 92.44 192 ILE B N 1
ATOM 5719 C CA . ILE B 1 192 ? -15.203 -7.789 -2.957 1 92.44 192 ILE B CA 1
ATOM 5720 C C . ILE B 1 192 ? -15.594 -6.695 -1.966 1 92.44 192 ILE B C 1
ATOM 5722 O O . ILE B 1 192 ? -15 -6.586 -0.888 1 92.44 192 ILE B O 1
ATOM 5726 N N . ALA B 1 193 ? -16.578 -5.957 -2.326 1 84.56 193 ALA B N 1
ATOM 5727 C CA . ALA B 1 193 ? -17.062 -4.902 -1.438 1 84.56 193 ALA B CA 1
ATOM 5728 C C . ALA B 1 193 ? -17.609 -5.492 -0.143 1 84.56 193 ALA B C 1
ATOM 5730 O O . ALA B 1 193 ? -17.297 -5.008 0.948 1 84.56 193 ALA B O 1
ATOM 5731 N N . ARG B 1 194 ? -18.391 -6.477 -0.223 1 82.75 194 ARG B N 1
ATOM 5732 C CA . ARG B 1 194 ? -19.031 -7.086 0.943 1 82.75 194 ARG B CA 1
ATOM 5733 C C . ARG B 1 194 ? -17.984 -7.691 1.876 1 82.75 194 ARG B C 1
ATOM 5735 O O . ARG B 1 194 ? -18.109 -7.586 3.1 1 82.75 194 ARG B O 1
ATOM 5742 N N . LEU B 1 195 ? -17.062 -8.336 1.295 1 90.56 195 LEU B N 1
ATOM 5743 C CA . LEU B 1 195 ? -15.961 -8.852 2.1 1 90.56 195 LEU B CA 1
ATOM 5744 C C . LEU B 1 195 ? -15.273 -7.73 2.863 1 90.56 195 LEU B C 1
ATOM 5746 O O . LEU B 1 195 ? -14.82 -7.926 3.994 1 90.56 195 LEU B O 1
ATOM 5750 N N . GLY B 1 196 ? -15.195 -6.578 2.23 1 89.19 196 GLY B N 1
ATOM 5751 C CA . GLY B 1 196 ? -14.594 -5.418 2.869 1 89.19 196 GLY B CA 1
ATOM 5752 C C . GLY B 1 196 ? -15.352 -4.949 4.094 1 89.19 196 GLY B C 1
ATOM 5753 O O . GLY B 1 196 ? -14.82 -4.195 4.91 1 89.19 196 GLY B O 1
ATOM 5754 N N . HIS B 1 197 ? -16.531 -5.43 4.219 1 80.94 197 HIS B N 1
ATOM 5755 C CA . HIS B 1 197 ? -17.359 -5.008 5.34 1 80.94 197 HIS B CA 1
ATOM 5756 C C . HIS B 1 197 ? -17.359 -6.055 6.449 1 80.94 197 HIS B C 1
ATOM 5758 O O . HIS B 1 197 ? -17.969 -5.855 7.5 1 80.94 197 HIS B O 1
ATOM 5764 N N . LEU B 1 198 ? -16.688 -7.094 6.211 1 79.88 198 LEU B N 1
ATOM 5765 C CA . LEU B 1 198 ? -16.656 -8.156 7.211 1 79.88 198 LEU B CA 1
ATOM 5766 C C . LEU B 1 198 ? -16.062 -7.656 8.523 1 79.88 198 LEU B C 1
ATOM 5768 O O . LEU B 1 198 ? -14.914 -7.188 8.547 1 79.88 198 LEU B O 1
ATOM 5772 N N . LEU B 1 199 ? -16.797 -7.773 9.594 1 71.38 199 LEU B N 1
ATOM 5773 C CA . LEU B 1 199 ? -16.359 -7.41 10.938 1 71.38 199 LEU B CA 1
ATOM 5774 C C . LEU B 1 199 ? -15.758 -6.004 10.953 1 71.38 199 LEU B C 1
ATOM 5776 O O . LEU B 1 199 ? -14.734 -5.766 11.602 1 71.38 199 LEU B O 1
ATOM 5780 N N . GLU B 1 200 ? -16.328 -5.176 10.133 1 75 200 GLU B N 1
ATOM 5781 C CA . GLU B 1 200 ? -15.836 -3.811 10.031 1 75 200 GLU B CA 1
ATOM 5782 C C . GLU B 1 200 ? -15.867 -3.105 11.383 1 75 200 GLU B C 1
ATOM 5784 O O . GLU B 1 200 ? -15.039 -2.23 11.648 1 75 200 GLU B O 1
ATOM 5789 N N . SER B 1 201 ? -16.734 -3.57 12.172 1 64.56 201 SER B N 1
ATOM 5790 C CA . SER B 1 201 ? -16.922 -2.889 13.453 1 64.56 201 SER B CA 1
ATOM 5791 C C . SER B 1 201 ? -16.062 -3.525 14.547 1 64.56 201 SER B C 1
ATOM 5793 O O . SER B 1 201 ? -16.031 -3.031 15.672 1 64.56 201 SER B O 1
ATOM 5795 N N . ASP B 1 202 ? -15.398 -4.562 14.133 1 71.31 202 ASP B N 1
ATOM 5796 C CA . ASP B 1 202 ? -14.539 -5.238 15.102 1 71.31 202 ASP B CA 1
ATOM 5797 C C . ASP B 1 202 ? -13.234 -4.465 15.305 1 71.31 202 ASP B C 1
ATOM 5799 O O . ASP B 1 202 ? -12.688 -3.906 14.352 1 71.31 202 ASP B O 1
ATOM 5803 N N . ARG B 1 203 ? -12.875 -4.215 16.453 1 76.25 203 ARG B N 1
ATOM 5804 C CA . ARG B 1 203 ? -11.656 -3.486 16.766 1 76.25 203 ARG B CA 1
ATOM 5805 C C . ARG B 1 203 ? -10.477 -4.441 16.938 1 76.25 203 ARG B C 1
ATOM 5807 O O . ARG B 1 203 ? -9.68 -4.289 17.875 1 76.25 203 ARG B O 1
ATOM 5814 N N . SER B 1 204 ? -10.562 -5.48 16.156 1 83 204 SER B N 1
ATOM 5815 C CA . SER B 1 204 ? -9.469 -6.449 16.125 1 83 204 SER B CA 1
ATOM 5816 C C . SER B 1 204 ? -9.234 -6.973 14.711 1 83 204 SER B C 1
ATOM 5818 O O . SER B 1 204 ? -10.141 -6.941 13.875 1 83 204 SER B O 1
ATOM 5820 N N . GLY B 1 205 ? -7.98 -7.34 14.547 1 89.5 205 GLY B N 1
ATOM 5821 C CA . GLY B 1 205 ? -7.648 -7.93 13.258 1 89.5 205 GLY B CA 1
ATOM 5822 C C . GLY B 1 205 ? -7.332 -6.898 12.195 1 89.5 205 GLY B C 1
ATOM 5823 O O . GLY B 1 205 ? -7.035 -5.742 12.508 1 89.5 205 GLY B O 1
ATOM 5824 N N . TYR B 1 206 ? -7.32 -7.398 10.969 1 93.31 206 TYR B N 1
ATOM 5825 C CA . TYR B 1 206 ? -6.863 -6.555 9.867 1 93.31 206 TYR B CA 1
ATOM 5826 C C . TYR B 1 206 ? -7.828 -6.621 8.695 1 93.31 206 TYR B C 1
ATOM 5828 O O . TYR B 1 206 ? -8.328 -7.695 8.352 1 93.31 206 TYR B O 1
ATOM 5836 N N . ARG B 1 207 ? -8.078 -5.434 8.047 1 93.69 207 ARG B N 1
ATOM 5837 C CA . ARG B 1 207 ? -8.758 -5.359 6.754 1 93.69 207 ARG B CA 1
ATOM 5838 C C . ARG B 1 207 ? -8.289 -4.141 5.961 1 93.69 207 ARG B C 1
ATOM 5840 O O . ARG B 1 207 ? -7.992 -3.094 6.539 1 93.69 207 ARG B O 1
ATOM 5847 N N . LYS B 1 208 ? -8.242 -4.305 4.75 1 96.25 208 LYS B N 1
ATOM 5848 C CA . LYS B 1 208 ? -7.902 -3.248 3.805 1 96.25 208 LYS B CA 1
ATOM 5849 C C . LYS B 1 208 ? -8.758 -3.34 2.547 1 96.25 208 LYS B C 1
ATOM 5851 O O . LYS B 1 208 ? -8.93 -4.422 1.981 1 96.25 208 LYS B O 1
ATOM 5856 N N . VAL B 1 209 ? -9.328 -2.221 2.166 1 94.31 209 VAL B N 1
ATOM 5857 C CA . VAL B 1 209 ? -10.141 -2.143 0.954 1 94.31 209 VAL B CA 1
ATOM 585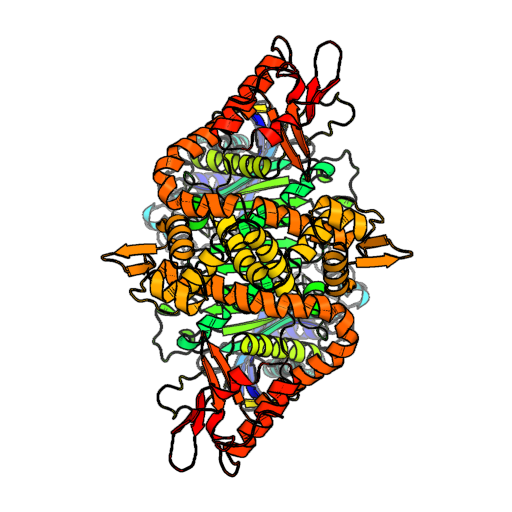8 C C . VAL B 1 209 ? -9.586 -1.061 0.03 1 94.31 209 VAL B C 1
ATOM 5860 O O . VAL B 1 209 ? -9.297 0.054 0.472 1 94.31 209 VAL B O 1
ATOM 5863 N N . VAL B 1 210 ? -9.398 -1.4 -1.145 1 95.38 210 VAL B N 1
ATOM 5864 C CA . VAL B 1 210 ? -9.008 -0.439 -2.168 1 95.38 210 VAL B CA 1
ATOM 5865 C C . VAL B 1 210 ? -10.008 -0.468 -3.32 1 95.38 210 VAL B C 1
ATOM 5867 O O . VAL B 1 210 ? -10.32 -1.536 -3.85 1 95.38 210 VAL B O 1
ATOM 5870 N N . GLN B 1 211 ? -10.531 0.625 -3.656 1 93.75 211 GLN B N 1
ATOM 5871 C CA . GLN B 1 211 ? -11.375 0.81 -4.836 1 93.75 211 GLN B CA 1
ATOM 5872 C C . GLN B 1 211 ? -10.844 1.938 -5.715 1 93.75 211 GLN B C 1
ATOM 5874 O O . GLN B 1 211 ? -10.938 3.111 -5.352 1 93.75 211 GLN B O 1
ATOM 5879 N N . ASP B 1 212 ? -10.281 1.553 -6.84 1 93.38 212 ASP B N 1
ATOM 5880 C CA . ASP B 1 212 ? -9.758 2.49 -7.832 1 93.38 212 ASP B CA 1
ATOM 5881 C C . ASP B 1 212 ? -10.523 2.379 -9.148 1 93.38 212 ASP B C 1
ATOM 5883 O O . ASP B 1 212 ? -10.367 1.406 -9.891 1 93.38 212 ASP B O 1
ATOM 5887 N N . ASP B 1 213 ? -11.281 3.348 -9.445 1 89.62 213 ASP B N 1
ATOM 5888 C CA . ASP B 1 213 ? -12.062 3.404 -10.68 1 89.62 213 ASP B CA 1
ATOM 5889 C C . ASP B 1 213 ? -11.656 4.598 -11.539 1 89.62 213 ASP B C 1
ATOM 5891 O O . ASP B 1 213 ? -12.469 5.133 -12.289 1 89.62 213 ASP B O 1
ATOM 5895 N N . THR B 1 214 ? -10.43 5.074 -11.336 1 88.25 214 THR B N 1
ATOM 5896 C CA . THR B 1 214 ? -10 6.301 -12 1 88.25 214 THR B CA 1
ATOM 5897 C C . THR B 1 214 ? -9.867 6.09 -13.5 1 88.25 214 THR B C 1
ATOM 5899 O O . THR B 1 214 ? -10.172 6.992 -14.289 1 88.25 214 THR B O 1
ATOM 5902 N N . GLU B 1 215 ? -9.438 4.906 -13.922 1 88.38 215 GLU B N 1
ATOM 5903 C CA . GLU B 1 215 ? -9.281 4.609 -15.344 1 88.38 215 GLU B CA 1
ATOM 5904 C C . GLU B 1 215 ? -10.57 4.055 -15.945 1 88.38 215 GLU B C 1
ATOM 5906 O O . GLU B 1 215 ? -10.969 4.453 -17.031 1 88.38 215 GLU B O 1
ATOM 5911 N N . ARG B 1 216 ? -11.18 3.172 -15.164 1 88.69 216 ARG B N 1
ATOM 5912 C CA . ARG B 1 216 ? -12.453 2.551 -15.523 1 88.69 216 ARG B CA 1
ATOM 5913 C C . ARG B 1 216 ? -13.102 1.884 -14.32 1 88.69 216 ARG B C 1
ATOM 5915 O O . ARG B 1 216 ? -12.43 1.62 -13.312 1 88.69 216 ARG B O 1
ATOM 5922 N N . ALA B 1 217 ? -14.336 1.627 -14.469 1 88.38 217 ALA B N 1
ATOM 5923 C CA . ALA B 1 217 ? -15.031 0.912 -13.406 1 88.38 217 ALA B CA 1
ATOM 5924 C C . ALA B 1 217 ? -14.398 -0.454 -13.156 1 88.38 217 ALA B C 1
ATOM 5926 O O . ALA B 1 217 ? -14.141 -1.206 -14.094 1 88.38 217 ALA B O 1
ATOM 5927 N N . GLY B 1 218 ? -14.062 -0.7 -11.977 1 91.62 218 GLY B N 1
ATOM 5928 C CA . GLY B 1 218 ? -13.492 -1.987 -11.617 1 91.62 218 GLY B CA 1
ATOM 5929 C C . GLY B 1 218 ? -12.016 -2.092 -11.945 1 91.62 218 GLY B C 1
ATOM 5930 O O . GLY B 1 218 ? -11.461 -3.193 -11.992 1 91.62 218 GLY B O 1
ATOM 5931 N N . TYR B 1 219 ? -11.367 -0.99 -12.156 1 95.62 219 TYR B N 1
ATOM 5932 C CA . TYR B 1 219 ? -9.969 -1.009 -12.586 1 95.62 219 TYR B CA 1
ATOM 5933 C C . TYR B 1 219 ? -9.102 -1.778 -11.594 1 95.62 219 TYR B C 1
ATOM 5935 O O . TYR B 1 219 ? -8.32 -2.643 -11.992 1 95.62 219 TYR B O 1
ATOM 5943 N N . TYR B 1 220 ? -9.258 -1.428 -10.367 1 96.94 220 TYR B N 1
ATOM 5944 C CA . TYR B 1 220 ? -8.484 -2.07 -9.312 1 96.94 220 TYR B CA 1
ATOM 5945 C C . TYR B 1 220 ? -9.258 -2.082 -8 1 96.94 220 TYR B C 1
ATOM 5947 O O . TYR B 1 220 ? -9.273 -1.085 -7.273 1 96.94 220 TYR B O 1
ATOM 5955 N N . HIS B 1 221 ? -9.891 -3.184 -7.695 1 96.5 221 HIS B N 1
ATOM 5956 C CA . HIS B 1 221 ? -10.648 -3.4 -6.473 1 96.5 221 HIS B CA 1
ATOM 5957 C C . HIS B 1 221 ? -10.07 -4.551 -5.656 1 96.5 221 HIS B C 1
ATOM 5959 O O . HIS B 1 221 ? -9.93 -5.668 -6.164 1 96.5 221 HIS B O 1
ATOM 5965 N N . THR B 1 222 ? -9.711 -4.262 -4.449 1 97.88 222 THR B N 1
ATOM 5966 C CA . THR B 1 222 ? -9.141 -5.332 -3.641 1 97.88 222 THR B CA 1
ATOM 5967 C C . THR B 1 222 ? -9.672 -5.273 -2.213 1 97.88 222 THR B C 1
ATOM 5969 O O . THR B 1 222 ? -10.102 -4.215 -1.748 1 97.88 222 THR B O 1
ATOM 5972 N N . VAL B 1 223 ? -9.711 -6.406 -1.624 1 96.81 223 VAL B N 1
ATOM 5973 C CA . VAL B 1 223 ? -9.93 -6.547 -0.188 1 96.81 223 VAL B CA 1
ATOM 5974 C C . VAL B 1 223 ? -8.875 -7.477 0.407 1 96.81 223 VAL B C 1
ATOM 5976 O O . VAL B 1 223 ? -8.648 -8.57 -0.108 1 96.81 223 VAL B O 1
ATOM 5979 N N . THR B 1 224 ? -8.203 -7 1.333 1 97.75 224 THR B N 1
ATOM 5980 C CA . THR B 1 224 ? -7.223 -7.789 2.074 1 97.75 224 THR B CA 1
ATOM 5981 C C . THR B 1 224 ? -7.723 -8.086 3.484 1 97.75 224 THR B C 1
ATOM 5983 O O . THR B 1 224 ? -8.078 -7.172 4.23 1 97.75 224 THR B O 1
ATOM 5986 N N . LEU B 1 225 ? -7.742 -9.344 3.822 1 96.19 225 LEU B N 1
ATOM 5987 C CA . LEU B 1 225 ? -8.305 -9.766 5.102 1 96.19 225 LEU B CA 1
ATOM 5988 C C . LEU B 1 225 ? -7.297 -10.586 5.895 1 96.19 225 LEU B C 1
ATOM 5990 O O . LEU B 1 225 ? -6.582 -11.414 5.328 1 96.19 225 LEU B O 1
ATOM 5994 N N . GLY B 1 226 ? -7.227 -10.297 7.188 1 94.81 226 GLY B N 1
ATOM 5995 C CA . GLY B 1 226 ? -6.465 -11.141 8.094 1 94.81 226 GLY B CA 1
ATOM 5996 C C . GLY B 1 226 ? -7.164 -12.438 8.438 1 94.81 226 GLY B C 1
ATOM 5997 O O . GLY B 1 226 ? -8.281 -12.688 7.98 1 94.81 226 GLY B O 1
ATOM 5998 N N . PRO B 1 227 ? -6.52 -13.242 9.242 1 91.38 227 PRO B N 1
ATOM 5999 C CA . PRO B 1 227 ? -7.012 -14.594 9.523 1 91.38 227 PRO B CA 1
ATOM 6000 C C . PRO B 1 227 ? -8.398 -14.594 10.172 1 91.38 227 PRO B C 1
ATOM 6002 O O . PRO B 1 227 ? -9.234 -15.438 9.852 1 91.38 227 PRO B O 1
ATOM 6005 N N . LYS B 1 228 ? -8.625 -13.711 11.062 1 87.81 228 LYS B N 1
ATOM 6006 C CA . LYS B 1 228 ? -9.898 -13.656 11.766 1 87.81 228 LYS B CA 1
ATOM 6007 C C . LYS B 1 228 ? -11.055 -13.469 10.789 1 87.81 228 LYS B C 1
ATOM 6009 O O . LYS B 1 228 ? -12.055 -14.188 10.844 1 87.81 228 LYS B O 1
ATOM 6014 N N . ARG B 1 229 ? -10.914 -12.555 9.938 1 90.25 229 ARG B N 1
ATOM 6015 C CA . ARG B 1 229 ? -11.969 -12.25 8.977 1 90.25 229 ARG B CA 1
ATOM 6016 C C . ARG B 1 229 ? -12.062 -13.344 7.914 1 90.25 229 ARG B C 1
ATOM 6018 O O . ARG B 1 229 ? -13.156 -13.641 7.422 1 90.25 229 ARG B O 1
ATOM 6025 N N . ILE B 1 230 ? -10.938 -13.938 7.59 1 93.44 230 ILE B N 1
ATOM 6026 C CA . ILE B 1 230 ? -10.945 -15.055 6.656 1 93.44 230 ILE B CA 1
ATOM 6027 C C . ILE B 1 230 ? -11.758 -16.203 7.238 1 93.44 230 ILE B C 1
ATOM 6029 O O . ILE B 1 230 ? -12.586 -16.797 6.547 1 93.44 230 ILE B O 1
ATOM 6033 N N . ARG B 1 231 ? -11.609 -16.453 8.461 1 88.19 231 ARG B N 1
ATOM 6034 C CA . ARG B 1 231 ? -12.32 -17.562 9.094 1 88.19 231 ARG B CA 1
ATOM 6035 C C . ARG B 1 231 ? -13.82 -17.281 9.148 1 88.19 231 ARG B C 1
ATOM 6037 O O . ARG B 1 231 ? -14.625 -18.219 9.141 1 88.19 231 ARG B O 1
ATOM 6044 N N . GLU B 1 232 ? -14.102 -16.031 9.195 1 83.56 232 GLU B N 1
ATOM 6045 C CA . GLU B 1 232 ? -15.516 -15.672 9.195 1 83.56 232 GLU B CA 1
ATOM 6046 C C . GLU B 1 232 ? -16.172 -15.984 7.848 1 83.56 232 GLU B C 1
ATOM 6048 O O . GLU B 1 232 ? -17.281 -16.484 7.801 1 83.56 232 GLU B O 1
ATOM 6053 N N . CYS B 1 233 ? -15.445 -15.688 6.801 1 88.69 233 CYS B N 1
ATOM 6054 C CA . CYS B 1 233 ? -16.047 -15.859 5.488 1 88.69 233 CYS B CA 1
ATOM 6055 C C . CYS B 1 233 ? -15.766 -17.25 4.938 1 88.69 233 CYS B C 1
ATOM 6057 O O . CYS B 1 233 ? -16.531 -17.766 4.117 1 88.69 233 CYS B O 1
ATOM 6059 N N . PHE B 1 234 ? -14.609 -17.797 5.324 1 89.75 234 PHE B N 1
ATOM 6060 C CA . PHE B 1 234 ? -14.211 -19.156 4.996 1 89.75 234 PHE B CA 1
ATOM 6061 C C . PHE B 1 234 ? -13.859 -19.938 6.258 1 89.75 234 PHE B C 1
ATOM 6063 O O . PHE B 1 234 ? -12.688 -20.047 6.629 1 89.75 234 PHE B O 1
ATOM 6070 N N . PRO B 1 235 ? -14.766 -20.562 6.809 1 83.56 235 PRO B N 1
ATOM 6071 C CA . PRO B 1 235 ? -14.523 -21.188 8.117 1 83.56 235 PRO B CA 1
ATOM 6072 C C . PRO B 1 235 ? -13.375 -22.188 8.094 1 83.56 235 PRO B C 1
ATOM 6074 O O . PRO B 1 235 ? -12.695 -22.375 9.109 1 83.56 235 PRO B O 1
ATOM 6077 N N . ASP B 1 236 ? -13.141 -22.812 7.008 1 87.38 236 ASP B N 1
ATOM 6078 C CA . ASP B 1 236 ? -12.102 -23.828 6.93 1 87.38 236 ASP B CA 1
ATOM 6079 C C . ASP B 1 236 ? -10.773 -23.234 6.473 1 87.38 236 ASP B C 1
ATOM 6081 O O . ASP B 1 236 ? -9.773 -23.938 6.379 1 87.38 236 ASP B O 1
ATOM 6085 N N . HIS B 1 237 ? -10.781 -21.969 6.168 1 93.94 237 HIS B N 1
ATOM 6086 C CA . HIS B 1 237 ? -9.555 -21.328 5.703 1 93.94 237 HIS B CA 1
ATOM 6087 C C . HIS B 1 237 ? -8.805 -20.672 6.859 1 93.94 237 HIS B C 1
ATOM 6089 O O . HIS B 1 237 ? -9.414 -20.312 7.875 1 93.94 237 HIS B O 1
ATOM 6095 N N . ARG B 1 238 ? -7.566 -20.516 6.652 1 91.75 238 ARG B N 1
ATOM 6096 C CA . ARG B 1 238 ? -6.773 -19.875 7.703 1 91.75 238 ARG B CA 1
ATOM 6097 C C . ARG B 1 238 ? -5.812 -18.844 7.121 1 91.75 238 ARG B C 1
ATOM 6099 O O . ARG B 1 238 ? -5.41 -17.906 7.812 1 91.75 238 ARG B O 1
ATOM 6106 N N . VAL B 1 239 ? -5.512 -18.984 5.941 1 95.88 239 VAL B N 1
ATOM 6107 C CA . VAL B 1 239 ? -4.457 -18.172 5.34 1 95.88 239 VAL B CA 1
ATOM 6108 C C . VAL B 1 239 ? -4.996 -16.781 5.012 1 95.88 239 VAL B C 1
ATOM 6110 O O . VAL B 1 239 ? -6.012 -16.641 4.324 1 95.88 239 VAL B O 1
ATOM 6113 N N . PRO B 1 240 ? -4.324 -15.742 5.516 1 96.88 240 PRO B N 1
ATOM 6114 C CA . PRO B 1 240 ? -4.711 -14.398 5.086 1 96.88 240 PRO B CA 1
ATOM 6115 C C . PRO B 1 240 ? -4.523 -14.18 3.586 1 96.88 240 PRO B C 1
ATOM 6117 O O . PRO B 1 240 ? -3.566 -14.695 3 1 96.88 240 PRO B O 1
ATOM 6120 N N . LYS B 1 241 ? -5.418 -13.398 3.014 1 97.38 241 LYS B N 1
ATOM 6121 C CA . LYS B 1 241 ? -5.309 -13.266 1.563 1 97.38 241 LYS B CA 1
ATOM 6122 C C . LYS B 1 241 ? -5.926 -11.961 1.08 1 97.38 241 LYS B C 1
ATOM 6124 O O . LYS B 1 241 ? -6.637 -11.289 1.831 1 97.38 241 LYS B O 1
ATOM 6129 N N . GLU B 1 242 ? -5.547 -11.602 -0.023 1 98.44 242 GLU B N 1
ATOM 6130 C CA . GLU B 1 242 ? -6.105 -10.492 -0.793 1 98.44 242 GLU B CA 1
ATOM 6131 C C . GLU B 1 242 ? -6.883 -10.992 -2.004 1 98.44 242 GLU B C 1
ATOM 6133 O O . GLU B 1 242 ? -6.398 -11.852 -2.75 1 98.44 242 GLU B O 1
ATOM 6138 N N . LEU B 1 243 ? -8.086 -10.57 -2.086 1 98.19 243 LEU B N 1
ATOM 6139 C CA . LEU B 1 243 ? -8.898 -10.805 -3.277 1 98.19 243 LEU B CA 1
ATOM 6140 C C . LEU B 1 243 ? -8.953 -9.555 -4.148 1 98.19 243 LEU B C 1
ATOM 6142 O O . LEU B 1 243 ? -9.219 -8.453 -3.646 1 98.19 243 LEU B O 1
ATOM 6146 N N . LYS B 1 244 ? -8.742 -9.781 -5.469 1 98.06 244 LYS B N 1
ATOM 6147 C CA . LYS B 1 244 ? -8.609 -8.594 -6.309 1 98.06 244 LYS B CA 1
ATOM 6148 C C . LYS B 1 244 ? -9.266 -8.805 -7.668 1 98.06 244 LYS B C 1
ATOM 6150 O O . LYS B 1 244 ? -9.203 -9.906 -8.227 1 98.06 244 LYS B O 1
ATOM 6155 N N . HIS B 1 245 ? -9.93 -7.84 -8.094 1 98.25 245 HIS B N 1
ATOM 6156 C CA . HIS B 1 245 ? -10.328 -7.625 -9.484 1 98.25 245 HIS B CA 1
ATOM 6157 C C . HIS B 1 245 ? -9.562 -6.461 -10.102 1 98.25 245 HIS B C 1
ATOM 6159 O O . HIS B 1 245 ? -9.609 -5.34 -9.594 1 98.25 245 HIS B O 1
ATOM 6165 N N . TYR B 1 246 ? -8.867 -6.754 -11.234 1 98 246 TYR B N 1
ATOM 6166 C CA . TYR B 1 246 ? -8.07 -5.645 -11.742 1 98 246 TYR B CA 1
ATOM 6167 C C . TYR B 1 246 ? -7.82 -5.793 -13.242 1 98 246 TYR B C 1
ATOM 6169 O O . TYR B 1 246 ? -7.82 -6.906 -13.766 1 98 246 TYR B O 1
ATOM 6177 N N . TYR B 1 247 ? -7.656 -4.676 -13.875 1 97.06 247 TYR B N 1
ATOM 6178 C CA . TYR B 1 247 ? -7.25 -4.59 -15.273 1 97.06 247 TYR B CA 1
ATOM 6179 C C . TYR B 1 247 ? -5.758 -4.316 -15.391 1 97.06 247 TYR B C 1
ATOM 6181 O O . TYR B 1 247 ? -5.156 -3.711 -14.492 1 97.06 247 TYR B O 1
ATOM 6189 N N . ALA B 1 248 ? -5.219 -4.844 -16.469 1 94.38 248 ALA B N 1
ATOM 6190 C CA . ALA B 1 248 ? -3.859 -4.426 -16.797 1 94.38 248 ALA B CA 1
ATOM 6191 C C . ALA B 1 248 ? -3.805 -2.934 -17.125 1 94.38 248 ALA B C 1
ATOM 6193 O O . ALA B 1 248 ? -4.824 -2.33 -17.469 1 94.38 248 ALA B O 1
ATOM 6194 N N . ARG B 1 249 ? -2.609 -2.445 -16.953 1 89.19 249 ARG B N 1
ATOM 6195 C CA . ARG B 1 249 ? -2.426 -1.054 -17.344 1 89.19 249 ARG B CA 1
ATOM 6196 C C . ARG B 1 249 ? -2.752 -0.859 -18.828 1 89.19 249 ARG B C 1
ATOM 6198 O O . ARG B 1 249 ? -2.402 -1.696 -19.656 1 89.19 249 ARG B O 1
ATOM 6205 N N . ASN B 1 250 ? -3.443 0.018 -19.25 1 85.38 250 ASN B N 1
ATOM 6206 C CA . ASN B 1 250 ? -3.814 0.394 -20.609 1 85.38 250 ASN B CA 1
ATOM 6207 C C . ASN B 1 250 ? -4.773 -0.619 -21.219 1 85.38 250 ASN B C 1
ATOM 6209 O O . ASN B 1 250 ? -4.793 -0.796 -22.438 1 85.38 250 ASN B O 1
ATOM 6213 N N . ALA B 1 251 ? -5.402 -1.388 -20.469 1 90.38 251 ALA B N 1
ATOM 6214 C CA . ALA B 1 251 ? -6.363 -2.381 -20.953 1 90.38 251 ALA B CA 1
ATOM 6215 C C . ALA B 1 251 ? -7.363 -1.757 -21.906 1 90.38 251 ALA B C 1
ATOM 6217 O O . ALA B 1 251 ? -7.809 -2.406 -22.859 1 90.38 251 ALA B O 1
ATOM 6218 N N . GLU B 1 252 ? -7.676 -0.574 -21.734 1 87.38 252 GLU B N 1
ATOM 6219 C CA . GLU B 1 252 ? -8.688 0.105 -22.531 1 87.38 252 GLU B CA 1
ATOM 6220 C C . GLU B 1 252 ? -8.211 0.296 -23.969 1 87.38 252 GLU B C 1
ATOM 6222 O O . GLU B 1 252 ? -9.023 0.342 -24.906 1 87.38 252 GLU B O 1
ATOM 6227 N N . SER B 1 253 ? -6.941 0.398 -24.078 1 89.5 253 SER B N 1
ATOM 6228 C CA . SER B 1 253 ? -6.383 0.64 -25.406 1 89.5 253 SER B CA 1
ATOM 6229 C C . SER B 1 253 ? -6.211 -0.663 -26.188 1 89.5 253 SER B C 1
ATOM 6231 O O . SER B 1 253 ? -5.957 -0.645 -27.391 1 89.5 253 SER B O 1
ATOM 6233 N N . MET B 1 254 ? -6.414 -1.789 -25.609 1 91.88 254 MET B N 1
ATOM 6234 C CA . MET B 1 254 ? -6.258 -3.09 -26.25 1 91.88 254 MET B CA 1
ATOM 6235 C C . MET B 1 254 ? -7.539 -3.496 -26.969 1 91.88 254 MET B C 1
ATOM 6237 O O . MET B 1 254 ? -8.641 -3.182 -26.516 1 91.88 254 MET B O 1
ATOM 6241 N N . PRO B 1 255 ? -7.316 -4.156 -28.062 1 91.06 255 PRO B N 1
ATOM 6242 C CA . PRO B 1 255 ? -8.508 -4.684 -28.719 1 91.06 255 PRO B CA 1
ATOM 6243 C C . PRO B 1 255 ? -9.273 -5.688 -27.859 1 91.06 255 PRO B C 1
ATOM 6245 O O . PRO B 1 255 ? -8.68 -6.34 -27 1 91.06 255 PRO B O 1
ATOM 6248 N N . ASP B 1 256 ? -10.508 -5.863 -28.156 1 85.31 256 ASP B N 1
ATOM 6249 C CA . ASP B 1 256 ? -11.406 -6.672 -27.344 1 85.31 256 ASP B CA 1
ATOM 6250 C C . ASP B 1 256 ? -10.984 -8.133 -27.344 1 85.31 256 ASP B C 1
ATOM 6252 O O . ASP B 1 256 ? -11.234 -8.859 -26.375 1 85.31 256 ASP B O 1
ATOM 6256 N N . ASP B 1 257 ? -10.352 -8.531 -28.344 1 89.56 257 ASP B N 1
ATOM 6257 C CA . ASP B 1 257 ? -9.992 -9.938 -28.453 1 89.56 257 ASP B CA 1
ATOM 6258 C C . ASP B 1 257 ? -8.664 -10.227 -27.766 1 89.56 257 ASP B C 1
ATOM 6260 O O . ASP B 1 257 ? -8.273 -11.383 -27.609 1 89.56 257 ASP B O 1
ATOM 6264 N N . HIS B 1 258 ? -8.055 -9.188 -27.375 1 94.12 258 HIS B N 1
ATOM 6265 C CA . HIS B 1 258 ? -6.809 -9.375 -26.641 1 94.12 258 HIS B CA 1
ATOM 6266 C C . HIS B 1 258 ? -7.082 -9.766 -25.188 1 94.12 258 HIS B C 1
ATOM 6268 O O . HIS B 1 258 ? -7.902 -9.133 -24.516 1 94.12 258 HIS B O 1
ATOM 6274 N N . PRO B 1 259 ? -6.348 -10.734 -24.688 1 94 259 PRO B N 1
ATOM 6275 C CA . PRO B 1 259 ? -6.613 -11.188 -23.312 1 94 259 PRO B CA 1
ATOM 6276 C C . PRO B 1 259 ? -6.43 -10.086 -22.281 1 94 259 PRO B C 1
ATOM 6278 O O . PRO B 1 259 ? -7.184 -10.008 -21.312 1 94 259 PRO B O 1
ATOM 6281 N N . LEU B 1 260 ? -5.52 -9.172 -22.453 1 94.38 260 LEU B N 1
ATOM 6282 C CA . LEU B 1 260 ? -5.195 -8.148 -21.469 1 94.38 260 LEU B CA 1
ATOM 6283 C C . LEU B 1 260 ? -6.266 -7.059 -21.438 1 94.38 260 LEU B C 1
ATOM 6285 O O . LEU B 1 260 ? -6.262 -6.199 -20.547 1 94.38 260 LEU B O 1
ATOM 6289 N N . ALA B 1 261 ? -7.152 -7.074 -22.391 1 95.88 261 ALA B N 1
ATOM 6290 C CA . ALA B 1 261 ? -8.297 -6.164 -22.344 1 95.88 261 ALA B CA 1
ATOM 6291 C C . ALA B 1 261 ? -9.273 -6.562 -21.25 1 95.88 261 ALA B C 1
ATOM 6293 O O . ALA B 1 261 ? -10.172 -5.785 -20.906 1 95.88 261 ALA B O 1
ATOM 6294 N N . HIS B 1 262 ? -9.039 -7.734 -20.75 1 95.94 262 HIS B N 1
ATOM 6295 C CA . HIS B 1 262 ? -9.969 -8.312 -19.781 1 95.94 262 HIS B CA 1
ATOM 6296 C C . HIS B 1 262 ? -9.32 -8.43 -18.406 1 95.94 262 HIS B C 1
ATOM 6298 O O . HIS B 1 262 ? -8.109 -8.641 -18.297 1 95.94 262 HIS B O 1
ATOM 6304 N N . PRO B 1 263 ? -10.148 -8.258 -17.359 1 97.62 263 PRO B N 1
ATOM 6305 C CA . PRO B 1 263 ? -9.602 -8.234 -16.016 1 97.62 263 PRO B CA 1
ATOM 6306 C C . PRO B 1 263 ? -9.297 -9.633 -15.469 1 97.62 263 PRO B C 1
ATOM 6308 O O . PRO B 1 263 ? -9.828 -10.625 -15.984 1 97.62 263 PRO B O 1
ATOM 6311 N N . LYS B 1 264 ? -8.453 -9.617 -14.453 1 98.06 264 LYS B N 1
ATOM 6312 C CA . LYS B 1 264 ? -8.219 -10.805 -13.641 1 98.06 264 LYS B CA 1
ATOM 6313 C C . LYS B 1 264 ? -8.992 -10.742 -12.328 1 98.06 264 LYS B C 1
ATOM 6315 O O . LYS B 1 264 ? -9.188 -9.656 -11.773 1 98.06 264 LYS B O 1
ATOM 6320 N N . LEU B 1 265 ? -9.477 -11.875 -11.938 1 98.25 265 LEU B N 1
ATOM 6321 C CA . LEU B 1 265 ? -9.852 -12.133 -10.547 1 98.25 265 LEU B CA 1
ATOM 6322 C C . LEU B 1 265 ? -8.82 -13.016 -9.859 1 98.25 265 LEU B C 1
ATOM 6324 O O . LEU B 1 265 ? -8.562 -14.141 -10.297 1 98.25 265 LEU B O 1
ATOM 6328 N N . GLU B 1 266 ? -8.25 -12.445 -8.773 1 98.75 266 GLU B N 1
ATOM 6329 C CA . GLU B 1 266 ? -7.07 -13.086 -8.203 1 98.75 266 GLU B CA 1
ATOM 6330 C C . GLU B 1 266 ? -7.16 -13.156 -6.68 1 98.75 266 GLU B C 1
ATOM 6332 O O . GLU B 1 266 ? -7.68 -12.234 -6.043 1 98.75 266 GLU B O 1
ATOM 6337 N N . ALA B 1 267 ? -6.727 -14.25 -6.148 1 98.56 267 ALA B N 1
ATOM 6338 C CA . ALA B 1 267 ? -6.461 -14.383 -4.719 1 98.56 267 ALA B CA 1
ATOM 6339 C C . ALA B 1 267 ? -4.965 -14.539 -4.445 1 98.56 267 ALA B C 1
ATOM 6341 O O . ALA B 1 267 ? -4.273 -15.266 -5.16 1 98.56 267 ALA B O 1
ATOM 6342 N N . SER B 1 268 ? -4.477 -13.828 -3.477 1 98.62 268 SER B N 1
ATOM 6343 C CA . SER B 1 268 ? -3.053 -13.891 -3.17 1 98.62 268 SER B CA 1
ATOM 6344 C C . SER B 1 268 ? -2.814 -14.031 -1.669 1 98.62 268 SER B C 1
ATOM 6346 O O . SER B 1 268 ? -3.525 -13.422 -0.866 1 98.62 268 SER B O 1
ATOM 6348 N N . TYR B 1 269 ? -1.863 -14.828 -1.344 1 98.06 269 TYR B N 1
ATOM 6349 C CA . TYR B 1 269 ? -1.428 -15.023 0.034 1 98.06 269 TYR B CA 1
ATOM 6350 C C . TYR B 1 269 ? -0.699 -13.789 0.557 1 98.06 269 TYR B C 1
ATOM 6352 O O . TYR B 1 269 ? 0.184 -13.25 -0.116 1 98.06 269 TYR B O 1
ATOM 6360 N N . GLN B 1 270 ? -1.126 -13.398 1.761 1 95.69 270 GLN B N 1
ATOM 6361 C CA . GLN B 1 270 ? -0.526 -12.242 2.408 1 95.69 270 GLN B CA 1
ATOM 6362 C C . GLN B 1 270 ? 0.246 -12.648 3.66 1 95.69 270 GLN B C 1
ATOM 6364 O O . GLN B 1 270 ? -0.296 -12.617 4.766 1 95.69 270 GLN B O 1
ATOM 6369 N N . SER B 1 271 ? 1.542 -12.805 3.531 1 93.75 271 SER B N 1
ATOM 6370 C CA . SER B 1 271 ? 2.348 -13.328 4.633 1 93.75 271 SER B CA 1
ATOM 6371 C C . SER B 1 271 ? 2.51 -12.289 5.738 1 93.75 271 SER B C 1
ATOM 6373 O O . SER B 1 271 ? 2.639 -12.648 6.914 1 93.75 271 SER B O 1
ATOM 6375 N N . SER B 1 272 ? 2.518 -11.039 5.406 1 89.75 272 SER B N 1
ATOM 6376 C CA . SER B 1 272 ? 2.734 -9.977 6.379 1 89.75 272 SER B CA 1
ATOM 6377 C C . SER B 1 272 ? 1.563 -9.867 7.352 1 89.75 272 SER B C 1
ATOM 6379 O O . SER B 1 272 ? 1.66 -9.188 8.375 1 89.75 272 SER B O 1
ATOM 6381 N N . ARG B 1 273 ? 0.536 -10.5 7.082 1 89.88 273 ARG B N 1
ATOM 6382 C CA . ARG B 1 273 ? -0.656 -10.43 7.922 1 89.88 273 ARG B CA 1
ATOM 6383 C C . ARG B 1 273 ? -0.832 -11.703 8.742 1 89.88 273 ARG B C 1
ATOM 6385 O O . ARG B 1 273 ? -1.909 -11.953 9.289 1 89.88 273 ARG B O 1
ATOM 6392 N N . TRP B 1 274 ? 0.214 -12.43 8.758 1 84.44 274 TRP B N 1
ATOM 6393 C CA . TRP B 1 274 ? 0.155 -13.758 9.367 1 84.44 274 TRP B CA 1
ATOM 6394 C C . TRP B 1 274 ? 1.176 -13.883 10.492 1 84.44 274 TRP B C 1
ATOM 6396 O O . TRP B 1 274 ? 2.301 -13.391 10.375 1 84.44 274 TRP B O 1
ATOM 6406 N N . ASP B 1 275 ? 0.714 -14.477 11.539 1 84.44 275 ASP B N 1
ATOM 6407 C CA . ASP B 1 275 ? 1.669 -14.742 12.609 1 84.44 275 ASP B CA 1
ATOM 6408 C C . ASP B 1 275 ? 2.293 -16.125 12.453 1 84.44 275 ASP B C 1
ATOM 6410 O O . ASP B 1 275 ? 3.273 -16.453 13.125 1 84.44 275 ASP B O 1
ATOM 6414 N N . GLU B 1 276 ? 1.734 -16.891 11.547 1 89.62 276 GLU B N 1
ATOM 6415 C CA . GLU B 1 276 ? 2.27 -18.219 11.273 1 89.62 276 GLU B CA 1
ATOM 6416 C C . GLU B 1 276 ? 3.096 -18.234 9.984 1 89.62 276 GLU B C 1
ATOM 6418 O O . GLU B 1 276 ? 3.283 -17.188 9.359 1 89.62 276 GLU B O 1
ATOM 6423 N N . THR B 1 277 ? 3.764 -19.359 9.789 1 91.44 277 THR B N 1
ATOM 6424 C CA . THR B 1 277 ? 4.641 -19.516 8.633 1 91.44 277 THR B CA 1
ATOM 6425 C C . THR B 1 277 ? 4.156 -20.641 7.719 1 91.44 277 THR B C 1
ATOM 6427 O O . THR B 1 277 ? 3.811 -21.719 8.195 1 91.44 277 THR B O 1
ATOM 6430 N N . LEU B 1 278 ? 4.07 -20.297 6.484 1 95.25 278 LEU B N 1
ATOM 6431 C CA . LEU B 1 278 ? 3.818 -21.344 5.504 1 95.25 278 LEU B CA 1
ATOM 6432 C C . LEU B 1 278 ? 5.121 -21.812 4.867 1 95.25 278 LEU B C 1
ATOM 6434 O O . LEU B 1 278 ? 6.008 -21.016 4.59 1 95.25 278 LEU B O 1
ATOM 6438 N N . ARG B 1 279 ? 5.102 -23.094 4.664 1 96.62 279 ARG B N 1
ATOM 6439 C CA . ARG B 1 279 ? 6.273 -23.734 4.074 1 96.62 279 ARG B CA 1
ATOM 6440 C C . ARG B 1 279 ? 5.918 -24.422 2.762 1 96.62 279 ARG B C 1
ATOM 6442 O O . ARG B 1 279 ? 4.742 -24.641 2.465 1 96.62 279 ARG B O 1
ATOM 6449 N N . PRO B 1 280 ? 6.945 -24.719 1.993 1 96.25 280 PRO B N 1
ATOM 6450 C CA . PRO B 1 280 ? 6.656 -25.375 0.722 1 96.25 280 PRO B CA 1
ATOM 6451 C C . PRO B 1 280 ? 5.879 -26.688 0.902 1 96.25 280 PRO B C 1
ATOM 6453 O O . PRO B 1 280 ? 5.133 -27.094 0.009 1 96.25 280 PRO B O 1
ATOM 6456 N N . ALA B 1 281 ? 5.934 -27.297 2.006 1 94.56 281 ALA B N 1
ATOM 6457 C CA . ALA B 1 281 ? 5.156 -28.484 2.307 1 94.56 281 ALA B CA 1
ATOM 6458 C C . ALA B 1 281 ? 3.664 -28.172 2.371 1 94.56 281 ALA B C 1
ATOM 6460 O O . ALA B 1 281 ? 2.826 -29.078 2.287 1 94.56 281 ALA B O 1
ATOM 6461 N N . ASP B 1 282 ? 3.352 -26.906 2.521 1 95.5 282 ASP B N 1
ATOM 6462 C CA . ASP B 1 282 ? 1.964 -26.484 2.672 1 95.5 282 ASP B CA 1
ATOM 6463 C C . ASP B 1 282 ? 1.381 -26.031 1.335 1 95.5 282 ASP B C 1
ATOM 6465 O O . ASP B 1 282 ? 0.321 -25.406 1.295 1 95.5 282 ASP B O 1
ATOM 6469 N N . HIS B 1 283 ? 1.998 -26.328 0.259 1 97.19 283 HIS B N 1
ATOM 6470 C CA . HIS B 1 283 ? 1.554 -25.875 -1.055 1 97.19 283 HIS B CA 1
ATOM 6471 C C . HIS B 1 283 ? 0.127 -26.328 -1.342 1 97.19 283 HIS B C 1
ATOM 6473 O O . HIS B 1 283 ? -0.681 -25.562 -1.868 1 97.19 283 HIS B O 1
ATOM 6479 N N . ASP B 1 284 ? -0.141 -27.516 -1.045 1 94.81 284 ASP B N 1
ATOM 6480 C CA . ASP B 1 284 ? -1.476 -28.031 -1.333 1 94.81 284 ASP B CA 1
ATOM 6481 C C . ASP B 1 284 ? -2.547 -27.219 -0.607 1 94.81 284 ASP B C 1
ATOM 6483 O O . ASP B 1 284 ? -3.557 -26.844 -1.204 1 94.81 284 ASP B O 1
ATOM 6487 N N . LEU B 1 285 ? -2.346 -27.016 0.639 1 94.25 285 LEU B N 1
ATOM 6488 C CA . LEU B 1 285 ? -3.258 -26.188 1.43 1 94.25 285 LEU B CA 1
ATOM 6489 C C . LEU B 1 285 ? -3.416 -24.812 0.813 1 94.25 285 LEU B C 1
ATOM 6491 O O . LEU B 1 285 ? -4.535 -24.312 0.682 1 94.25 285 LEU B O 1
ATOM 6495 N N . LEU B 1 286 ? -2.33 -24.25 0.483 1 96.44 286 LEU B N 1
ATOM 6496 C CA . LEU B 1 286 ? -2.297 -22.891 -0.069 1 96.44 286 LEU B CA 1
ATOM 6497 C C . LEU B 1 286 ? -3.066 -22.828 -1.384 1 96.44 286 LEU B C 1
ATOM 6499 O O . LEU B 1 286 ? -3.906 -21.938 -1.571 1 96.44 286 LEU B O 1
ATOM 6503 N N . VAL B 1 287 ? -2.834 -23.75 -2.236 1 96.5 287 VAL B N 1
ATOM 6504 C CA . VAL B 1 287 ? -3.498 -23.797 -3.535 1 96.5 287 VAL B CA 1
ATOM 6505 C C . VAL B 1 287 ? -5 -24 -3.34 1 96.5 287 VAL B C 1
ATOM 6507 O O . VAL B 1 287 ? -5.809 -23.297 -3.953 1 96.5 287 VAL B O 1
ATOM 6510 N N . ASP B 1 288 ? -5.348 -24.844 -2.49 1 94.56 288 ASP B N 1
ATOM 6511 C CA . ASP B 1 288 ? -6.758 -25.109 -2.225 1 94.56 288 ASP B CA 1
ATOM 6512 C C . ASP B 1 288 ? -7.477 -23.859 -1.734 1 94.56 288 ASP B C 1
ATOM 6514 O O . ASP B 1 288 ? -8.547 -23.516 -2.242 1 94.56 288 ASP B O 1
ATOM 6518 N N . GLU B 1 289 ? -6.883 -23.234 -0.811 1 96.5 289 GLU B N 1
ATOM 6519 C CA . GLU B 1 289 ? -7.543 -22.078 -0.222 1 96.5 289 GLU B CA 1
ATOM 6520 C C . GLU B 1 289 ? -7.641 -20.938 -1.226 1 96.5 289 GLU B C 1
ATOM 6522 O O . GLU B 1 289 ? -8.664 -20.234 -1.29 1 96.5 289 GLU B O 1
ATOM 6527 N N . LEU B 1 290 ? -6.594 -20.719 -1.995 1 97.75 290 LEU B N 1
ATOM 6528 C CA . LEU B 1 290 ? -6.621 -19.641 -2.975 1 97.75 290 LEU B CA 1
ATOM 6529 C C . LEU B 1 290 ? -7.641 -19.922 -4.074 1 97.75 290 LEU B C 1
ATOM 6531 O O . LEU B 1 290 ? -8.398 -19.031 -4.469 1 97.75 290 LEU B O 1
ATOM 6535 N N . GLU B 1 291 ? -7.641 -21.141 -4.531 1 96 291 GLU B N 1
ATOM 6536 C CA . GLU B 1 291 ? -8.578 -21.516 -5.582 1 96 291 GLU B CA 1
ATOM 6537 C C . GLU B 1 291 ? -10.023 -21.438 -5.09 1 96 291 GLU B C 1
ATOM 6539 O O . GLU B 1 291 ? -10.891 -20.922 -5.789 1 96 291 GLU B O 1
ATOM 6544 N N . GLU B 1 292 ? -10.227 -21.953 -3.941 1 94.69 292 GLU B N 1
ATOM 6545 C CA . GLU B 1 292 ? -11.57 -21.906 -3.371 1 94.69 292 GLU B CA 1
ATOM 6546 C C . GLU B 1 292 ? -12.039 -20.469 -3.18 1 94.69 292 GLU B C 1
ATOM 6548 O O . GLU B 1 292 ? -13.219 -20.172 -3.367 1 94.69 292 GLU B O 1
ATOM 6553 N N . ALA B 1 293 ? -11.18 -19.656 -2.801 1 96.19 293 ALA B N 1
ATOM 6554 C CA . ALA B 1 293 ? -11.531 -18.25 -2.602 1 96.19 293 ALA B CA 1
ATOM 6555 C C . ALA B 1 293 ? -11.953 -17.594 -3.916 1 96.19 293 ALA B C 1
ATOM 6557 O O . ALA B 1 293 ? -12.969 -16.891 -3.969 1 96.19 293 ALA B O 1
ATOM 6558 N N . VAL B 1 294 ? -11.18 -17.828 -4.953 1 96.94 294 VAL B N 1
ATOM 6559 C CA . VAL B 1 294 ? -11.508 -17.281 -6.262 1 96.94 294 VAL B CA 1
ATOM 6560 C C . VAL B 1 294 ? -12.883 -17.781 -6.707 1 96.94 294 VAL B C 1
ATOM 6562 O O . VAL B 1 294 ? -13.734 -16.984 -7.117 1 96.94 294 VAL B O 1
ATOM 6565 N N . LEU B 1 295 ? -13.07 -19.016 -6.578 1 93.62 295 LEU B N 1
ATOM 6566 C CA . LEU B 1 295 ? -14.32 -19.609 -7.02 1 93.62 295 LEU B CA 1
ATOM 6567 C C . LEU B 1 295 ? -15.492 -19.125 -6.172 1 93.62 295 LEU B C 1
ATOM 6569 O O . LEU B 1 295 ? -16.594 -18.938 -6.684 1 93.62 295 LEU B O 1
ATOM 6573 N N . ALA B 1 296 ? -15.234 -18.953 -4.883 1 91.75 296 ALA B N 1
ATOM 6574 C CA . ALA B 1 296 ? -16.281 -18.453 -3.998 1 91.75 296 ALA B CA 1
ATOM 6575 C C . ALA B 1 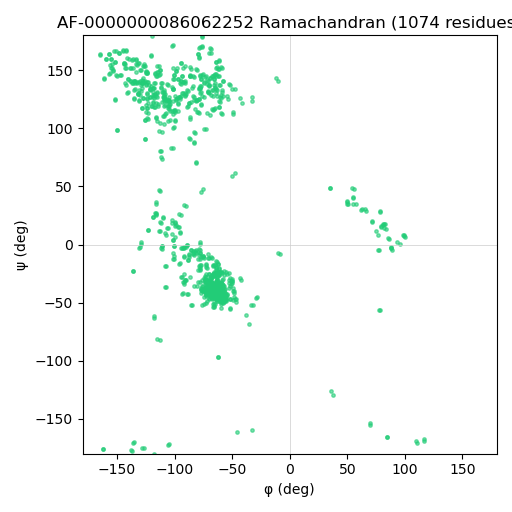296 ? -16.719 -17.047 -4.41 1 91.75 296 ALA B C 1
ATOM 6577 O O . ALA B 1 296 ? -17.906 -16.719 -4.379 1 91.75 296 ALA B O 1
ATOM 6578 N N . VAL B 1 297 ? -15.805 -16.25 -4.77 1 93.94 297 VAL B N 1
ATOM 6579 C CA . VAL B 1 297 ? -16.094 -14.883 -5.207 1 93.94 297 VAL B CA 1
ATOM 6580 C C . VAL B 1 297 ? -16.906 -14.922 -6.5 1 93.94 297 VAL B C 1
ATOM 6582 O O . VAL B 1 297 ? -17.875 -14.18 -6.652 1 93.94 297 VAL B O 1
ATOM 6585 N N . LEU B 1 298 ? -16.469 -15.797 -7.402 1 90 298 LEU B N 1
ATOM 6586 C CA . LEU B 1 298 ? -17.219 -15.969 -8.641 1 90 298 LEU B CA 1
ATOM 6587 C C . LEU B 1 298 ? -18.672 -16.375 -8.352 1 90 298 LEU B C 1
ATOM 6589 O O . LEU B 1 298 ? -19.609 -15.766 -8.883 1 90 298 LEU B O 1
ATOM 6593 N N . ASN B 1 299 ? -18.719 -17.297 -7.543 1 83 299 ASN B N 1
ATOM 6594 C CA . ASN B 1 299 ? -20.031 -17.812 -7.184 1 83 299 ASN B CA 1
ATOM 6595 C C . ASN B 1 299 ? -20.891 -16.719 -6.547 1 83 299 ASN B C 1
ATOM 6597 O O . ASN B 1 299 ? -22.062 -16.562 -6.902 1 83 299 ASN B O 1
ATOM 6601 N N . GLU B 1 300 ? -20.344 -16.016 -5.648 1 83.38 300 GLU B N 1
ATOM 6602 C CA . GLU B 1 300 ? -21.062 -14.953 -4.953 1 83.38 300 GLU B CA 1
ATOM 6603 C C . GLU B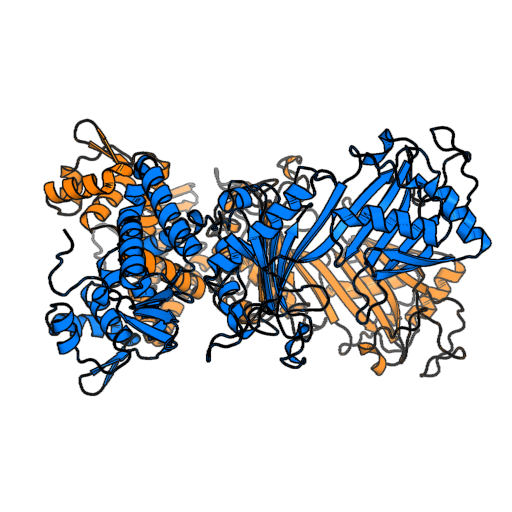 1 300 ? -21.469 -13.844 -5.918 1 83.38 300 GLU B C 1
ATOM 6605 O O . GLU B 1 300 ? -22.5 -13.195 -5.73 1 83.38 300 GLU B O 1
ATOM 6610 N N . ALA B 1 301 ? -20.688 -13.656 -6.926 1 83.81 301 ALA B N 1
ATOM 6611 C CA . ALA B 1 301 ? -20.984 -12.641 -7.93 1 83.81 301 ALA B CA 1
ATOM 6612 C C . ALA B 1 301 ? -22.062 -13.109 -8.898 1 83.81 301 ALA B C 1
ATOM 6614 O O . ALA B 1 301 ? -22.484 -12.359 -9.773 1 83.81 301 ALA B O 1
ATOM 6615 N N . GLY B 1 302 ? -22.438 -14.32 -8.805 1 78.31 302 GLY B N 1
ATOM 6616 C CA . GLY B 1 302 ? -23.438 -14.891 -9.688 1 78.31 302 GLY B CA 1
ATOM 6617 C C . GLY B 1 302 ? -22.875 -15.344 -11.023 1 78.31 302 GLY B C 1
ATOM 6618 O O . GLY B 1 302 ? -23.625 -15.516 -11.992 1 78.31 302 GLY B O 1
ATOM 6619 N N . LEU B 1 303 ? -21.625 -15.5 -11.102 1 81.38 303 LEU B N 1
ATOM 6620 C CA . LEU B 1 303 ? -20.984 -15.938 -12.336 1 81.38 303 LEU B CA 1
ATOM 6621 C C . LEU B 1 303 ? -20.812 -17.453 -12.344 1 81.38 303 LEU B C 1
ATOM 6623 O O . LEU B 1 303 ? -20.562 -18.062 -11.305 1 81.38 303 LEU B O 1
ATOM 6627 N N . PRO B 1 304 ? -20.953 -17.984 -13.547 1 79.81 304 PRO B N 1
ATOM 6628 C CA . PRO B 1 304 ? -20.703 -19.438 -13.617 1 79.81 304 PRO B CA 1
ATOM 6629 C C . PRO B 1 304 ? -19.25 -19.797 -13.32 1 79.81 304 PRO B C 1
ATOM 6631 O O . PRO B 1 304 ? -18.328 -19.062 -13.711 1 79.81 304 PRO B O 1
ATOM 6634 N N . THR B 1 305 ? -19.062 -20.891 -12.633 1 81.5 305 THR B N 1
ATOM 6635 C CA . THR B 1 305 ? -17.719 -21.359 -12.344 1 81.5 305 THR B CA 1
ATOM 6636 C C . THR B 1 305 ? -17.203 -22.25 -13.461 1 81.5 305 THR B C 1
ATOM 6638 O O . THR B 1 305 ? -16 -22.578 -13.508 1 81.5 305 THR B O 1
ATOM 6641 N N . GLN B 1 306 ? -18.078 -22.641 -14.281 1 78.56 306 GLN B N 1
ATOM 6642 C CA . GLN B 1 306 ? -17.688 -23.375 -15.477 1 78.56 306 GLN B CA 1
ATOM 6643 C C . GLN B 1 306 ? -17.922 -22.547 -16.734 1 78.56 306 GLN B C 1
ATOM 6645 O O . GLN B 1 306 ? -18.875 -21.781 -16.812 1 78.56 306 GLN B O 1
ATOM 6650 N N . PRO B 1 307 ? -16.891 -22.688 -17.641 1 67.5 307 PRO B N 1
ATOM 6651 C CA . PRO B 1 307 ? -17.125 -21.984 -18.906 1 67.5 307 PRO B CA 1
ATOM 6652 C C . PRO B 1 307 ? -18.453 -22.359 -19.562 1 67.5 307 PRO B C 1
ATOM 6654 O O . PRO B 1 307 ? -18.844 -23.531 -19.531 1 67.5 307 PRO B O 1
ATOM 6657 N N . LEU B 1 308 ? -19.266 -21.312 -19.844 1 57.59 308 LEU B N 1
ATOM 6658 C CA . LEU B 1 308 ? -20.5 -21.578 -20.562 1 57.59 308 LEU B CA 1
ATOM 6659 C C . LEU B 1 308 ? -20.25 -21.766 -22.047 1 57.59 308 LEU B C 1
ATOM 6661 O O . LEU B 1 308 ? -19.344 -21.141 -22.609 1 57.59 308 LEU B O 1
ATOM 6665 N N . ASP B 1 309 ? -20.406 -22.859 -22.703 1 49.25 309 ASP B N 1
ATOM 6666 C CA . ASP B 1 309 ? -20.266 -23.141 -24.125 1 49.25 309 ASP B CA 1
ATOM 6667 C C . ASP B 1 309 ? -20.672 -21.938 -24.969 1 49.25 309 ASP B C 1
ATOM 6669 O O . ASP B 1 309 ? -21.562 -21.188 -24.578 1 49.25 309 ASP B O 1
ATOM 6673 N N . GLU B 1 310 ? -19.734 -21.453 -25.969 1 45.66 310 GLU B N 1
ATOM 6674 C CA . GLU B 1 310 ? -19.812 -20.406 -26.969 1 45.66 310 GLU B CA 1
ATOM 6675 C C . GLU B 1 310 ? -21.234 -20.281 -27.516 1 45.66 310 GLU B C 1
ATOM 6677 O O . GLU B 1 310 ? -21.641 -19.219 -28 1 45.66 310 GLU B O 1
ATOM 6682 N N . ASP B 1 311 ? -21.938 -21.312 -28 1 39 311 ASP B N 1
ATOM 6683 C CA . ASP B 1 311 ? -22.953 -21.312 -29.047 1 39 311 ASP B CA 1
ATOM 6684 C C . ASP B 1 311 ? -24.25 -20.672 -28.562 1 39 311 ASP B C 1
ATOM 6686 O O . ASP B 1 311 ? -25.25 -20.641 -29.281 1 39 311 ASP B O 1
ATOM 6690 N N . GLY B 1 312 ? -24.562 -20.469 -27.328 1 36.91 312 GLY B N 1
ATOM 6691 C CA . GLY B 1 312 ? -25.906 -19.891 -27.297 1 36.91 312 GLY B CA 1
ATOM 6692 C C . GLY B 1 312 ? -25.922 -18.391 -27.516 1 36.91 312 GLY B C 1
ATOM 6693 O O . GLY B 1 312 ? -24.891 -17.75 -27.484 1 36.91 312 GLY B O 1
ATOM 6694 N N . PRO B 1 313 ? -26.969 -17.781 -28.234 1 37.41 313 PRO B N 1
ATOM 6695 C CA . PRO B 1 313 ? -26.984 -16.391 -28.734 1 37.41 313 PRO B CA 1
ATOM 6696 C C . PRO B 1 313 ? -26.281 -15.422 -27.797 1 37.41 313 PRO B C 1
ATOM 6698 O O . PRO B 1 313 ? -25.625 -14.484 -28.25 1 37.41 313 PRO B O 1
ATOM 6701 N N . GLY B 1 314 ? -26.844 -15.188 -26.672 1 38.19 314 GLY B N 1
ATOM 6702 C CA . GLY B 1 314 ? -26.5 -14.156 -25.703 1 38.19 314 GLY B CA 1
ATOM 6703 C C . GLY B 1 314 ? -25.312 -14.516 -24.844 1 38.19 314 GLY B C 1
ATOM 6704 O O . GLY B 1 314 ? -25.062 -13.883 -23.812 1 38.19 314 GLY B O 1
ATOM 6705 N N . GLY B 1 315 ? -24.781 -15.781 -24.797 1 43.84 315 GLY B N 1
ATOM 6706 C CA . GLY B 1 315 ? -24.047 -16.531 -23.781 1 43.84 315 GLY B CA 1
ATOM 6707 C C . GLY B 1 315 ? -22.594 -16.109 -23.672 1 43.84 315 GLY B C 1
ATOM 6708 O O . GLY B 1 315 ? -21.719 -16.688 -24.312 1 43.84 315 GLY B O 1
ATOM 6709 N N . GLY B 1 316 ? -22.203 -14.961 -23.641 1 53.53 316 GLY B N 1
ATOM 6710 C CA . GLY B 1 316 ? -20.859 -14.406 -23.672 1 53.53 316 GLY B CA 1
ATOM 6711 C C . GLY B 1 316 ? -19.922 -15.102 -22.703 1 53.53 316 GLY B C 1
ATOM 6712 O O . GLY B 1 316 ? -20.359 -15.773 -21.766 1 53.53 316 GLY B O 1
ATOM 6713 N N . ARG B 1 317 ? -18.641 -15.469 -23.188 1 77.81 317 ARG B N 1
ATOM 6714 C CA . ARG B 1 317 ? -17.531 -16.156 -22.516 1 77.81 317 ARG B CA 1
ATOM 6715 C C . ARG B 1 317 ? -17.234 -15.516 -21.172 1 77.81 317 ARG B C 1
ATOM 6717 O O . ARG B 1 317 ? -17.109 -14.297 -21.062 1 77.81 317 ARG B O 1
ATOM 6724 N N . THR B 1 318 ? -17.516 -16.375 -20.125 1 86.81 318 THR B N 1
ATOM 6725 C CA . THR B 1 318 ? -17.203 -15.906 -18.781 1 86.81 318 THR B CA 1
ATOM 6726 C C . THR B 1 318 ? -15.703 -15.719 -18.609 1 86.81 318 THR B C 1
ATOM 6728 O O . THR B 1 318 ? -15.258 -14.734 -18.016 1 86.81 318 THR B O 1
ATOM 6731 N N . PHE B 1 319 ? -15.055 -16.625 -19.25 1 94.62 319 PHE B N 1
ATOM 6732 C CA . PHE B 1 319 ? -13.609 -16.625 -19.078 1 94.62 319 PHE B CA 1
ATOM 6733 C C . PHE B 1 319 ? -12.906 -16.344 -20.406 1 94.62 319 PHE B C 1
ATOM 6735 O O . PHE B 1 319 ? -13.414 -16.703 -21.469 1 94.62 319 PHE B O 1
ATOM 6742 N N . VAL B 1 320 ? -11.828 -15.703 -20.312 1 94.44 320 VAL B N 1
ATOM 6743 C CA . VAL B 1 320 ? -10.984 -15.422 -21.469 1 94.44 320 VAL B CA 1
ATOM 6744 C C . VAL B 1 320 ? -9.633 -16.109 -21.297 1 94.44 320 VAL B C 1
ATOM 6746 O O . VAL B 1 320 ? -8.914 -15.852 -20.328 1 94.44 320 VAL B O 1
ATOM 6749 N N . GLU B 1 321 ? -9.375 -16.984 -22.219 1 94.12 321 GLU B N 1
ATOM 6750 C CA . GLU B 1 321 ? -8.078 -17.656 -22.188 1 94.12 321 GLU B CA 1
ATOM 6751 C C . GLU B 1 321 ? -6.941 -16.656 -22.406 1 94.12 321 GLU B C 1
ATOM 6753 O O . GLU B 1 321 ? -7.117 -15.656 -23.109 1 94.12 321 GLU B O 1
ATOM 6758 N N . ASP B 1 322 ? -5.805 -16.938 -21.75 1 94.69 322 ASP B N 1
ATOM 6759 C CA . ASP B 1 322 ? -4.582 -16.188 -22.047 1 94.69 322 ASP B CA 1
ATOM 6760 C C . ASP B 1 322 ? -3.381 -17.125 -22.156 1 94.69 322 ASP B C 1
ATOM 6762 O O . ASP B 1 322 ? -3.547 -18.344 -22.297 1 94.69 322 ASP B O 1
ATOM 6766 N N . ALA B 1 323 ? -2.203 -16.562 -22.234 1 93.88 323 ALA B N 1
ATOM 6767 C CA . ALA B 1 323 ? -1.01 -17.359 -22.5 1 93.88 323 ALA B CA 1
ATOM 6768 C C . ALA B 1 323 ? -0.785 -18.391 -21.391 1 93.88 323 ALA B C 1
ATOM 6770 O O . ALA B 1 323 ? -0.181 -19.438 -21.609 1 93.88 323 ALA B O 1
ATOM 6771 N N . TYR B 1 324 ? -1.302 -18.125 -20.25 1 96.44 324 TYR B N 1
ATOM 6772 C CA . TYR B 1 324 ? -0.957 -18.984 -19.109 1 96.44 324 TYR B CA 1
ATOM 6773 C C . TYR B 1 324 ? -2.209 -19.469 -18.391 1 96.44 324 TYR B C 1
ATOM 6775 O O . TYR B 1 324 ? -2.121 -20.141 -17.359 1 96.44 324 TYR B O 1
ATOM 6783 N N . PHE B 1 325 ? -3.287 -19.125 -18.812 1 96.56 325 PHE B N 1
ATOM 6784 C CA . PHE B 1 325 ? -4.59 -19.547 -18.312 1 96.56 325 PHE B CA 1
ATOM 6785 C C . PHE B 1 325 ? -5.422 -20.172 -19.438 1 96.56 325 PHE B C 1
ATOM 6787 O O . PHE B 1 325 ? -5.855 -19.469 -20.359 1 96.56 325 PHE B O 1
ATOM 6794 N N . ASP B 1 326 ? -5.84 -21.438 -19.266 1 93.56 326 ASP B N 1
ATOM 6795 C CA . ASP B 1 326 ? -6.5 -22.188 -20.328 1 93.56 326 ASP B CA 1
ATOM 6796 C C . ASP B 1 326 ? -8.016 -22.219 -20.125 1 93.56 326 ASP B C 1
ATOM 6798 O O . ASP B 1 326 ? -8.758 -22.672 -21 1 93.56 326 ASP B O 1
ATOM 6802 N N . ALA B 1 327 ? -8.453 -21.766 -19.078 1 92.44 327 ALA B N 1
ATOM 6803 C CA . ALA B 1 327 ? -9.875 -21.766 -18.734 1 92.44 327 ALA B CA 1
ATOM 6804 C C . ALA B 1 327 ? -10.461 -23.172 -18.812 1 92.44 327 ALA B C 1
ATOM 6806 O O . ALA B 1 327 ? -11.586 -23.359 -19.297 1 92.44 327 ALA B O 1
ATOM 6807 N N . GLU B 1 328 ? -9.656 -24.141 -18.453 1 90.31 328 GLU B N 1
ATOM 6808 C CA . GLU B 1 328 ? -10.133 -25.516 -18.484 1 90.31 328 GLU B CA 1
ATOM 6809 C C . GLU B 1 328 ? -10.953 -25.844 -17.234 1 90.31 328 GLU B C 1
ATOM 6811 O O . GLU B 1 328 ? -10.766 -25.234 -16.188 1 90.31 328 GLU B O 1
ATOM 6816 N N . THR B 1 329 ? -11.836 -26.75 -17.5 1 88.81 329 THR B N 1
ATOM 6817 C CA . THR B 1 329 ? -12.672 -27.172 -16.391 1 88.81 329 THR B CA 1
ATOM 6818 C C . THR B 1 329 ? -12.094 -28.422 -15.719 1 88.81 329 THR B C 1
ATOM 6820 O O . THR B 1 329 ? -11.578 -29.312 -16.406 1 88.81 329 THR B O 1
ATOM 6823 N N . VAL B 1 330 ? -12.195 -28.406 -14.438 1 89.19 330 VAL B N 1
ATOM 6824 C CA . VAL B 1 330 ? -11.742 -29.562 -13.664 1 89.19 330 VAL B CA 1
ATOM 6825 C C . VAL B 1 330 ? -12.82 -29.984 -12.672 1 89.19 330 VAL B C 1
ATOM 6827 O O . VAL B 1 330 ? -13.703 -29.188 -12.328 1 89.19 330 VAL B O 1
ATOM 6830 N N . ASP B 1 331 ? -12.703 -31.266 -12.328 1 85.19 331 ASP B N 1
ATOM 6831 C CA . ASP B 1 331 ? -13.633 -31.766 -11.32 1 85.19 331 ASP B CA 1
ATOM 6832 C C . ASP B 1 331 ? -13.227 -31.297 -9.922 1 85.19 331 ASP B C 1
ATOM 6834 O O . ASP B 1 331 ? -12.055 -31.375 -9.547 1 85.19 331 ASP B O 1
ATOM 6838 N N . ARG B 1 332 ? -14.18 -30.734 -9.305 1 81.94 332 ARG B N 1
ATOM 6839 C CA . ARG B 1 332 ? -13.938 -30.281 -7.934 1 81.94 332 ARG B CA 1
ATOM 6840 C C . ARG B 1 332 ? -14.953 -30.891 -6.977 1 81.94 332 ARG B C 1
ATOM 6842 O O . ARG B 1 332 ? -16.094 -31.172 -7.363 1 81.94 332 ARG B O 1
ATOM 6849 N N . SER B 1 333 ? -14.367 -31.078 -5.781 1 69.5 333 SER B N 1
ATOM 6850 C CA . SER B 1 333 ? -15.242 -31.656 -4.766 1 69.5 333 SER B CA 1
ATOM 6851 C C . SER B 1 333 ? -16.312 -30.672 -4.328 1 69.5 333 SER B C 1
ATOM 6853 O O . SER B 1 333 ? -17.453 -31.062 -4.043 1 69.5 333 SER B O 1
ATOM 6855 N N . ARG B 1 334 ? -15.898 -29.328 -4.238 1 71.12 334 ARG B N 1
ATOM 6856 C CA . ARG B 1 334 ? -16.859 -28.344 -3.752 1 71.12 334 ARG B CA 1
ATOM 6857 C C . ARG B 1 334 ? -16.5 -26.953 -4.238 1 71.12 334 ARG B C 1
ATOM 6859 O O . ARG B 1 334 ? -15.344 -26.688 -4.582 1 71.12 334 ARG B O 1
ATOM 6866 N N . VAL B 1 335 ? -17.5 -26.156 -4.465 1 71.44 335 VAL B N 1
ATOM 6867 C CA . VAL B 1 335 ? -17.359 -24.719 -4.57 1 71.44 335 VAL B CA 1
ATOM 6868 C C . VAL B 1 335 ? -17.969 -24.047 -3.346 1 71.44 335 VAL B C 1
ATOM 6870 O O . VAL B 1 335 ? -19.172 -24.156 -3.105 1 71.44 335 VAL B O 1
ATOM 6873 N N . LEU B 1 336 ? -17.094 -23.297 -2.617 1 74.25 336 LEU B N 1
ATOM 6874 C CA . LEU B 1 336 ? -17.531 -22.719 -1.345 1 74.25 336 LEU B CA 1
ATOM 6875 C C . LEU B 1 336 ? -18.391 -21.484 -1.567 1 74.25 336 LEU B C 1
ATOM 6877 O O . LEU B 1 336 ? -18.203 -20.75 -2.541 1 74.25 336 LEU B O 1
ATOM 6881 N N . ALA B 1 337 ? -19.359 -21.344 -0.674 1 71.62 337 ALA B N 1
ATOM 6882 C CA . ALA B 1 337 ? -20.078 -20.062 -0.569 1 71.62 337 ALA B CA 1
ATOM 6883 C C . ALA B 1 337 ? -19.406 -19.156 0.456 1 71.62 337 ALA B C 1
ATOM 6885 O O . ALA B 1 337 ? -18.906 -19.625 1.482 1 71.62 337 ALA B O 1
ATOM 6886 N N . LEU B 1 338 ? -19.375 -17.906 0.099 1 81.31 338 LEU B N 1
ATOM 6887 C CA . LEU B 1 338 ? -18.875 -16.938 1.068 1 81.31 338 LEU B CA 1
ATOM 6888 C C . LEU B 1 338 ? -19.844 -16.797 2.242 1 81.31 338 LEU B C 1
ATOM 6890 O O . LEU B 1 338 ? -21.047 -16.656 2.045 1 81.31 338 LEU B O 1
ATOM 6894 N N . ASN B 1 339 ? -19.266 -16.938 3.406 1 70.5 339 ASN B N 1
ATOM 6895 C CA . ASN B 1 339 ? -20.047 -16.625 4.59 1 70.5 339 ASN B CA 1
ATOM 6896 C C . ASN B 1 339 ? -20.047 -15.133 4.887 1 70.5 339 ASN B C 1
ATOM 6898 O O . ASN B 1 339 ? -19.141 -14.625 5.547 1 70.5 339 ASN B O 1
ATOM 6902 N N . LEU B 1 340 ? -21.094 -14.438 4.434 1 68.19 340 LEU B N 1
ATOM 6903 C CA . LEU B 1 340 ? -21.172 -12.984 4.594 1 68.19 340 LEU B CA 1
ATOM 6904 C C . LEU B 1 340 ? -22.359 -12.609 5.488 1 68.19 340 LEU B C 1
ATOM 6906 O O . LEU B 1 340 ? -22.891 -11.5 5.379 1 68.19 340 LEU B O 1
ATOM 6910 N N . GLU B 1 341 ? -22.625 -13.602 6.262 1 50.94 341 GLU B N 1
ATOM 6911 C CA . GLU B 1 341 ? -23.781 -13.414 7.137 1 50.94 341 GLU B CA 1
ATOM 6912 C C . GLU B 1 341 ? -23.578 -12.203 8.055 1 50.94 341 GLU B C 1
ATOM 6914 O O . GLU B 1 341 ? -24.531 -11.453 8.297 1 50.94 341 GLU B O 1
ATOM 6919 N N . ARG B 1 342 ? -22.438 -12.102 8.484 1 50.94 342 ARG B N 1
ATOM 6920 C CA . ARG B 1 342 ? -22.156 -11 9.398 1 50.94 342 ARG B CA 1
ATOM 6921 C C . ARG B 1 342 ? -22.281 -9.656 8.695 1 50.94 342 ARG B C 1
ATOM 6923 O O . ARG B 1 342 ? -22.75 -8.68 9.289 1 50.94 342 ARG B O 1
ATOM 6930 N N . VAL B 1 343 ? -21.859 -9.609 7.547 1 53.09 343 VAL B N 1
ATOM 6931 C CA . VAL B 1 343 ? -21.984 -8.383 6.77 1 53.09 343 VAL B CA 1
ATOM 6932 C C . VAL B 1 343 ? -23.469 -8.047 6.582 1 53.09 343 VAL B C 1
ATOM 6934 O O . VAL B 1 343 ? -23.875 -6.902 6.762 1 53.09 343 VAL B O 1
ATOM 6937 N N . GLU B 1 344 ? -24.125 -9.047 6.262 1 47.22 344 GLU B N 1
ATOM 6938 C CA . GLU B 1 344 ? -25.547 -8.883 6.035 1 47.22 344 GLU B CA 1
ATOM 6939 C C . GLU B 1 344 ? -26.266 -8.438 7.309 1 47.22 344 GLU B C 1
ATOM 6941 O O . GLU B 1 344 ? -27.141 -7.566 7.266 1 47.22 344 GLU B O 1
ATOM 6946 N N . SER B 1 345 ? -25.703 -9.047 8.297 1 41.97 345 SER B N 1
ATOM 6947 C CA . SER B 1 345 ? -26.266 -8.695 9.594 1 41.97 345 SER B CA 1
ATOM 6948 C C . SER B 1 345 ? -25.938 -7.258 9.977 1 41.97 345 SER B C 1
ATOM 6950 O O . SER B 1 345 ? -26.812 -6.516 10.43 1 41.97 345 SER B O 1
ATOM 6952 N N . ASP B 1 346 ? -24.781 -6.883 9.727 1 45.69 346 ASP B N 1
ATOM 6953 C CA . ASP B 1 346 ? -24.328 -5.535 10.07 1 45.69 346 ASP B CA 1
ATOM 6954 C C . ASP B 1 346 ? -25.047 -4.484 9.219 1 45.69 346 ASP B C 1
ATOM 6956 O O . ASP B 1 346 ? -25.406 -3.418 9.719 1 45.69 346 ASP B O 1
ATOM 6960 N N . GLN B 1 347 ? -25.094 -4.793 7.973 1 44.12 347 GLN B N 1
ATOM 6961 C CA . GLN B 1 347 ? -25.812 -3.902 7.066 1 44.12 347 GLN B CA 1
ATOM 6962 C C . GLN B 1 347 ? -27.297 -3.789 7.457 1 44.12 347 GLN B C 1
ATOM 6964 O O . GLN B 1 347 ? -27.859 -2.697 7.422 1 44.12 347 GLN B O 1
ATOM 6969 N N . ARG B 1 348 ? -27.766 -4.934 7.773 1 35.94 348 ARG B N 1
ATOM 6970 C CA . ARG B 1 348 ? -29.141 -4.945 8.25 1 35.94 348 ARG B CA 1
ATOM 6971 C C . ARG B 1 348 ? -29.297 -4.09 9.5 1 35.94 348 ARG B C 1
ATOM 6973 O O . ARG B 1 348 ? -30.266 -3.359 9.648 1 35.94 348 ARG B O 1
ATOM 6980 N N . ASN B 1 349 ? -28.297 -4.293 10.258 1 35.88 349 ASN B N 1
ATOM 6981 C CA . ASN B 1 349 ? -28.312 -3.496 11.477 1 35.88 349 ASN B CA 1
ATOM 6982 C C . ASN B 1 349 ? -28.312 -2.002 11.18 1 35.88 349 ASN B C 1
ATOM 6984 O O . ASN B 1 349 ? -29 -1.228 11.844 1 35.88 349 ASN B O 1
ATOM 6988 N N . VAL B 1 350 ? -27.703 -1.664 10.172 1 37.06 350 VAL B N 1
ATOM 6989 C CA . VAL B 1 350 ? -27.656 -0.267 9.758 1 37.06 350 VAL B CA 1
ATOM 6990 C C . VAL B 1 350 ? -29.016 0.151 9.211 1 37.06 350 VAL B C 1
ATOM 6992 O O . VAL B 1 350 ? -29.516 1.234 9.531 1 37.06 350 VAL B O 1
ATOM 6995 N N . VAL B 1 351 ? -29.656 -0.767 8.406 1 33.25 351 VAL B N 1
ATOM 6996 C CA . VAL B 1 351 ? -30.953 -0.513 7.812 1 33.25 351 VAL B CA 1
ATOM 6997 C C . VAL B 1 351 ? -32.031 -0.418 8.906 1 33.25 351 VAL B C 1
ATOM 6999 O O . VAL B 1 351 ? -32.844 0.492 8.898 1 33.25 351 VAL B O 1
ATOM 7002 N N . VAL B 1 352 ? -32.031 -1.371 9.703 1 32.12 352 VAL B N 1
ATOM 7003 C CA . VAL B 1 352 ? -33 -1.403 10.797 1 32.12 352 VAL B CA 1
ATOM 7004 C C . VAL B 1 352 ? -32.938 -0.091 11.578 1 32.12 352 VAL B C 1
ATOM 7006 O O . VAL B 1 352 ? -33.969 0.491 11.906 1 32.12 352 VAL B O 1
ATOM 7009 N N . ARG B 1 353 ? -31.906 0.336 11.695 1 33.69 353 ARG B N 1
ATOM 7010 C CA . ARG B 1 353 ? -31.734 1.585 12.438 1 33.69 353 ARG B CA 1
ATOM 7011 C C . ARG B 1 353 ? -32.312 2.762 11.656 1 33.69 353 ARG B C 1
ATOM 7013 O O . ARG B 1 353 ? -33 3.623 12.227 1 33.69 353 ARG B O 1
ATOM 7020 N N . GLN B 1 354 ? -32.281 2.729 10.328 1 34.44 354 GLN B N 1
ATOM 7021 C CA . GLN B 1 354 ? -32.719 3.82 9.469 1 34.44 354 GLN B CA 1
ATOM 7022 C C . GLN B 1 354 ? -34.219 3.75 9.211 1 34.44 354 GLN B C 1
ATOM 7024 O O . GLN B 1 354 ? -34.875 4.781 9.172 1 34.44 354 GLN B O 1
ATOM 7029 N N . LEU B 1 355 ? -34.812 2.633 8.766 1 34.16 355 LEU B N 1
ATOM 7030 C CA . LEU B 1 355 ? -36.219 2.416 8.516 1 34.16 355 LEU B CA 1
ATOM 7031 C C . LEU B 1 355 ? -37.062 2.725 9.766 1 34.16 355 LEU B C 1
ATOM 7033 O O . LEU B 1 355 ? -38.156 3.254 9.664 1 34.16 355 LEU B O 1
ATOM 7037 N N . ALA B 1 356 ? -36.812 2.336 10.75 1 32.59 356 ALA B N 1
ATOM 7038 C CA . ALA B 1 356 ? -37.531 2.617 11.992 1 32.59 356 ALA B CA 1
ATOM 7039 C C . ALA B 1 356 ? -37.906 4.094 12.086 1 32.59 356 ALA B C 1
ATOM 7041 O O . ALA B 1 356 ? -38.969 4.441 12.602 1 32.59 356 ALA B O 1
ATOM 7042 N N . ASP B 1 357 ? -37.188 5 11.547 1 33.88 357 ASP B N 1
ATOM 7043 C CA . ASP B 1 357 ? -37.5 6.406 11.797 1 33.88 357 ASP B CA 1
ATOM 7044 C C . ASP B 1 357 ? -38.469 6.953 10.758 1 33.88 357 ASP B C 1
ATOM 7046 O O . ASP B 1 357 ? -39.219 7.891 11.039 1 33.88 357 ASP B O 1
ATOM 7050 N N . GLY B 1 358 ? -38.688 6.609 9.305 1 37.38 358 GLY B N 1
ATOM 7051 C CA . GLY B 1 358 ? -39.281 7.562 8.375 1 37.38 358 GLY B CA 1
ATOM 7052 C C . GLY B 1 358 ? -40.625 7.113 7.84 1 37.38 358 GLY B C 1
ATOM 7053 O O . GLY B 1 358 ? -41.625 7.848 7.926 1 37.38 358 GLY B O 1
ATOM 7054 N N . LEU B 1 359 ? -41.031 6.172 6.738 1 42.94 359 LEU B N 1
ATOM 7055 C CA . LEU B 1 359 ? -42.219 6.086 5.883 1 42.94 359 LEU B CA 1
ATOM 7056 C C . LEU B 1 359 ? -43.344 5.348 6.59 1 42.94 359 LEU B C 1
ATOM 7058 O O . LEU B 1 359 ? -43.125 4.316 7.227 1 42.94 359 LEU B O 1
ATOM 7062 N N . SER B 1 360 ? -44.562 6.074 6.613 1 44.62 360 SER B N 1
ATOM 7063 C CA . SER B 1 360 ? -45.781 5.383 7.012 1 44.62 360 SER B CA 1
ATOM 7064 C C . SER B 1 360 ? -46.062 4.199 6.09 1 44.62 360 SER B C 1
ATOM 7066 O O . SER B 1 360 ? -45.594 4.156 4.957 1 44.62 360 SER B O 1
ATOM 7068 N N . PRO B 1 361 ? -46.719 3.195 6.57 1 50.69 361 PRO B N 1
ATOM 7069 C CA . PRO B 1 361 ? -47.094 2.062 5.723 1 50.69 361 PRO B CA 1
ATOM 7070 C C . PRO B 1 361 ? -47.75 2.498 4.418 1 50.69 361 PRO B C 1
ATOM 7072 O O . PRO B 1 361 ? -47.5 1.906 3.365 1 50.69 361 PRO B O 1
ATOM 7075 N N . VAL B 1 362 ? -48.531 3.451 4.523 1 55.56 362 VAL B N 1
ATOM 7076 C CA . VAL B 1 362 ? -49.219 3.902 3.32 1 55.56 362 VAL B CA 1
ATOM 7077 C C . VAL B 1 362 ? -48.219 4.52 2.346 1 55.56 362 VAL B C 1
ATOM 7079 O O . VAL B 1 362 ? -48.312 4.301 1.136 1 55.56 362 VAL B O 1
ATOM 7082 N N . GLU B 1 363 ? -47.312 5.219 2.803 1 57.09 363 GLU B N 1
ATOM 7083 C CA . GLU B 1 363 ? -46.312 5.832 1.959 1 57.09 363 GLU B CA 1
ATOM 7084 C C . GLU B 1 363 ? -45.406 4.777 1.319 1 57.09 363 GLU B C 1
ATOM 7086 O O . GLU B 1 363 ? -45.094 4.863 0.133 1 57.09 363 GLU B O 1
ATOM 7091 N N . TRP B 1 364 ? -45.219 3.857 2.094 1 56.12 364 TRP B N 1
ATOM 7092 C CA . TRP B 1 364 ? -44.438 2.723 1.611 1 56.12 364 TRP B CA 1
ATOM 7093 C C . TRP B 1 364 ? -45.188 1.973 0.515 1 56.12 364 TRP B C 1
ATOM 7095 O O . TRP B 1 364 ? -44.625 1.7 -0.551 1 56.12 364 TRP B O 1
ATOM 7105 N N . ASP B 1 365 ? -46.25 1.641 0.797 1 57.91 365 ASP B N 1
ATOM 7106 C CA . ASP B 1 365 ? -47.062 0.916 -0.176 1 57.91 365 ASP B CA 1
ATOM 7107 C C . ASP B 1 365 ? -47.25 1.74 -1.444 1 57.91 365 ASP B C 1
ATOM 7109 O O . ASP B 1 365 ? -47.25 1.198 -2.551 1 57.91 365 ASP B O 1
ATOM 7113 N N . SER B 1 366 ? -47.344 2.92 -1.266 1 63.16 366 SER B N 1
ATOM 7114 C CA . SER B 1 366 ? -47.5 3.807 -2.412 1 63.16 366 SER B CA 1
ATOM 7115 C C . SER B 1 366 ? -46.25 3.836 -3.279 1 63.16 366 SER B C 1
ATOM 7117 O O . SER B 1 366 ? -46.344 3.764 -4.508 1 63.16 366 SER B O 1
ATOM 7119 N N . LEU B 1 367 ? -45.156 3.842 -2.639 1 60.78 367 LEU B N 1
ATOM 7120 C CA . LEU B 1 367 ? -43.875 3.875 -3.379 1 60.78 367 LEU B CA 1
ATOM 7121 C C . LEU B 1 367 ? -43.625 2.543 -4.074 1 60.78 367 LEU B C 1
ATOM 7123 O O . LEU B 1 367 ? -43.156 2.512 -5.203 1 60.78 367 LEU B O 1
ATOM 7127 N N . GLN B 1 368 ? -43.906 1.552 -3.391 1 58.66 368 GLN B N 1
ATOM 7128 C CA . GLN B 1 368 ? -43.781 0.231 -3.998 1 58.66 368 GLN B CA 1
ATOM 7129 C C . GLN B 1 368 ? -44.594 0.14 -5.285 1 58.66 368 GLN B C 1
ATOM 7131 O O . GLN B 1 368 ? -44.125 -0.402 -6.289 1 58.66 368 GLN B O 1
ATOM 7136 N N . THR B 1 369 ? -45.75 0.617 -5.18 1 61.84 369 THR B N 1
ATOM 7137 C CA . THR B 1 369 ? -46.594 0.599 -6.359 1 61.84 369 THR B CA 1
ATOM 7138 C C . THR B 1 369 ? -46.031 1.491 -7.457 1 61.84 369 THR B C 1
ATOM 7140 O O . THR B 1 369 ? -46.031 1.118 -8.633 1 61.84 369 THR B O 1
ATOM 7143 N N . LEU B 1 370 ? -45.438 2.535 -7.113 1 62.75 370 LEU B N 1
ATOM 7144 C CA . LEU B 1 370 ? -44.938 3.471 -8.109 1 62.75 370 LEU B CA 1
ATOM 7145 C C . LEU B 1 370 ? -43.656 2.941 -8.758 1 62.75 370 LEU B C 1
ATOM 7147 O O . LEU B 1 370 ? -43.406 3.213 -9.93 1 62.75 370 LEU B O 1
ATOM 7151 N N . VAL B 1 371 ? -42.938 2.189 -7.941 1 56.53 371 VAL B N 1
ATOM 7152 C CA . VAL B 1 371 ? -41.719 1.59 -8.461 1 56.53 371 VAL B CA 1
ATOM 7153 C C . VAL B 1 371 ? -42.062 0.401 -9.359 1 56.53 371 VAL B C 1
ATOM 7155 O O . VAL B 1 371 ? -41.406 0.19 -10.391 1 56.53 371 VAL B O 1
ATOM 7158 N N . ALA B 1 372 ? -42.781 -0.39 -8.852 1 55.25 372 ALA B N 1
ATOM 7159 C CA . ALA B 1 372 ? -43.219 -1.562 -9.617 1 55.25 372 ALA B CA 1
ATOM 7160 C C . ALA B 1 372 ? -43.938 -1.149 -10.891 1 55.25 372 ALA B C 1
ATOM 7162 O O . ALA B 1 372 ? -43.781 -1.771 -11.945 1 55.25 372 ALA B O 1
ATOM 7163 N N . ASP B 1 373 ? -44.625 -0.101 -10.766 1 52.25 373 ASP B N 1
ATOM 7164 C CA . ASP B 1 373 ? -45.406 0.335 -11.914 1 52.25 373 ASP B CA 1
ATOM 7165 C C . ASP B 1 373 ? -44.875 1.638 -12.492 1 52.25 373 ASP B C 1
ATOM 7167 O O . ASP B 1 373 ? -44.812 2.656 -11.805 1 52.25 373 ASP B O 1
ATOM 7171 N N . GLY B 1 374 ? -43.438 1.729 -12.688 1 48.94 374 GLY B N 1
ATOM 7172 C CA . GLY B 1 374 ? -42.719 2.82 -13.297 1 48.94 374 GLY B CA 1
ATOM 7173 C C . GLY B 1 374 ? -43.594 3.846 -13.969 1 48.94 374 GLY B C 1
ATOM 7174 O O . GLY B 1 374 ? -43.094 4.801 -14.578 1 48.94 374 GLY B O 1
ATOM 7175 N N . GLY B 1 375 ? -44.875 3.643 -14.094 1 53.47 375 GLY B N 1
ATOM 7176 C CA . GLY B 1 375 ? -45.781 4.473 -14.875 1 53.47 375 GLY B CA 1
ATOM 7177 C C . GLY B 1 375 ? -46.656 5.367 -14.023 1 53.47 375 GLY B C 1
ATOM 7178 O O . GLY B 1 375 ? -46.5 5.438 -12.805 1 53.47 375 GLY B O 1
ATOM 7179 N N . ASP B 1 376 ? -47.656 6.062 -14.594 1 59.03 376 ASP B N 1
ATOM 7180 C CA . ASP B 1 376 ? -48.688 6.93 -14.023 1 59.03 376 ASP B CA 1
ATOM 7181 C C . ASP B 1 376 ? -49.781 6.113 -13.312 1 59.03 376 ASP B C 1
ATOM 7183 O O . ASP B 1 376 ? -50.469 5.312 -13.945 1 59.03 376 ASP B O 1
ATOM 7187 N N . VAL B 1 377 ? -49.656 6.027 -11.906 1 71.44 377 VAL B N 1
ATOM 7188 C CA . VAL B 1 377 ? -50.656 5.289 -11.148 1 71.44 377 VAL B CA 1
ATOM 7189 C C . VAL B 1 377 ? -51.469 6.258 -10.32 1 71.44 377 VAL B C 1
ATOM 7191 O O . VAL B 1 377 ? -50.969 7.234 -9.781 1 71.44 377 VAL B O 1
ATOM 7194 N N . SER B 1 378 ? -52.812 6.098 -10.422 1 75.81 378 SER B N 1
ATOM 7195 C CA . SER B 1 378 ? -53.688 6.973 -9.633 1 75.81 378 SER B CA 1
ATOM 7196 C C . SER B 1 378 ? -53.656 6.594 -8.156 1 75.81 378 SER B C 1
ATOM 7198 O O . SER B 1 378 ? -53.438 5.43 -7.816 1 75.81 378 SER B O 1
ATOM 7200 N N . PRO B 1 379 ? -53.75 7.605 -7.285 1 74.88 379 PRO B N 1
ATOM 7201 C CA . PRO B 1 379 ? -53.844 7.305 -5.852 1 74.88 379 PRO B CA 1
ATOM 7202 C C . PRO B 1 379 ? -54.906 6.277 -5.516 1 74.88 379 PRO B C 1
ATOM 7204 O O . PRO B 1 379 ? -54.75 5.477 -4.594 1 74.88 379 PRO B O 1
ATOM 7207 N N . ALA B 1 380 ? -56 6.277 -6.277 1 76.5 380 ALA B N 1
ATOM 7208 C CA . ALA B 1 380 ? -57.062 5.309 -6.066 1 76.5 380 ALA B CA 1
ATOM 7209 C C . ALA B 1 380 ? -56.594 3.893 -6.391 1 76.5 380 ALA B C 1
ATOM 7211 O O . ALA B 1 380 ? -56.969 2.938 -5.699 1 76.5 380 ALA B O 1
ATOM 7212 N N . GLU B 1 381 ? -55.719 3.682 -7.352 1 75.94 381 GLU B N 1
ATOM 7213 C CA . GLU B 1 381 ? -55.188 2.375 -7.727 1 75.94 381 GLU B CA 1
ATOM 7214 C C . GLU B 1 381 ? -54.188 1.867 -6.688 1 75.94 381 GLU B C 1
ATOM 7216 O O . GLU B 1 381 ? -54.188 0.678 -6.359 1 75.94 381 GLU B O 1
ATOM 7221 N N . ILE B 1 382 ? -53.469 2.688 -6.172 1 74.5 382 ILE B N 1
ATOM 7222 C CA . ILE B 1 382 ? -52.531 2.314 -5.117 1 74.5 382 ILE B CA 1
ATOM 7223 C C . ILE B 1 382 ? -53.281 1.868 -3.879 1 74.5 382 ILE B C 1
ATOM 7225 O O . ILE B 1 382 ? -52.938 0.871 -3.244 1 74.5 382 ILE B O 1
ATOM 7229 N N . ALA B 1 383 ? -54.344 2.605 -3.604 1 72.94 383 ALA B N 1
ATOM 7230 C CA . ALA B 1 383 ? -55.188 2.281 -2.459 1 72.94 383 ALA B CA 1
ATOM 7231 C C . ALA B 1 383 ? -55.844 0.91 -2.631 1 72.94 383 ALA B C 1
ATOM 7233 O O . ALA B 1 383 ? -55.875 0.115 -1.689 1 72.94 383 ALA B O 1
ATOM 7234 N N . GLU B 1 384 ? -56.281 0.695 -3.805 1 73.25 384 GLU B N 1
ATOM 7235 C CA . GLU B 1 384 ? -56.938 -0.585 -4.086 1 73.25 384 GLU B CA 1
ATOM 7236 C C . GLU B 1 384 ? -55.938 -1.733 -4.008 1 73.25 384 GLU B C 1
ATOM 7238 O O . GLU B 1 384 ? -56.25 -2.805 -3.484 1 73.25 384 GLU B O 1
ATOM 7243 N N . GLU B 1 385 ? -54.719 -1.444 -4.422 1 68.19 385 GLU B N 1
ATOM 7244 C CA . GLU B 1 385 ? -53.688 -2.494 -4.48 1 68.19 385 GLU B CA 1
ATOM 7245 C C . GLU B 1 385 ? -53.219 -2.883 -3.08 1 68.19 385 GLU B C 1
ATOM 7247 O O . GLU B 1 385 ? -52.906 -4.047 -2.83 1 68.19 385 GLU B O 1
ATOM 7252 N N . HIS B 1 386 ? -53.312 -1.947 -2.17 1 65.25 386 HIS B N 1
ATOM 7253 C CA . HIS B 1 386 ? -52.75 -2.191 -0.854 1 65.25 386 HIS B CA 1
ATOM 7254 C C . HIS B 1 386 ? -53.781 -2.037 0.247 1 65.25 386 HIS B C 1
ATOM 7256 O O . HIS B 1 386 ? -53.438 -2.002 1.432 1 65.25 386 HIS B O 1
ATOM 7262 N N . ASP B 1 387 ? -55.031 -1.977 -0.254 1 61.94 387 ASP B N 1
ATOM 7263 C CA . ASP B 1 387 ? -56.219 -1.89 0.62 1 61.94 387 ASP B CA 1
ATOM 7264 C C . ASP B 1 387 ? -56.094 -0.709 1.58 1 61.94 387 ASP B C 1
ATOM 7266 O O . ASP B 1 387 ? -56.25 -0.865 2.791 1 61.94 387 ASP B O 1
ATOM 7270 N N . TRP B 1 388 ? -55.594 0.313 1.001 1 68.12 388 TRP B N 1
ATOM 7271 C CA . TRP B 1 388 ? -55.625 1.579 1.728 1 68.12 388 TRP B CA 1
ATOM 7272 C C . TRP B 1 388 ? -56.812 2.443 1.27 1 68.12 388 TRP B C 1
ATOM 7274 O O . TRP B 1 388 ? -57.375 2.223 0.193 1 68.12 388 TRP B O 1
ATOM 7284 N N . HIS B 1 389 ? -57.312 3.301 2.178 1 68.5 389 HIS B N 1
ATOM 7285 C CA . HIS B 1 389 ? -58.219 4.332 1.712 1 68.5 389 HIS B CA 1
ATOM 7286 C C . HIS B 1 389 ? -57.531 5.332 0.804 1 68.5 389 HIS B C 1
ATOM 7288 O O . HIS B 1 389 ? -56.375 5.738 1.081 1 68.5 389 HIS B O 1
ATOM 7294 N N . PRO B 1 390 ? -58.188 5.605 -0.313 1 70.31 390 PRO B N 1
ATOM 7295 C CA . PRO B 1 390 ? -57.531 6.512 -1.267 1 70.31 390 PRO B CA 1
ATOM 7296 C C . PRO B 1 390 ? -57.062 7.805 -0.616 1 70.31 390 PRO B C 1
ATOM 7298 O O . PRO B 1 390 ? -56.031 8.344 -0.995 1 70.31 390 PRO B O 1
ATOM 7301 N N . ASP B 1 391 ? -57.719 8.219 0.409 1 65.38 391 ASP B N 1
ATOM 7302 C CA . ASP B 1 391 ? -57.312 9.453 1.071 1 65.38 391 ASP B CA 1
ATOM 7303 C C . ASP B 1 391 ? -56.031 9.258 1.873 1 65.38 391 ASP B C 1
ATOM 7305 O O . ASP B 1 391 ? -55.219 10.172 1.979 1 65.38 391 ASP B O 1
ATOM 7309 N N . SER B 1 392 ? -55.844 8.109 2.391 1 64.19 392 SER B N 1
ATOM 7310 C CA . SER B 1 392 ? -54.594 7.801 3.09 1 64.19 392 SER B CA 1
ATOM 7311 C C . SER B 1 392 ? -53.406 7.758 2.127 1 64.19 392 SER B C 1
ATOM 7313 O O . SER B 1 392 ? -52.312 8.211 2.463 1 64.19 392 SER B O 1
ATOM 7315 N N . VAL B 1 393 ? -53.688 7.23 0.983 1 69.75 393 VAL B N 1
ATOM 7316 C CA . VAL B 1 393 ? -52.656 7.188 -0.038 1 69.75 393 VAL B CA 1
ATOM 7317 C C . VAL B 1 393 ? -52.312 8.609 -0.499 1 69.75 393 VAL B C 1
ATOM 7319 O O . VAL B 1 393 ? -51.156 8.977 -0.615 1 69.75 393 VAL B O 1
ATOM 7322 N N . ARG B 1 394 ? -53.375 9.336 -0.693 1 68.12 394 ARG B N 1
ATOM 7323 C CA . ARG B 1 394 ? -53.156 10.719 -1.115 1 68.12 394 ARG B CA 1
ATOM 7324 C C . ARG B 1 394 ? -52.375 11.492 -0.068 1 68.12 394 ARG B C 1
ATOM 7326 O O . ARG B 1 394 ? -51.469 12.266 -0.409 1 68.12 394 ARG B O 1
ATOM 7333 N N . ARG B 1 395 ? -52.656 11.25 1.113 1 64.31 395 ARG B N 1
ATOM 7334 C CA . ARG B 1 395 ? -51.906 11.898 2.193 1 64.31 395 ARG B CA 1
ATOM 7335 C C . ARG B 1 395 ? -50.469 11.398 2.26 1 64.31 395 ARG B C 1
ATOM 7337 O O . ARG B 1 395 ? -49.562 12.18 2.445 1 64.31 395 ARG B O 1
ATOM 7344 N N . GLY B 1 396 ? -50.406 10.109 2.072 1 64.38 396 GLY B N 1
ATOM 7345 C CA . GLY B 1 396 ? -49.062 9.523 2.035 1 64.38 396 GLY B CA 1
ATOM 7346 C C . GLY B 1 396 ? -48.219 10.047 0.894 1 64.38 396 GLY B C 1
ATOM 7347 O O . GLY B 1 396 ? -47.031 10.367 1.083 1 64.38 396 GLY B O 1
ATOM 7348 N N . LEU B 1 397 ? -48.844 10.148 -0.203 1 65.75 397 LEU B N 1
ATOM 7349 C CA . LEU B 1 397 ? -48.156 10.641 -1.386 1 65.75 397 LEU B CA 1
ATOM 7350 C C . LEU B 1 397 ? -47.812 12.125 -1.24 1 65.75 397 LEU B C 1
ATOM 7352 O O . LEU B 1 397 ? -46.781 12.578 -1.736 1 65.75 397 LEU B O 1
ATOM 7356 N N . ARG B 1 398 ? -48.688 12.844 -0.601 1 64.62 398 ARG B N 1
ATOM 7357 C CA . ARG B 1 398 ? -48.406 14.25 -0.326 1 64.62 398 ARG B CA 1
ATOM 7358 C C . ARG B 1 398 ? -47.188 14.406 0.583 1 64.62 398 ARG B C 1
ATOM 7360 O O . ARG B 1 398 ? -46.406 15.352 0.433 1 64.62 398 ARG B O 1
ATOM 7367 N N . ARG B 1 399 ? -47.094 13.414 1.332 1 57.34 399 ARG B N 1
ATOM 7368 C CA . ARG B 1 399 ? -45.969 13.469 2.291 1 57.34 399 ARG B CA 1
ATOM 7369 C C . ARG B 1 399 ? -44.656 13.125 1.624 1 57.34 399 ARG B C 1
ATOM 7371 O O . ARG B 1 399 ? -43.594 13.547 2.086 1 57.34 399 ARG B O 1
ATOM 7378 N N . ILE B 1 400 ? -44.906 12.398 0.449 1 59.72 400 ILE B N 1
ATOM 7379 C CA . ILE B 1 400 ? -43.688 12.039 -0.278 1 59.72 400 ILE B CA 1
ATOM 7380 C C . ILE B 1 400 ? -43.688 12.734 -1.639 1 59.72 400 ILE B C 1
ATOM 7382 O O . ILE B 1 400 ? -43.219 12.156 -2.633 1 59.72 400 ILE B O 1
ATOM 7386 N N . GLU B 1 401 ? -44.125 13.805 -1.673 1 57.78 401 GLU B N 1
ATOM 7387 C CA . GLU B 1 401 ? -44.344 14.539 -2.92 1 57.78 401 GLU B CA 1
ATOM 7388 C C . GLU B 1 401 ? -43 14.852 -3.602 1 57.78 401 GLU B C 1
ATOM 7390 O O . GLU B 1 401 ? -42.969 15.008 -4.824 1 57.78 401 GLU B O 1
ATOM 7395 N N . ASP B 1 402 ? -42 14.883 -2.893 1 53.81 402 ASP B N 1
ATOM 7396 C CA . ASP B 1 402 ? -40.688 15.148 -3.473 1 53.81 402 ASP B CA 1
ATOM 7397 C C . ASP B 1 402 ? -40.188 13.945 -4.277 1 53.81 402 ASP B C 1
ATOM 7399 O O . ASP B 1 402 ? -39.281 14.078 -5.094 1 53.81 402 ASP B O 1
ATOM 7403 N N . MET B 1 403 ? -40.75 12.734 -4.035 1 56.28 403 MET B N 1
ATOM 7404 C CA . MET B 1 403 ? -40.375 11.523 -4.754 1 56.28 403 MET B CA 1
ATOM 7405 C C . MET B 1 403 ? -41.312 11.25 -5.914 1 56.28 403 MET B C 1
ATOM 7407 O O . MET B 1 403 ? -41 10.469 -6.812 1 56.28 403 MET B O 1
ATOM 7411 N N . VAL B 1 404 ? -42.344 11.891 -5.805 1 61.22 404 VAL B N 1
ATOM 7412 C CA . VAL B 1 404 ? -43.406 11.555 -6.773 1 61.22 404 VAL B CA 1
ATOM 7413 C C . VAL B 1 404 ? -43.906 12.828 -7.449 1 61.22 404 VAL B C 1
ATOM 7415 O O . VAL B 1 404 ? -43.781 13.922 -6.891 1 61.22 404 VAL B O 1
ATOM 7418 N N . VAL B 1 405 ? -44.031 12.711 -8.703 1 63.62 405 VAL B N 1
ATOM 7419 C CA . VAL B 1 405 ? -44.688 13.773 -9.469 1 63.62 405 VAL B CA 1
ATOM 7420 C C . VAL B 1 405 ? -46.156 13.438 -9.688 1 63.62 405 VAL B C 1
ATOM 7422 O O . VAL B 1 405 ? -46.5 12.305 -10.023 1 63.62 405 VAL B O 1
ATOM 7425 N N . ARG B 1 406 ? -46.969 14.445 -9.281 1 64.19 406 ARG B N 1
ATOM 7426 C CA . ARG B 1 406 ? -48.406 14.297 -9.5 1 64.19 406 ARG B CA 1
ATOM 7427 C C . ARG B 1 406 ? -48.844 15.062 -10.742 1 64.19 406 ARG B C 1
ATOM 7429 O O . ARG B 1 406 ? -48.594 16.266 -10.867 1 64.19 406 ARG B O 1
ATOM 7436 N N . GLU B 1 407 ? -49.156 14.289 -11.797 1 58.53 407 GLU B N 1
ATOM 7437 C CA . GLU B 1 407 ? -49.75 14.891 -12.984 1 58.53 407 GLU B CA 1
ATOM 7438 C C . GLU B 1 407 ? -51.156 14.32 -13.25 1 58.53 407 GLU B C 1
ATOM 7440 O O . GLU B 1 407 ? -51.312 13.109 -13.43 1 58.53 407 GLU B O 1
ATOM 7445 N N . GLN B 1 408 ? -52.188 15.141 -13.656 1 58.31 408 GLN B N 1
ATOM 7446 C CA . GLN B 1 408 ? -53.531 14.883 -14.133 1 58.31 408 GLN B CA 1
ATOM 7447 C C . GLN B 1 408 ? -54.156 13.664 -13.445 1 58.31 408 GLN B C 1
ATOM 7449 O O . GLN B 1 408 ? -54.625 12.742 -14.109 1 58.31 408 GLN B O 1
ATOM 7454 N N . GLY B 1 409 ? -54.094 13.562 -12.062 1 63.56 409 GLY B N 1
ATOM 7455 C CA . GLY B 1 409 ? -54.719 12.5 -11.305 1 63.56 409 GLY B CA 1
ATOM 7456 C C . GLY B 1 409 ? -53.844 11.273 -11.133 1 63.56 409 GLY B C 1
ATOM 7457 O O . GLY B 1 409 ? -54.25 10.266 -10.562 1 63.56 409 GLY B O 1
ATOM 7458 N N . SER B 1 410 ? -52.625 11.32 -11.766 1 65.56 410 SER B N 1
ATOM 7459 C CA . SER B 1 410 ? -51.688 10.211 -11.641 1 65.56 410 SER B CA 1
ATOM 7460 C C . SER B 1 410 ? -50.438 10.641 -10.914 1 65.56 410 SER B C 1
ATOM 7462 O O . SER B 1 410 ? -50.125 11.836 -10.82 1 65.56 410 SER B O 1
ATOM 7464 N N . VAL B 1 411 ? -49.906 9.648 -10.211 1 66.25 411 VAL B N 1
ATOM 7465 C CA . VAL B 1 411 ? -48.656 9.906 -9.461 1 66.25 411 VAL B CA 1
ATOM 7466 C C . VAL B 1 411 ? -47.531 9.039 -10.023 1 66.25 411 VAL B C 1
ATOM 7468 O O . VAL B 1 411 ? -47.75 7.871 -10.367 1 66.25 411 VAL B O 1
ATOM 7471 N N . ALA B 1 412 ? -46.438 9.648 -10.359 1 63.91 412 ALA B N 1
ATOM 7472 C CA . ALA B 1 412 ? -45.25 8.945 -10.828 1 63.91 412 ALA B CA 1
ATOM 7473 C C . ALA B 1 412 ? -44.031 9.344 -10.008 1 63.91 412 ALA B C 1
ATOM 7475 O O . ALA B 1 412 ? -44.031 10.375 -9.336 1 63.91 412 ALA B O 1
ATOM 7476 N N . LEU B 1 413 ? -43.125 8.422 -10.023 1 61.22 413 LEU B N 1
ATOM 7477 C CA . LEU B 1 413 ? -41.844 8.773 -9.391 1 61.22 413 LEU B CA 1
ATOM 7478 C C . LEU B 1 413 ? -41.156 9.906 -10.141 1 61.22 413 LEU B C 1
ATOM 7480 O O . LEU B 1 413 ? -41.281 10 -11.367 1 61.22 413 LEU B O 1
ATOM 7484 N N . ARG B 1 414 ? -40.719 10.922 -9.555 1 53.91 414 ARG B N 1
ATOM 7485 C CA . ARG B 1 414 ? -40.188 12.133 -10.172 1 53.91 414 ARG B CA 1
ATOM 7486 C C . ARG B 1 414 ? -39.156 11.789 -11.234 1 53.91 414 ARG B C 1
ATOM 7488 O O . ARG B 1 414 ? -39.062 12.453 -12.273 1 53.91 414 ARG B O 1
ATOM 7495 N N . SER B 1 415 ? -38.156 10.883 -10.945 1 46.12 415 SER B N 1
ATOM 7496 C CA . SER B 1 415 ? -37.25 10.414 -11.969 1 46.12 415 SER B CA 1
ATOM 7497 C C . SER B 1 415 ? -37.031 8.914 -11.875 1 46.12 415 SER B C 1
ATOM 7499 O O . SER B 1 415 ? -37.281 8.305 -10.836 1 46.12 415 SER B O 1
ATOM 7501 N N . HIS B 1 416 ? -36.719 8.234 -12.992 1 43.62 416 HIS B N 1
ATOM 7502 C CA . HIS B 1 416 ? -36.406 6.809 -13.023 1 43.62 416 HIS B CA 1
ATOM 7503 C C . HIS B 1 416 ? -35.312 6.469 -12.039 1 43.62 416 HIS B C 1
ATOM 7505 O O . HIS B 1 416 ? -35.312 5.402 -11.422 1 43.62 416 HIS B O 1
ATOM 7511 N N . HIS B 1 417 ? -34.531 7.281 -11.891 1 41.34 417 HIS B N 1
ATOM 7512 C CA . HIS B 1 417 ? -33.375 7.086 -11.008 1 41.34 417 HIS B CA 1
ATOM 7513 C C . HIS B 1 417 ? -33.812 7.07 -9.547 1 41.34 417 HIS B C 1
ATOM 7515 O O . HIS B 1 417 ? -33.375 6.219 -8.773 1 41.34 417 HIS B O 1
ATOM 7521 N N . VAL B 1 418 ? -34.719 7.898 -9.211 1 40.84 418 VAL B N 1
ATOM 7522 C CA . VAL B 1 418 ? -35.281 7.902 -7.863 1 40.84 418 VAL B CA 1
ATOM 7523 C C . VAL B 1 418 ? -36.156 6.656 -7.664 1 40.84 418 VAL B C 1
ATOM 7525 O O . VAL B 1 418 ? -36.094 6.027 -6.605 1 40.84 418 VAL B O 1
ATOM 7528 N N . ALA B 1 419 ? -36.812 6.332 -8.664 1 42.47 419 ALA B N 1
ATOM 7529 C CA . ALA B 1 419 ? -37.625 5.125 -8.633 1 42.47 419 ALA B CA 1
ATOM 7530 C C . ALA B 1 419 ? -36.781 3.883 -8.414 1 42.47 419 ALA B C 1
ATOM 7532 O O . ALA B 1 419 ? -37.125 3.016 -7.609 1 42.47 419 ALA B O 1
ATOM 7533 N N . GLU B 1 420 ? -35.812 3.84 -9.086 1 42.03 420 GLU B N 1
ATOM 7534 C CA . GLU B 1 420 ? -34.906 2.703 -8.969 1 42.03 420 GLU B CA 1
ATOM 7535 C C . GLU B 1 420 ? -34.281 2.639 -7.586 1 42.03 420 GLU B C 1
ATOM 7537 O O . GLU B 1 420 ? -34.125 1.559 -7.004 1 42.03 420 GLU B O 1
ATOM 7542 N N . GLN B 1 421 ? -34.062 3.717 -7.117 1 40.69 421 GLN B N 1
ATOM 7543 C CA . GLN B 1 421 ? -33.469 3.775 -5.789 1 40.69 421 GLN B CA 1
ATOM 7544 C C . GLN B 1 421 ? -34.5 3.441 -4.707 1 40.69 421 GLN B C 1
ATOM 7546 O O . GLN B 1 421 ? -34.188 2.758 -3.732 1 40.69 421 GLN B O 1
ATOM 7551 N N . VAL B 1 422 ? -35.656 3.85 -4.961 1 39.66 422 VAL B N 1
ATOM 7552 C CA . VAL B 1 422 ? -36.75 3.555 -4.027 1 39.66 422 VAL B CA 1
ATOM 7553 C C . VAL B 1 422 ? -37.156 2.084 -4.145 1 39.66 422 VAL B C 1
ATOM 7555 O O . VAL B 1 422 ? -37.344 1.41 -3.133 1 39.66 422 VAL B O 1
ATOM 7558 N N . VAL B 1 423 ? -37.188 1.618 -5.301 1 41.5 423 VAL B N 1
ATOM 7559 C CA . VAL B 1 423 ? -37.5 0.215 -5.531 1 41.5 423 VAL B CA 1
ATOM 7560 C C . VAL B 1 423 ? -36.438 -0.674 -4.902 1 41.5 423 VAL B C 1
ATOM 7562 O O . VAL B 1 423 ? -36.75 -1.672 -4.25 1 41.5 423 VAL B O 1
ATOM 7565 N N . GLU B 1 424 ? -35.344 -0.353 -5.109 1 40.12 424 GLU B N 1
ATOM 7566 C CA . GLU B 1 424 ? -34.219 -1.104 -4.535 1 40.12 424 GLU B CA 1
ATOM 7567 C C . GLU B 1 424 ? -34.219 -0.998 -3.014 1 40.12 424 GLU B C 1
ATOM 7569 O O . GLU B 1 424 ? -33.969 -1.986 -2.318 1 40.12 424 GLU B O 1
ATOM 7574 N N . ALA B 1 425 ? -34.594 0.093 -2.605 1 38.81 425 ALA B N 1
ATOM 7575 C CA . ALA B 1 425 ? -34.688 0.301 -1.164 1 38.81 425 ALA B CA 1
ATOM 7576 C C . ALA B 1 425 ? -35.938 -0.406 -0.595 1 38.81 425 ALA B C 1
ATOM 7578 O O . ALA B 1 425 ? -35.844 -1.021 0.472 1 38.81 425 ALA B O 1
ATOM 7579 N N . LEU B 1 426 ? -36.969 -0.34 -1.308 1 38 426 LEU B N 1
ATOM 7580 C CA . LEU B 1 426 ? -38.219 -0.984 -0.896 1 38 426 LEU B CA 1
ATOM 7581 C C . LEU B 1 426 ? -38.125 -2.5 -1.037 1 38 426 LEU B C 1
ATOM 7583 O O . LEU B 1 426 ? -38.594 -3.24 -0.165 1 38 426 LEU B O 1
ATOM 7587 N N . THR B 1 427 ? -37.594 -2.984 -2.092 1 39.59 427 THR B N 1
ATOM 7588 C CA . THR B 1 427 ? -37.406 -4.414 -2.318 1 39.59 427 THR B CA 1
ATOM 7589 C C . THR B 1 427 ? -36.406 -4.984 -1.318 1 39.59 427 THR B C 1
ATOM 7591 O O . THR B 1 427 ? -36.625 -6.07 -0.774 1 39.59 427 THR B O 1
ATOM 7594 N N . ALA B 1 428 ? -35.438 -4.375 -1.019 1 37.47 428 ALA B N 1
ATOM 7595 C CA . ALA B 1 428 ? -34.438 -4.75 -0.009 1 37.47 428 ALA B CA 1
ATOM 7596 C C . ALA B 1 428 ? -35.031 -4.633 1.396 1 37.47 428 ALA B C 1
ATOM 7598 O O . ALA B 1 428 ? -34.75 -5.48 2.256 1 37.47 428 ALA B O 1
ATOM 7599 N N . ALA B 1 429 ? -35.844 -3.705 1.596 1 35.72 429 ALA B N 1
ATOM 7600 C CA . ALA B 1 429 ? -36.562 -3.568 2.863 1 35.72 429 ALA B CA 1
ATOM 7601 C C . ALA B 1 429 ? -37.594 -4.668 3.025 1 35.72 429 ALA B C 1
ATOM 7603 O O . ALA B 1 429 ? -37.781 -5.199 4.121 1 35.72 429 ALA B O 1
ATOM 7604 N N . ARG B 1 430 ? -38.219 -5.055 2.086 1 34.22 430 ARG B N 1
ATOM 7605 C CA . ARG B 1 430 ? -39.219 -6.133 2.119 1 34.22 430 ARG B CA 1
ATOM 7606 C C . ARG B 1 430 ? -38.531 -7.492 2.27 1 34.22 430 ARG B C 1
ATOM 7608 O O . ARG B 1 430 ? -39 -8.336 3.039 1 34.22 430 ARG B O 1
ATOM 7615 N N . GLU B 1 431 ? -37.594 -7.867 1.55 1 36 431 GLU B N 1
ATOM 7616 C CA . GLU B 1 431 ? -36.875 -9.133 1.665 1 36 431 GLU B CA 1
ATOM 7617 C C . GLU B 1 431 ? -36.031 -9.172 2.936 1 36 431 GLU B C 1
ATOM 7619 O O . GLU B 1 431 ? -35.906 -10.219 3.574 1 36 431 GLU B O 1
ATOM 7624 N N . GLY B 1 432 ? -35.5 -8.195 3.422 1 31.86 432 GLY B N 1
ATOM 7625 C CA . GLY B 1 432 ? -34.812 -8.078 4.703 1 31.86 432 GLY B CA 1
ATOM 7626 C C . GLY B 1 432 ? -35.75 -8.156 5.887 1 31.86 432 GLY B C 1
ATOM 7627 O O . GLY B 1 432 ? -35.438 -8.781 6.902 1 31.86 432 GLY B O 1
ATOM 7628 N N . VAL B 1 433 ? -36.906 -7.594 5.852 1 30.36 433 VAL B N 1
ATOM 7629 C CA . VAL B 1 433 ? -37.906 -7.773 6.914 1 30.36 433 VAL B CA 1
ATOM 7630 C C . VAL B 1 433 ? -38.344 -9.234 6.957 1 30.36 433 VAL B C 1
ATOM 7632 O O . VAL B 1 433 ? -38.469 -9.82 8.039 1 30.36 433 VAL B O 1
ATOM 7635 N N . ARG B 1 434 ? -38.562 -9.859 5.957 1 31.47 434 ARG B N 1
ATOM 7636 C CA . ARG B 1 434 ? -38.906 -11.281 5.973 1 31.47 434 ARG B CA 1
ATOM 7637 C C . ARG B 1 434 ? -37.719 -12.109 6.473 1 31.47 434 ARG B C 1
ATOM 7639 O O . ARG B 1 434 ? -37.875 -13.008 7.297 1 31.47 434 ARG B O 1
ATOM 7646 N N . ASN B 1 435 ? -36.531 -11.953 5.961 1 30.48 435 ASN B N 1
ATOM 7647 C CA . ASN B 1 435 ? -35.375 -12.742 6.391 1 30.48 435 ASN B CA 1
ATOM 7648 C C . ASN B 1 435 ? -34.812 -12.227 7.711 1 30.48 435 ASN B C 1
ATOM 7650 O O . ASN B 1 435 ? -34.312 -13.008 8.539 1 30.48 435 ASN B O 1
ATOM 7654 N N . ALA B 1 436 ? -34.844 -11.031 8.055 1 28.86 436 ALA B N 1
ATOM 7655 C CA . ALA B 1 436 ? -34.406 -10.594 9.383 1 28.86 436 ALA B CA 1
ATOM 7656 C C . ALA B 1 436 ? -35.312 -11.141 10.477 1 28.86 436 ALA B C 1
ATOM 7658 O O . ALA B 1 436 ? -34.844 -11.523 11.547 1 28.86 436 ALA B O 1
ATOM 7659 N N . VAL B 1 437 ? -36.562 -11.18 10.375 1 28.97 437 VAL B N 1
ATOM 7660 C CA . VAL B 1 437 ? -37.438 -11.883 11.297 1 28.97 437 VAL B CA 1
ATOM 7661 C C . VAL B 1 437 ? -37.094 -13.375 11.297 1 28.97 437 VAL B C 1
ATOM 7663 O O . VAL B 1 437 ? -37.062 -14.008 12.352 1 28.97 437 VAL B O 1
ATOM 7666 N N . GLY B 1 438 ? -36.875 -13.984 10.188 1 27.77 438 GLY B N 1
ATOM 7667 C CA . GLY B 1 438 ? -36.406 -15.352 10.164 1 27.77 438 GLY B CA 1
ATOM 7668 C C . GLY B 1 438 ? -35 -15.5 10.742 1 27.77 438 GLY B C 1
ATOM 7669 O O . GLY B 1 438 ? -34.719 -16.438 11.492 1 27.77 438 GLY B O 1
ATOM 7670 N N . ALA B 1 439 ? -34.125 -14.57 10.523 1 28 439 ALA B N 1
ATOM 7671 C CA . ALA B 1 439 ? -32.75 -14.773 11.008 1 28 439 ALA B CA 1
ATOM 7672 C C . ALA B 1 439 ? -32.656 -14.445 12.492 1 28 439 ALA B C 1
ATOM 7674 O O . ALA B 1 439 ? -31.906 -15.109 13.227 1 28 439 ALA B O 1
ATOM 7675 N N . ALA B 1 440 ? -33.281 -13.516 13.148 1 27.36 440 ALA B N 1
ATOM 7676 C CA . ALA B 1 440 ? -33.281 -13.414 14.602 1 27.36 440 ALA B CA 1
ATOM 7677 C C . ALA B 1 440 ? -33.844 -14.68 15.242 1 27.36 440 ALA B C 1
ATOM 7679 O O . ALA B 1 440 ? -33.312 -15.148 16.266 1 27.36 440 ALA B O 1
ATOM 7680 N N . ALA B 1 441 ? -34.875 -15.25 14.797 1 27.14 441 ALA B N 1
ATOM 7681 C CA . ALA B 1 441 ? -35.312 -16.594 15.172 1 27.14 441 ALA B CA 1
ATOM 7682 C C . ALA B 1 441 ? -34.281 -17.656 14.781 1 27.14 441 ALA B C 1
ATOM 7684 O O . ALA B 1 441 ? -34.094 -18.625 15.508 1 27.14 441 ALA B O 1
ATOM 7685 N N . ASN B 1 442 ? -33.594 -17.484 13.734 1 27.41 442 ASN B N 1
ATOM 7686 C CA . ASN B 1 442 ? -32.625 -18.5 13.328 1 27.41 442 ASN B CA 1
ATOM 7687 C C . ASN B 1 442 ? -31.375 -18.469 14.211 1 27.41 442 ASN B C 1
ATOM 7689 O O . ASN B 1 442 ? -30.609 -19.438 14.258 1 27.41 442 ASN B O 1
ATOM 7693 N N . ALA B 1 443 ? -31.062 -17.594 15.023 1 27.09 443 ALA B N 1
ATOM 7694 C CA . ALA B 1 443 ? -29.969 -17.891 15.953 1 27.09 443 ALA B CA 1
ATOM 7695 C C . ALA B 1 443 ? -30.344 -19.047 16.891 1 27.09 443 ALA B C 1
ATOM 7697 O O . ALA B 1 443 ? -29.5 -19.891 17.203 1 27.09 443 ALA B O 1
ATOM 7698 N N . VAL B 1 444 ? -31.469 -19.094 17.5 1 26.55 444 VAL B N 1
ATOM 7699 C CA . VAL B 1 444 ? -31.969 -20.297 18.156 1 26.55 444 VAL B CA 1
ATOM 7700 C C . VAL B 1 444 ? -32.156 -21.406 17.125 1 26.55 444 VAL B C 1
ATOM 7702 O O . VAL B 1 444 ? -31.812 -22.562 17.391 1 26.55 444 VAL B O 1
ATOM 7705 N N . GLN B 1 445 ? -32.688 -21.109 15.922 1 26.8 445 GLN B N 1
ATOM 7706 C CA . GLN B 1 445 ? -32.75 -22.125 14.875 1 26.8 445 GLN B CA 1
ATOM 7707 C C . GLN B 1 445 ? -31.359 -22.438 14.312 1 26.8 445 GLN B C 1
ATOM 7709 O O . GLN B 1 445 ? -31.203 -23.375 13.539 1 26.8 445 GLN B O 1
ATOM 7714 N N . ASN B 1 446 ? -30.406 -21.875 14.539 1 27.66 446 ASN B N 1
ATOM 7715 C CA . ASN B 1 446 ? -29.109 -22.422 14.156 1 27.66 446 ASN B CA 1
ATOM 7716 C C . ASN B 1 446 ? -28.953 -23.875 14.594 1 27.66 446 ASN B C 1
ATOM 7718 O O . ASN B 1 446 ? -28.266 -24.656 13.93 1 27.66 446 ASN B O 1
ATOM 7722 N N . ALA B 1 447 ? -29.438 -24.203 15.695 1 26.88 447 ALA B N 1
ATOM 7723 C CA . ALA B 1 447 ? -29.547 -25.625 15.938 1 26.88 447 ALA B CA 1
ATOM 7724 C C . ALA B 1 447 ? -30.438 -26.297 14.891 1 26.88 447 ALA B C 1
ATOM 7726 O O . ALA B 1 447 ? -30.125 -27.391 14.406 1 26.88 447 ALA B O 1
ATOM 7727 N N . GLU B 1 448 ? -31.734 -25.891 14.617 1 26.56 448 GLU B N 1
ATOM 7728 C CA . GLU B 1 448 ? -32.562 -26.328 13.492 1 26.56 448 GLU B CA 1
ATOM 7729 C C . GLU B 1 448 ? -32.094 -25.719 12.18 1 26.56 448 GLU B C 1
ATOM 7731 O O . GLU B 1 448 ? -32.406 -26.219 11.102 1 26.56 448 GLU B O 1
ATOM 7736 N N . ARG B 1 449 ? -31.469 -24.656 12.039 1 31.67 449 ARG B N 1
ATOM 7737 C CA . ARG B 1 449 ? -30.844 -24.047 10.875 1 31.67 449 ARG B CA 1
ATOM 7738 C C . ARG B 1 449 ? -29.641 -24.844 10.414 1 31.67 449 ARG B C 1
ATOM 7740 O O . ARG B 1 449 ? -29.219 -24.734 9.258 1 31.67 449 ARG B O 1
ATOM 7747 N N . LYS B 1 450 ? -29.047 -25.422 11.148 1 33.56 450 LYS B N 1
ATOM 7748 C CA . LYS B 1 450 ? -28.141 -26.516 10.805 1 33.56 450 LYS B CA 1
ATOM 7749 C C . LYS B 1 450 ? -28.828 -27.5 9.859 1 33.56 450 LYS B C 1
ATOM 7751 O O . LYS B 1 450 ? -28.203 -28 8.922 1 33.56 450 LYS B O 1
ATOM 7756 N N . ALA B 1 451 ? -29.984 -27.781 10.094 1 31.56 451 ALA B N 1
ATOM 7757 C CA . ALA B 1 451 ? -30.828 -28.594 9.211 1 31.56 451 ALA B CA 1
ATOM 7758 C C . ALA B 1 451 ? -31.25 -27.797 7.984 1 31.56 451 ALA B C 1
ATOM 7760 O O . ALA B 1 451 ? -31.312 -28.344 6.875 1 31.56 451 ALA B O 1
ATOM 7761 N N . LEU B 1 452 ? -31.703 -26.516 8.062 1 34.41 452 LEU B N 1
ATOM 7762 C CA . LEU B 1 452 ? -32.062 -25.672 6.934 1 34.41 452 LEU B CA 1
ATOM 7763 C C . LEU B 1 452 ? -30.797 -25.219 6.184 1 34.41 452 LEU B C 1
ATOM 7765 O O . LEU B 1 452 ? -30.797 -25.172 4.953 1 34.41 452 LEU B O 1
ATOM 7769 N N . ASP B 1 453 ? -29.797 -24.859 6.785 1 38.78 453 ASP B N 1
ATOM 7770 C CA . ASP B 1 453 ? -28.484 -24.641 6.191 1 38.78 453 ASP B CA 1
ATOM 7771 C C . ASP B 1 453 ? -28 -25.891 5.457 1 38.78 453 ASP B C 1
ATOM 7773 O O . ASP B 1 453 ? -27.453 -25.812 4.355 1 38.78 453 ASP B O 1
ATOM 7777 N N . GLU B 1 454 ? -28.266 -26.891 6.141 1 44.22 454 GLU B N 1
ATOM 7778 C CA . GLU B 1 454 ? -28.016 -28.156 5.453 1 44.22 454 GLU B CA 1
ATOM 7779 C C . GLU B 1 454 ? -28.922 -28.312 4.238 1 44.22 454 GLU B C 1
ATOM 7781 O O . GLU B 1 454 ? -28.484 -28.797 3.188 1 44.22 454 GLU B O 1
ATOM 7786 N N . ARG B 1 455 ? -30.125 -27.891 4.414 1 48.69 455 ARG B N 1
ATOM 7787 C CA . ARG B 1 455 ? -31.094 -28 3.318 1 48.69 455 ARG B CA 1
ATOM 7788 C C . ARG B 1 455 ? -30.844 -26.922 2.268 1 48.69 455 ARG B C 1
ATOM 7790 O O . ARG B 1 455 ? -31 -27.172 1.069 1 48.69 455 ARG B O 1
ATOM 7797 N N . THR B 1 456 ? -30.531 -25.766 2.721 1 54.56 456 THR B N 1
ATOM 7798 C CA . THR B 1 456 ? -30.094 -24.766 1.753 1 54.56 456 THR B CA 1
ATOM 7799 C C . THR B 1 456 ? -28.797 -25.203 1.072 1 54.56 456 THR B C 1
ATOM 7801 O O . THR B 1 456 ? -28.641 -25.031 -0.139 1 54.56 456 THR B O 1
ATOM 7804 N N . ASP B 1 457 ? -28.031 -25.688 1.844 1 52.94 457 ASP B N 1
ATOM 7805 C CA . ASP B 1 457 ? -26.844 -26.312 1.258 1 52.94 457 ASP B CA 1
ATOM 7806 C C . ASP B 1 457 ? -27.234 -27.438 0.291 1 52.94 457 ASP B C 1
ATOM 7808 O O . ASP B 1 457 ? -26.625 -27.594 -0.766 1 52.94 457 ASP B O 1
ATOM 7812 N N . GLU B 1 458 ? -28.219 -28.078 0.658 1 60.53 458 GLU B N 1
ATOM 7813 C CA . GLU B 1 458 ? -28.719 -29.141 -0.211 1 60.53 458 GLU B CA 1
ATOM 7814 C C . GLU B 1 458 ? -29.344 -28.562 -1.48 1 60.53 458 GLU B C 1
ATOM 7816 O O . GLU B 1 458 ? -29.188 -29.125 -2.566 1 60.53 458 GLU B O 1
ATOM 7821 N N . LEU B 1 459 ? -29.938 -27.422 -1.332 1 68.94 459 LEU B N 1
ATOM 7822 C CA . LEU B 1 459 ? -30.469 -26.75 -2.514 1 68.94 459 LEU B CA 1
ATOM 7823 C C . LEU B 1 459 ? -29.344 -26.234 -3.406 1 68.94 459 LEU B C 1
ATOM 7825 O O . LEU B 1 459 ? -29.359 -26.453 -4.621 1 68.94 459 LEU B O 1
ATOM 7829 N N . ILE B 1 460 ? -28.516 -25.688 -2.852 1 63.91 460 ILE B N 1
ATOM 7830 C CA . ILE B 1 460 ? -27.375 -25.188 -3.602 1 63.91 460 ILE B CA 1
ATOM 7831 C C . ILE B 1 460 ? -26.625 -26.344 -4.23 1 63.91 460 ILE B C 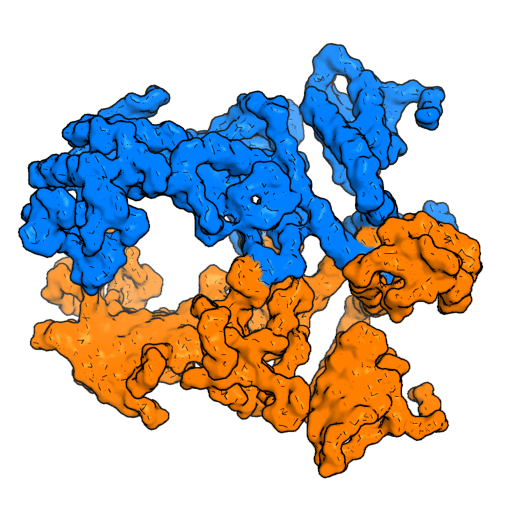1
ATOM 7833 O O . ILE B 1 460 ? -26.266 -26.297 -5.41 1 63.91 460 ILE B O 1
ATOM 7837 N N . ALA B 1 461 ? -26.422 -27.391 -3.432 1 60.38 461 ALA B N 1
ATOM 7838 C CA . ALA B 1 461 ? -25.797 -28.609 -3.945 1 60.38 461 ALA B CA 1
ATOM 7839 C C . ALA B 1 461 ? -26.609 -29.203 -5.094 1 60.38 461 ALA B C 1
ATOM 7841 O O . ALA B 1 461 ? -26.062 -29.641 -6.102 1 60.38 461 ALA B O 1
ATOM 7842 N N . PHE B 1 462 ? -27.906 -29.234 -5.027 1 67.56 462 PHE B N 1
ATOM 7843 C CA . PHE B 1 462 ? -28.781 -29.734 -6.082 1 67.56 462 PHE B CA 1
ATOM 7844 C C . PHE B 1 462 ? -28.641 -28.875 -7.34 1 67.56 462 PHE B C 1
ATOM 7846 O O . PHE B 1 462 ? -28.516 -29.422 -8.445 1 67.56 462 PHE B O 1
ATOM 7853 N N . CYS B 1 463 ? -28.672 -27.609 -7.188 1 69.62 463 CYS B N 1
ATOM 7854 C CA . CYS B 1 463 ? -28.562 -26.719 -8.336 1 69.62 463 CYS B CA 1
ATOM 7855 C C . CYS B 1 463 ? -27.219 -26.875 -9.023 1 69.62 463 CYS B C 1
ATOM 7857 O O . CYS B 1 463 ? -27.141 -26.969 -10.25 1 69.62 463 CYS B O 1
ATOM 7859 N N . GLN B 1 464 ? -26.297 -27.047 -8.289 1 61.47 464 GLN B N 1
ATOM 7860 C CA . GLN B 1 464 ? -24.953 -27.219 -8.828 1 61.47 464 GLN B CA 1
ATOM 7861 C C . GLN B 1 464 ? -24.812 -28.562 -9.547 1 61.47 464 GLN B C 1
ATOM 7863 O O . GLN B 1 464 ? -24.25 -28.641 -10.633 1 61.47 464 GLN B O 1
ATOM 7868 N N . ALA B 1 465 ? -25.359 -29.594 -8.961 1 64.31 465 ALA B N 1
ATOM 7869 C CA . ALA B 1 465 ? -25.297 -30.938 -9.516 1 64.31 465 ALA B CA 1
ATOM 7870 C C . ALA B 1 465 ? -26.062 -31.031 -10.828 1 64.31 465 ALA B C 1
ATOM 7872 O O . ALA B 1 465 ? -25.719 -31.828 -11.703 1 64.31 465 ALA B O 1
ATOM 7873 N N . ASN B 1 466 ? -27.016 -30.141 -10.945 1 69.12 466 ASN B N 1
ATOM 7874 C CA . ASN B 1 466 ? -27.875 -30.25 -12.117 1 69.12 466 ASN B CA 1
ATOM 7875 C C . ASN B 1 466 ? -27.703 -29.062 -13.062 1 69.12 466 ASN B C 1
ATOM 7877 O O . ASN B 1 466 ? -28.5 -28.875 -13.984 1 69.12 466 ASN B O 1
ATOM 7881 N N . GLY B 1 467 ? -26.594 -28.281 -12.719 1 64.44 467 GLY B N 1
ATOM 7882 C CA . GLY B 1 467 ? -26.297 -27.172 -13.602 1 64.44 467 GLY B CA 1
ATOM 7883 C C . GLY B 1 467 ? -27.375 -26.094 -13.594 1 64.44 467 GLY B C 1
ATOM 7884 O O . GLY B 1 467 ? -27.641 -25.469 -14.617 1 64.44 467 GLY B O 1
ATOM 7885 N N . ILE B 1 468 ? -28.047 -25.953 -12.523 1 68.62 468 ILE B N 1
ATOM 7886 C CA . ILE B 1 468 ? -29.109 -24.969 -12.414 1 68.62 468 ILE B CA 1
ATOM 7887 C C . ILE B 1 468 ? -28.578 -23.688 -11.805 1 68.62 468 ILE B C 1
ATOM 7889 O O . ILE B 1 468 ? -27.891 -23.719 -10.781 1 68.62 468 ILE B O 1
ATOM 7893 N N . HIS B 1 469 ? -28.875 -22.719 -12.531 1 70.31 469 HIS B N 1
ATOM 7894 C CA . HIS B 1 469 ? -28.531 -21.391 -12.023 1 70.31 469 HIS B CA 1
ATOM 7895 C C . HIS B 1 469 ? -29.781 -20.562 -11.773 1 70.31 469 HIS B C 1
ATOM 7897 O O . HIS B 1 469 ? -30.594 -20.359 -12.68 1 70.31 469 HIS B O 1
ATOM 7903 N N . VAL B 1 470 ? -29.875 -20.172 -10.562 1 64.31 470 VAL B N 1
ATOM 7904 C CA . VAL B 1 470 ? -31.047 -19.359 -10.219 1 64.31 470 VAL B CA 1
ATOM 7905 C C . VAL B 1 470 ? -30.656 -17.891 -10.156 1 64.31 470 VAL B C 1
ATOM 7907 O O . VAL B 1 470 ? -29.75 -17.516 -9.414 1 64.31 470 VAL B O 1
ATOM 7910 N N . GLU B 1 471 ? -31.172 -17.281 -11.039 1 60.5 471 GLU B N 1
ATOM 7911 C CA . GLU B 1 471 ? -30.984 -15.836 -11.07 1 60.5 471 GLU B CA 1
ATOM 7912 C C . GLU B 1 471 ? -32.156 -15.117 -10.43 1 60.5 471 GLU B C 1
ATOM 7914 O O . GLU B 1 471 ? -33.312 -15.258 -10.875 1 60.5 471 GLU B O 1
ATOM 7919 N N . GLU B 1 472 ? -31.781 -14.531 -9.398 1 47.38 472 GLU B N 1
ATOM 7920 C CA . GLU B 1 472 ? -32.844 -13.75 -8.742 1 47.38 472 GLU B CA 1
ATOM 7921 C C . GLU B 1 472 ? -32.688 -12.258 -9.031 1 47.38 472 GLU B C 1
ATOM 7923 O O . GLU B 1 472 ? -31.781 -11.609 -8.492 1 47.38 472 GLU B O 1
ATOM 7928 N N . ARG B 1 473 ? -33.156 -11.867 -10.086 1 42.78 473 ARG B N 1
ATOM 7929 C CA . ARG B 1 473 ? -33.188 -10.453 -10.461 1 42.78 473 ARG B CA 1
ATOM 7930 C C . ARG B 1 473 ? -34.562 -9.852 -10.258 1 42.78 473 ARG B C 1
ATOM 7932 O O . ARG B 1 473 ? -35.562 -10.32 -10.844 1 42.78 473 ARG B O 1
ATOM 7939 N N . GLU B 1 474 ? -34.781 -8.672 -9.656 1 43.22 474 GLU B N 1
ATOM 7940 C CA . GLU B 1 474 ? -36.031 -7.934 -9.359 1 43.22 474 GLU B CA 1
ATOM 7941 C C . GLU B 1 474 ? -37.156 -8.883 -8.992 1 43.22 474 GLU B C 1
ATOM 7943 O O . GLU B 1 474 ? -36.938 -9.875 -8.297 1 43.22 474 GLU B O 1
ATOM 7948 N N . ALA B 1 475 ? -38.5 -8.898 -9.672 1 45.25 475 ALA B N 1
ATOM 7949 C CA . ALA B 1 475 ? -39.781 -9.609 -9.484 1 45.25 475 ALA B CA 1
ATOM 7950 C C . ALA B 1 475 ? -39.719 -11 -10.109 1 45.25 475 ALA B C 1
ATOM 7952 O O . ALA B 1 475 ? -40.562 -11.844 -9.836 1 45.25 475 ALA B O 1
ATOM 7953 N N . ARG B 1 476 ? -38.625 -11.281 -10.828 1 55.41 476 ARG B N 1
ATOM 7954 C CA . ARG B 1 476 ? -38.75 -12.555 -11.531 1 55.41 476 ARG B CA 1
ATOM 7955 C C . ARG B 1 476 ? -37.562 -13.477 -11.25 1 55.41 476 ARG B C 1
ATOM 7957 O O . ARG B 1 476 ? -36.438 -13.039 -11.258 1 55.41 476 ARG B O 1
ATOM 7964 N N . LEU B 1 477 ? -37.969 -14.586 -10.836 1 68.75 477 LEU B N 1
ATOM 7965 C CA . LEU B 1 477 ? -37.031 -15.688 -10.672 1 68.75 477 LEU B CA 1
ATOM 7966 C C . LEU B 1 477 ? -36.75 -16.375 -12.008 1 68.75 477 LEU B C 1
ATOM 7968 O O . LEU B 1 477 ? -37.688 -16.734 -12.734 1 68.75 477 LEU B O 1
ATOM 7972 N N . ARG B 1 478 ? -35.562 -16.234 -12.383 1 72.44 478 ARG B N 1
ATOM 7973 C CA . ARG B 1 478 ? -35.125 -17 -13.555 1 72.44 478 ARG B CA 1
ATOM 7974 C C . ARG B 1 478 ? -34.25 -18.172 -13.148 1 72.44 478 ARG B C 1
ATOM 7976 O O . ARG B 1 478 ? -33.281 -18.016 -12.383 1 72.44 478 ARG B O 1
ATOM 7983 N N . VAL B 1 479 ? -34.656 -19.266 -13.617 1 78.94 479 VAL B N 1
ATOM 7984 C CA . VAL B 1 479 ? -33.938 -20.516 -13.391 1 78.94 479 VAL B CA 1
ATOM 7985 C C . VAL B 1 479 ? -33.281 -20.984 -14.695 1 78.94 479 VAL B C 1
ATOM 7987 O O . VAL B 1 479 ? -33.969 -21.391 -15.625 1 78.94 479 VAL B O 1
ATOM 7990 N N . LYS B 1 480 ? -32.094 -20.797 -14.758 1 76.19 480 LYS B N 1
ATOM 7991 C CA . LYS B 1 480 ? -31.375 -21.297 -15.922 1 76.19 480 LYS B CA 1
ATOM 7992 C C . LYS B 1 480 ? -30.922 -22.734 -15.711 1 76.19 480 LYS B C 1
ATOM 7994 O O . LYS B 1 480 ? -30.203 -23.031 -14.742 1 76.19 480 LYS B O 1
ATOM 7999 N N . MET B 1 481 ? -31.5 -23.5 -16.766 1 76.12 481 MET B N 1
ATOM 8000 C CA . MET B 1 481 ? -31.172 -24.922 -16.75 1 76.12 481 MET B CA 1
ATOM 8001 C C . MET B 1 481 ? -30.359 -25.312 -17.969 1 76.12 481 MET B C 1
ATOM 8003 O O . MET B 1 481 ? -30.5 -24.719 -19.031 1 76.12 481 MET B O 1
ATOM 8007 N N . GLY B 1 482 ? -29.141 -25.562 -17.938 1 64.94 482 GLY B N 1
ATOM 8008 C CA . GLY B 1 482 ? -28.25 -26.016 -19 1 64.94 482 GLY B CA 1
ATOM 8009 C C . GLY B 1 482 ? -28.953 -26.906 -20 1 64.94 482 GLY B C 1
ATOM 8010 O O . GLY B 1 482 ? -30.141 -26.75 -20.266 1 64.94 482 GLY B O 1
ATOM 8011 N N . TYR B 1 483 ? -28.25 -27.703 -20.766 1 70.62 483 TYR B N 1
ATOM 8012 C CA . TYR B 1 483 ? -28.75 -28.672 -21.734 1 70.62 483 TYR B CA 1
ATOM 8013 C C . TYR B 1 483 ? -29.375 -29.875 -21.031 1 70.62 483 TYR B C 1
ATOM 8015 O O . TYR B 1 483 ? -28.719 -30.516 -20.219 1 70.62 483 TYR B O 1
ATOM 8023 N N . LEU B 1 484 ? -30.766 -29.969 -21.234 1 75 484 LEU B N 1
ATOM 8024 C CA . LEU B 1 484 ? -31.469 -31.125 -20.672 1 75 484 LEU B CA 1
ATOM 8025 C C . LEU B 1 484 ? -31.453 -32.281 -21.656 1 75 484 LEU B C 1
ATOM 8027 O O . LEU B 1 484 ? -32.125 -32.25 -22.688 1 75 484 LEU B O 1
ATOM 8031 N N . ALA B 1 485 ? -30.531 -33.188 -21.656 1 67.38 485 ALA B N 1
ATOM 8032 C CA . ALA B 1 485 ? -30.516 -34.344 -22.531 1 67.38 485 ALA B CA 1
ATOM 8033 C C . ALA B 1 485 ? -31.734 -35.25 -22.281 1 67.38 485 ALA B C 1
ATOM 8035 O O . ALA B 1 485 ? -32.812 -34.969 -22.812 1 67.38 485 ALA B O 1
ATOM 8036 N N . ASP B 1 486 ? -31.531 -36.375 -21.406 1 66 486 ASP B N 1
ATOM 8037 C CA . ASP B 1 486 ? -32.531 -37.375 -21.125 1 66 486 ASP B CA 1
ATOM 8038 C C . ASP B 1 486 ? -33.312 -37.062 -19.844 1 66 486 ASP B C 1
ATOM 8040 O O . ASP B 1 486 ? -34.156 -37.844 -19.406 1 66 486 ASP B O 1
ATOM 8044 N N . GLU B 1 487 ? -33.062 -35.812 -19.359 1 69.88 487 GLU B N 1
ATOM 8045 C CA . GLU B 1 487 ? -33.75 -35.531 -18.109 1 69.88 487 GLU B CA 1
ATOM 8046 C C . GLU B 1 487 ? -35.031 -34.688 -18.375 1 69.88 487 GLU B C 1
ATOM 8048 O O . GLU B 1 487 ? -35 -33.75 -19.172 1 69.88 487 GLU B O 1
ATOM 8053 N N . SER B 1 488 ? -36.125 -35.188 -17.844 1 79.19 488 SER B N 1
ATOM 8054 C CA . SER B 1 488 ? -37.406 -34.5 -17.938 1 79.19 488 SER B CA 1
ATOM 8055 C C . SER B 1 488 ? -37.375 -33.125 -17.25 1 79.19 488 SER B C 1
ATOM 8057 O O . SER B 1 488 ? -37 -33.062 -16.078 1 79.19 488 SER B O 1
ATOM 8059 N N . TRP B 1 489 ? -37.594 -32.156 -18.047 1 85.12 489 TRP B N 1
ATOM 8060 C CA . TRP B 1 489 ? -37.719 -30.797 -17.5 1 85.12 489 TRP B CA 1
ATOM 8061 C C . TRP B 1 489 ? -38.656 -30.766 -16.297 1 85.12 489 TRP B C 1
ATOM 8063 O O . TRP B 1 489 ? -38.312 -30.188 -15.273 1 85.12 489 TRP B O 1
ATOM 8073 N N . SER B 1 490 ? -39.781 -31.406 -16.469 1 82.19 490 SER B N 1
ATOM 8074 C CA . SER B 1 490 ? -40.781 -31.406 -15.414 1 82.19 490 SER B CA 1
ATOM 8075 C C . SER B 1 490 ? -40.25 -32.062 -14.148 1 82.19 490 SER B C 1
ATOM 8077 O O . SER B 1 490 ? -40.531 -31.609 -13.031 1 82.19 490 SER B O 1
ATOM 8079 N N . GLU B 1 491 ? -39.438 -33.062 -14.289 1 79.94 491 GLU B N 1
ATOM 8080 C CA . GLU B 1 491 ? -38.875 -33.75 -13.133 1 79.94 491 GLU B CA 1
ATOM 8081 C C . GLU B 1 491 ? -37.812 -32.906 -12.438 1 79.94 491 GLU B C 1
ATOM 8083 O O . GLU B 1 491 ? -37.781 -32.844 -11.211 1 79.94 491 GLU B O 1
ATOM 8088 N N . LEU B 1 492 ? -37.062 -32.281 -13.219 1 82.94 492 LEU B N 1
ATOM 8089 C CA . LEU B 1 492 ? -35.969 -31.469 -12.664 1 82.94 492 LEU B CA 1
ATOM 8090 C C . LEU B 1 492 ? -36.531 -30.266 -11.906 1 82.94 492 LEU B C 1
ATOM 8092 O O . LEU B 1 492 ? -36.062 -29.938 -10.812 1 82.94 492 LEU B O 1
ATOM 8096 N N . VAL B 1 493 ? -37.5 -29.703 -12.461 1 84.69 493 VAL B N 1
ATOM 8097 C CA . VAL B 1 493 ? -38.125 -28.547 -11.82 1 84.69 493 VAL B CA 1
ATOM 8098 C C . VAL B 1 493 ? -38.875 -29 -10.555 1 84.69 493 VAL B C 1
ATOM 8100 O O . VAL B 1 493 ? -38.844 -28.297 -9.539 1 84.69 493 VAL B O 1
ATOM 8103 N N . THR B 1 494 ? -39.531 -30.156 -10.586 1 80.62 494 THR B N 1
ATOM 8104 C CA . THR B 1 494 ? -40.188 -30.719 -9.422 1 80.62 494 THR B CA 1
ATOM 8105 C C . THR B 1 494 ? -39.188 -31 -8.305 1 80.62 494 THR B C 1
ATOM 8107 O O . THR B 1 494 ? -39.469 -30.703 -7.137 1 80.62 494 THR B O 1
ATOM 8110 N N . ARG B 1 495 ? -38.031 -31.5 -8.648 1 80.06 495 ARG B N 1
ATOM 8111 C CA . ARG B 1 495 ? -36.969 -31.719 -7.668 1 80.06 495 ARG B CA 1
ATOM 8112 C C . ARG B 1 495 ? -36.438 -30.406 -7.113 1 80.06 495 ARG B C 1
ATOM 8114 O O . ARG B 1 495 ? -36.219 -30.281 -5.91 1 80.06 495 ARG B O 1
ATOM 8121 N N . LEU B 1 496 ? -36.25 -29.531 -8.039 1 83.38 496 LEU B N 1
ATOM 8122 C CA . LEU B 1 496 ? -35.812 -28.203 -7.609 1 83.38 496 LEU B CA 1
ATOM 8123 C C . LEU B 1 496 ? -36.812 -27.625 -6.582 1 83.38 496 LEU B C 1
ATOM 8125 O O . LEU B 1 496 ? -36.375 -27.047 -5.578 1 83.38 496 LEU B O 1
ATOM 8129 N N . LYS B 1 497 ? -38.031 -27.781 -6.844 1 81.31 497 LYS B N 1
ATOM 8130 C CA . LYS B 1 497 ? -39.062 -27.281 -5.934 1 81.31 497 LYS B CA 1
ATOM 8131 C C . LYS B 1 497 ? -38.938 -27.891 -4.543 1 81.31 497 LYS B C 1
ATOM 8133 O O . LYS B 1 497 ? -39.062 -27.188 -3.537 1 81.31 497 LYS B O 1
ATOM 8138 N N . ARG B 1 498 ? -38.688 -29.109 -4.477 1 76.56 498 ARG B N 1
ATOM 8139 C CA . ARG B 1 498 ? -38.531 -29.781 -3.199 1 76.56 498 ARG B CA 1
ATOM 8140 C C . ARG B 1 498 ? -37.375 -29.172 -2.398 1 76.56 498 ARG B C 1
ATOM 8142 O O . ARG B 1 498 ? -37.531 -28.859 -1.219 1 76.56 498 ARG B O 1
ATOM 8149 N N . TYR B 1 499 ? -36.281 -29.031 -3.1 1 75.81 499 TYR B N 1
ATOM 8150 C CA . TYR B 1 499 ? -35.125 -28.438 -2.428 1 75.81 499 TYR B CA 1
ATOM 8151 C C . TYR B 1 499 ? -35.406 -26.984 -2.076 1 75.81 499 TYR B C 1
ATOM 8153 O O . TYR B 1 499 ? -34.969 -26.5 -1.021 1 75.81 499 TYR B O 1
ATOM 8161 N N . TRP B 1 500 ? -36.031 -26.359 -2.994 1 77.56 500 TRP B N 1
ATOM 8162 C CA . TRP B 1 500 ? -36.438 -24.953 -2.828 1 77.56 500 TRP B CA 1
ATOM 8163 C C . TRP B 1 500 ? -37.312 -24.781 -1.59 1 77.56 500 TRP B C 1
ATOM 8165 O O . TRP B 1 500 ? -37.031 -23.906 -0.752 1 77.56 500 TRP B O 1
ATOM 8175 N N . VAL B 1 501 ? -38.281 -25.625 -1.419 1 73.25 501 VAL B N 1
ATOM 8176 C CA . VAL B 1 501 ? -39.219 -25.594 -0.294 1 73.25 501 VAL B CA 1
ATOM 8177 C C . VAL B 1 501 ? -38.5 -26.047 0.979 1 73.25 501 VAL B C 1
ATOM 8179 O O . VAL B 1 501 ? -38.688 -25.453 2.041 1 73.25 501 VAL B O 1
ATOM 8182 N N . ASP B 1 502 ? -37.688 -26.938 0.819 1 67.88 502 ASP B N 1
ATOM 8183 C CA . ASP B 1 502 ? -36.938 -27.453 1.962 1 67.88 502 ASP B CA 1
ATOM 8184 C C . ASP B 1 502 ? -36 -26.391 2.523 1 67.88 502 ASP B C 1
ATOM 8186 O O . ASP B 1 502 ? -35.75 -26.359 3.729 1 67.88 502 ASP B O 1
ATOM 8190 N N . ALA B 1 503 ? -35.594 -25.719 1.55 1 65.81 503 ALA B N 1
ATOM 8191 C CA . ALA B 1 503 ? -34.656 -24.656 1.938 1 65.81 503 ALA B CA 1
ATOM 8192 C C . ALA B 1 503 ? -35.406 -23.469 2.527 1 65.81 503 ALA B C 1
ATOM 8194 O O . ALA B 1 503 ? -34.812 -22.438 2.824 1 65.81 503 ALA B O 1
ATOM 8195 N N . GLY B 1 504 ? -36.625 -23.672 2.582 1 63.94 504 GLY B N 1
ATOM 8196 C CA . GLY B 1 504 ? -37.469 -22.672 3.217 1 63.94 504 GLY B CA 1
ATOM 8197 C C . GLY B 1 504 ? -37.812 -21.516 2.299 1 63.94 504 GLY B C 1
ATOM 8198 O O . GLY B 1 504 ? -38.281 -20.469 2.758 1 63.94 504 GLY B O 1
ATOM 8199 N N . ARG B 1 505 ? -37.562 -21.719 1.042 1 65.62 505 ARG B N 1
ATOM 8200 C CA . ARG B 1 505 ? -37.844 -20.672 0.073 1 65.62 505 ARG B CA 1
ATOM 8201 C C . ARG B 1 505 ? -39.312 -20.734 -0.385 1 65.62 505 ARG B C 1
ATOM 8203 O O . ARG B 1 505 ? -39.938 -21.797 -0.345 1 65.62 505 ARG B O 1
ATOM 8210 N N . ASP B 1 506 ? -39.844 -19.656 -0.743 1 66.19 506 ASP B N 1
ATOM 8211 C CA . ASP B 1 506 ? -41.25 -19.531 -1.125 1 66.19 506 ASP B CA 1
ATOM 8212 C C . ASP B 1 506 ? -41.562 -20.312 -2.402 1 66.19 506 ASP B C 1
ATOM 8214 O O . ASP B 1 506 ? -41.031 -19.984 -3.473 1 66.19 506 ASP B O 1
ATOM 8218 N N . PRO B 1 507 ? -42.344 -21.188 -2.23 1 72.06 507 PRO B N 1
ATOM 8219 C CA . PRO B 1 507 ? -42.656 -22 -3.412 1 72.06 507 PRO B CA 1
ATOM 8220 C C . PRO B 1 507 ? -43.406 -21.203 -4.496 1 72.06 507 PRO B C 1
ATOM 8222 O O . PRO B 1 507 ? -43.281 -21.531 -5.68 1 72.06 507 PRO B O 1
ATOM 8225 N N . GLU B 1 508 ? -44.094 -20.172 -4.074 1 73 508 GLU B N 1
ATOM 8226 C CA . GLU B 1 508 ? -44.812 -19.391 -5.078 1 73 508 GLU B CA 1
ATOM 8227 C C . GLU B 1 508 ? -43.844 -18.609 -5.961 1 73 508 GLU B C 1
ATOM 8229 O O . GLU B 1 508 ? -44.094 -18.406 -7.148 1 73 508 GLU B O 1
ATOM 8234 N N . ARG B 1 509 ? -42.812 -18.344 -5.508 1 73.88 509 ARG B N 1
ATOM 8235 C CA . ARG B 1 509 ? -41.781 -17.641 -6.273 1 73.88 509 ARG B CA 1
ATOM 8236 C C . ARG B 1 509 ? -41.188 -18.547 -7.352 1 73.88 509 ARG B C 1
ATOM 8238 O O . ARG B 1 509 ? -40.906 -18.094 -8.461 1 73.88 509 ARG B O 1
ATOM 8245 N N . LEU B 1 510 ? -41.031 -19.75 -7.012 1 79.56 510 LEU B N 1
ATOM 8246 C CA . LEU B 1 510 ? -40.531 -20.703 -7.988 1 79.56 510 LEU B CA 1
ATOM 8247 C C . LEU B 1 510 ? -41.562 -21.016 -9.047 1 79.56 510 LEU B C 1
ATOM 8249 O O . LEU B 1 510 ? -41.25 -21.219 -10.211 1 79.56 510 LEU B O 1
ATOM 8253 N N . LYS B 1 511 ? -42.781 -20.953 -8.617 1 78 511 LYS B N 1
ATOM 8254 C CA . LYS B 1 511 ? -43.875 -21.25 -9.531 1 78 511 LYS B CA 1
ATOM 8255 C C . LYS B 1 511 ? -43.906 -20.266 -10.695 1 78 511 LYS B C 1
ATOM 8257 O O . LYS B 1 511 ? -44.125 -20.656 -11.844 1 78 511 LYS B O 1
ATOM 8262 N N . ASP B 1 512 ? -43.5 -19.109 -10.352 1 74.56 512 ASP B N 1
ATOM 8263 C CA . ASP B 1 512 ? -43.594 -18.078 -11.383 1 74.56 512 ASP B CA 1
ATOM 8264 C C . ASP B 1 512 ? -42.25 -17.812 -12.016 1 74.56 512 ASP B C 1
ATOM 8266 O O . ASP B 1 512 ? -42.094 -16.891 -12.828 1 74.56 512 ASP B O 1
ATOM 8270 N N . ALA B 1 513 ? -41.344 -18.562 -11.727 1 80.25 513 ALA B N 1
ATOM 8271 C CA . ALA B 1 513 ? -40 -18.422 -12.273 1 80.25 513 ALA B CA 1
ATOM 8272 C C . ALA B 1 513 ? -39.969 -18.828 -13.742 1 80.25 513 ALA B C 1
ATOM 8274 O O . ALA B 1 513 ? -40.656 -19.75 -14.156 1 80.25 513 ALA B O 1
ATOM 8275 N N . GLU B 1 514 ? -39.219 -18.094 -14.445 1 81 514 GLU B N 1
ATOM 8276 C CA . GLU B 1 514 ? -38.938 -18.5 -15.812 1 81 514 GLU B CA 1
ATOM 8277 C C . GLU B 1 514 ? -37.75 -19.484 -15.859 1 81 514 GLU B C 1
ATOM 8279 O O . GLU B 1 514 ? -36.688 -19.188 -15.352 1 81 514 GLU B O 1
ATOM 8284 N N . THR B 1 515 ? -38.062 -20.625 -16.422 1 84.44 515 THR B N 1
ATOM 8285 C CA . THR B 1 515 ? -37 -21.609 -16.578 1 84.44 515 THR B CA 1
ATOM 8286 C C . THR B 1 515 ? -36.438 -21.578 -18 1 84.44 515 THR B C 1
ATOM 8288 O O . THR B 1 515 ? -37.219 -21.594 -18.969 1 84.44 515 THR B O 1
ATOM 8291 N N . HIS B 1 516 ? -35.219 -21.391 -18.047 1 80.25 516 HIS B N 1
ATOM 8292 C CA . HIS B 1 516 ? -34.5 -21.406 -19.312 1 80.25 516 HIS B CA 1
ATOM 8293 C C . HIS B 1 516 ? -33.688 -22.688 -19.469 1 80.25 516 HIS B C 1
ATOM 8295 O O . HIS B 1 516 ? -32.875 -23.016 -18.594 1 80.25 516 HIS B O 1
ATOM 8301 N N . TYR B 1 517 ? -34.062 -23.5 -20.531 1 80.5 517 TYR B N 1
ATOM 8302 C CA . TYR B 1 517 ? -33.281 -24.688 -20.781 1 80.5 517 TYR B CA 1
ATOM 8303 C C . TYR B 1 517 ? -33.125 -24.953 -22.266 1 80.5 517 TYR B C 1
ATOM 8305 O O . TYR B 1 517 ? -33.75 -24.266 -23.094 1 80.5 517 TYR B O 1
ATOM 8313 N N . ARG B 1 518 ? -32.219 -25.859 -22.609 1 79.06 518 ARG B N 1
ATOM 8314 C CA . ARG B 1 518 ? -32.031 -26.281 -24 1 79.06 518 ARG B CA 1
ATOM 8315 C C . ARG B 1 518 ? -32.25 -27.781 -24.141 1 79.06 518 ARG B C 1
ATOM 8317 O O . ARG B 1 518 ? -31.922 -28.562 -23.234 1 79.06 518 ARG B O 1
ATOM 8324 N N . ASP B 1 519 ? -33 -28.172 -25.141 1 74.31 519 ASP B N 1
ATOM 8325 C CA . ASP B 1 519 ? -33.094 -29.578 -25.531 1 74.31 519 ASP B CA 1
ATOM 8326 C C . ASP B 1 519 ? -32.781 -29.75 -27.016 1 74.31 519 ASP B C 1
ATOM 8328 O O . ASP B 1 519 ? -32.312 -28.828 -27.672 1 74.31 519 ASP B O 1
ATOM 8332 N N . ASP B 1 520 ? -32.938 -31.016 -27.531 1 69.19 520 ASP B N 1
ATOM 8333 C CA . ASP B 1 520 ? -32.594 -31.375 -28.922 1 69.19 520 ASP B CA 1
ATOM 8334 C C . ASP B 1 520 ? -33.312 -30.438 -29.891 1 69.19 520 ASP B C 1
ATOM 8336 O O . ASP B 1 520 ? -32.844 -30.234 -31.016 1 69.19 520 ASP B O 1
ATOM 8340 N N . ALA B 1 521 ? -34.5 -29.828 -29.453 1 73.94 521 ALA B N 1
ATOM 8341 C CA . ALA B 1 521 ? -35.312 -28.984 -30.344 1 73.94 521 ALA B CA 1
ATOM 8342 C C . ALA B 1 521 ? -34.875 -27.516 -30.25 1 73.94 521 ALA B C 1
ATOM 8344 O O . ALA B 1 521 ? -35.375 -26.672 -31 1 73.94 521 ALA B O 1
ATOM 8345 N N . GLY B 1 522 ? -33.875 -27.203 -29.359 1 72.38 522 GLY B N 1
ATOM 8346 C CA . GLY B 1 522 ? -33.344 -25.844 -29.25 1 72.38 522 GLY B CA 1
ATOM 8347 C C . GLY B 1 522 ? -33.594 -25.219 -27.891 1 72.38 522 GLY B C 1
ATOM 8348 O O . GLY B 1 522 ? -34 -25.906 -26.953 1 72.38 522 GLY B O 1
ATOM 8349 N N . PRO B 1 523 ? -33.375 -23.953 -27.844 1 77.69 523 PRO B N 1
ATOM 8350 C CA . PRO B 1 523 ? -33.594 -23.266 -26.578 1 77.69 523 PRO B CA 1
ATOM 8351 C C . PRO B 1 523 ? -35.062 -23.125 -26.234 1 77.69 523 PRO B C 1
ATOM 8353 O O . PRO B 1 523 ? -35.875 -22.859 -27.125 1 77.69 523 PRO B O 1
ATOM 8356 N N . LYS B 1 524 ? -35.469 -23.359 -24.891 1 80.81 524 LYS B N 1
ATOM 8357 C CA . LYS B 1 524 ? -36.844 -23.281 -24.422 1 80.81 524 LYS B CA 1
ATOM 8358 C C . LYS B 1 524 ? -36.969 -22.375 -23.188 1 80.81 524 LYS B C 1
ATOM 8360 O O . LYS B 1 524 ? -36.031 -22.328 -22.375 1 80.81 524 LYS B O 1
ATOM 8365 N N . ILE B 1 525 ? -38 -21.609 -23.172 1 81.44 525 ILE B N 1
ATOM 8366 C CA . ILE B 1 525 ? -38.375 -20.828 -22 1 81.44 525 ILE B CA 1
ATOM 8367 C C . ILE B 1 525 ? -39.75 -21.234 -21.531 1 81.44 525 ILE B C 1
ATOM 8369 O O . ILE B 1 525 ? -40.719 -21.188 -22.297 1 81.44 525 ILE B O 1
ATOM 8373 N N . ARG B 1 526 ? -39.875 -21.766 -20.234 1 82.94 526 ARG B N 1
ATOM 8374 C CA . ARG B 1 526 ? -41.125 -22.188 -19.672 1 82.94 526 ARG B CA 1
ATOM 8375 C C . ARG B 1 526 ? -41.281 -21.719 -18.219 1 82.94 526 ARG B C 1
ATOM 8377 O O . ARG B 1 526 ? -40.312 -21.734 -17.453 1 82.94 526 ARG B O 1
ATOM 8384 N N . PRO B 1 527 ? -42.406 -21.328 -18.016 1 81.06 527 PRO B N 1
ATOM 8385 C CA . PRO B 1 527 ? -42.625 -21.062 -16.578 1 81.06 527 PRO B CA 1
ATOM 8386 C C . PRO B 1 527 ? -42.562 -22.328 -15.734 1 81.06 527 PRO B C 1
ATOM 8388 O O . PRO B 1 527 ? -43.031 -23.391 -16.172 1 81.06 527 PRO B O 1
ATOM 8391 N N . ALA B 1 528 ? -42.062 -22.203 -14.516 1 85.5 528 ALA B N 1
ATOM 8392 C CA . ALA B 1 528 ? -41.844 -23.359 -13.664 1 85.5 528 ALA B CA 1
ATOM 8393 C C . ALA B 1 528 ? -43.188 -24.031 -13.32 1 85.5 528 ALA B C 1
ATOM 8395 O O . ALA B 1 528 ? -43.25 -25.25 -13.133 1 85.5 528 ALA B O 1
ATOM 8396 N N . ARG B 1 529 ? -44.281 -23.312 -13.383 1 81.69 529 ARG B N 1
ATOM 8397 C CA . ARG B 1 529 ? -45.594 -23.828 -13.039 1 81.69 529 ARG B CA 1
ATOM 8398 C C . ARG B 1 529 ? -46.031 -24.906 -14.023 1 81.69 529 ARG B C 1
ATOM 8400 O O . ARG B 1 529 ? -46.844 -25.766 -13.688 1 81.69 529 ARG B O 1
ATOM 8407 N N . GLY B 1 530 ? -45.531 -24.812 -15.117 1 80.06 530 GLY B N 1
ATOM 8408 C CA . GLY B 1 530 ? -45.875 -25.781 -16.141 1 80.06 530 GLY B CA 1
ATOM 8409 C C . GLY B 1 530 ? -45.406 -27.188 -15.812 1 80.06 530 GLY B C 1
ATOM 8410 O O . GLY B 1 530 ? -45.844 -28.156 -16.438 1 80.06 530 GLY B O 1
ATOM 8411 N N . ALA B 1 531 ? -44.5 -27.188 -14.883 1 81.12 531 ALA B N 1
ATOM 8412 C CA . ALA B 1 531 ? -43.969 -28.5 -14.516 1 81.12 531 ALA B CA 1
ATOM 8413 C C . ALA B 1 531 ? -44.938 -29.25 -13.609 1 81.12 531 ALA B C 1
ATOM 8415 O O . ALA B 1 531 ? -44.844 -30.469 -13.477 1 81.12 531 ALA B O 1
ATOM 8416 N N . TRP B 1 532 ? -45.875 -28.453 -13.023 1 75 532 TRP B N 1
ATOM 8417 C CA . TRP B 1 532 ? -46.781 -29.031 -12.047 1 75 532 TRP B CA 1
ATOM 8418 C C . TRP B 1 532 ? -48.219 -29.047 -12.586 1 75 532 TRP B C 1
ATOM 8420 O O . TRP B 1 532 ? -48.656 -28.078 -13.234 1 75 532 TRP B O 1
ATOM 8430 N N . GLY B 1 533 ? -48.719 -29.906 -13.406 1 58.09 533 GLY B N 1
ATOM 8431 C CA . GLY B 1 533 ? -50.062 -30.016 -13.969 1 58.09 533 GLY B CA 1
ATOM 8432 C C . GLY B 1 533 ? -51.062 -29.109 -13.289 1 58.09 533 GLY B C 1
ATOM 8433 O O . GLY B 1 533 ? -50.812 -28.609 -12.188 1 58.09 533 GLY B O 1
ATOM 8434 N N . ARG B 1 534 ? -52.219 -28.359 -13.938 1 52.84 534 ARG B N 1
ATOM 8435 C CA . ARG B 1 534 ? -53.312 -27.516 -13.461 1 52.84 534 ARG B CA 1
ATOM 8436 C C . ARG B 1 534 ? -53.719 -27.891 -12.039 1 52.84 534 ARG B C 1
ATOM 8438 O O . ARG B 1 534 ? -54.125 -27.031 -11.258 1 52.84 534 ARG B O 1
ATOM 8445 N N . GLY B 1 535 ? -53.906 -29.109 -11.57 1 41.72 535 GLY B N 1
ATOM 8446 C CA . GLY B 1 535 ? -54.594 -29.625 -10.383 1 41.72 535 GLY B CA 1
ATOM 8447 C C . GLY B 1 535 ? -53.656 -29.766 -9.195 1 41.72 535 GLY B C 1
ATOM 8448 O O . GLY B 1 535 ? -54.062 -30.25 -8.133 1 41.72 535 GLY B O 1
ATOM 8449 N N . GLN B 1 536 ? -52.406 -29.922 -9.273 1 38.06 536 GLN B N 1
ATOM 8450 C CA . GLN B 1 536 ? -51.688 -30.422 -8.094 1 38.06 536 GLN B CA 1
ATOM 8451 C C . GLN B 1 536 ? -51.375 -29.297 -7.125 1 38.06 536 GLN B C 1
ATOM 8453 O O . GLN B 1 536 ? -50.688 -28.328 -7.488 1 38.06 536 GLN B O 1
ATOM 8458 N N . THR B 1 537 ? -52.344 -29.031 -6.238 1 34.72 537 THR B N 1
ATOM 8459 C CA . THR B 1 537 ? -52.281 -28.188 -5.047 1 34.72 537 THR B CA 1
ATOM 8460 C C . THR B 1 537 ? -51 -28.422 -4.266 1 34.72 537 THR B C 1
ATOM 8462 O O . THR B 1 537 ? -50.531 -29.547 -4.164 1 34.72 537 THR B O 1
ATOM 8465 N N . LEU B 1 538 ? -50.219 -27.391 -3.969 1 37.56 538 LEU B N 1
ATOM 8466 C CA . LEU B 1 538 ? -49.094 -27.359 -3.055 1 37.56 538 LEU B CA 1
ATOM 8467 C C . LEU B 1 538 ? -49.438 -28.016 -1.725 1 37.56 538 LEU B C 1
ATOM 8469 O O . LEU B 1 538 ? -50.25 -27.484 -0.967 1 37.56 538 LEU B O 1
ATOM 8473 N N . GLY B 1 539 ? -49.812 -29.406 -1.605 1 28.27 539 GLY B N 1
ATOM 8474 C CA . GLY B 1 539 ? -49.812 -30 -0.276 1 28.27 539 GLY B CA 1
ATOM 8475 C C . GLY B 1 539 ? -48.438 -30 0.385 1 28.27 539 GLY B C 1
ATOM 8476 O O . GLY B 1 539 ? -47.438 -29.938 -0.296 1 28.27 539 GLY B O 1
#

Nearest PDB structures (foldseek):
  2fa5-assembly1_A  TM=4.546E-01  e=1.378E-02  Xanthomonas campestris
  7l19-assembly1_A-2  TM=4.638E-01  e=1.183E-01  Enterobacter soli ATCC BAA-2102
  6hcp-assembly1_C  TM=1.646E-01  e=2.671E+00  Acinetobacter baumannii
  1af6-assembly1_A  TM=2.195E-01  e=6.312E+00  Escherichia coli
  2fa5-assembly1_A  TM=5.053E-01  e=1.543E-02  Xanthomonas campestris

Radius of gyration: 34.32 Å; Cα contacts (8 Å, |Δi|>4): 2301; chains: 2; bounding box: 98×75×73 Å

=== Feature glossary ===
Key to the feature types in this record:

— What the protein is —

Primary structure: the covalent order of the twenty standard amino acids along the backbone. Two proteins with the same sequence will (almost always) fold to the same structure; two with 30% identity often share a fold but not the details.

Database cross-references. InterPro integrates a dozen domain/family signature databases into unified entries with residue-range hits. GO terms attach function/process/location labels with evidence codes. CATH codes position the fold in a four-level structural taxonomy. Organism is the NCBI-taxonomy species name.

— Where its atoms are —

The mmCIF block holds the 3D Cartesian coordinates of each backbone atom (N, Cα, C, O) in ångströms. mmCIF is the PDB's canonical archive format — a tagged-loop text representation of the atomic model.

Six rendered views show the 3D structure from the faces of a cube — i.e. along ±x, ±y, ±z. Rendering representation is drawn randomly per protein from cartoon (secondary-structure ribbons), sticks (backbone bonds), or molecular surface; coloring is either N→C rainbow (blue at the N-terminus through red at the C-terminus) or one color per chain.

— Local backbone conformation —

DSSP 8-state secondary structure assigns each residue one of H (α-helix), G (3₁₀-helix), I (π-helix), E (extended β-strand), B (isolated β-bridge), T (hydrogen-bonded turn), S (bend), or '-' (coil). The assignment is computed from backbone hydrogen-bond geometry via the Kabsch–Sander algorithm.

P-SEA three-state annotation labels each residue as helix, strand, or coil based purely on the geometry of the Cα trace. It serves as a fallback when the full backbone (and thus DSSP) is unavailable.

The φ/ψ torsion pair specifies the backbone conformation at each residue. φ rotates about the N–Cα bond, ψ about the Cα–C bond. Steric clashes forbid most of the (φ, ψ) plane — the allowed regions (α-helix basin, β-sheet basin, left-handed helix) are the Ramachandran-allowed regions.

— Global shape and packing —

The geometric summary reports three shape descriptors. Rg (radius of gyration) measures how spread out the Cα atoms are about their centre of mass; compact globular proteins have small Rg, elongated or unfolded ones large. Cα contacts (<8 Å, |i−j|>4) count long-range residue pairs in spatial proximity — high for tightly packed folds, near zero for rods or random coil. The bounding-box extents give the protein's footprint along x, y, z in Å.

Accessible surface area quantifies burial. A residue with SASA near zero is packed into the hydrophobic core; one with SASA >100 Å² sits on the surface. Computed here via the Shrake–Rupley numerical algorithm with a 1.4 Å probe.

Plot images: a contact map (which residues are close in 3D, as an N×N binary image), a Ramachandran scatter (backbone torsion angles, revealing secondary-structure composition at a glance), and — for AlphaFold structures — a PAE heatmap (pairwise prediction confidence).

— Structural neighborhood —

The Foldseek 3Di string encodes local tertiary geometry as a 20-letter alphabet — one character per residue — derived from the relative positions of nearby Cα atoms. Unlike the amino-acid sequence, 3Di is a direct function of the 3D structure, so two proteins with the same fold have similar 3Di strings even at low sequence identity.

Nearest PDB neighbors are the top structural matches found by Foldseek when searching this structure against the entire Protein Data Bank. Each hit reports a TM-score (0 to 1; >0.5 almost always implies the same fold) and an E-value. These are *structural* homologs — they may share no detectable sequence similarity.

— Confidence and disorder —

For AlphaFold models, the B-factor field carries pLDDT — the model's own estimate of local accuracy on a 0–100 scale. Regions with pLDDT<50 should be treated as essentially unmodeled; they often correspond to intrinsically disordered segments.

B-factor (Debye–Waller factor) reflects atomic displacement in the crystal lattice. It is an experimental observable (units Å²), not a prediction; low values mean the atom is pinned down, high values mean it moves or is heterogeneous across the crystal.

Predicted aligned error is AlphaFold's pairwise confidence. Unlike pLDDT (per-residue), PAE is per-residue-pair and captures whether two parts of the structure are correctly placed relative to each other. Units are ångströms of expected positional error.